Protein AF-A0A957FMK3-F1 (afdb_monomer)

Foldseek 3Di:
DVLVVLVVLCVVCVVFPADPLLVVLSVVVNVVQVVLVVVLVVLVVVCVVVVNDVVSVVVNVVLVPPADDDPQPQLLDFQQFAQFLVLWDDDQEDADDDDDDDPDDRHDHQADDDDDDPFDVLLQDADLQADQDPVLLVVLVVLVLFLLSLLLCLLAQAQEDQAFFDFAHQPLRVQFSYDHQNRSQRVSSNSNSSSVKRKWKWKFKFWAFQCLLCQSQQNFPDSQLSLRLNSSNNWAQRDFDDDPRDGGTTMTIGMWMWIQAPCVPCLRLDGDDGDDTATGGSNRFGKDKDAAAPLVVQAPDDPVVLVVVQVVQWDADPLQQWIFRGPLVSVVVSVVRSVVSVVVVDDPDPVRRFIDIHTPRDRDSHHDRDDPGDTPTTGDIGSDGDPLRFKKKKKWKAAPVGTFDIDMDTNNNQNPWWKKKAKDFPDPSQVSNQCRQQPVVVCVVCVVCNQVSSQVRDFQSSTKIWIFIDTLLHGDDTTHIDTFFAWMKIWMAMDHNTGHDHIFIDTDGRHGMKTKEKDAKAGDPSNLVVLVVVLVVLVVQLVVCVVVVNPVSNVSSPSSNVSSLFRSLVNVLRNVLRVVLVRLCSVLQKRKIWHIFIKMKDFAFDFDDSSSRGGGGHGFKIDIFGSHTYMHITHSHRPLVSQLVSSQVSLLVSQVSQFVSVVVSDPAPFPTKDWLSVQVVQCRVVRFMKGKAFADDVVSNVVNLVQADPLDPSVSVVSLSVSRWIKIFGRAFGADPNDGWGWIKIARPSRSGIATDTSNGSHMMTGHDD

pLDDT: mean 87.36, std 13.38, range [27.81, 98.94]

Sequence (770 aa):
AVLAYFEQQAAQLAKLDLPAQSVVRMETAVATYQTQYATLLQQLQQIEETQGEQTSLTQLAAFLTTTLPVSDNDFRELPWHSLKTDTVQTWTVGLGTEGTSANDKRSTKLVAPAADDPPTANDLEETVEVQFTPEITQLAANLQHNPVNIYNWVYNNITFTPTWGSIQGAAACLENRICNAFDTSSLLIALLRVSDIPARYQLGTIDVPVDMALNWLGNFQDATAAARYLASAGIPSAGTVQQAGNIYALRLEHVWVKAYIDYIPSQGSVQQAGDTWLNMDAAFKQYQYTAGTDFLAATDYDPAAFYDHLQANASLNVAQNAVTHVDTAYIEQTWADVGSELAGIFPDDVAALLPQQTIISTTHPILAGSLPYPVRLFGLSLPEVPDVLRHKLTVSVHDETGELLTYTAVLPAVAQQTLSIAYEPATQSDIDYIQSVVPTSQIVQEPENALTLFFTAVSPQLVNVHPMIQLNGVTTVVGSETGMGAAQTVLVQFEAPTIATPAVELDARAWGHIGLTLDLAGISDEHIASRISHYDTLVQNFAAAQANDDVNGMGQLLDPLTVDAYDLIVRNWFYRVDHHSRVLSNLQQVAFARYPSLGFFYAGGTVTELFGNPIQMSQDKLYIDIVRQLHIVTALDGDENRERGFSLHAGIMSSRQESDLLAQSIAIDVDEASSAASLLWHAAEQNIPIHTILPGNESAAESILALLDNGYPKEAMRDALNAGKVVTVPQNPITIDGESTYGYVVVDPETGDGAYLLGRANGGSLQCKD

Structure (mmCIF, N/CA/C/O backbone):
data_AF-A0A957FMK3-F1
#
_entry.id   AF-A0A957FMK3-F1
#
loop_
_atom_site.group_PDB
_atom_site.id
_atom_site.type_symbol
_atom_site.label_atom_id
_atom_site.label_alt_id
_atom_site.label_comp_id
_atom_site.label_asym_id
_atom_site.label_entity_id
_atom_site.label_seq_id
_atom_site.pdbx_PDB_ins_code
_atom_site.Cartn_x
_atom_site.Cartn_y
_atom_site.Cartn_z
_atom_site.occupancy
_atom_site.B_iso_or_equiv
_atom_site.auth_seq_id
_atom_site.auth_comp_id
_atom_site.auth_asym_id
_atom_site.auth_atom_id
_atom_site.pdbx_PDB_model_num
ATOM 1 N N . ALA A 1 1 ? -34.413 -2.489 33.147 1.00 53.12 1 ALA A N 1
ATOM 2 C CA . ALA A 1 1 ? -34.193 -1.560 32.021 1.00 53.12 1 ALA A CA 1
ATOM 3 C C . ALA A 1 1 ? -34.181 -2.320 30.699 1.00 53.12 1 ALA A C 1
ATOM 5 O O . ALA A 1 1 ? -35.088 -2.115 29.917 1.00 53.12 1 ALA A O 1
ATOM 6 N N . VAL A 1 2 ? -33.263 -3.272 30.498 1.00 57.44 2 VAL A N 1
ATOM 7 C CA . VAL A 1 2 ? -33.158 -4.062 29.254 1.00 57.44 2 VAL A CA 1
ATOM 8 C C . VAL A 1 2 ? -34.403 -4.914 28.931 1.00 57.44 2 VAL A C 1
ATOM 10 O O . VAL A 1 2 ? -34.888 -4.872 27.811 1.00 57.44 2 VAL A O 1
ATOM 13 N N . LEU A 1 3 ? -35.003 -5.611 29.907 1.00 60.78 3 LEU A N 1
ATOM 14 C CA . LEU A 1 3 ? -36.296 -6.295 29.683 1.00 60.78 3 LEU A CA 1
ATOM 15 C C . LEU A 1 3 ? -37.402 -5.330 29.241 1.00 60.78 3 LEU A C 1
ATOM 17 O O . LEU A 1 3 ? -38.159 -5.637 28.331 1.00 60.78 3 LEU A O 1
ATOM 21 N N . ALA A 1 4 ? -37.454 -4.144 29.851 1.00 65.38 4 ALA A N 1
ATOM 22 C CA . ALA A 1 4 ? -38.414 -3.113 29.473 1.00 65.38 4 ALA A CA 1
ATOM 23 C C . ALA A 1 4 ? -38.127 -2.551 28.069 1.00 65.38 4 ALA A C 1
ATOM 25 O O . ALA A 1 4 ? -39.069 -2.210 27.366 1.00 65.38 4 ALA A O 1
ATOM 26 N N . TYR A 1 5 ? -36.856 -2.502 27.643 1.00 66.69 5 TYR A N 1
ATOM 27 C CA . TYR A 1 5 ? -36.470 -2.173 26.268 1.00 66.69 5 TYR A CA 1
ATOM 28 C C . TYR A 1 5 ? -37.034 -3.204 25.284 1.00 66.69 5 TYR A C 1
ATOM 30 O O . TYR A 1 5 ? -37.742 -2.813 24.363 1.00 66.69 5 TYR A O 1
ATOM 38 N N . PHE A 1 6 ? -36.839 -4.506 25.524 1.00 66.00 6 PHE A N 1
ATOM 39 C CA . PHE A 1 6 ? -37.422 -5.542 24.661 1.00 66.00 6 PHE A CA 1
ATOM 40 C C . PHE A 1 6 ? -38.949 -5.537 24.672 1.00 66.00 6 PHE A C 1
ATOM 42 O O . PHE A 1 6 ? -39.563 -5.697 23.625 1.00 66.00 6 PHE A O 1
ATOM 49 N N . GLU A 1 7 ? -39.587 -5.330 25.825 1.00 67.31 7 GLU A N 1
ATOM 50 C CA . GLU A 1 7 ? -41.049 -5.227 25.913 1.00 67.31 7 GLU A CA 1
ATOM 51 C C . GLU A 1 7 ? -41.579 -4.007 25.144 1.00 67.31 7 GLU A C 1
ATOM 53 O O . GLU A 1 7 ? -42.602 -4.094 24.463 1.00 67.31 7 GLU A O 1
ATOM 58 N N . GLN A 1 8 ? -40.878 -2.874 25.214 1.00 69.88 8 GLN A N 1
ATOM 59 C CA . GLN A 1 8 ? -41.233 -1.651 24.498 1.00 69.88 8 GLN A CA 1
ATOM 60 C C . GLN A 1 8 ? -41.009 -1.787 22.988 1.00 69.88 8 GLN A C 1
ATOM 62 O O . GLN A 1 8 ? -41.881 -1.395 22.209 1.00 69.88 8 GLN A O 1
ATOM 67 N N . GLN A 1 9 ? -39.889 -2.388 22.586 1.00 68.44 9 GLN A N 1
ATOM 68 C CA . GLN A 1 9 ? -39.553 -2.702 21.200 1.00 68.44 9 GLN A CA 1
ATOM 69 C C . GLN A 1 9 ? -40.571 -3.688 20.619 1.00 68.44 9 GLN A C 1
ATOM 71 O O . GLN A 1 9 ? -41.180 -3.397 19.596 1.00 68.44 9 GLN A O 1
ATOM 76 N N . ALA A 1 10 ? -40.876 -4.781 21.325 1.00 67.00 10 ALA A N 1
ATOM 77 C CA . ALA A 1 10 ? -41.910 -5.737 20.934 1.00 67.00 10 ALA A CA 1
ATOM 78 C C . ALA A 1 10 ? -43.296 -5.079 20.823 1.00 67.00 10 ALA A C 1
ATOM 80 O O . ALA A 1 10 ? -44.041 -5.370 19.892 1.00 67.00 10 ALA A O 1
ATOM 81 N N . ALA A 1 11 ? -43.649 -4.149 21.718 1.00 69.19 11 ALA A N 1
ATOM 82 C CA . ALA A 1 11 ? -44.917 -3.419 21.653 1.00 69.19 11 ALA A CA 1
ATOM 83 C C . ALA A 1 11 ? -44.985 -2.386 20.510 1.00 69.19 11 ALA A C 1
ATOM 85 O O . ALA A 1 11 ? -46.083 -2.071 20.041 1.00 69.19 11 ALA A O 1
ATOM 86 N N . GLN A 1 12 ? -43.851 -1.826 20.077 1.00 69.38 12 GLN A N 1
ATOM 87 C CA . GLN A 1 12 ? -43.766 -0.980 18.881 1.00 69.38 12 GLN A CA 1
ATOM 88 C C . GLN A 1 12 ? -43.858 -1.825 17.610 1.00 69.38 12 GLN A C 1
ATOM 90 O O . GLN A 1 12 ? -44.681 -1.536 16.745 1.00 69.38 12 GLN A O 1
ATOM 95 N N . LEU A 1 13 ? -43.083 -2.904 17.552 1.00 68.75 13 LEU A N 1
ATOM 96 C CA . LEU A 1 13 ? -43.016 -3.850 16.445 1.00 68.75 13 LEU A CA 1
ATOM 97 C C . LEU A 1 13 ? -44.341 -4.595 16.224 1.00 68.75 13 LEU A C 1
ATOM 99 O O . LEU A 1 13 ? -44.765 -4.754 15.088 1.00 68.75 13 LEU A O 1
ATOM 103 N N . ALA A 1 14 ? -45.078 -4.940 17.284 1.00 69.38 14 ALA A N 1
ATOM 104 C CA . ALA A 1 14 ? -46.401 -5.570 17.186 1.00 69.38 14 ALA A CA 1
ATOM 105 C C . ALA A 1 14 ? -47.487 -4.676 16.551 1.00 69.38 14 ALA A C 1
ATOM 107 O O . ALA A 1 14 ? -48.587 -5.152 16.266 1.00 69.38 14 ALA A O 1
ATOM 108 N N . LYS A 1 15 ? -47.219 -3.375 16.364 1.00 74.94 15 LYS A N 1
ATOM 109 C CA . LYS A 1 15 ? -48.110 -2.456 15.635 1.00 74.94 15 LYS A CA 1
ATOM 110 C C . LYS A 1 15 ? -47.838 -2.450 14.129 1.00 74.94 15 LYS A C 1
ATOM 112 O O . LYS A 1 15 ? -48.614 -1.837 13.397 1.00 74.94 15 LYS A O 1
ATOM 117 N N . LEU A 1 16 ? -46.755 -3.090 13.693 1.00 73.88 16 LEU A N 1
ATOM 118 C CA . LEU A 1 16 ? -46.336 -3.216 12.303 1.00 73.88 16 LEU A CA 1
ATOM 119 C C . LEU A 1 16 ? -46.687 -4.617 11.786 1.00 73.88 16 LEU A C 1
ATOM 121 O O . LEU A 1 16 ? -46.707 -5.586 12.546 1.00 73.88 16 LEU A O 1
ATOM 125 N N . ASP A 1 17 ? -46.974 -4.723 10.491 1.00 77.25 17 ASP A N 1
ATOM 126 C CA . ASP A 1 17 ? -47.190 -6.011 9.822 1.00 77.25 17 ASP A CA 1
ATOM 127 C C . ASP A 1 17 ? -45.829 -6.613 9.456 1.00 77.25 17 ASP A C 1
ATOM 129 O O . ASP A 1 17 ? -45.322 -6.427 8.351 1.00 77.25 17 ASP A O 1
ATOM 133 N N . LEU A 1 18 ? -45.175 -7.224 10.446 1.00 79.69 18 LEU A N 1
ATOM 134 C CA . LEU A 1 18 ? -43.803 -7.704 10.301 1.00 79.69 18 LEU A CA 1
ATOM 135 C C . LEU A 1 18 ? -43.727 -9.046 9.566 1.00 79.69 18 LEU A C 1
ATOM 137 O O . LEU A 1 18 ? -44.576 -9.920 9.777 1.00 79.69 18 LEU A O 1
ATOM 141 N N . PRO A 1 19 ? -42.650 -9.280 8.797 1.00 83.38 19 PRO A N 1
ATOM 142 C CA . PRO A 1 19 ? -42.372 -10.592 8.235 1.00 83.38 19 PRO A CA 1
ATOM 143 C C . PRO A 1 19 ? -42.252 -11.677 9.317 1.00 83.38 19 PRO A C 1
ATOM 145 O O . PRO A 1 19 ? -41.685 -11.462 10.391 1.00 83.38 19 PRO A O 1
ATOM 148 N N . ALA A 1 20 ? -42.740 -12.886 9.021 1.00 83.38 20 ALA A N 1
ATOM 149 C CA . ALA A 1 20 ? -42.773 -13.990 9.985 1.00 83.38 20 ALA A CA 1
ATOM 150 C C . ALA A 1 20 ? -41.382 -14.365 10.532 1.00 83.38 20 ALA A C 1
ATOM 152 O O . ALA A 1 20 ? -41.259 -14.713 11.705 1.00 83.38 20 ALA A O 1
ATOM 153 N N . GLN A 1 21 ? -40.331 -14.275 9.709 1.00 83.44 21 GLN A N 1
ATOM 154 C CA . GLN A 1 21 ? -38.963 -14.558 10.155 1.00 83.44 21 GLN A CA 1
ATOM 155 C C . GLN A 1 21 ? -38.466 -13.525 11.172 1.00 83.44 21 GLN A C 1
ATOM 157 O O . GLN A 1 21 ? -37.858 -13.911 12.167 1.00 83.44 21 GLN A O 1
ATOM 162 N N . SER A 1 22 ? -38.786 -12.241 10.992 1.00 79.50 22 SER A N 1
ATOM 163 C CA . SER A 1 22 ? -38.437 -11.181 11.947 1.00 79.50 22 SER A CA 1
ATOM 164 C C . SER A 1 22 ? -39.116 -11.399 13.302 1.00 79.50 22 SER A C 1
ATOM 166 O O . SER A 1 22 ? -38.490 -11.203 14.342 1.00 79.50 22 SER A O 1
ATOM 168 N N . VAL A 1 23 ? -40.364 -11.886 13.311 1.00 79.38 23 VAL A N 1
ATOM 169 C CA . VAL A 1 23 ? -41.068 -12.260 14.552 1.00 79.38 23 VAL A CA 1
ATOM 170 C C . VAL A 1 23 ? -40.363 -13.422 15.254 1.00 79.38 23 VAL A C 1
ATOM 172 O O . VAL A 1 23 ? -40.103 -13.341 16.452 1.00 79.38 23 VAL A O 1
ATOM 175 N N . VAL A 1 24 ? -39.984 -14.469 14.513 1.00 84.88 24 VAL A N 1
ATOM 176 C CA . VAL A 1 24 ? -39.241 -15.613 15.071 1.00 84.88 24 VAL A CA 1
ATOM 177 C C . VAL A 1 24 ? -37.885 -15.178 15.634 1.00 84.88 24 VAL A C 1
ATOM 179 O O . VAL A 1 24 ? -37.514 -15.607 16.728 1.00 84.88 24 VAL A O 1
ATOM 182 N N . ARG A 1 25 ? -37.149 -14.298 14.940 1.00 83.50 25 ARG A N 1
ATOM 183 C CA . ARG A 1 25 ? -35.874 -13.752 15.438 1.00 83.50 25 ARG A CA 1
ATOM 184 C C . ARG A 1 25 ? -36.068 -12.943 16.717 1.00 83.50 25 ARG A C 1
ATOM 186 O O . ARG A 1 25 ? -35.305 -13.122 17.659 1.00 83.50 25 ARG A O 1
ATOM 193 N N . MET A 1 26 ? -37.125 -12.135 16.796 1.00 78.69 26 MET A N 1
ATOM 194 C CA . MET A 1 26 ? -37.463 -11.383 18.006 1.00 78.69 26 MET A CA 1
ATOM 195 C C . MET A 1 26 ? -37.770 -12.313 19.189 1.00 78.69 26 MET A C 1
ATOM 197 O O . MET A 1 26 ? -37.221 -12.129 20.273 1.00 78.69 26 MET A O 1
ATOM 201 N N . GLU A 1 27 ? -38.608 -13.335 18.991 1.00 80.69 27 GLU A N 1
ATOM 202 C CA . GLU A 1 27 ? -38.904 -14.336 20.026 1.00 80.69 27 GLU A CA 1
ATOM 203 C C . GLU A 1 27 ? -37.635 -15.079 20.475 1.00 80.69 27 GLU A C 1
ATOM 205 O O . GLU A 1 27 ? -37.424 -15.286 21.673 1.00 80.69 27 GLU A O 1
ATOM 210 N N . THR A 1 28 ? -36.758 -15.415 19.526 1.00 82.50 28 THR A N 1
ATOM 211 C CA . THR A 1 28 ? -35.464 -16.056 19.797 1.00 82.50 28 THR A CA 1
ATOM 212 C C . THR A 1 28 ? -34.549 -15.147 20.615 1.00 82.50 28 THR A C 1
ATOM 214 O O . THR A 1 28 ? -34.016 -15.586 21.631 1.00 82.50 28 THR A O 1
ATOM 217 N N . ALA A 1 29 ? -34.414 -13.871 20.242 1.00 75.94 29 ALA A N 1
ATOM 218 C CA . ALA A 1 29 ? -33.590 -12.899 20.958 1.00 75.94 29 ALA A CA 1
ATOM 219 C C . ALA A 1 29 ? -34.057 -12.712 22.411 1.00 75.94 29 ALA A C 1
ATOM 221 O O . ALA A 1 29 ? -33.246 -12.741 23.340 1.00 75.94 29 ALA A O 1
ATOM 222 N N . VAL A 1 30 ? -35.374 -12.614 22.632 1.00 77.56 30 VAL A N 1
ATOM 223 C CA . VAL A 1 30 ? -35.957 -12.519 23.980 1.00 77.56 30 VAL A CA 1
ATOM 224 C C . VAL A 1 30 ? -35.659 -13.778 24.804 1.00 77.56 30 VAL A C 1
ATOM 226 O O . VAL A 1 30 ? -35.274 -13.668 25.971 1.00 77.56 30 VAL A O 1
ATOM 229 N N . ALA A 1 31 ? -35.800 -14.971 24.220 1.00 81.50 31 ALA A N 1
ATOM 230 C CA . ALA A 1 31 ? -35.522 -16.234 24.905 1.00 81.50 31 ALA A CA 1
ATOM 231 C C . ALA A 1 31 ? -34.032 -16.401 25.263 1.00 81.50 31 ALA A C 1
ATOM 233 O O . ALA A 1 31 ? -33.701 -16.808 26.385 1.00 81.50 31 ALA A O 1
ATOM 234 N N . THR A 1 32 ? -33.135 -16.052 24.336 1.00 80.12 32 THR A N 1
ATOM 235 C CA . THR A 1 32 ? -31.680 -16.049 24.542 1.00 80.12 32 THR A CA 1
ATOM 236 C C . THR A 1 32 ? -31.299 -15.096 25.668 1.00 80.12 32 THR A C 1
ATOM 238 O O . THR A 1 32 ? -30.640 -15.509 26.625 1.00 80.12 32 THR A O 1
ATOM 241 N N . TYR A 1 33 ? -31.815 -13.864 25.633 1.00 77.50 33 TYR A N 1
ATOM 242 C CA . TYR A 1 33 ? -31.588 -12.883 26.688 1.00 77.50 33 TYR A CA 1
ATOM 243 C C . TYR A 1 33 ? -32.049 -13.381 28.062 1.00 77.50 33 TYR A C 1
ATOM 245 O O . TYR A 1 33 ? -31.301 -13.292 29.034 1.00 77.50 33 TYR A O 1
ATOM 253 N N . GLN A 1 34 ? -33.271 -13.917 28.164 1.00 81.19 34 GLN A N 1
ATOM 254 C CA . GLN A 1 34 ? -33.807 -14.419 29.435 1.00 81.19 34 GLN A CA 1
ATOM 255 C C . GLN A 1 34 ? -32.919 -15.517 30.029 1.00 81.19 34 GLN A C 1
ATOM 257 O O . GLN A 1 34 ? -32.701 -15.553 31.242 1.00 81.19 34 GLN A O 1
ATOM 262 N N . THR A 1 35 ? -32.384 -16.382 29.168 1.00 85.00 35 THR A N 1
ATOM 263 C CA . THR A 1 35 ? -31.505 -17.484 29.557 1.00 85.00 35 THR A CA 1
ATOM 264 C C . THR A 1 35 ? -30.148 -16.965 30.032 1.00 85.00 35 THR A C 1
ATOM 266 O O . THR A 1 35 ? -29.734 -17.281 31.146 1.00 85.00 35 THR A O 1
ATOM 269 N N . GLN A 1 36 ? -29.479 -16.120 29.244 1.00 83.19 36 GLN A N 1
ATOM 270 C CA . GLN A 1 36 ? -28.171 -15.556 29.597 1.00 83.19 36 GLN A CA 1
ATOM 271 C C . GLN A 1 36 ? -28.250 -14.643 30.827 1.00 83.19 36 GLN A C 1
ATOM 273 O O . GLN A 1 36 ? -27.366 -14.674 31.682 1.00 83.19 36 GLN A O 1
ATOM 278 N N . TYR A 1 37 ? -29.342 -13.895 30.993 1.00 81.81 37 TYR A N 1
ATOM 279 C CA . TYR A 1 37 ? -29.578 -13.098 32.194 1.00 81.81 37 TYR A CA 1
ATOM 280 C C . TYR A 1 37 ? -29.742 -13.967 33.445 1.00 81.81 37 TYR A C 1
ATOM 282 O O . TYR A 1 37 ? -29.176 -13.652 34.493 1.00 81.81 37 TYR A O 1
ATOM 290 N N . ALA A 1 38 ? -30.461 -15.088 33.344 1.00 86.00 38 ALA A N 1
ATOM 291 C CA . ALA A 1 38 ? -30.554 -16.045 34.443 1.00 86.00 38 ALA A CA 1
ATOM 292 C C . ALA A 1 38 ? -29.178 -16.642 34.794 1.00 86.00 38 ALA A C 1
ATOM 294 O O . ALA A 1 38 ? -28.850 -16.759 35.975 1.00 86.00 38 ALA A O 1
ATOM 295 N N . THR A 1 39 ? -28.349 -16.954 33.790 1.00 86.12 39 THR A N 1
ATOM 296 C CA . THR A 1 39 ? -26.964 -17.409 33.992 1.00 86.12 39 THR A CA 1
ATOM 297 C C . THR A 1 39 ? -26.107 -16.351 34.687 1.00 86.12 39 THR A C 1
ATOM 299 O O . THR A 1 39 ? -25.411 -16.680 35.646 1.00 86.12 39 THR A O 1
ATOM 302 N N . LEU A 1 40 ? -26.198 -15.083 34.275 1.00 83.31 40 LEU A N 1
ATOM 303 C CA . LEU A 1 40 ? -25.484 -13.978 34.917 1.00 83.31 40 LEU A CA 1
ATOM 304 C C . LEU A 1 40 ? -25.856 -13.856 36.400 1.00 83.31 40 LEU A C 1
ATOM 306 O O . LEU A 1 40 ? -24.977 -13.760 37.254 1.00 83.31 40 LEU A O 1
ATOM 310 N N . LEU A 1 41 ? -27.154 -13.900 36.722 1.00 86.62 41 LEU A N 1
ATOM 311 C CA . LEU A 1 41 ? -27.619 -13.863 38.111 1.00 86.62 41 LEU A CA 1
ATOM 312 C C . LEU A 1 41 ? -27.077 -15.043 38.925 1.00 86.62 41 LEU A C 1
ATOM 314 O O . LEU A 1 41 ? -26.661 -14.856 40.067 1.00 86.62 41 LEU A O 1
ATOM 318 N N . GLN A 1 42 ? -27.039 -16.239 38.336 1.00 88.75 42 GLN A N 1
ATOM 319 C CA . GLN A 1 42 ? -26.486 -17.422 38.987 1.00 88.75 42 GLN A CA 1
ATOM 320 C C . GLN A 1 42 ? -24.982 -17.272 39.268 1.00 88.75 42 GLN A C 1
ATOM 322 O O . GLN A 1 42 ? -24.532 -17.613 40.361 1.00 88.75 42 GLN A O 1
ATOM 327 N N . GLN A 1 43 ? -24.207 -16.739 38.319 1.00 85.50 43 GLN A N 1
ATOM 328 C CA . GLN A 1 43 ? -22.772 -16.498 38.502 1.00 85.50 43 GLN A CA 1
ATOM 329 C C . GLN A 1 43 ? -22.496 -15.418 39.556 1.00 85.50 43 GLN A C 1
ATOM 331 O O . GLN A 1 43 ? -21.613 -15.593 40.394 1.00 85.50 43 GLN A O 1
ATOM 336 N N . LEU A 1 44 ? -23.276 -14.333 39.567 1.00 85.62 44 LEU A N 1
ATOM 337 C CA . LEU A 1 44 ? -23.176 -13.293 40.595 1.00 85.62 44 LEU A CA 1
ATOM 338 C C . LEU A 1 44 ? -23.493 -13.849 41.988 1.00 85.62 44 LEU A C 1
ATOM 340 O O . LEU A 1 44 ? -22.742 -13.604 42.930 1.00 85.62 44 LEU A O 1
ATOM 344 N N . GLN A 1 45 ? -24.543 -14.663 42.109 1.00 90.19 45 GLN A N 1
ATOM 345 C CA . GLN A 1 45 ? -24.872 -15.333 43.366 1.00 90.19 45 GLN A CA 1
ATOM 346 C C . GLN A 1 45 ? -23.743 -16.277 43.812 1.00 90.19 45 GLN A C 1
ATOM 348 O O . GLN A 1 45 ? -23.378 -16.301 44.985 1.00 90.19 45 GLN A O 1
ATOM 353 N N . GLN A 1 46 ? -23.134 -17.016 42.882 1.00 88.44 46 GLN A N 1
ATOM 354 C CA . GLN A 1 46 ? -21.997 -17.884 43.183 1.00 88.44 46 GLN A CA 1
ATOM 355 C C . GLN A 1 46 ? -20.778 -17.089 43.681 1.00 88.44 46 GLN A C 1
ATOM 357 O O . GLN A 1 46 ? -20.073 -17.548 44.580 1.00 88.44 46 GLN A O 1
ATOM 362 N N . ILE A 1 47 ? -20.524 -15.891 43.147 1.00 89.25 47 ILE A N 1
ATOM 363 C CA . ILE A 1 47 ? -19.465 -14.992 43.639 1.00 89.25 47 ILE A CA 1
ATOM 364 C C . ILE A 1 47 ? -19.753 -14.541 45.073 1.00 89.25 47 ILE A C 1
ATOM 366 O O . ILE A 1 47 ? -18.848 -14.570 45.909 1.00 89.25 47 ILE A O 1
ATOM 370 N N . GLU A 1 48 ? -20.999 -14.176 45.383 1.00 88.69 48 GLU A N 1
ATOM 371 C CA . GLU A 1 48 ? -21.403 -13.813 46.746 1.00 88.69 48 GLU A CA 1
ATOM 372 C C . GLU A 1 48 ? -21.227 -14.986 47.722 1.00 88.69 48 GLU A C 1
ATOM 374 O O . GLU A 1 48 ? -20.648 -14.822 48.798 1.00 88.69 48 GLU A O 1
ATOM 379 N N . GLU A 1 49 ? -21.665 -16.187 47.334 1.00 91.31 49 GLU A N 1
ATOM 380 C CA . GLU A 1 49 ? -21.563 -17.403 48.150 1.00 91.31 49 GLU A CA 1
ATOM 381 C C . GLU A 1 49 ? -20.107 -17.845 48.372 1.00 91.31 49 GLU A C 1
ATOM 383 O O . GLU A 1 49 ? -19.765 -18.330 49.453 1.00 91.31 49 GLU A O 1
ATOM 388 N N . THR A 1 50 ? -19.236 -17.639 47.379 1.00 89.62 50 THR A N 1
ATOM 389 C CA . THR A 1 50 ? -17.799 -17.968 47.445 1.00 89.62 50 THR A CA 1
ATOM 390 C C . THR A 1 50 ? -16.935 -16.840 48.013 1.00 89.62 50 THR A C 1
ATOM 392 O O . THR A 1 50 ? -15.722 -17.000 48.113 1.00 89.62 50 THR A O 1
ATOM 395 N N . GLN A 1 51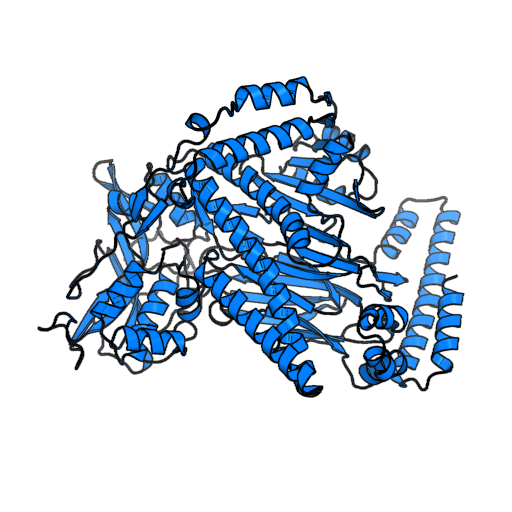 ? -17.530 -15.709 48.411 1.00 85.62 51 GLN A N 1
ATOM 396 C CA . GLN A 1 51 ? -16.813 -14.513 48.876 1.00 85.62 51 GLN A CA 1
ATOM 397 C C . GLN A 1 51 ? -15.746 -14.011 47.884 1.00 85.62 51 GLN A C 1
ATOM 399 O O . GLN A 1 51 ? -14.693 -13.521 48.291 1.00 85.62 51 GLN A O 1
ATOM 404 N N . GLY A 1 52 ? -16.022 -14.116 46.581 1.00 78.62 52 GLY A N 1
ATOM 405 C CA . GLY A 1 52 ? -15.118 -13.634 45.534 1.00 78.62 52 GLY A CA 1
ATOM 406 C C . GLY A 1 52 ? -13.887 -14.508 45.305 1.00 78.62 52 GLY A C 1
ATOM 407 O O . GLY A 1 52 ? -12.810 -13.978 45.037 1.00 78.62 52 GLY A O 1
ATOM 408 N N . GLU A 1 53 ? -14.015 -15.836 45.405 1.00 89.31 53 GLU A N 1
ATOM 409 C CA . GLU A 1 53 ? -12.949 -16.739 44.959 1.00 89.31 53 GLU A CA 1
ATOM 410 C C . GLU A 1 53 ? -12.532 -16.443 43.508 1.00 89.31 53 GLU A C 1
ATOM 412 O O . GLU A 1 53 ? -13.361 -16.214 42.628 1.00 89.31 53 GLU A O 1
ATOM 417 N N . GLN A 1 54 ? -11.225 -16.519 43.238 1.00 79.75 54 GLN A N 1
ATOM 418 C CA . GLN A 1 54 ? -10.652 -16.230 41.919 1.00 79.75 54 GLN A CA 1
ATOM 419 C C . GLN A 1 54 ? -11.372 -16.994 40.794 1.00 79.75 54 GLN A C 1
ATOM 421 O O . GLN A 1 54 ? -11.650 -16.430 39.746 1.00 79.75 54 GLN A O 1
ATOM 426 N N . THR A 1 55 ? -11.726 -18.260 41.027 1.00 83.75 55 THR A N 1
ATOM 427 C CA . THR A 1 55 ? -12.381 -19.125 40.038 1.00 83.75 55 THR A CA 1
ATOM 428 C C . THR A 1 55 ? -13.768 -18.623 39.626 1.00 83.75 55 THR A C 1
ATOM 430 O O . THR A 1 55 ? -14.099 -18.682 38.443 1.00 83.75 55 THR A O 1
ATOM 433 N N . SER A 1 56 ? -14.584 -18.129 40.566 1.00 80.94 56 SER A N 1
ATOM 434 C CA . SER A 1 56 ? -15.925 -17.608 40.259 1.00 80.94 56 SER A CA 1
ATOM 435 C C . SER A 1 56 ? -15.841 -16.252 39.552 1.00 80.94 56 SER A C 1
ATOM 437 O O . SER A 1 56 ? -16.598 -16.002 38.615 1.00 80.94 56 SER A O 1
ATOM 439 N N . LEU A 1 57 ? -14.843 -15.433 39.903 1.00 78.38 57 LEU A N 1
ATOM 440 C CA . LEU A 1 57 ? -14.501 -14.211 39.170 1.00 78.38 57 LEU A CA 1
ATOM 441 C C . LEU A 1 57 ? -14.020 -14.509 37.741 1.00 78.38 57 LEU A C 1
ATOM 443 O O . LEU A 1 57 ? -14.451 -13.837 36.811 1.00 78.38 57 LEU A O 1
ATOM 447 N N . THR A 1 58 ? -13.187 -15.535 37.536 1.00 79.31 58 THR A N 1
ATOM 448 C CA . THR A 1 58 ? -12.741 -15.961 36.197 1.00 79.31 58 THR A CA 1
ATOM 449 C C . THR A 1 58 ? -13.899 -16.493 35.353 1.00 79.31 58 THR A C 1
ATOM 451 O O . THR A 1 58 ? -13.956 -16.212 34.162 1.00 79.31 58 THR A O 1
ATOM 454 N N . GLN A 1 59 ? -14.844 -17.227 35.948 1.00 80.44 59 GLN A N 1
ATOM 455 C CA . GLN A 1 59 ? -16.040 -17.710 35.245 1.00 80.44 59 GLN A CA 1
ATOM 456 C C . GLN A 1 59 ? -16.961 -16.567 34.808 1.00 80.44 59 GLN A C 1
ATOM 458 O O . GLN A 1 59 ? -17.455 -16.593 33.681 1.00 80.44 59 GLN A O 1
ATOM 463 N N . LEU A 1 60 ? -17.163 -15.565 35.671 1.00 79.75 60 LEU A N 1
ATOM 464 C CA . LEU A 1 60 ? -17.918 -14.367 35.313 1.00 79.75 60 LEU A CA 1
ATOM 465 C C . LEU A 1 60 ? -17.193 -13.552 34.241 1.00 79.75 60 LEU A C 1
ATOM 467 O O . LEU A 1 60 ? -17.821 -13.131 33.277 1.00 79.75 60 LEU A O 1
ATOM 471 N N . ALA A 1 61 ? -15.879 -13.361 34.380 1.00 71.81 61 ALA A N 1
ATOM 472 C CA . ALA A 1 61 ? -15.078 -12.674 33.375 1.00 71.81 61 ALA A CA 1
ATOM 473 C C . ALA A 1 61 ? -15.213 -13.368 32.014 1.00 71.81 61 ALA A C 1
ATOM 475 O O . ALA A 1 61 ? -15.619 -12.715 31.066 1.00 71.81 61 ALA A O 1
ATOM 476 N N . ALA A 1 62 ? -15.012 -14.689 31.949 1.00 72.94 62 ALA A N 1
ATOM 477 C CA . ALA A 1 62 ? -15.152 -15.473 30.721 1.00 72.94 62 ALA A CA 1
ATOM 478 C C . ALA A 1 62 ? -16.549 -15.365 30.083 1.00 72.94 62 ALA A C 1
ATOM 480 O O . ALA A 1 62 ? -16.664 -15.338 28.863 1.00 72.94 62 ALA A O 1
ATOM 481 N N . PHE A 1 63 ? -17.606 -15.300 30.900 1.00 74.88 63 PHE A N 1
ATOM 482 C CA . PHE A 1 63 ? -18.979 -15.109 30.430 1.00 74.88 63 PHE A CA 1
ATOM 483 C C . PHE A 1 63 ? -19.234 -13.695 29.889 1.00 74.88 63 PHE A C 1
ATOM 485 O O . PHE A 1 63 ? -20.000 -13.534 28.947 1.00 74.88 63 PHE A O 1
ATOM 492 N N . LEU A 1 64 ? -18.601 -12.673 30.470 1.00 67.88 64 LEU A N 1
ATOM 493 C CA . LEU A 1 64 ? -18.728 -11.281 30.029 1.00 67.88 64 LEU A CA 1
ATOM 494 C C . LEU A 1 64 ? -17.806 -10.939 28.849 1.00 67.88 64 LEU A C 1
ATOM 496 O O . LEU A 1 64 ? -18.098 -10.001 28.119 1.00 67.88 64 LEU A O 1
ATOM 500 N N . THR A 1 65 ? -16.712 -11.679 28.653 1.00 58.62 65 THR A N 1
ATOM 501 C CA . THR A 1 65 ? -15.727 -11.449 27.584 1.00 58.62 65 THR A CA 1
ATOM 502 C C . THR A 1 65 ? -16.064 -12.143 26.264 1.00 58.62 65 THR A C 1
ATOM 504 O O . THR A 1 65 ? -15.237 -12.128 25.362 1.00 58.62 65 THR A O 1
ATOM 507 N N . THR A 1 66 ? -17.247 -12.746 26.092 1.00 49.66 66 THR A N 1
ATOM 508 C CA . THR A 1 66 ? -17.663 -13.369 24.814 1.00 49.66 66 THR A CA 1
ATOM 509 C C . THR A 1 66 ? -17.965 -12.356 23.700 1.00 49.66 66 THR A C 1
ATOM 511 O O . THR A 1 66 ? -18.699 -12.667 22.771 1.00 49.66 66 THR A O 1
ATOM 514 N N . THR A 1 67 ? -17.448 -11.133 23.786 1.00 43.91 67 THR A N 1
ATOM 515 C CA . THR A 1 67 ? -17.735 -10.046 22.851 1.00 43.91 67 THR A CA 1
ATOM 516 C C . THR A 1 67 ? -16.427 -9.427 22.386 1.00 43.91 67 THR A C 1
ATOM 518 O O . THR A 1 67 ? -15.758 -8.731 23.152 1.00 43.91 67 THR A O 1
ATOM 521 N N . LEU A 1 68 ? -16.130 -9.692 21.112 1.00 41.69 68 LEU A N 1
ATOM 522 C CA . LEU A 1 68 ? -14.928 -9.388 20.334 1.00 41.69 68 LEU A CA 1
ATOM 523 C C . LEU A 1 68 ? -13.770 -10.385 20.518 1.00 41.69 68 LEU A C 1
ATOM 525 O O . LEU A 1 68 ? -13.303 -10.586 21.643 1.00 41.69 68 LEU A O 1
ATOM 529 N N . PRO A 1 69 ? -13.238 -10.950 19.416 1.00 38.25 69 PRO A N 1
ATOM 530 C CA . PRO A 1 69 ? -11.874 -11.455 19.407 1.00 38.25 69 PRO A CA 1
ATOM 531 C C . PRO A 1 69 ? -10.945 -10.364 19.954 1.00 38.25 69 PRO A C 1
ATOM 533 O O . PRO A 1 69 ? -11.141 -9.164 19.726 1.00 38.25 69 PRO A O 1
ATOM 536 N N . VAL A 1 70 ? -9.958 -10.760 20.746 1.00 39.56 70 VAL A N 1
ATOM 537 C CA . VAL A 1 70 ? -8.813 -9.889 21.002 1.00 39.56 70 VAL A CA 1
ATOM 538 C C . VAL A 1 70 ? -7.989 -9.965 19.724 1.00 39.56 70 VAL A C 1
ATOM 540 O O . VAL A 1 70 ? -7.485 -11.043 19.421 1.00 39.56 70 VAL A O 1
ATOM 543 N N . SER A 1 71 ? -7.902 -8.874 18.957 1.00 44.69 71 SER A N 1
ATOM 544 C CA . SER A 1 71 ? -6.902 -8.776 17.894 1.00 44.69 71 SER A CA 1
ATOM 545 C C . SER A 1 71 ? -5.535 -8.882 18.567 1.00 44.69 71 SER A C 1
ATOM 547 O O . SER A 1 71 ? -5.112 -7.971 19.290 1.00 44.69 71 SER A O 1
ATOM 549 N N . ASP A 1 72 ? -4.876 -10.020 18.405 1.00 55.19 72 ASP A N 1
ATOM 550 C CA . ASP A 1 72 ? -3.542 -10.237 18.944 1.00 55.19 72 ASP A CA 1
ATOM 551 C C . ASP A 1 72 ? -2.576 -9.585 17.951 1.00 55.19 72 ASP A C 1
ATOM 553 O O . ASP A 1 72 ? -2.130 -10.210 16.990 1.00 55.19 72 ASP A O 1
ATOM 557 N N . ASN A 1 73 ? -2.350 -8.273 18.102 1.00 63.34 73 ASN A N 1
ATOM 558 C CA . ASN A 1 73 ? -1.375 -7.562 17.279 1.00 63.34 73 ASN A CA 1
ATOM 559 C C . ASN A 1 73 ? -0.019 -8.245 17.478 1.00 63.34 73 ASN A C 1
ATOM 561 O O . ASN A 1 73 ? 0.599 -8.124 18.538 1.00 63.34 73 ASN A O 1
ATOM 565 N N . ASP A 1 74 ? 0.449 -8.972 16.465 1.00 71.50 74 ASP A N 1
ATOM 566 C CA . ASP A 1 74 ? 1.746 -9.630 16.524 1.00 71.50 74 ASP A CA 1
ATOM 567 C C . ASP A 1 74 ? 2.860 -8.588 16.390 1.00 71.50 74 ASP A C 1
ATOM 569 O O . ASP A 1 74 ? 3.366 -8.308 15.307 1.00 71.50 74 ASP A O 1
ATOM 573 N N . PHE A 1 75 ? 3.290 -8.023 17.519 1.00 81.81 75 PHE A N 1
ATOM 574 C CA . PHE A 1 75 ? 4.344 -7.007 17.564 1.00 81.81 75 PHE A CA 1
ATOM 575 C C . PHE A 1 75 ? 5.737 -7.517 17.160 1.00 81.81 75 PHE A C 1
ATOM 577 O O . PHE A 1 75 ? 6.710 -6.760 17.230 1.00 81.81 75 PHE A O 1
ATOM 584 N N . ARG A 1 76 ? 5.872 -8.780 16.727 1.00 77.06 76 ARG A N 1
ATOM 585 C CA . ARG A 1 76 ? 7.073 -9.252 16.024 1.00 77.06 76 ARG A CA 1
ATOM 586 C C . ARG A 1 76 ? 7.166 -8.667 14.615 1.00 77.06 76 ARG A C 1
ATOM 588 O O . ARG A 1 76 ? 8.285 -8.446 14.160 1.00 77.06 76 ARG A O 1
ATOM 595 N N . GLU A 1 77 ? 6.035 -8.369 13.977 1.00 79.81 77 GLU A N 1
ATOM 596 C CA . GLU A 1 77 ? 5.961 -7.737 12.658 1.00 79.81 77 GLU A CA 1
ATOM 597 C C . GLU A 1 77 ? 5.075 -6.486 12.713 1.00 79.81 77 GLU A C 1
ATOM 599 O O . GLU A 1 77 ? 3.853 -6.557 12.788 1.00 79.81 77 GLU A O 1
ATOM 604 N N . LEU A 1 78 ? 5.703 -5.308 12.695 1.00 89.31 78 LEU A N 1
ATOM 605 C CA . LEU A 1 78 ? 4.997 -4.030 12.816 1.00 89.31 78 LEU A CA 1
ATOM 606 C C . LEU A 1 78 ? 4.380 -3.610 11.464 1.00 89.31 78 LEU A C 1
ATOM 608 O O . LEU A 1 78 ? 5.021 -3.823 10.443 1.00 89.31 78 LEU A O 1
ATOM 612 N N . PRO A 1 79 ? 3.190 -2.983 11.397 1.00 86.94 79 PRO A N 1
ATOM 613 C CA . PRO A 1 79 ? 2.534 -2.623 10.129 1.00 86.94 79 PRO A CA 1
ATOM 614 C C . PRO A 1 79 ? 3.372 -1.739 9.198 1.00 86.94 79 PRO A C 1
ATOM 616 O O . PRO A 1 79 ? 3.379 -1.952 7.982 1.00 86.94 79 PRO A O 1
ATOM 619 N N . TRP A 1 80 ? 4.094 -0.765 9.762 1.00 90.69 80 TRP A N 1
ATOM 620 C CA . TRP A 1 80 ? 5.099 0.030 9.062 1.00 90.69 80 TRP A CA 1
ATOM 621 C C . TRP A 1 80 ? 6.469 -0.591 9.292 1.00 90.69 80 TRP A C 1
ATOM 623 O O . TRP A 1 80 ? 7.050 -0.424 10.364 1.00 90.69 80 TRP A O 1
ATOM 633 N N . HIS A 1 81 ? 6.993 -1.297 8.290 1.00 92.19 81 HIS A N 1
ATOM 634 C CA . HIS A 1 81 ? 8.345 -1.837 8.370 1.00 92.19 81 HIS A CA 1
ATOM 635 C C . HIS A 1 81 ? 9.060 -1.924 7.026 1.00 92.19 81 HIS A C 1
ATOM 637 O O . HIS A 1 81 ? 8.454 -2.149 5.970 1.00 92.19 81 HIS A O 1
ATOM 643 N N . SER A 1 82 ? 10.386 -1.787 7.087 1.00 91.75 82 SER A N 1
ATOM 644 C CA . SER A 1 82 ? 11.255 -2.081 5.954 1.00 91.75 82 SER A CA 1
ATOM 645 C C . SER A 1 82 ? 11.467 -3.587 5.836 1.00 91.75 82 SER A C 1
ATOM 647 O O . SER A 1 82 ? 11.970 -4.226 6.756 1.00 91.75 82 SER A O 1
ATOM 649 N N . LEU A 1 83 ? 11.227 -4.143 4.652 1.00 91.75 83 LEU A N 1
ATOM 650 C CA . LEU A 1 83 ? 11.647 -5.495 4.306 1.00 91.75 83 LEU A CA 1
ATOM 651 C C . LEU A 1 83 ? 13.173 -5.615 4.385 1.00 91.75 83 LEU A C 1
ATOM 653 O O . LEU A 1 83 ? 13.911 -4.699 3.998 1.00 91.75 83 LEU A O 1
ATOM 657 N N . LYS A 1 84 ? 13.639 -6.754 4.896 1.00 84.81 84 LYS A N 1
ATOM 658 C CA . LYS A 1 84 ? 15.053 -7.075 5.105 1.00 84.81 84 LYS A CA 1
ATOM 659 C C . LYS A 1 84 ? 15.408 -8.375 4.383 1.00 84.81 84 LYS A C 1
ATOM 661 O O . LYS A 1 84 ? 14.548 -9.145 3.976 1.00 84.81 84 LYS A O 1
ATOM 666 N N . THR A 1 85 ? 16.693 -8.616 4.157 1.00 74.50 85 THR A N 1
ATOM 667 C CA . THR A 1 85 ? 17.154 -9.751 3.337 1.00 74.50 85 THR A CA 1
ATOM 668 C C . THR A 1 85 ? 16.865 -11.121 3.946 1.00 74.50 85 THR A C 1
ATOM 670 O O . THR A 1 85 ? 16.842 -12.116 3.227 1.00 74.50 85 THR A O 1
ATOM 673 N N . ASP A 1 86 ? 16.656 -11.193 5.254 1.00 65.44 86 ASP A N 1
ATOM 674 C CA . ASP A 1 86 ? 16.313 -12.398 6.005 1.00 65.44 86 ASP A CA 1
ATOM 675 C C . ASP A 1 86 ? 14.833 -12.792 5.894 1.00 65.44 86 ASP A C 1
ATOM 677 O O . ASP A 1 86 ? 14.513 -13.964 6.094 1.00 65.44 86 ASP A O 1
ATOM 681 N N . THR A 1 87 ? 13.946 -11.872 5.493 1.00 59.25 87 THR A N 1
ATOM 682 C CA . THR A 1 87 ? 12.536 -12.186 5.187 1.00 59.25 87 THR A CA 1
ATOM 683 C C . THR A 1 87 ? 12.366 -12.887 3.833 1.00 59.25 87 THR A C 1
ATOM 685 O O . THR A 1 87 ? 11.299 -13.418 3.510 1.00 59.25 87 THR A O 1
ATOM 688 N N . VAL A 1 88 ? 13.437 -12.943 3.036 1.00 60.88 88 VAL A N 1
ATOM 689 C CA . VAL A 1 88 ? 13.464 -13.586 1.722 1.00 60.88 88 VAL A CA 1
ATOM 690 C C . VAL A 1 88 ? 13.602 -15.096 1.884 1.00 60.88 88 VAL A C 1
ATOM 692 O O . VAL A 1 88 ? 14.587 -15.605 2.426 1.00 60.88 88 VAL A O 1
ATOM 695 N N . GLN A 1 89 ? 12.645 -15.852 1.350 1.00 58.84 89 GLN A N 1
ATOM 696 C CA . GLN A 1 89 ? 12.738 -17.306 1.354 1.00 58.84 89 GLN A CA 1
ATOM 697 C C . GLN A 1 89 ? 13.885 -17.783 0.453 1.00 58.84 89 GLN A C 1
ATOM 699 O O . GLN A 1 89 ? 14.045 -17.359 -0.695 1.00 58.84 89 GLN A O 1
ATOM 704 N N . THR A 1 90 ? 14.692 -18.711 0.972 1.00 47.25 90 THR A N 1
ATOM 705 C CA . THR A 1 90 ? 15.755 -19.361 0.199 1.00 47.25 90 THR A CA 1
ATOM 706 C C . THR A 1 90 ? 15.136 -20.207 -0.925 1.00 47.25 90 THR A C 1
ATOM 708 O O . THR A 1 90 ? 14.495 -21.226 -0.696 1.00 47.25 90 THR A O 1
ATOM 711 N N . TRP A 1 91 ? 15.294 -19.702 -2.149 1.00 50.09 91 TRP A N 1
ATOM 712 C CA . TRP A 1 91 ? 14.923 -20.228 -3.469 1.00 50.09 91 TRP A CA 1
ATOM 713 C C . TRP A 1 91 ? 14.476 -21.696 -3.590 1.00 50.09 91 TRP A C 1
ATOM 715 O O . TRP A 1 91 ? 15.273 -22.614 -3.430 1.00 50.09 91 TRP A O 1
ATOM 725 N N . THR A 1 92 ? 13.257 -21.909 -4.111 1.00 39.47 92 THR A N 1
ATOM 726 C CA . THR A 1 92 ? 12.818 -23.183 -4.732 1.00 39.47 92 THR A CA 1
ATOM 727 C C . THR A 1 92 ? 12.759 -23.151 -6.273 1.00 39.47 92 THR A C 1
ATOM 729 O O . THR A 1 92 ? 12.628 -24.210 -6.896 1.00 39.47 92 THR A O 1
ATOM 732 N N . VAL A 1 93 ? 12.931 -21.986 -6.922 1.00 44.19 93 VAL A N 1
ATOM 733 C CA . VAL A 1 93 ? 12.815 -21.838 -8.393 1.00 44.19 93 VAL A CA 1
ATOM 734 C C . VAL A 1 93 ? 13.933 -20.967 -8.995 1.00 44.19 93 VAL A C 1
ATOM 736 O O . VAL A 1 93 ? 13.682 -19.933 -9.596 1.00 44.19 93 VAL A O 1
ATOM 739 N N . GLY A 1 94 ? 15.200 -21.349 -8.819 1.00 43.50 94 GLY A N 1
ATOM 740 C CA . GLY A 1 94 ? 16.323 -20.646 -9.460 1.00 43.50 94 GLY A CA 1
ATOM 741 C C . GLY A 1 94 ? 16.521 -21.082 -10.915 1.00 43.50 94 GLY A C 1
ATOM 742 O O . GLY A 1 94 ? 16.419 -22.275 -11.225 1.00 43.50 94 GLY A O 1
ATOM 743 N N . LEU A 1 95 ? 16.858 -20.145 -11.804 1.00 49.66 95 LEU A N 1
ATOM 744 C CA . LEU A 1 95 ? 17.454 -20.475 -13.098 1.00 49.66 95 LEU A CA 1
ATOM 745 C C . LEU A 1 95 ? 18.903 -20.903 -12.834 1.00 49.66 95 LEU A C 1
ATOM 747 O O . LEU A 1 95 ? 19.729 -20.102 -12.417 1.00 49.66 95 LEU A O 1
ATOM 751 N N . GLY A 1 96 ? 19.219 -22.189 -12.990 1.00 39.28 96 GLY A N 1
ATOM 752 C CA . GLY A 1 96 ? 20.530 -22.710 -12.599 1.00 39.28 96 GLY A CA 1
ATOM 753 C C . GLY A 1 96 ? 21.174 -23.614 -13.641 1.00 39.28 96 GLY A C 1
ATOM 754 O O . GLY A 1 96 ? 20.585 -24.612 -14.061 1.00 39.28 96 GLY A O 1
ATOM 755 N N . THR A 1 97 ? 22.439 -23.330 -13.955 1.00 33.06 97 THR A N 1
ATOM 756 C CA . THR A 1 97 ? 23.406 -24.289 -14.507 1.00 33.06 97 THR A CA 1
ATOM 757 C C . THR A 1 97 ? 24.522 -24.527 -13.487 1.00 33.06 97 THR A C 1
ATOM 759 O O . THR A 1 97 ? 25.228 -23.595 -13.127 1.00 33.06 97 THR A O 1
ATOM 762 N N . GLU A 1 98 ? 24.647 -25.789 -13.062 1.00 31.33 98 GLU A N 1
ATOM 763 C CA . GLU A 1 98 ? 25.732 -26.413 -12.281 1.00 31.33 98 GLU A CA 1
ATOM 764 C C . GLU A 1 98 ? 26.132 -25.808 -10.917 1.00 31.33 98 GLU A C 1
ATOM 766 O O . GLU A 1 98 ? 26.830 -24.805 -10.820 1.00 31.33 98 GLU A O 1
ATOM 771 N N . GLY A 1 99 ? 25.808 -26.563 -9.855 1.00 34.03 99 GLY A N 1
ATOM 772 C CA . GLY A 1 99 ? 26.501 -26.519 -8.565 1.00 34.03 99 GLY A CA 1
ATOM 773 C C . GLY A 1 99 ? 25.580 -26.444 -7.347 1.00 34.03 99 GLY A C 1
ATOM 774 O O . GLY A 1 99 ? 25.400 -25.369 -6.794 1.00 34.03 99 GLY A O 1
ATOM 775 N N . THR A 1 100 ? 25.061 -27.575 -6.856 1.00 31.47 100 THR A N 1
ATOM 776 C CA . THR A 1 100 ? 24.618 -27.663 -5.453 1.00 31.47 100 THR A CA 1
ATOM 777 C C . THR A 1 100 ? 25.252 -28.858 -4.758 1.00 31.47 100 THR A C 1
ATOM 779 O O . THR A 1 100 ? 25.272 -29.984 -5.262 1.00 31.47 100 THR A O 1
ATOM 782 N N . SER A 1 101 ? 25.783 -28.591 -3.565 1.00 30.55 101 SER A N 1
ATOM 783 C CA . SER A 1 101 ? 25.933 -29.607 -2.537 1.00 30.55 101 SER A CA 1
ATOM 784 C C . SER A 1 101 ? 24.563 -30.254 -2.284 1.00 30.55 101 SER A C 1
ATOM 786 O O . SER A 1 101 ? 23.510 -29.621 -2.344 1.00 30.55 101 SER A O 1
ATOM 788 N N . ALA A 1 102 ? 24.584 -31.564 -2.076 1.00 27.81 102 ALA A N 1
ATOM 789 C CA . ALA A 1 102 ? 23.478 -32.480 -2.330 1.00 27.81 102 ALA A CA 1
ATOM 790 C C . ALA A 1 102 ? 22.344 -32.506 -1.279 1.00 27.81 102 ALA A C 1
ATOM 792 O O . ALA A 1 102 ? 21.836 -33.589 -0.993 1.00 27.81 102 ALA A O 1
ATOM 793 N N . ASN A 1 103 ? 21.937 -31.375 -0.691 1.00 28.34 103 ASN A N 1
ATOM 794 C CA . ASN A 1 103 ? 20.999 -31.404 0.443 1.00 28.34 103 ASN A CA 1
ATOM 795 C C . ASN A 1 103 ? 19.673 -30.653 0.299 1.00 28.34 103 ASN A C 1
ATOM 797 O O . ASN A 1 103 ? 18.904 -30.672 1.256 1.00 28.34 103 ASN A O 1
ATOM 801 N N . ASP A 1 104 ? 19.343 -30.092 -0.865 1.00 32.56 104 ASP A N 1
ATOM 802 C CA . ASP A 1 104 ? 18.064 -29.396 -1.031 1.00 32.56 104 ASP A CA 1
ATOM 803 C C . ASP A 1 104 ? 17.038 -30.216 -1.835 1.00 32.56 104 ASP A C 1
ATOM 805 O O . ASP A 1 104 ? 17.269 -30.595 -2.986 1.00 32.56 104 ASP A O 1
ATOM 809 N N . LYS A 1 105 ? 15.913 -30.565 -1.199 1.00 30.45 105 LYS A N 1
ATOM 810 C CA . LYS A 1 105 ? 14.952 -31.587 -1.663 1.00 30.45 105 LYS A CA 1
ATOM 811 C C . LYS A 1 105 ? 13.667 -31.030 -2.299 1.00 30.45 105 LYS A C 1
ATOM 813 O O . LYS A 1 105 ? 12.707 -31.789 -2.426 1.00 30.45 105 LYS A O 1
ATOM 818 N N . ARG A 1 106 ? 13.609 -29.763 -2.733 1.00 34.16 106 ARG A N 1
ATOM 819 C CA . ARG A 1 106 ? 12.397 -29.190 -3.372 1.00 34.16 106 ARG A CA 1
ATOM 820 C C . ARG A 1 106 ? 12.658 -28.179 -4.509 1.00 34.16 106 ARG A C 1
ATOM 822 O O . ARG A 1 106 ? 12.020 -27.141 -4.549 1.00 34.16 106 ARG A O 1
ATOM 829 N N . SER A 1 107 ? 13.548 -28.467 -5.465 1.00 36.91 107 SER A N 1
ATOM 830 C CA . SER A 1 107 ? 13.740 -27.584 -6.637 1.00 36.91 107 SER A CA 1
ATOM 831 C C . SER A 1 107 ? 12.909 -28.009 -7.857 1.00 36.91 107 SER A C 1
ATOM 833 O O . SER A 1 107 ? 13.067 -29.117 -8.376 1.00 36.91 107 SER A O 1
ATOM 835 N N . THR A 1 108 ? 12.065 -27.109 -8.368 1.00 37.03 108 THR A N 1
ATOM 836 C CA . THR A 1 108 ? 11.535 -27.171 -9.742 1.00 37.03 108 THR A CA 1
ATOM 837 C C . THR A 1 108 ? 12.448 -26.349 -10.644 1.00 37.03 108 THR A C 1
ATOM 839 O O . THR A 1 108 ? 12.533 -25.131 -10.519 1.00 37.03 108 THR A O 1
ATOM 842 N N . LYS A 1 109 ? 13.176 -27.020 -11.540 1.00 45.53 109 LYS A N 1
ATOM 843 C CA . LYS A 1 109 ? 14.124 -26.382 -12.460 1.00 45.53 109 LYS A CA 1
ATOM 844 C C . LYS A 1 109 ? 13.393 -25.812 -13.678 1.00 45.53 109 LYS A C 1
ATOM 846 O O . LYS A 1 109 ? 12.870 -26.579 -14.482 1.00 45.53 109 LYS A O 1
ATOM 851 N N . LEU A 1 110 ? 13.419 -24.492 -13.848 1.00 47.91 110 LEU A N 1
ATOM 852 C CA . LEU A 1 110 ? 12.977 -23.806 -15.065 1.00 47.91 110 LEU A CA 1
ATOM 853 C C . LEU A 1 110 ? 14.182 -23.675 -16.023 1.00 47.91 110 LEU A C 1
ATOM 855 O O . LEU A 1 110 ? 14.898 -22.685 -15.993 1.00 47.91 110 LEU A O 1
ATOM 859 N N . VAL A 1 111 ? 14.477 -24.700 -16.830 1.00 46.19 111 VAL A N 1
ATOM 860 C CA . VAL A 1 111 ? 15.574 -24.664 -17.827 1.00 46.19 111 VAL A CA 1
ATOM 861 C C . VAL A 1 111 ? 14.980 -24.543 -19.228 1.00 46.19 111 VAL A C 1
ATOM 863 O O . VAL A 1 111 ? 14.101 -25.325 -19.584 1.00 46.19 111 VAL A O 1
ATOM 866 N N . ALA A 1 112 ? 15.460 -23.586 -20.023 1.00 49.88 112 ALA A N 1
ATOM 867 C CA . ALA A 1 112 ? 15.022 -23.386 -21.405 1.00 49.88 112 ALA A CA 1
ATOM 868 C C . ALA A 1 112 ? 15.787 -24.250 -22.424 1.00 49.88 112 ALA A C 1
ATOM 870 O O . ALA A 1 112 ? 16.948 -24.595 -22.186 1.00 49.88 112 ALA A O 1
ATOM 871 N N . PRO A 1 113 ? 15.163 -24.584 -23.572 1.00 45.81 113 PRO A N 1
ATOM 872 C CA . PRO A 1 113 ? 15.835 -25.215 -24.705 1.00 45.81 113 PRO A CA 1
ATOM 873 C C . PRO A 1 113 ? 16.763 -24.238 -25.458 1.00 45.81 113 PRO A C 1
ATOM 875 O O . PRO A 1 113 ? 16.672 -23.024 -25.324 1.00 45.81 113 PRO A O 1
ATOM 878 N N . ALA A 1 114 ? 17.674 -24.795 -26.264 1.00 46.41 114 ALA A N 1
ATOM 879 C CA . ALA A 1 114 ? 18.818 -24.103 -26.872 1.00 46.41 114 ALA A CA 1
ATOM 880 C C . ALA A 1 114 ? 18.553 -23.417 -28.239 1.00 46.41 114 ALA A C 1
ATOM 882 O O . ALA A 1 114 ? 19.512 -23.025 -28.904 1.00 46.41 114 ALA A O 1
ATOM 883 N N . ALA A 1 115 ? 17.298 -23.291 -28.688 1.00 55.56 115 ALA A N 1
ATOM 884 C CA . ALA A 1 115 ? 16.942 -22.624 -29.945 1.00 55.56 115 ALA A CA 1
ATOM 885 C C . ALA A 1 115 ? 15.618 -21.858 -29.817 1.00 55.56 115 ALA A C 1
ATOM 887 O O . ALA A 1 115 ? 14.697 -22.328 -29.151 1.00 55.56 115 ALA A O 1
ATOM 888 N N . ASP A 1 116 ? 15.531 -20.704 -30.481 1.00 66.62 116 ASP A N 1
ATOM 889 C CA . ASP A 1 116 ? 14.302 -19.918 -30.540 1.00 66.62 116 ASP A CA 1
ATOM 890 C C . ASP A 1 116 ? 13.337 -20.527 -31.552 1.00 66.62 116 ASP A C 1
ATOM 892 O O . ASP A 1 116 ? 13.556 -20.456 -32.762 1.00 66.62 116 ASP A O 1
ATOM 896 N N . ASP A 1 117 ? 12.254 -21.110 -31.045 1.00 79.12 117 ASP A N 1
ATOM 897 C CA . ASP A 1 117 ? 11.131 -21.530 -31.874 1.00 79.12 117 ASP A CA 1
ATOM 898 C C . ASP A 1 117 ? 10.494 -20.314 -32.582 1.00 79.12 117 ASP A C 1
ATOM 900 O O . ASP A 1 117 ? 10.538 -19.188 -32.050 1.00 79.12 117 ASP A O 1
ATOM 904 N N . PRO A 1 118 ? 9.908 -20.513 -33.783 1.00 86.00 118 PRO A N 1
ATOM 905 C CA . PRO A 1 118 ? 9.165 -19.460 -34.470 1.00 86.00 118 PRO A CA 1
ATOM 906 C C . PRO A 1 118 ? 8.009 -18.944 -33.596 1.00 86.00 118 PRO A C 1
ATOM 908 O O . PRO A 1 118 ? 7.545 -19.673 -32.715 1.00 86.00 118 PRO A O 1
ATOM 911 N N . PRO A 1 119 ? 7.521 -17.714 -33.840 1.00 92.56 119 PRO A N 1
ATOM 912 C CA . PRO A 1 119 ? 6.365 -17.188 -33.127 1.00 92.56 119 PRO A CA 1
ATOM 913 C C . PRO A 1 119 ? 5.146 -18.100 -33.194 1.00 92.56 119 PRO A C 1
ATOM 915 O O . PRO A 1 119 ? 4.853 -18.719 -34.220 1.00 92.56 119 PRO A O 1
ATOM 918 N N . THR A 1 120 ? 4.421 -18.137 -32.087 1.00 93.56 120 THR A N 1
ATOM 919 C CA . THR A 1 120 ? 3.162 -18.856 -31.909 1.00 93.56 120 THR A CA 1
ATOM 920 C C . THR A 1 120 ? 2.010 -17.867 -31.731 1.00 93.56 120 THR A C 1
ATOM 922 O O . THR A 1 120 ? 2.236 -16.680 -31.514 1.00 93.56 120 THR A O 1
ATOM 925 N N . ALA A 1 121 ? 0.764 -18.345 -31.805 1.00 94.69 121 ALA A N 1
ATOM 926 C CA . ALA A 1 121 ? -0.408 -17.498 -31.558 1.00 94.69 121 ALA A CA 1
ATOM 927 C C . ALA A 1 121 ? -0.385 -16.878 -30.149 1.00 94.69 121 ALA A C 1
ATOM 929 O O . ALA A 1 121 ? -0.657 -15.692 -30.002 1.00 94.69 121 ALA A O 1
ATOM 930 N N . ASN A 1 122 ? 0.060 -17.637 -29.141 1.00 95.12 122 ASN A N 1
ATOM 931 C CA . ASN A 1 122 ? 0.164 -17.171 -27.756 1.00 95.12 122 ASN A CA 1
ATOM 932 C C . ASN A 1 122 ? 1.101 -15.958 -27.597 1.00 95.12 122 ASN A C 1
ATOM 934 O O . ASN A 1 122 ? 0.967 -15.199 -26.643 1.00 95.12 122 ASN A O 1
ATOM 938 N N . ASP A 1 123 ? 2.050 -15.755 -28.519 1.00 97.19 123 ASP A N 1
ATOM 939 C CA . ASP A 1 123 ? 2.942 -14.591 -28.504 1.00 97.19 123 ASP A CA 1
ATOM 940 C C . ASP A 1 123 ? 2.237 -13.294 -28.954 1.00 97.19 123 ASP A C 1
ATOM 942 O O . ASP A 1 123 ? 2.855 -12.231 -28.900 1.00 97.19 123 ASP A O 1
ATOM 946 N N . LEU A 1 124 ? 0.970 -13.371 -29.383 1.00 97.62 124 LEU A N 1
ATOM 947 C CA . LEU A 1 124 ? 0.099 -12.260 -29.793 1.00 97.62 124 LEU A CA 1
ATOM 948 C C . LEU A 1 124 ? -1.180 -12.137 -28.946 1.00 97.62 124 LEU A C 1
ATOM 950 O O . LEU A 1 124 ? -1.895 -11.149 -29.080 1.00 97.62 124 LEU A O 1
ATOM 954 N N . GLU A 1 125 ? -1.480 -13.108 -28.085 1.00 97.81 125 GLU A N 1
ATOM 955 C CA . GLU A 1 125 ? -2.720 -13.143 -27.299 1.00 97.81 125 GLU A CA 1
ATOM 956 C C . GLU A 1 125 ? -2.633 -12.312 -26.008 1.00 97.81 125 GLU A C 1
ATOM 958 O O . GLU A 1 125 ? -1.548 -12.001 -25.507 1.00 97.81 125 GLU A O 1
ATOM 963 N N . GLU A 1 126 ? -3.795 -11.955 -25.459 1.00 98.19 126 GLU A N 1
ATOM 964 C CA . GLU A 1 126 ? -3.904 -11.356 -24.128 1.00 98.19 126 GLU A CA 1
ATOM 965 C C . GLU A 1 126 ? -3.610 -12.385 -23.022 1.00 98.19 126 GLU A C 1
ATOM 967 O O . GLU A 1 126 ? -3.906 -13.574 -23.147 1.00 98.19 126 GLU A O 1
ATOM 972 N N . THR A 1 127 ? -3.061 -11.913 -21.906 1.00 97.69 127 THR A N 1
ATOM 973 C CA . THR A 1 127 ? -2.885 -12.659 -20.647 1.00 97.69 127 THR A CA 1
ATOM 974 C C . THR A 1 127 ? -3.334 -11.772 -19.492 1.00 97.69 127 THR A C 1
ATOM 976 O O . THR A 1 127 ? -3.560 -10.584 -19.692 1.00 97.69 127 THR A O 1
ATOM 979 N N . VAL A 1 128 ? -3.422 -12.284 -18.262 1.00 96.75 128 VAL A N 1
ATOM 980 C CA . VAL A 1 128 ? -3.820 -11.440 -17.115 1.00 96.75 128 VAL A CA 1
ATOM 981 C C . VAL A 1 128 ? -2.915 -10.209 -16.923 1.00 96.75 128 VAL A C 1
ATOM 983 O O . VAL A 1 128 ? -3.393 -9.157 -16.520 1.00 96.75 128 VAL A O 1
ATOM 986 N N . GLU A 1 129 ? -1.627 -10.300 -17.268 1.00 98.00 129 GLU A N 1
ATOM 987 C CA . GLU A 1 129 ? -0.695 -9.167 -17.249 1.00 98.00 129 GLU A CA 1
ATOM 988 C C . GLU A 1 129 ? -0.752 -8.310 -18.517 1.00 98.00 129 GLU A C 1
ATOM 990 O O . GLU A 1 129 ? -0.363 -7.146 -18.486 1.00 98.00 129 GLU A O 1
ATOM 995 N N . VAL A 1 130 ? -1.183 -8.883 -19.641 1.00 98.12 130 VAL A N 1
ATOM 996 C CA . VAL A 1 130 ? -1.155 -8.273 -20.973 1.00 98.12 130 VAL A CA 1
ATOM 997 C C . VAL A 1 130 ? -2.582 -8.156 -21.497 1.00 98.12 130 VAL A C 1
ATOM 999 O O . VAL A 1 130 ? -3.088 -9.067 -22.142 1.00 98.12 130 VAL A O 1
ATOM 1002 N N . GLN A 1 131 ? -3.228 -7.029 -21.215 1.00 96.56 131 GLN A N 1
ATOM 1003 C CA . GLN A 1 131 ? -4.573 -6.704 -21.698 1.00 96.56 131 GLN A CA 1
ATOM 1004 C C . GLN A 1 131 ? -4.497 -5.583 -22.745 1.00 96.56 131 GLN A C 1
ATOM 1006 O O . GLN A 1 131 ? -3.675 -4.674 -22.631 1.00 96.56 131 GLN A O 1
ATOM 1011 N N . PHE A 1 132 ? -5.353 -5.615 -23.761 1.00 97.69 132 PHE A N 1
ATOM 1012 C CA . PHE A 1 132 ? -5.445 -4.631 -24.840 1.00 97.69 132 PHE A CA 1
ATOM 1013 C C . PHE A 1 132 ? -6.499 -3.578 -24.509 1.00 97.69 132 PHE A C 1
ATOM 1015 O O . PHE A 1 132 ? -7.491 -3.401 -25.220 1.00 97.69 132 PHE A O 1
ATOM 1022 N N . THR A 1 133 ? -6.284 -2.859 -23.407 1.00 96.94 133 THR A N 1
ATOM 1023 C CA . THR A 1 133 ? -7.205 -1.798 -22.988 1.00 96.94 133 THR A CA 1
ATOM 1024 C C . THR A 1 133 ? -7.290 -0.684 -24.046 1.00 96.94 133 THR A C 1
ATOM 1026 O O . THR A 1 133 ? -6.392 -0.551 -24.897 1.00 96.94 133 THR A O 1
ATOM 1029 N N . PRO A 1 134 ? -8.351 0.146 -24.027 1.00 97.56 134 PRO A N 1
ATOM 1030 C CA . PRO A 1 134 ? -8.464 1.291 -24.928 1.00 97.56 134 PRO A CA 1
ATOM 1031 C C . PRO A 1 134 ? -7.238 2.2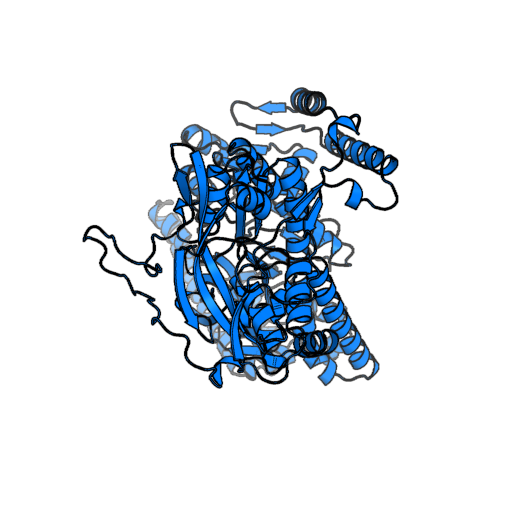15 -24.886 1.00 97.56 134 PRO A C 1
ATOM 1033 O O . PRO A 1 134 ? -6.776 2.671 -25.931 1.00 97.56 134 PRO A O 1
ATOM 1036 N N . GLU A 1 135 ? -6.657 2.433 -23.707 1.00 96.44 135 GLU A N 1
ATOM 1037 C CA . GLU A 1 135 ? -5.487 3.287 -23.484 1.00 96.44 135 GLU A CA 1
ATOM 1038 C C . GLU A 1 135 ? -4.229 2.690 -24.124 1.00 96.44 135 GLU A C 1
ATOM 1040 O O . GLU A 1 135 ? -3.486 3.402 -24.804 1.00 96.44 135 GLU A O 1
ATOM 1045 N N . ILE A 1 136 ? -4.009 1.377 -23.971 1.00 98.56 136 ILE A N 1
ATOM 1046 C CA . ILE A 1 136 ? -2.889 0.654 -24.596 1.00 98.56 136 ILE A CA 1
ATOM 1047 C C . ILE A 1 136 ? -3.021 0.684 -26.121 1.00 98.56 136 ILE A C 1
ATOM 1049 O O . ILE A 1 136 ? -2.059 1.002 -26.823 1.00 98.56 136 ILE A O 1
ATOM 1053 N N . THR A 1 137 ? -4.220 0.415 -26.640 1.00 98.56 137 THR A N 1
ATOM 1054 C CA . THR A 1 137 ? -4.498 0.436 -28.083 1.00 98.56 137 THR A CA 1
ATOM 1055 C C . THR A 1 137 ? -4.276 1.832 -28.669 1.00 98.56 137 THR A C 1
ATOM 1057 O O . THR A 1 137 ? -3.617 1.986 -29.701 1.00 98.56 137 THR A O 1
ATOM 1060 N N . GLN A 1 138 ? -4.772 2.871 -27.989 1.00 98.50 138 GLN A N 1
ATOM 1061 C CA . GLN A 1 138 ? -4.602 4.260 -28.410 1.00 98.50 138 GLN A CA 1
ATOM 1062 C C . GLN A 1 138 ? -3.134 4.691 -28.367 1.00 98.50 138 GLN A C 1
ATOM 1064 O O . GLN A 1 138 ? -2.660 5.371 -29.281 1.00 98.50 138 GLN A O 1
ATOM 1069 N N . LEU A 1 139 ? -2.393 4.292 -27.333 1.00 98.62 139 LEU A N 1
ATOM 1070 C CA . LEU A 1 139 ? -0.971 4.585 -27.231 1.00 98.62 139 LEU A CA 1
ATOM 1071 C C . LEU A 1 139 ? -0.173 3.892 -28.343 1.00 98.62 139 LEU A C 1
ATOM 1073 O O . LEU A 1 139 ? 0.647 4.543 -28.988 1.00 98.62 139 LEU A O 1
ATOM 1077 N N . ALA A 1 140 ? -0.438 2.616 -28.627 1.00 98.56 140 ALA A N 1
ATOM 1078 C CA . ALA A 1 140 ? 0.209 1.902 -29.727 1.00 98.56 140 ALA A CA 1
ATOM 1079 C C . ALA A 1 140 ? -0.046 2.584 -31.083 1.00 98.56 140 ALA A C 1
ATOM 1081 O O . ALA A 1 140 ? 0.890 2.775 -31.864 1.00 98.56 140 ALA A O 1
ATOM 1082 N N . ALA A 1 141 ? -1.280 3.040 -31.328 1.00 98.50 141 ALA A N 1
ATOM 1083 C CA . ALA A 1 141 ? -1.628 3.808 -32.522 1.00 98.50 141 ALA A CA 1
ATOM 1084 C C . ALA A 1 141 ? -0.883 5.155 -32.591 1.00 98.50 141 ALA A C 1
ATOM 1086 O O . ALA A 1 141 ? -0.345 5.510 -33.642 1.00 98.50 141 ALA A O 1
ATOM 1087 N N . ASN A 1 142 ? -0.778 5.883 -31.471 1.00 98.44 142 ASN A N 1
ATOM 1088 C CA . ASN A 1 142 ? -0.009 7.133 -31.380 1.00 98.44 142 ASN A CA 1
ATOM 1089 C C . ASN A 1 142 ? 1.487 6.913 -31.660 1.00 98.44 142 ASN A C 1
ATOM 1091 O O . ASN A 1 142 ? 2.143 7.765 -32.259 1.00 98.44 142 ASN A O 1
ATOM 1095 N N . LEU A 1 143 ? 2.014 5.750 -31.273 1.00 98.06 143 LEU A N 1
ATOM 1096 C CA . LEU A 1 143 ? 3.384 5.308 -31.547 1.00 98.06 143 LEU A CA 1
ATOM 1097 C C . LEU A 1 143 ? 3.532 4.654 -32.932 1.00 98.06 143 LEU A C 1
ATOM 1099 O O . LEU A 1 143 ? 4.609 4.163 -33.277 1.00 98.06 143 LEU A O 1
ATOM 1103 N N . GLN A 1 144 ? 2.475 4.712 -33.751 1.00 97.38 144 GLN A N 1
ATOM 1104 C CA . GLN A 1 144 ? 2.416 4.248 -35.138 1.00 97.38 144 GLN A CA 1
ATOM 1105 C C . GLN A 1 144 ? 2.632 2.740 -35.293 1.00 97.38 144 GLN A C 1
ATOM 1107 O O . GLN A 1 144 ? 3.103 2.302 -36.343 1.00 97.38 144 GLN A O 1
ATOM 1112 N N . HIS A 1 145 ? 2.338 1.958 -34.251 1.00 97.19 145 HIS A N 1
ATOM 1113 C CA . HIS A 1 145 ? 2.611 0.517 -34.204 1.00 97.19 145 HIS A CA 1
ATOM 1114 C C . HIS A 1 145 ? 4.084 0.172 -34.495 1.00 97.19 145 HIS A C 1
ATOM 1116 O O . HIS A 1 145 ? 4.412 -0.920 -34.956 1.00 97.19 145 HIS A O 1
ATOM 1122 N N . ASN A 1 146 ? 4.992 1.126 -34.267 1.00 97.12 146 ASN A N 1
ATOM 1123 C CA . ASN A 1 146 ? 6.396 0.985 -34.611 1.00 97.12 146 ASN A CA 1
ATOM 1124 C C . ASN A 1 146 ? 7.198 0.499 -33.389 1.00 97.12 146 ASN A C 1
ATOM 1126 O O . ASN A 1 146 ? 7.186 1.173 -32.355 1.00 97.12 146 ASN A O 1
ATOM 1130 N N . PRO A 1 147 ? 7.945 -0.618 -33.487 1.00 97.12 147 PRO A N 1
ATOM 1131 C CA . PRO A 1 147 ? 8.616 -1.210 -32.331 1.00 97.12 147 PRO A CA 1
ATOM 1132 C C . PRO A 1 147 ? 9.733 -0.327 -31.753 1.00 97.12 147 PRO A C 1
ATOM 1134 O O . PRO A 1 147 ? 9.972 -0.369 -30.548 1.00 97.12 147 PRO A O 1
ATOM 1137 N N . VAL A 1 148 ? 10.382 0.515 -32.567 1.00 97.44 148 VAL A N 1
ATOM 1138 C CA . VAL A 1 148 ? 11.376 1.494 -32.088 1.00 97.44 148 VAL A CA 1
ATOM 1139 C C . VAL A 1 148 ? 10.699 2.580 -31.250 1.00 97.44 148 VAL A C 1
ATOM 1141 O O . VAL A 1 148 ? 11.154 2.878 -30.145 1.00 97.44 148 VAL A O 1
ATOM 1144 N N . ASN A 1 149 ? 9.597 3.154 -31.744 1.00 97.75 149 ASN A N 1
ATOM 1145 C CA . ASN A 1 149 ? 8.838 4.174 -31.013 1.00 97.75 149 ASN A CA 1
ATOM 1146 C C . ASN A 1 149 ? 8.260 3.614 -29.709 1.00 97.75 149 ASN A C 1
ATOM 1148 O O . ASN A 1 149 ? 8.342 4.274 -28.675 1.00 97.75 149 ASN A O 1
ATOM 1152 N N . ILE A 1 150 ? 7.726 2.390 -29.758 1.00 98.50 150 ILE A N 1
ATOM 1153 C CA . ILE A 1 150 ? 7.200 1.671 -28.594 1.00 98.50 150 ILE A CA 1
ATOM 1154 C C . ILE A 1 150 ? 8.290 1.487 -27.537 1.00 98.50 150 ILE A C 1
ATOM 1156 O O . ILE A 1 150 ? 8.108 1.922 -26.401 1.00 98.50 150 ILE A O 1
ATOM 1160 N N . TYR A 1 151 ? 9.442 0.920 -27.905 1.00 98.06 151 TYR A N 1
ATOM 1161 C CA . TYR A 1 151 ? 10.544 0.714 -26.965 1.00 98.06 151 TYR A CA 1
ATOM 1162 C C . TYR A 1 151 ? 11.038 2.030 -26.348 1.00 98.06 151 TYR A C 1
ATOM 1164 O O . TYR A 1 151 ? 11.122 2.138 -25.124 1.00 98.06 151 TYR A O 1
ATOM 1172 N N . ASN A 1 152 ? 11.319 3.045 -27.179 1.00 97.69 152 ASN A N 1
ATOM 1173 C CA . ASN A 1 152 ? 11.789 4.350 -26.704 1.00 97.69 152 ASN A CA 1
ATOM 1174 C C . ASN A 1 152 ? 10.783 4.970 -25.722 1.00 97.69 152 ASN A C 1
ATOM 1176 O O . ASN A 1 152 ? 11.172 5.525 -24.697 1.00 97.69 152 ASN A O 1
ATOM 1180 N N . TRP A 1 153 ? 9.485 4.869 -26.017 1.00 98.38 153 TRP A N 1
ATOM 1181 C CA . TRP A 1 153 ? 8.454 5.421 -25.152 1.00 98.38 153 TRP A CA 1
ATOM 1182 C C . TRP A 1 153 ? 8.400 4.697 -23.802 1.00 98.38 153 TRP A C 1
ATOM 1184 O O . TRP A 1 153 ? 8.426 5.369 -22.772 1.00 98.38 153 TRP A O 1
ATOM 1194 N N . VAL A 1 154 ? 8.405 3.359 -23.774 1.00 98.56 154 VAL A N 1
ATOM 1195 C CA . VAL A 1 154 ? 8.372 2.608 -22.503 1.00 98.56 154 VAL A CA 1
ATOM 1196 C C . VAL A 1 154 ? 9.628 2.894 -21.676 1.00 98.56 154 VAL A C 1
ATOM 1198 O O . VAL A 1 154 ? 9.529 3.178 -20.485 1.00 98.56 154 VAL A O 1
ATOM 1201 N N . TYR A 1 155 ? 10.809 2.903 -22.302 1.00 98.06 155 TYR A N 1
ATOM 1202 C CA . TYR A 1 155 ? 12.066 3.196 -21.610 1.00 98.06 155 TYR A CA 1
ATOM 1203 C C . TYR A 1 155 ? 12.052 4.591 -20.957 1.00 98.06 155 TYR A C 1
ATOM 1205 O O . TYR A 1 155 ? 12.461 4.721 -19.801 1.00 98.06 155 TYR A O 1
ATOM 1213 N N . ASN A 1 156 ? 11.561 5.612 -21.672 1.00 97.94 156 ASN A N 1
ATOM 1214 C CA . ASN A 1 156 ? 11.609 7.014 -21.239 1.00 97.94 156 ASN A CA 1
ATOM 1215 C C . ASN A 1 156 ? 10.514 7.418 -20.242 1.00 97.94 156 ASN A C 1
ATOM 1217 O O . ASN A 1 156 ? 10.689 8.421 -19.561 1.00 97.94 156 ASN A O 1
ATOM 1221 N N . ASN A 1 157 ? 9.389 6.698 -20.187 1.00 97.50 157 ASN A N 1
ATOM 1222 C CA . ASN A 1 157 ? 8.198 7.146 -19.449 1.00 97.50 157 ASN A CA 1
ATOM 1223 C C . ASN A 1 157 ? 7.835 6.265 -18.247 1.00 97.50 157 ASN A C 1
ATOM 1225 O O . ASN A 1 157 ? 6.818 6.524 -17.612 1.00 97.50 157 ASN A O 1
ATOM 1229 N N . ILE A 1 158 ? 8.609 5.216 -17.961 1.00 97.94 158 ILE A N 1
ATOM 1230 C CA . ILE A 1 158 ? 8.348 4.299 -16.845 1.00 97.94 158 ILE A CA 1
ATOM 1231 C C . ILE A 1 158 ? 9.536 4.319 -15.886 1.00 97.94 158 ILE A C 1
ATOM 1233 O O . ILE A 1 158 ? 10.636 3.913 -16.250 1.00 97.94 158 ILE A O 1
ATOM 1237 N N . THR A 1 159 ? 9.341 4.770 -14.657 1.00 96.62 159 THR A N 1
ATOM 1238 C CA . THR A 1 159 ? 10.333 4.710 -13.581 1.00 96.62 159 THR A CA 1
ATOM 1239 C C . THR A 1 159 ? 10.432 3.287 -13.038 1.00 96.62 159 THR A C 1
ATOM 1241 O O . THR A 1 159 ? 9.426 2.619 -12.810 1.00 96.62 159 THR A O 1
ATOM 1244 N N . PHE A 1 160 ? 11.659 2.809 -12.835 1.00 97.44 160 PHE A N 1
ATOM 1245 C CA . PHE A 1 160 ? 11.911 1.476 -12.288 1.00 97.44 160 PHE A CA 1
ATOM 1246 C C . PHE A 1 160 ? 11.792 1.465 -10.759 1.00 97.44 160 PHE A C 1
ATOM 1248 O O . PHE A 1 160 ? 12.398 2.305 -10.097 1.00 97.44 160 PHE A O 1
ATOM 1255 N N . THR A 1 161 ? 11.092 0.468 -10.213 1.00 96.06 161 THR A N 1
ATOM 1256 C CA . THR A 1 161 ? 11.130 0.111 -8.785 1.00 96.06 161 THR A CA 1
ATOM 1257 C C . THR A 1 161 ? 11.616 -1.336 -8.606 1.00 96.06 161 THR A C 1
ATOM 1259 O O . THR A 1 161 ? 11.204 -2.216 -9.373 1.00 96.06 161 THR A O 1
ATOM 1262 N N . PRO A 1 162 ? 12.517 -1.627 -7.647 1.00 93.69 162 PRO A N 1
ATOM 1263 C CA . PRO A 1 162 ? 13.053 -2.966 -7.463 1.00 93.69 162 PRO A CA 1
ATOM 1264 C C . PRO A 1 162 ? 12.068 -3.815 -6.659 1.00 93.69 162 PRO A C 1
ATOM 1266 O O . PRO A 1 162 ? 12.035 -3.750 -5.439 1.00 93.69 162 PRO A O 1
ATOM 1269 N N . THR A 1 163 ? 11.279 -4.639 -7.345 1.00 95.81 163 THR A N 1
ATOM 1270 C CA . THR A 1 163 ? 10.525 -5.755 -6.752 1.00 95.81 163 THR A CA 1
ATOM 1271 C C . THR A 1 163 ? 10.542 -6.950 -7.706 1.00 95.81 163 THR A C 1
ATOM 1273 O O . THR A 1 163 ? 10.810 -6.805 -8.904 1.00 95.81 163 THR A O 1
ATOM 1276 N N . TRP A 1 164 ? 10.295 -8.154 -7.183 1.00 94.81 164 TRP A N 1
ATOM 1277 C CA . TRP A 1 164 ? 10.318 -9.393 -7.963 1.00 94.81 164 TRP A CA 1
ATOM 1278 C C . TRP A 1 164 ? 8.926 -10.007 -8.144 1.00 94.81 164 TRP A C 1
ATOM 1280 O O . TRP A 1 164 ? 8.185 -10.159 -7.176 1.00 94.81 164 TRP A O 1
ATOM 1290 N N . GLY A 1 165 ? 8.607 -10.429 -9.371 1.00 96.06 165 GLY A N 1
ATOM 1291 C CA . GLY A 1 165 ? 7.325 -11.035 -9.744 1.00 96.06 165 GLY A CA 1
ATOM 1292 C C . GLY A 1 165 ? 6.348 -10.061 -10.405 1.00 96.06 165 GLY A C 1
ATOM 1293 O O . GLY A 1 165 ? 6.586 -8.857 -10.453 1.00 96.06 165 GLY A O 1
ATOM 1294 N N . SER A 1 166 ? 5.249 -10.592 -10.940 1.00 97.94 166 SER A N 1
ATOM 1295 C CA . SER A 1 166 ? 4.169 -9.799 -11.536 1.00 97.94 166 SER A CA 1
ATOM 1296 C C . SER A 1 166 ? 3.240 -9.254 -10.451 1.00 97.94 166 SER A C 1
ATOM 1298 O O . SER A 1 166 ? 2.704 -10.035 -9.658 1.00 97.94 166 SER A O 1
ATOM 1300 N N . ILE A 1 167 ? 3.076 -7.926 -10.422 1.00 98.31 167 ILE A N 1
ATOM 1301 C CA . ILE A 1 167 ? 2.319 -7.205 -9.390 1.00 98.31 167 ILE A CA 1
ATOM 1302 C C . ILE A 1 167 ? 1.200 -6.374 -10.028 1.00 98.31 167 ILE A C 1
ATOM 1304 O O . ILE A 1 167 ? 0.043 -6.534 -9.655 1.00 98.31 167 ILE A O 1
ATOM 1308 N N . GLN A 1 168 ? 1.526 -5.499 -10.982 1.00 97.81 168 GLN A N 1
ATOM 1309 C CA . GLN A 1 168 ? 0.582 -4.535 -11.563 1.00 97.81 168 GLN A CA 1
ATOM 1310 C C . GLN A 1 168 ? 0.024 -4.982 -12.923 1.00 97.81 168 GLN A C 1
ATOM 1312 O O . GLN A 1 168 ? -1.141 -4.740 -13.225 1.00 97.81 168 GLN A O 1
ATOM 1317 N N . GLY A 1 169 ? 0.843 -5.619 -13.765 1.00 97.81 169 GLY A N 1
ATOM 1318 C CA . GLY A 1 169 ? 0.506 -5.843 -15.176 1.00 97.81 169 GLY A CA 1
ATOM 1319 C C . GLY A 1 169 ? 0.603 -4.575 -16.041 1.00 97.81 169 GLY A C 1
ATOM 1320 O O . GLY A 1 169 ? 0.998 -3.502 -15.585 1.00 97.81 169 GLY A O 1
ATOM 1321 N N . ALA A 1 170 ? 0.275 -4.703 -17.328 1.00 98.38 170 ALA A N 1
ATOM 1322 C CA . ALA A 1 170 ? 0.495 -3.680 -18.351 1.00 98.38 170 ALA A CA 1
ATOM 1323 C C . ALA A 1 170 ? -0.319 -2.400 -18.125 1.00 98.38 170 ALA A C 1
ATOM 1325 O O . ALA A 1 170 ? 0.227 -1.303 -18.227 1.00 98.38 170 ALA A O 1
ATOM 1326 N N . ALA A 1 171 ? -1.614 -2.534 -17.832 1.00 96.88 171 ALA A N 1
ATOM 1327 C CA . ALA A 1 171 ? -2.527 -1.398 -17.759 1.00 96.88 171 ALA A CA 1
ATOM 1328 C C . ALA A 1 171 ? -2.257 -0.529 -16.520 1.00 96.88 171 ALA A C 1
ATOM 1330 O O . ALA A 1 171 ? -2.036 0.674 -16.656 1.00 96.88 171 ALA A O 1
ATOM 1331 N N . ALA A 1 172 ? -2.129 -1.143 -15.338 1.00 97.06 172 ALA A N 1
ATOM 1332 C CA . ALA A 1 172 ? -1.731 -0.416 -14.134 1.00 97.06 172 ALA A CA 1
ATOM 1333 C C . ALA A 1 172 ? -0.311 0.161 -14.259 1.00 97.06 172 ALA A C 1
ATOM 1335 O O . ALA A 1 172 ? -0.077 1.273 -13.802 1.00 97.06 172 ALA A O 1
ATOM 1336 N N . CYS A 1 173 ? 0.622 -0.511 -14.948 1.00 98.25 173 CYS A N 1
ATOM 1337 C CA . CYS A 1 173 ? 1.937 0.074 -15.223 1.00 98.25 173 CYS A CA 1
ATOM 1338 C C . CYS A 1 173 ? 1.864 1.316 -16.134 1.00 98.25 173 CYS A C 1
ATOM 1340 O O . CYS A 1 173 ? 2.563 2.307 -15.905 1.00 98.25 173 CYS A O 1
ATOM 1342 N N . LEU A 1 174 ? 1.001 1.289 -17.157 1.00 97.88 174 LEU A N 1
ATOM 1343 C CA . LEU A 1 174 ? 0.747 2.431 -18.038 1.00 97.88 174 LEU A CA 1
ATOM 1344 C C . LEU A 1 174 ? 0.156 3.621 -17.276 1.00 97.88 174 LEU A C 1
ATOM 1346 O O . LEU A 1 174 ? 0.508 4.764 -17.558 1.00 97.88 174 LEU A O 1
ATOM 1350 N N . GLU A 1 175 ? -0.749 3.362 -16.344 1.00 95.69 175 GLU A N 1
ATOM 1351 C CA . GLU A 1 175 ? -1.364 4.394 -15.516 1.00 95.69 175 GLU A CA 1
ATOM 1352 C C . GLU A 1 175 ? -0.382 4.933 -14.470 1.00 95.69 175 GLU A C 1
ATOM 1354 O O . GLU A 1 175 ? -0.219 6.141 -14.342 1.00 95.69 175 GLU A O 1
ATOM 1359 N N . ASN A 1 176 ? 0.321 4.038 -13.771 1.00 96.00 176 ASN A N 1
ATOM 1360 C CA . ASN A 1 176 ? 1.127 4.379 -12.607 1.00 96.00 176 ASN A CA 1
ATOM 1361 C C . ASN A 1 176 ? 2.535 4.870 -12.927 1.00 96.00 176 ASN A C 1
ATOM 1363 O O . ASN A 1 176 ? 3.120 5.588 -12.128 1.00 96.00 176 ASN A O 1
ATOM 1367 N N . ARG A 1 177 ? 3.123 4.515 -14.072 1.00 96.62 177 ARG A N 1
ATOM 1368 C CA . ARG A 1 177 ? 4.472 4.977 -14.471 1.00 96.62 177 ARG A CA 1
ATOM 1369 C C . ARG A 1 177 ? 5.613 4.578 -13.538 1.00 96.62 177 ARG A C 1
ATOM 1371 O O . ARG A 1 177 ? 6.752 4.933 -13.817 1.00 96.62 177 ARG A O 1
ATOM 1378 N N . ILE A 1 178 ? 5.350 3.813 -12.484 1.00 96.44 178 ILE A N 1
ATOM 1379 C CA . ILE A 1 178 ? 6.338 3.256 -11.563 1.00 96.44 178 ILE A CA 1
ATOM 1380 C C . ILE A 1 178 ? 6.146 1.744 -11.573 1.00 96.44 178 ILE A C 1
ATOM 1382 O O . ILE A 1 178 ? 5.131 1.227 -11.109 1.00 96.44 178 ILE A O 1
ATOM 1386 N N . CYS A 1 179 ? 7.097 1.020 -12.155 1.00 97.94 179 CYS A N 1
ATOM 1387 C CA . CYS A 1 179 ? 6.931 -0.400 -12.441 1.00 97.94 179 CYS A CA 1
ATOM 1388 C C . CYS A 1 179 ? 8.217 -1.178 -12.204 1.00 97.94 179 CYS A C 1
ATOM 1390 O O . CYS A 1 179 ? 9.325 -0.689 -12.438 1.00 97.94 179 CYS A O 1
ATOM 1392 N N . ASN A 1 180 ? 8.071 -2.432 -11.789 1.00 98.31 180 ASN A N 1
ATOM 1393 C CA . ASN A 1 180 ? 9.194 -3.355 -11.755 1.00 98.31 180 ASN A CA 1
ATOM 1394 C C . ASN A 1 180 ? 9.478 -3.931 -13.154 1.00 98.31 180 ASN A C 1
ATOM 1396 O O . ASN A 1 180 ? 8.846 -3.563 -14.150 1.00 98.31 180 ASN A O 1
ATOM 1400 N N . ALA A 1 181 ? 10.436 -4.853 -13.244 1.00 98.50 181 ALA A N 1
ATOM 1401 C CA . ALA A 1 181 ? 10.826 -5.452 -14.519 1.00 98.50 181 ALA A CA 1
ATOM 1402 C C . ALA A 1 181 ? 9.713 -6.295 -15.175 1.00 98.50 181 ALA A C 1
ATOM 1404 O O . ALA A 1 181 ? 9.570 -6.262 -16.400 1.00 98.50 181 ALA A O 1
ATOM 1405 N N . PHE A 1 182 ? 8.897 -7.010 -14.391 1.00 98.69 182 PHE A N 1
ATOM 1406 C CA . PHE A 1 182 ? 7.777 -7.810 -14.906 1.00 98.69 182 PHE A CA 1
ATOM 1407 C C . PHE A 1 182 ? 6.676 -6.919 -15.469 1.00 98.69 182 PHE A C 1
ATOM 1409 O O . PHE A 1 182 ? 6.214 -7.143 -16.587 1.00 98.69 182 PHE A O 1
ATOM 1416 N N . ASP A 1 183 ? 6.284 -5.889 -14.729 1.00 98.81 183 ASP A N 1
ATOM 1417 C CA . ASP A 1 183 ? 5.201 -4.987 -15.113 1.00 98.81 183 ASP A CA 1
ATOM 1418 C C . ASP A 1 183 ? 5.614 -4.100 -16.301 1.00 98.81 183 ASP A C 1
ATOM 1420 O O . ASP A 1 183 ? 4.860 -3.966 -17.266 1.00 98.81 183 ASP A O 1
ATOM 1424 N N . THR A 1 184 ? 6.862 -3.610 -16.315 1.00 98.88 184 THR A N 1
ATOM 1425 C CA . THR A 1 184 ? 7.432 -2.887 -17.470 1.00 98.88 184 THR A CA 1
ATOM 1426 C C . THR A 1 184 ? 7.481 -3.777 -18.715 1.00 98.88 184 THR A C 1
ATOM 1428 O O . THR A 1 184 ? 7.111 -3.344 -19.809 1.00 98.88 184 THR A O 1
ATOM 1431 N N . SER A 1 185 ? 7.900 -5.040 -18.562 1.00 98.81 185 SER A N 1
ATOM 1432 C CA . SER A 1 185 ? 7.896 -6.015 -19.660 1.00 98.81 185 SER A CA 1
ATOM 1433 C C . SER A 1 185 ? 6.477 -6.313 -20.145 1.00 98.81 185 SER A C 1
ATOM 1435 O O . SER A 1 185 ? 6.264 -6.428 -21.347 1.00 98.81 185 SER A O 1
ATOM 1437 N N . SER A 1 186 ? 5.502 -6.381 -19.236 1.00 98.81 186 SER A N 1
ATOM 1438 C CA . SER A 1 186 ? 4.091 -6.607 -19.569 1.00 98.81 186 SER A CA 1
ATOM 1439 C C . SER A 1 186 ? 3.525 -5.459 -20.403 1.00 98.81 186 SER A C 1
ATOM 1441 O O . SER A 1 186 ? 2.904 -5.708 -21.433 1.00 98.81 186 SER A O 1
ATOM 1443 N N . LEU A 1 187 ? 3.809 -4.204 -20.032 1.00 98.88 187 LEU A N 1
ATOM 1444 C CA . LEU A 1 187 ? 3.424 -3.030 -20.822 1.00 98.88 187 LEU A CA 1
ATOM 1445 C C . LEU A 1 187 ? 4.065 -3.034 -22.215 1.00 98.88 187 LEU A C 1
ATOM 1447 O O . LEU A 1 187 ? 3.382 -2.813 -23.218 1.00 98.88 187 LEU A O 1
ATOM 1451 N N . LEU A 1 188 ? 5.367 -3.321 -22.295 1.00 98.88 188 LEU A N 1
ATOM 1452 C CA . LEU A 1 188 ? 6.066 -3.404 -23.576 1.00 98.88 188 LEU A CA 1
ATOM 1453 C C . LEU A 1 188 ? 5.483 -4.516 -24.464 1.00 98.88 188 LEU A C 1
ATOM 1455 O O . LEU A 1 188 ? 5.220 -4.281 -25.641 1.00 98.88 188 LEU A O 1
ATOM 1459 N N . ILE A 1 189 ? 5.221 -5.698 -23.903 1.00 98.94 189 ILE A N 1
ATOM 1460 C CA . ILE A 1 189 ? 4.587 -6.811 -24.619 1.00 98.94 189 ILE A CA 1
ATOM 1461 C C . ILE A 1 189 ? 3.177 -6.426 -25.082 1.00 98.94 189 ILE A C 1
ATOM 1463 O O . ILE A 1 189 ? 2.857 -6.673 -26.240 1.00 98.94 189 ILE A O 1
ATOM 1467 N N . ALA A 1 190 ? 2.358 -5.775 -24.251 1.00 98.88 190 ALA A N 1
ATOM 1468 C CA . ALA A 1 190 ? 1.005 -5.358 -24.630 1.00 98.88 190 ALA A CA 1
ATOM 1469 C C . ALA A 1 190 ? 0.998 -4.417 -25.843 1.00 98.88 190 ALA A C 1
ATOM 1471 O O . ALA A 1 190 ? 0.261 -4.647 -26.802 1.00 98.88 190 ALA A O 1
ATOM 1472 N N . LEU A 1 191 ? 1.875 -3.407 -25.841 1.00 98.94 191 LEU A N 1
ATOM 1473 C CA . LEU A 1 191 ? 2.014 -2.460 -26.951 1.00 98.94 191 LEU A CA 1
ATOM 1474 C C . LEU A 1 191 ? 2.519 -3.127 -28.239 1.00 98.94 191 LEU A C 1
ATOM 1476 O O . LEU A 1 191 ? 2.105 -2.745 -29.336 1.00 98.94 191 LEU A O 1
ATOM 1480 N N . LEU A 1 192 ? 3.399 -4.123 -28.123 1.00 98.75 192 LEU A N 1
ATOM 1481 C CA . LEU A 1 192 ? 3.894 -4.895 -29.263 1.00 98.75 192 LEU A CA 1
ATOM 1482 C C . LEU A 1 192 ? 2.813 -5.833 -29.820 1.00 98.75 192 LEU A C 1
ATOM 1484 O O . LEU A 1 192 ? 2.569 -5.825 -31.025 1.00 98.75 192 LEU A O 1
ATOM 1488 N N . ARG A 1 193 ? 2.114 -6.582 -28.963 1.00 98.62 193 ARG A N 1
ATOM 1489 C CA . ARG A 1 193 ? 1.084 -7.546 -29.380 1.00 98.62 193 ARG A CA 1
ATOM 1490 C C . ARG A 1 193 ? -0.125 -6.878 -30.024 1.00 98.62 193 ARG A C 1
ATOM 1492 O O . ARG A 1 193 ? -0.545 -7.314 -31.090 1.00 98.62 193 ARG A O 1
ATOM 1499 N N . VAL A 1 194 ? -0.615 -5.766 -29.466 1.00 98.38 194 VAL A N 1
ATOM 1500 C CA . VAL A 1 194 ? -1.692 -4.974 -30.098 1.00 98.38 194 VAL A CA 1
ATOM 1501 C C . VAL A 1 194 ? -1.250 -4.349 -31.434 1.00 98.38 194 VAL A C 1
ATOM 1503 O O . VAL A 1 194 ? -2.077 -3.944 -32.247 1.00 98.38 194 VAL A O 1
ATOM 1506 N N . SER A 1 195 ? 0.064 -4.289 -31.677 1.00 98.06 195 SER A N 1
ATOM 1507 C CA . SER A 1 195 ? 0.681 -3.862 -32.938 1.00 98.06 195 SER A CA 1
ATOM 1508 C C . SER A 1 195 ? 1.000 -5.028 -33.887 1.00 98.06 195 SER A C 1
ATOM 1510 O O . SER A 1 195 ? 1.728 -4.825 -34.856 1.00 98.06 195 SER A O 1
ATOM 1512 N N . ASP A 1 196 ? 0.472 -6.229 -33.623 1.00 97.19 196 ASP A N 1
ATOM 1513 C CA . ASP A 1 196 ? 0.713 -7.462 -34.392 1.00 97.19 196 ASP A CA 1
ATOM 1514 C C . ASP A 1 196 ? 2.199 -7.883 -34.429 1.00 97.19 196 ASP A C 1
ATOM 1516 O O . ASP A 1 196 ? 2.709 -8.441 -35.401 1.00 97.19 196 ASP A O 1
ATOM 1520 N N . ILE A 1 197 ? 2.930 -7.590 -33.347 1.00 97.94 197 ILE A N 1
ATOM 1521 C CA . ILE A 1 197 ? 4.332 -7.970 -33.166 1.00 97.94 197 ILE A CA 1
ATOM 1522 C C . ILE A 1 197 ? 4.405 -9.053 -32.087 1.00 97.94 197 ILE A C 1
ATOM 1524 O O . ILE A 1 197 ? 4.192 -8.745 -30.910 1.00 97.94 197 ILE A O 1
ATOM 1528 N N . PRO A 1 198 ? 4.744 -10.308 -32.442 1.00 98.19 198 PRO A N 1
ATOM 1529 C CA . PRO A 1 198 ? 4.862 -11.374 -31.462 1.00 98.19 198 PRO A CA 1
ATOM 1530 C C . PRO A 1 198 ? 5.907 -11.038 -30.401 1.00 98.19 198 PRO A C 1
ATOM 1532 O O . PRO A 1 198 ? 7.056 -10.727 -30.728 1.00 98.19 198 PRO A O 1
ATOM 1535 N N . ALA A 1 199 ? 5.522 -11.109 -29.132 1.00 98.25 199 ALA A N 1
ATOM 1536 C CA . ALA A 1 199 ? 6.380 -10.751 -28.013 1.00 98.25 199 ALA A CA 1
ATOM 1537 C C . ALA A 1 199 ? 6.152 -11.678 -26.817 1.00 98.25 199 ALA A C 1
ATOM 1539 O O . ALA A 1 199 ? 5.039 -12.141 -26.578 1.00 98.25 199 ALA A O 1
ATOM 1540 N N . ARG A 1 200 ? 7.213 -11.950 -26.057 1.00 97.38 200 ARG A N 1
ATOM 1541 C CA . ARG A 1 200 ? 7.210 -12.864 -24.907 1.00 97.38 200 ARG A CA 1
ATOM 1542 C C . ARG A 1 200 ? 8.223 -12.449 -23.851 1.00 97.38 200 ARG A C 1
ATOM 1544 O O . ARG A 1 200 ? 9.194 -11.753 -24.150 1.00 97.38 200 ARG A O 1
ATOM 1551 N N . TYR A 1 201 ? 8.014 -12.909 -22.625 1.00 97.44 201 TYR A N 1
ATOM 1552 C CA . TYR A 1 201 ? 8.958 -12.714 -21.530 1.00 97.44 201 TYR A CA 1
ATOM 1553 C C . TYR A 1 201 ? 10.212 -13.558 -21.769 1.00 97.44 201 TYR A C 1
ATOM 1555 O O . TYR A 1 201 ? 10.149 -14.643 -22.353 1.00 97.44 201 TYR A O 1
ATOM 1563 N N . GLN A 1 202 ? 11.354 -13.076 -21.295 1.00 94.88 202 GLN A N 1
ATOM 1564 C CA . GLN A 1 202 ? 12.608 -13.811 -21.217 1.00 94.88 202 GLN A CA 1
ATOM 1565 C C . GLN A 1 202 ? 13.178 -13.617 -19.815 1.00 94.88 202 GLN A C 1
ATOM 1567 O O . GLN A 1 202 ? 13.534 -12.507 -19.431 1.00 94.88 202 GLN A O 1
ATOM 1572 N N . LEU A 1 203 ? 13.253 -14.706 -19.054 1.00 92.81 203 LEU A N 1
ATOM 1573 C CA . LEU A 1 203 ? 13.897 -14.723 -17.742 1.00 92.81 203 LEU A CA 1
ATOM 1574 C C . LEU A 1 203 ? 15.391 -15.020 -17.900 1.00 92.81 203 LEU A C 1
ATOM 1576 O O . LEU A 1 203 ? 15.786 -15.717 -18.840 1.00 92.81 203 LEU A O 1
ATOM 1580 N N . GLY A 1 204 ? 16.223 -14.557 -16.973 1.00 89.81 204 GLY A N 1
ATOM 1581 C CA . GLY A 1 204 ? 17.643 -14.898 -16.960 1.00 89.81 204 GLY A CA 1
ATOM 1582 C C . GLY A 1 204 ? 18.427 -14.280 -15.813 1.00 89.81 204 GLY A C 1
ATOM 1583 O O . GLY A 1 204 ? 17.947 -13.385 -15.127 1.00 89.81 204 GLY A O 1
ATOM 1584 N N . THR A 1 205 ? 19.673 -14.721 -15.667 1.00 92.50 205 THR A N 1
ATOM 1585 C CA . THR A 1 205 ? 20.631 -14.145 -14.719 1.00 92.50 205 THR A CA 1
ATOM 1586 C C . THR A 1 205 ? 21.523 -13.145 -15.446 1.00 92.50 205 THR A C 1
ATOM 1588 O O . THR A 1 205 ? 22.126 -13.483 -16.474 1.00 92.50 205 THR A O 1
ATOM 1591 N N . ILE A 1 206 ? 21.665 -11.939 -14.902 1.00 95.19 206 ILE A N 1
ATOM 1592 C CA . ILE A 1 206 ? 22.456 -10.852 -15.494 1.00 95.19 206 ILE A CA 1
ATOM 1593 C C . ILE A 1 206 ? 23.554 -10.393 -14.530 1.00 95.19 206 ILE A C 1
ATOM 1595 O O . ILE A 1 206 ? 23.390 -10.472 -13.314 1.00 95.19 206 ILE A O 1
ATOM 1599 N N . ASP A 1 207 ? 24.671 -9.915 -15.081 1.00 96.44 207 ASP A N 1
ATOM 1600 C CA . ASP A 1 207 ? 25.693 -9.179 -14.328 1.00 96.44 207 ASP A CA 1
ATOM 1601 C C . ASP A 1 207 ? 25.650 -7.719 -14.790 1.00 96.44 207 ASP A C 1
ATOM 1603 O O . ASP A 1 207 ? 26.093 -7.413 -15.896 1.00 96.44 207 ASP A O 1
ATOM 1607 N N . VAL A 1 208 ? 25.138 -6.814 -13.959 1.00 98.19 208 VAL A N 1
ATOM 1608 C CA . VAL A 1 208 ? 25.121 -5.376 -14.257 1.00 98.19 208 VAL A CA 1
ATOM 1609 C C . VAL A 1 208 ? 26.442 -4.765 -13.784 1.00 98.19 208 VAL A C 1
ATOM 1611 O O . VAL A 1 208 ? 26.768 -4.926 -12.604 1.00 98.19 208 VAL A O 1
ATOM 1614 N N . PRO A 1 209 ? 27.218 -4.082 -14.651 1.00 97.94 209 PRO A N 1
ATOM 1615 C CA . PRO A 1 209 ? 28.431 -3.374 -14.239 1.00 97.94 209 PRO A CA 1
ATOM 1616 C C . PRO A 1 209 ? 28.179 -2.479 -13.022 1.00 97.94 209 PRO A C 1
ATOM 1618 O O . PRO A 1 209 ? 27.132 -1.840 -12.929 1.00 97.94 209 PRO A O 1
ATOM 1621 N N . VAL A 1 210 ? 29.109 -2.476 -12.065 1.00 97.69 210 VAL A N 1
ATOM 1622 C CA . VAL A 1 210 ? 28.864 -1.897 -10.734 1.00 97.69 210 VAL A CA 1
ATOM 1623 C C . VAL A 1 210 ? 28.485 -0.417 -10.798 1.00 97.69 210 VAL A C 1
ATOM 1625 O O . VAL A 1 210 ? 27.538 -0.015 -10.142 1.00 97.69 210 VAL A O 1
ATOM 1628 N N . ASP A 1 211 ? 29.144 0.377 -11.636 1.00 97.12 211 ASP A N 1
ATOM 1629 C CA . ASP A 1 211 ? 28.841 1.796 -11.841 1.00 97.12 211 ASP A CA 1
ATOM 1630 C C . ASP A 1 211 ? 27.414 2.018 -12.363 1.00 97.12 211 ASP A C 1
ATOM 1632 O O . ASP A 1 211 ? 26.677 2.852 -11.834 1.00 97.12 211 ASP A O 1
ATOM 1636 N N . MET A 1 212 ? 26.997 1.215 -13.343 1.00 98.00 212 MET A N 1
ATOM 1637 C CA . MET A 1 212 ? 25.639 1.252 -13.880 1.00 98.00 212 MET A CA 1
ATOM 1638 C C . MET A 1 212 ? 24.600 0.799 -12.855 1.00 98.00 212 MET A C 1
ATOM 1640 O O . MET A 1 212 ? 23.517 1.376 -12.795 1.00 98.00 212 MET A O 1
ATOM 1644 N N . ALA A 1 213 ? 24.917 -0.218 -12.051 1.00 98.06 213 ALA A N 1
ATOM 1645 C CA . ALA A 1 213 ? 24.021 -0.741 -11.027 1.00 98.06 213 ALA A CA 1
ATOM 1646 C C . ALA A 1 213 ? 23.806 0.274 -9.896 1.00 98.06 213 ALA A C 1
ATOM 1648 O O . ALA A 1 213 ? 22.670 0.523 -9.502 1.00 98.06 213 ALA A O 1
ATOM 1649 N N . LEU A 1 214 ? 24.883 0.903 -9.416 1.00 98.25 214 LEU A N 1
ATOM 1650 C CA . LEU A 1 214 ? 24.813 1.948 -8.395 1.00 98.25 214 LEU A CA 1
ATOM 1651 C C . LEU A 1 214 ? 23.948 3.126 -8.863 1.00 98.25 214 LEU A C 1
ATOM 1653 O O . LEU A 1 214 ? 23.106 3.599 -8.101 1.00 98.25 214 LEU A O 1
ATOM 1657 N N . ASN A 1 215 ? 24.103 3.557 -10.121 1.00 97.81 215 ASN A N 1
ATOM 1658 C CA . ASN A 1 215 ? 23.254 4.590 -10.713 1.00 97.81 215 ASN A CA 1
ATOM 1659 C C . ASN A 1 215 ? 21.797 4.126 -10.861 1.00 97.81 215 ASN A C 1
ATOM 1661 O O . ASN A 1 215 ? 20.894 4.844 -10.456 1.00 97.81 215 ASN A O 1
ATOM 1665 N N . TRP A 1 216 ? 21.561 2.929 -11.399 1.00 97.88 216 TRP A N 1
ATOM 1666 C CA . TRP A 1 216 ? 20.215 2.416 -11.673 1.00 97.88 216 TRP A CA 1
ATOM 1667 C C . TRP A 1 216 ? 19.342 2.310 -10.413 1.00 97.88 216 TRP A C 1
ATOM 1669 O O . TRP A 1 216 ? 18.130 2.504 -10.492 1.00 97.88 216 TRP A O 1
ATOM 1679 N N . LEU A 1 217 ? 19.949 2.027 -9.256 1.00 96.31 217 LEU A N 1
ATOM 1680 C CA . LEU A 1 217 ? 19.238 1.678 -8.023 1.00 96.31 217 LEU A CA 1
ATOM 1681 C C . LEU A 1 217 ? 19.008 2.838 -7.046 1.00 96.31 217 LEU A C 1
ATOM 1683 O O . LEU A 1 217 ? 18.438 2.601 -5.986 1.00 96.31 217 LEU A O 1
ATOM 1687 N N . GLY A 1 218 ? 19.422 4.067 -7.369 1.00 93.44 218 GLY A N 1
ATOM 1688 C CA . GLY A 1 218 ? 19.278 5.207 -6.448 1.00 93.44 218 GLY A CA 1
ATOM 1689 C C . GLY A 1 218 ? 20.562 5.986 -6.171 1.00 93.44 218 GLY A C 1
ATOM 1690 O O . GLY A 1 218 ? 20.632 6.673 -5.161 1.00 93.44 218 GLY A O 1
ATOM 1691 N N . ASN A 1 219 ? 21.578 5.883 -7.036 1.00 95.38 219 ASN A N 1
ATOM 1692 C CA . ASN A 1 219 ? 22.884 6.534 -6.864 1.00 95.38 219 ASN A CA 1
ATOM 1693 C C . ASN A 1 219 ? 23.653 6.082 -5.606 1.00 95.38 219 ASN A C 1
ATOM 1695 O O . ASN A 1 219 ? 24.190 6.897 -4.853 1.00 95.38 219 ASN A O 1
ATOM 1699 N N . PHE A 1 220 ? 23.707 4.769 -5.378 1.00 97.50 220 PHE A N 1
ATOM 1700 C CA . PHE A 1 220 ? 24.434 4.184 -4.251 1.00 97.50 220 PHE A CA 1
ATOM 1701 C C . PHE A 1 220 ? 25.936 4.509 -4.287 1.00 97.50 220 PHE A C 1
ATOM 1703 O O . PHE A 1 220 ? 26.565 4.560 -5.343 1.00 97.50 220 PHE A O 1
ATOM 1710 N N . GLN A 1 221 ? 26.526 4.670 -3.104 1.00 96.56 221 GLN A N 1
ATOM 1711 C CA . GLN A 1 221 ? 27.964 4.871 -2.900 1.00 96.56 221 GLN A CA 1
ATOM 1712 C C . GLN A 1 221 ? 28.664 3.560 -2.517 1.00 96.56 221 GLN A C 1
ATOM 1714 O O . GLN A 1 221 ? 29.859 3.402 -2.768 1.00 96.56 221 GLN A O 1
ATOM 1719 N N . ASP A 1 222 ? 27.912 2.608 -1.955 1.00 96.75 222 ASP A N 1
ATOM 1720 C CA . ASP A 1 222 ? 28.384 1.276 -1.593 1.00 96.75 222 ASP A CA 1
ATOM 1721 C C . ASP A 1 222 ? 27.659 0.165 -2.378 1.00 96.75 222 ASP A C 1
ATOM 1723 O O . ASP A 1 222 ? 26.430 0.079 -2.426 1.00 96.75 222 ASP A O 1
ATOM 1727 N N . ALA A 1 223 ? 28.440 -0.727 -2.992 1.00 96.69 223 ALA A N 1
ATOM 1728 C CA . ALA A 1 223 ? 27.914 -1.821 -3.812 1.00 96.69 223 ALA A CA 1
ATOM 1729 C C . ALA A 1 223 ? 27.296 -2.961 -2.991 1.00 96.69 223 ALA A C 1
ATOM 1731 O O . ALA A 1 223 ? 26.442 -3.687 -3.503 1.00 96.69 223 ALA A O 1
ATOM 1732 N N . THR A 1 224 ? 27.706 -3.134 -1.734 1.00 95.94 224 THR A N 1
ATOM 1733 C CA . THR A 1 224 ? 27.111 -4.134 -0.838 1.00 95.94 224 THR A CA 1
ATOM 1734 C C . THR A 1 224 ? 25.736 -3.66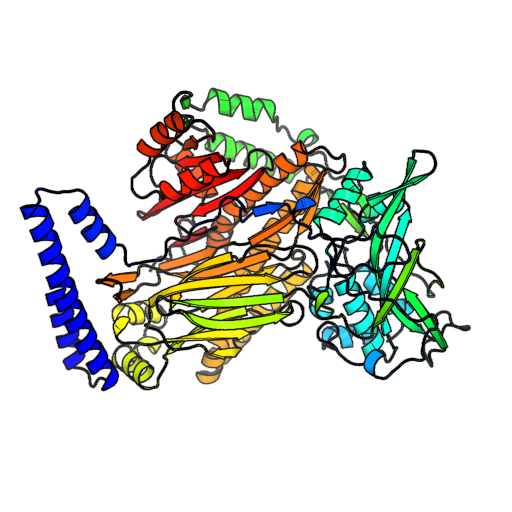6 -0.372 1.00 95.94 224 THR A C 1
ATOM 1736 O O . THR A 1 224 ? 24.800 -4.462 -0.381 1.00 95.94 224 THR A O 1
ATOM 1739 N N . ALA A 1 225 ? 25.585 -2.378 -0.060 1.00 96.69 225 ALA A N 1
ATOM 1740 C CA . ALA A 1 225 ? 24.309 -1.742 0.238 1.00 96.69 225 ALA A CA 1
ATOM 1741 C C . ALA A 1 225 ? 23.348 -1.829 -0.960 1.00 96.69 225 ALA A C 1
ATOM 1743 O O . ALA A 1 225 ? 22.215 -2.272 -0.801 1.00 96.69 225 ALA A O 1
ATOM 1744 N N . ALA A 1 226 ? 23.814 -1.543 -2.181 1.00 97.50 226 ALA A N 1
ATOM 1745 C CA . ALA A 1 226 ? 22.998 -1.711 -3.389 1.00 97.50 226 ALA A CA 1
ATOM 1746 C C . ALA A 1 226 ? 22.546 -3.172 -3.612 1.00 97.50 226 ALA A C 1
ATOM 1748 O O . ALA A 1 226 ? 21.403 -3.430 -3.993 1.00 97.50 226 ALA A O 1
ATOM 1749 N N . ALA A 1 227 ? 23.418 -4.150 -3.341 1.00 95.75 227 ALA A N 1
ATOM 1750 C CA . ALA A 1 227 ? 23.049 -5.565 -3.393 1.00 95.75 227 ALA A CA 1
ATOM 1751 C C . ALA A 1 227 ? 22.048 -5.950 -2.287 1.00 95.75 227 ALA A C 1
ATOM 1753 O O . ALA A 1 227 ? 21.118 -6.711 -2.555 1.00 95.75 227 ALA A O 1
ATOM 1754 N N . ARG A 1 228 ? 22.201 -5.403 -1.070 1.00 95.19 228 ARG A N 1
ATOM 1755 C CA . ARG A 1 228 ? 21.242 -5.563 0.035 1.00 95.19 228 ARG A CA 1
ATOM 1756 C C . ARG A 1 228 ? 19.875 -5.008 -0.344 1.00 95.19 228 ARG A C 1
ATOM 1758 O O . ARG A 1 228 ? 18.886 -5.685 -0.110 1.00 95.19 228 ARG A O 1
ATOM 1765 N N . TYR A 1 229 ? 19.828 -3.844 -0.981 1.00 96.81 229 TYR A N 1
ATOM 1766 C CA . TYR A 1 229 ? 18.590 -3.216 -1.436 1.00 96.81 229 TYR A CA 1
ATOM 1767 C C . TYR A 1 229 ? 17.809 -4.115 -2.410 1.00 96.81 229 TYR A C 1
ATOM 1769 O O . TYR A 1 229 ? 16.629 -4.385 -2.198 1.00 96.81 229 TYR A O 1
ATOM 1777 N N . LEU A 1 230 ? 18.488 -4.677 -3.421 1.00 96.00 230 LEU A N 1
ATOM 1778 C CA . LEU A 1 230 ? 17.900 -5.673 -4.330 1.00 96.00 230 LEU A CA 1
ATOM 1779 C C . LEU A 1 230 ? 17.432 -6.934 -3.588 1.00 96.00 230 LEU A C 1
ATOM 1781 O O . LEU A 1 230 ? 16.346 -7.447 -3.850 1.00 96.00 230 LEU A O 1
ATOM 1785 N N . ALA A 1 231 ? 18.246 -7.447 -2.667 1.00 93.12 231 ALA A N 1
ATOM 1786 C CA . ALA A 1 231 ? 17.903 -8.642 -1.912 1.00 93.12 231 ALA A CA 1
ATOM 1787 C C . ALA A 1 231 ? 16.675 -8.406 -1.012 1.00 93.12 231 ALA A C 1
ATOM 1789 O O . ALA A 1 231 ? 15.758 -9.215 -1.049 1.00 93.12 231 ALA A O 1
ATOM 1790 N N . SER A 1 232 ? 16.593 -7.283 -0.290 1.00 93.81 232 SER A N 1
ATOM 1791 C CA . SER A 1 232 ? 15.434 -6.905 0.538 1.00 93.81 232 SER A CA 1
ATOM 1792 C C . SER A 1 232 ? 14.153 -6.716 -0.281 1.00 93.81 232 SER A C 1
ATOM 1794 O O . SER A 1 232 ? 13.059 -6.978 0.204 1.00 93.81 232 SER A O 1
ATOM 1796 N N . ALA A 1 233 ? 14.283 -6.331 -1.552 1.00 93.62 233 ALA A N 1
ATOM 1797 C CA . ALA A 1 233 ? 13.198 -6.307 -2.533 1.00 93.62 233 ALA A CA 1
ATOM 1798 C C . ALA A 1 233 ? 12.735 -7.702 -3.009 1.00 93.62 233 ALA A C 1
ATOM 1800 O O . ALA A 1 233 ? 11.858 -7.824 -3.872 1.00 93.62 233 ALA A O 1
ATOM 1801 N N . GLY A 1 234 ? 13.342 -8.768 -2.481 1.00 92.12 234 GLY A N 1
ATOM 1802 C CA . GLY A 1 234 ? 13.068 -10.147 -2.860 1.00 92.12 234 GLY A CA 1
ATOM 1803 C C . GLY A 1 234 ? 13.654 -10.516 -4.218 1.00 92.12 234 GLY A C 1
ATOM 1804 O O . GLY A 1 234 ? 13.220 -11.517 -4.797 1.00 92.12 234 GLY A O 1
ATOM 1805 N N . ILE A 1 235 ? 14.601 -9.724 -4.746 1.00 93.00 235 ILE A N 1
ATOM 1806 C CA . ILE A 1 235 ? 15.205 -10.004 -6.045 1.00 93.00 235 ILE A CA 1
ATOM 1807 C C . ILE A 1 235 ? 16.180 -11.182 -5.916 1.00 93.00 235 ILE A C 1
ATOM 1809 O O . ILE A 1 235 ? 17.065 -11.192 -5.055 1.00 93.00 235 ILE A O 1
ATOM 1813 N N . PRO A 1 236 ? 16.048 -12.196 -6.778 1.00 88.56 236 PRO A N 1
ATOM 1814 C CA . PRO A 1 236 ? 16.811 -13.430 -6.673 1.00 88.56 236 PRO A CA 1
ATOM 1815 C C . PRO A 1 236 ? 18.288 -13.230 -7.007 1.00 88.56 236 PRO A C 1
ATOM 1817 O O . PRO A 1 236 ? 18.623 -12.390 -7.845 1.00 88.56 236 PRO A O 1
ATOM 1820 N N . SER A 1 237 ? 19.169 -14.077 -6.462 1.00 81.00 237 SER A N 1
ATOM 1821 C CA . SER A 1 237 ? 20.607 -14.083 -6.793 1.00 81.00 237 SER A CA 1
ATOM 1822 C C . SER A 1 237 ? 21.315 -12.732 -6.579 1.00 81.00 237 SER A C 1
ATOM 1824 O O . SER A 1 237 ? 22.462 -12.590 -7.007 1.00 81.00 237 SER A O 1
ATOM 1826 N N . ALA A 1 238 ? 20.650 -11.774 -5.918 1.00 83.00 238 ALA A N 1
ATOM 1827 C CA . ALA A 1 238 ? 21.130 -10.429 -5.650 1.00 83.00 238 ALA A CA 1
ATOM 1828 C C . ALA A 1 238 ? 22.415 -10.486 -4.819 1.00 83.00 238 ALA A C 1
ATOM 1830 O O . ALA A 1 238 ? 22.421 -10.920 -3.666 1.00 83.00 238 ALA A O 1
ATOM 1831 N N . GLY A 1 239 ? 23.529 -10.085 -5.424 1.00 88.81 239 GLY A N 1
ATOM 1832 C CA . GLY A 1 239 ? 24.831 -10.184 -4.781 1.00 88.81 239 GLY A CA 1
ATOM 1833 C C . GLY A 1 239 ? 25.949 -9.515 -5.563 1.00 88.81 239 GLY A C 1
ATOM 1834 O O . GLY A 1 239 ? 25.800 -9.131 -6.723 1.00 88.81 239 GLY A O 1
ATOM 1835 N N . THR A 1 240 ? 27.103 -9.382 -4.917 1.00 92.19 240 THR A N 1
ATOM 1836 C CA . THR A 1 240 ? 28.281 -8.746 -5.509 1.00 92.19 240 THR A CA 1
ATOM 1837 C C . THR A 1 240 ? 29.132 -9.767 -6.261 1.00 92.19 240 THR A C 1
ATOM 1839 O O . THR A 1 240 ? 29.356 -10.890 -5.803 1.00 92.19 240 THR A O 1
ATOM 1842 N N . VAL A 1 241 ? 29.644 -9.378 -7.428 1.00 91.38 241 VAL A N 1
ATOM 1843 C CA . VAL A 1 241 ? 30.587 -10.189 -8.204 1.00 91.38 241 VAL A CA 1
ATOM 1844 C C . VAL A 1 241 ? 31.973 -9.569 -8.096 1.00 91.38 241 VAL A C 1
ATOM 1846 O O . VAL A 1 241 ? 32.189 -8.413 -8.465 1.00 91.38 241 VAL A O 1
ATOM 1849 N N . GLN A 1 242 ? 32.926 -10.349 -7.585 1.00 92.31 242 GLN A N 1
ATOM 1850 C CA . GLN A 1 242 ? 34.289 -9.888 -7.341 1.00 92.31 242 GLN A CA 1
ATOM 1851 C C . GLN A 1 242 ? 35.262 -10.353 -8.425 1.00 92.31 242 GLN A C 1
ATOM 1853 O O . GLN A 1 242 ? 35.204 -11.488 -8.901 1.00 92.31 242 GLN A O 1
ATOM 1858 N N . GLN A 1 243 ? 36.215 -9.491 -8.769 1.00 88.06 243 GLN A N 1
ATOM 1859 C CA . GLN A 1 243 ? 37.362 -9.812 -9.608 1.00 88.06 243 GLN A CA 1
ATOM 1860 C C . GLN A 1 243 ? 38.604 -9.123 -9.043 1.00 88.06 243 GLN A C 1
ATOM 1862 O O . GLN A 1 243 ? 38.622 -7.912 -8.844 1.00 88.06 243 GLN A O 1
ATOM 1867 N N . ALA A 1 244 ? 39.650 -9.910 -8.766 1.00 88.31 244 ALA A N 1
ATOM 1868 C CA . ALA A 1 244 ? 40.901 -9.428 -8.169 1.00 88.31 244 ALA A CA 1
ATOM 1869 C C . ALA A 1 244 ? 40.710 -8.600 -6.874 1.00 88.31 244 ALA A C 1
ATOM 1871 O O . ALA A 1 244 ? 41.469 -7.671 -6.615 1.00 88.31 244 ALA A O 1
ATOM 1872 N N . GLY A 1 245 ? 39.700 -8.946 -6.064 1.00 86.62 245 GLY A N 1
ATOM 1873 C CA . GLY A 1 245 ? 39.392 -8.281 -4.792 1.00 86.62 245 GLY A CA 1
ATOM 1874 C C . GLY A 1 245 ? 38.502 -7.036 -4.896 1.00 86.62 245 GLY A C 1
ATOM 1875 O O . GLY A 1 245 ? 38.153 -6.486 -3.860 1.00 86.62 245 GLY A O 1
ATOM 1876 N N . ASN A 1 246 ? 38.102 -6.617 -6.103 1.00 91.44 246 ASN A N 1
ATOM 1877 C CA . ASN A 1 246 ? 37.180 -5.497 -6.316 1.00 91.44 246 ASN A CA 1
ATOM 1878 C C . ASN A 1 246 ? 35.812 -6.002 -6.786 1.00 91.44 246 ASN A C 1
ATOM 1880 O O . ASN A 1 246 ? 35.742 -6.936 -7.588 1.00 91.44 246 ASN A O 1
ATOM 1884 N N . ILE A 1 247 ? 34.734 -5.366 -6.328 1.00 94.31 247 ILE A N 1
ATOM 1885 C CA . ILE A 1 247 ? 33.386 -5.593 -6.864 1.00 94.31 247 ILE A CA 1
ATOM 1886 C C . ILE A 1 247 ? 33.302 -4.897 -8.225 1.00 94.31 247 ILE A C 1
ATOM 1888 O O . ILE A 1 247 ? 33.555 -3.699 -8.308 1.00 94.31 247 ILE A O 1
ATOM 1892 N N . TYR A 1 248 ? 32.981 -5.637 -9.289 1.00 95.44 248 TYR A N 1
ATOM 1893 C CA . TYR A 1 248 ? 32.889 -5.081 -10.650 1.00 95.44 248 TYR A CA 1
ATOM 1894 C C . TYR A 1 248 ? 31.484 -5.161 -11.254 1.00 95.44 248 TYR A C 1
ATOM 1896 O O . TYR A 1 248 ? 31.214 -4.492 -12.250 1.00 95.44 248 TYR A O 1
ATOM 1904 N N . ALA A 1 249 ? 30.597 -5.967 -10.669 1.00 97.00 249 ALA A N 1
ATOM 1905 C CA . ALA A 1 249 ? 29.211 -6.095 -11.093 1.00 97.00 249 ALA A CA 1
ATOM 1906 C C . ALA A 1 249 ? 28.311 -6.509 -9.924 1.00 97.00 249 ALA A C 1
ATOM 1908 O O . ALA A 1 249 ? 28.784 -7.114 -8.954 1.00 97.00 249 ALA A O 1
ATOM 1909 N N . LEU A 1 250 ? 27.016 -6.229 -10.054 1.00 96.94 250 LEU A N 1
ATOM 1910 C CA . LEU A 1 250 ? 25.965 -6.861 -9.261 1.00 96.94 250 LEU A CA 1
ATOM 1911 C C . LEU A 1 250 ? 25.302 -7.957 -10.096 1.00 96.94 250 LEU A C 1
ATOM 1913 O O . LEU A 1 250 ? 24.963 -7.736 -11.260 1.00 96.94 250 LEU A O 1
ATOM 1917 N N . ARG A 1 251 ? 25.139 -9.142 -9.507 1.00 95.31 251 ARG A N 1
ATOM 1918 C CA . ARG A 1 251 ? 24.398 -10.257 -10.100 1.00 95.31 251 ARG A CA 1
ATOM 1919 C C . ARG A 1 251 ? 22.979 -10.269 -9.560 1.00 95.31 251 ARG A C 1
ATOM 1921 O O . ARG A 1 251 ? 22.796 -10.047 -8.370 1.00 95.31 251 ARG A O 1
ATOM 1928 N N . LEU A 1 252 ? 22.015 -10.555 -10.428 1.00 94.31 252 LEU A N 1
ATOM 1929 C CA . LEU A 1 252 ? 20.610 -10.742 -10.082 1.00 94.31 252 LEU A CA 1
ATOM 1930 C C . LEU A 1 252 ? 19.896 -11.580 -11.148 1.00 94.31 252 LEU A C 1
ATOM 1932 O O . LEU A 1 252 ? 20.334 -11.629 -12.302 1.00 94.31 252 LEU A O 1
ATOM 1936 N N . GLU A 1 253 ? 18.788 -12.219 -10.778 1.00 93.56 253 GLU A N 1
ATOM 1937 C CA . GLU A 1 253 ? 17.815 -12.663 -11.779 1.00 93.56 253 GLU A CA 1
ATOM 1938 C C . GLU A 1 253 ? 16.993 -11.471 -12.273 1.00 93.56 253 GLU A C 1
ATOM 1940 O O . GLU A 1 253 ? 16.715 -10.518 -11.540 1.00 93.56 253 GLU A O 1
ATOM 1945 N N . HIS A 1 254 ? 16.600 -11.535 -13.538 1.00 95.69 254 HIS A N 1
ATOM 1946 C CA . HIS A 1 254 ? 15.908 -10.465 -14.228 1.00 95.69 254 HIS A CA 1
ATOM 1947 C C . HIS A 1 254 ? 14.928 -11.011 -15.268 1.00 95.69 254 HIS A C 1
ATOM 1949 O O . HIS A 1 254 ? 15.007 -12.173 -15.682 1.00 95.69 254 HIS A O 1
ATOM 1955 N N . VAL A 1 255 ? 14.006 -10.153 -15.696 1.00 96.75 255 VAL A N 1
ATOM 1956 C CA . VAL A 1 255 ? 13.078 -10.418 -16.794 1.00 96.75 255 VAL A CA 1
ATOM 1957 C C . VAL A 1 255 ? 13.135 -9.267 -17.785 1.00 96.75 255 VAL A C 1
ATOM 1959 O O . VAL A 1 255 ? 13.194 -8.108 -17.387 1.00 96.75 255 VAL A O 1
ATOM 1962 N N . TRP A 1 256 ? 13.112 -9.594 -19.069 1.00 98.00 256 TRP A N 1
ATOM 1963 C CA . TRP A 1 256 ? 13.020 -8.630 -20.161 1.00 98.00 256 TRP A CA 1
ATOM 1964 C C . TRP A 1 256 ? 12.143 -9.189 -21.288 1.00 98.00 256 TRP A C 1
ATOM 1966 O O . TRP A 1 256 ? 11.570 -10.277 -21.167 1.00 98.00 256 TRP A O 1
ATOM 1976 N N . VAL A 1 257 ? 12.023 -8.459 -22.398 1.00 98.25 257 VAL A N 1
ATOM 1977 C CA . VAL A 1 257 ? 11.163 -8.831 -23.529 1.00 98.25 257 VAL A CA 1
ATOM 1978 C C . VAL A 1 257 ? 11.977 -9.422 -24.675 1.00 98.25 257 VAL A C 1
ATOM 1980 O O . VAL A 1 257 ? 13.042 -8.919 -25.037 1.00 98.25 257 VAL A O 1
ATOM 1983 N N . LYS A 1 258 ? 11.441 -10.471 -25.300 1.00 95.62 258 LYS A N 1
ATOM 1984 C CA . LYS A 1 258 ? 11.818 -10.909 -26.646 1.00 95.62 258 LYS A CA 1
ATOM 1985 C C . LYS A 1 258 ? 10.692 -10.600 -27.611 1.00 95.62 258 LYS A C 1
ATOM 1987 O O . LYS A 1 258 ? 9.573 -11.041 -27.378 1.00 95.62 258 LYS A O 1
ATOM 1992 N N . ALA A 1 259 ? 10.997 -9.898 -28.697 1.00 96.81 259 ALA A N 1
ATOM 1993 C CA . ALA A 1 259 ? 10.030 -9.543 -29.734 1.00 96.81 259 ALA A CA 1
ATOM 1994 C C . ALA A 1 259 ? 10.494 -10.016 -31.115 1.00 96.81 259 ALA A C 1
ATOM 1996 O O . ALA A 1 259 ? 11.695 -10.025 -31.389 1.00 96.81 259 ALA A O 1
ATOM 1997 N N . TYR A 1 260 ? 9.559 -10.412 -31.976 1.00 95.94 260 TYR A N 1
ATOM 1998 C CA . TYR A 1 260 ? 9.845 -10.873 -33.331 1.00 95.94 260 TYR A CA 1
ATOM 1999 C C . TYR A 1 260 ? 9.769 -9.709 -34.324 1.00 95.94 260 TYR A C 1
ATOM 2001 O O . TYR A 1 260 ? 8.702 -9.314 -34.795 1.00 95.94 260 TYR A O 1
ATOM 2009 N N . ILE A 1 261 ? 10.929 -9.120 -34.601 1.00 95.38 261 ILE A N 1
ATOM 2010 C CA . ILE A 1 261 ? 11.077 -7.846 -35.307 1.00 95.38 261 ILE A CA 1
ATOM 2011 C C . ILE A 1 261 ? 11.547 -8.082 -36.741 1.00 95.38 261 ILE A C 1
ATOM 2013 O O . ILE A 1 261 ? 12.318 -9.005 -36.999 1.00 95.38 261 ILE A O 1
ATOM 2017 N N . ASP A 1 262 ? 11.090 -7.242 -37.670 1.00 93.50 262 ASP A N 1
ATOM 2018 C CA . ASP A 1 262 ? 11.667 -7.087 -39.009 1.00 93.50 262 ASP A CA 1
ATOM 2019 C C . ASP A 1 262 ? 13.022 -6.388 -38.838 1.00 93.50 262 ASP A C 1
ATOM 2021 O O . ASP A 1 262 ? 13.126 -5.159 -38.795 1.00 93.50 262 ASP A O 1
ATOM 2025 N N . TYR A 1 263 ? 14.065 -7.171 -38.569 1.00 92.25 263 TYR A N 1
ATOM 2026 C CA . TYR A 1 263 ? 15.355 -6.642 -38.147 1.00 92.25 263 TYR A CA 1
ATOM 2027 C C . TYR A 1 263 ? 16.344 -6.558 -39.306 1.00 92.25 263 TYR A C 1
ATOM 2029 O O . TYR A 1 263 ? 17.173 -5.645 -39.337 1.00 92.25 263 TYR A O 1
ATOM 2037 N N . ILE A 1 264 ? 16.273 -7.456 -40.289 1.00 88.19 264 ILE A N 1
ATOM 2038 C CA . ILE A 1 264 ? 17.224 -7.483 -41.399 1.00 88.19 264 ILE A CA 1
ATOM 2039 C C . ILE A 1 264 ? 16.536 -7.008 -42.687 1.00 88.19 264 ILE A C 1
ATOM 2041 O O . ILE A 1 264 ? 15.730 -7.731 -43.262 1.00 88.19 264 ILE A O 1
ATOM 2045 N N . PRO A 1 265 ? 16.907 -5.838 -43.251 1.00 89.56 265 PRO A N 1
ATOM 2046 C CA . PRO A 1 265 ? 17.949 -4.889 -42.833 1.00 89.56 265 PRO A CA 1
ATOM 2047 C C . PRO A 1 265 ? 17.431 -3.721 -41.973 1.00 89.56 265 PRO A C 1
ATOM 2049 O O . PRO A 1 265 ? 18.206 -2.810 -41.667 1.00 89.56 265 PRO A O 1
ATOM 2052 N N . SER A 1 266 ? 16.130 -3.686 -41.665 1.00 88.88 266 SER A N 1
ATOM 2053 C CA . SER A 1 266 ? 15.441 -2.489 -41.164 1.00 88.88 266 SER A CA 1
ATOM 2054 C C . SER A 1 266 ? 15.858 -2.075 -39.744 1.00 88.88 266 SER A C 1
ATOM 2056 O O . SER A 1 266 ? 15.710 -0.910 -39.367 1.00 88.88 266 SER A O 1
ATOM 2058 N N . GLN A 1 267 ? 16.381 -3.019 -38.960 1.00 90.06 267 GLN A N 1
ATOM 2059 C CA . GLN A 1 267 ? 16.718 -2.876 -37.543 1.00 90.06 267 GLN A CA 1
ATOM 2060 C C . GLN A 1 267 ? 15.528 -2.379 -36.700 1.00 90.06 267 GLN A C 1
ATOM 2062 O O . GLN A 1 267 ? 15.702 -1.630 -35.738 1.00 90.06 267 GLN A O 1
ATOM 2067 N N . GLY A 1 268 ? 14.308 -2.770 -37.085 1.00 90.75 268 GLY A N 1
ATOM 2068 C CA . GLY A 1 268 ? 13.048 -2.374 -36.453 1.00 90.75 268 GLY A CA 1
ATOM 2069 C C . GLY A 1 268 ? 12.498 -1.010 -36.883 1.00 90.75 268 GLY A C 1
ATOM 2070 O O . GLY A 1 268 ? 11.409 -0.638 -36.452 1.00 90.75 268 GLY A O 1
ATOM 2071 N N . SER A 1 269 ? 13.201 -0.250 -37.734 1.00 90.19 269 SER A N 1
ATOM 2072 C CA . SER A 1 269 ? 12.693 1.046 -38.227 1.00 90.19 269 SER A CA 1
ATOM 2073 C C . SER A 1 269 ? 11.454 0.900 -39.117 1.00 90.19 269 SER A C 1
ATOM 2075 O O . SER A 1 269 ? 10.638 1.818 -39.205 1.00 90.19 269 SER A O 1
ATOM 2077 N N . VAL A 1 270 ? 11.286 -0.268 -39.738 1.00 87.25 270 VAL A N 1
ATOM 2078 C CA . VAL A 1 270 ? 10.097 -0.681 -40.483 1.00 87.25 270 VAL A CA 1
ATOM 2079 C C . VAL A 1 270 ? 9.651 -2.019 -39.914 1.00 87.25 270 VAL A C 1
ATOM 2081 O O . VAL A 1 270 ? 10.482 -2.891 -39.707 1.00 87.25 270 VAL A O 1
ATOM 2084 N N . GLN A 1 271 ? 8.351 -2.189 -39.687 1.00 88.12 271 GLN A N 1
ATOM 2085 C CA . GLN A 1 271 ? 7.783 -3.462 -39.255 1.00 88.12 271 GLN A CA 1
ATOM 2086 C C . GLN A 1 271 ? 6.736 -3.908 -40.280 1.00 88.12 271 GLN A C 1
ATOM 2088 O O . GLN A 1 271 ? 5.628 -3.378 -40.300 1.00 88.12 271 GLN A O 1
ATOM 2093 N N . GLN A 1 272 ? 7.106 -4.837 -41.171 1.00 85.12 272 GLN A N 1
ATOM 2094 C CA . GLN A 1 272 ? 6.166 -5.477 -42.107 1.00 85.12 272 GLN A CA 1
ATOM 2095 C C . GLN A 1 272 ? 5.983 -6.959 -41.794 1.00 85.12 272 GLN A C 1
ATOM 2097 O O . GLN A 1 272 ? 4.859 -7.420 -41.625 1.00 85.12 272 GLN A O 1
ATOM 2102 N N . ALA A 1 273 ? 7.087 -7.701 -41.727 1.00 87.31 273 ALA A N 1
ATOM 2103 C CA . ALA A 1 273 ? 7.089 -9.108 -41.356 1.00 87.31 273 ALA A CA 1
ATOM 2104 C C . ALA A 1 273 ? 8.341 -9.393 -40.530 1.00 87.31 273 ALA A C 1
ATOM 2106 O O . ALA A 1 273 ? 9.455 -9.175 -41.004 1.00 87.31 273 ALA A O 1
ATOM 2107 N N . GLY A 1 274 ? 8.150 -9.870 -39.299 1.00 87.69 274 GLY A N 1
ATOM 2108 C CA . GLY A 1 274 ? 9.265 -10.200 -38.420 1.00 87.69 274 GLY A CA 1
ATOM 2109 C C . GLY A 1 274 ? 10.169 -11.282 -39.010 1.00 87.69 274 GLY A C 1
ATOM 2110 O O . GLY A 1 274 ? 9.695 -12.196 -39.687 1.00 87.69 274 GLY A O 1
ATOM 2111 N N . ASP A 1 275 ? 11.468 -11.184 -38.740 1.00 91.06 275 ASP A N 1
ATOM 2112 C CA . ASP A 1 275 ? 12.464 -12.176 -39.152 1.00 91.06 275 ASP A CA 1
ATOM 2113 C C . ASP A 1 275 ? 13.373 -12.635 -38.000 1.00 91.06 275 ASP A C 1
ATOM 2115 O O . ASP A 1 275 ? 13.922 -13.740 -38.051 1.00 91.06 275 ASP A O 1
ATOM 2119 N N . THR A 1 276 ? 13.484 -11.832 -36.938 1.00 92.38 276 THR A N 1
ATOM 2120 C CA . THR A 1 276 ? 14.482 -12.007 -35.883 1.00 92.38 276 THR A CA 1
ATOM 2121 C C . THR A 1 276 ? 13.862 -11.821 -34.502 1.00 92.38 276 THR A C 1
ATOM 2123 O O . THR A 1 276 ? 13.218 -10.810 -34.227 1.00 92.38 276 THR A O 1
ATOM 2126 N N . TRP A 1 277 ? 14.113 -12.766 -33.592 1.00 93.56 277 TRP A N 1
ATOM 2127 C CA . TRP A 1 277 ? 13.849 -12.569 -32.166 1.00 93.56 277 TRP A CA 1
ATOM 2128 C C . TRP A 1 277 ? 14.908 -11.655 -31.557 1.00 93.56 277 TRP A C 1
ATOM 2130 O O . TRP A 1 277 ? 16.093 -11.990 -31.542 1.00 93.56 277 TRP A O 1
ATOM 2140 N N . LEU A 1 278 ? 14.475 -10.514 -31.029 1.00 94.44 278 LEU A N 1
ATOM 2141 C CA . LEU A 1 278 ? 15.347 -9.525 -30.417 1.00 94.44 278 LEU A CA 1
ATOM 2142 C C . LEU A 1 278 ? 15.061 -9.383 -28.923 1.00 94.44 278 LEU A C 1
ATOM 2144 O O . LEU A 1 278 ? 13.910 -9.214 -28.530 1.00 94.44 278 LEU A O 1
ATOM 2148 N N . ASN A 1 279 ? 16.120 -9.420 -28.110 1.00 95.38 279 ASN A N 1
ATOM 2149 C CA . ASN A 1 279 ? 16.050 -9.126 -26.680 1.00 95.38 279 ASN A CA 1
ATOM 2150 C C . ASN A 1 279 ? 16.069 -7.611 -26.460 1.00 95.38 279 ASN A C 1
ATOM 2152 O O . ASN A 1 279 ? 16.958 -6.930 -26.970 1.00 95.38 279 ASN A O 1
ATOM 2156 N N . MET A 1 280 ? 15.130 -7.106 -25.670 1.00 95.56 280 MET A N 1
ATOM 2157 C CA . MET A 1 280 ? 15.023 -5.696 -25.318 1.00 95.56 280 MET A CA 1
ATOM 2158 C C . MET A 1 280 ? 14.550 -5.545 -23.873 1.00 95.56 280 MET A C 1
ATOM 2160 O O . MET A 1 280 ? 13.618 -6.221 -23.439 1.00 95.56 280 MET A O 1
ATOM 2164 N N . ASP A 1 281 ? 15.205 -4.656 -23.134 1.00 97.69 281 ASP A N 1
ATOM 2165 C CA . ASP A 1 281 ? 14.920 -4.388 -21.729 1.00 97.69 281 ASP A CA 1
ATOM 2166 C C . ASP A 1 281 ? 14.664 -2.893 -21.539 1.00 97.69 281 ASP A C 1
ATOM 2168 O O . ASP A 1 281 ? 15.576 -2.078 -21.655 1.00 97.69 281 ASP A O 1
ATOM 2172 N N . ALA A 1 282 ? 13.406 -2.545 -21.273 1.00 97.12 282 ALA A N 1
ATOM 2173 C CA . ALA A 1 282 ? 12.991 -1.175 -20.991 1.00 97.12 282 ALA A CA 1
ATOM 2174 C C . ALA A 1 282 ? 12.949 -0.852 -19.481 1.00 97.12 282 ALA A C 1
ATOM 2176 O O . ALA A 1 282 ? 12.669 0.294 -19.113 1.00 97.12 282 ALA A O 1
ATOM 2177 N N . ALA A 1 283 ? 13.203 -1.834 -18.608 1.00 97.75 283 ALA A N 1
ATOM 2178 C CA . ALA A 1 283 ? 13.241 -1.666 -17.157 1.00 97.75 283 ALA A CA 1
ATOM 2179 C C . ALA A 1 283 ? 14.622 -1.191 -16.683 1.00 97.75 283 ALA A C 1
ATOM 2181 O O . ALA A 1 283 ? 14.709 -0.294 -15.838 1.00 97.75 283 ALA A O 1
ATOM 2182 N N . PHE A 1 284 ? 15.702 -1.725 -17.262 1.00 97.44 284 PHE A N 1
ATOM 2183 C CA . PHE A 1 284 ? 17.041 -1.188 -17.040 1.00 97.44 284 PHE A CA 1
ATOM 2184 C C . PHE A 1 284 ? 17.179 0.208 -17.649 1.00 97.44 284 PHE A C 1
ATOM 2186 O O . PHE A 1 284 ? 16.915 0.409 -18.833 1.00 97.44 284 PHE A O 1
ATOM 2193 N N . LYS A 1 285 ? 17.629 1.176 -16.847 1.00 96.00 285 LYS A N 1
ATOM 2194 C CA . LYS A 1 285 ? 17.890 2.549 -17.290 1.00 96.00 285 LYS A CA 1
ATOM 2195 C C . LYS A 1 285 ? 18.942 3.227 -16.429 1.00 96.00 285 LYS A C 1
ATOM 2197 O O . LYS A 1 285 ? 19.307 2.738 -15.362 1.00 96.00 285 LYS A O 1
ATOM 2202 N N . GLN A 1 286 ? 19.450 4.347 -16.920 1.00 97.00 286 GLN A N 1
ATOM 2203 C CA . GLN A 1 286 ? 20.324 5.232 -16.159 1.00 97.00 286 GLN A CA 1
ATOM 2204 C C . GLN A 1 286 ? 19.585 6.529 -15.852 1.00 97.00 286 GLN A C 1
ATOM 2206 O O . GLN A 1 286 ? 18.778 7.004 -16.657 1.00 97.00 286 GLN A O 1
ATOM 2211 N N . TYR A 1 287 ? 19.875 7.094 -14.689 1.00 96.88 287 TYR A N 1
ATOM 2212 C CA . TYR A 1 287 ? 19.233 8.294 -14.181 1.00 96.88 287 TYR A CA 1
ATOM 2213 C C . TYR A 1 287 ? 20.236 9.428 -14.027 1.00 96.88 287 TYR A C 1
ATOM 2215 O O . TYR A 1 287 ? 21.393 9.228 -13.647 1.00 96.88 287 TYR A O 1
ATOM 2223 N N . GLN A 1 288 ? 19.757 10.639 -14.285 1.00 95.75 288 GLN A N 1
ATOM 2224 C CA . GLN A 1 288 ? 20.412 11.854 -13.849 1.00 95.75 288 GLN A CA 1
ATOM 2225 C C . GLN A 1 288 ? 19.864 12.207 -12.467 1.00 95.75 288 GLN A C 1
ATOM 2227 O O . GLN A 1 288 ? 18.672 12.481 -12.317 1.00 95.75 288 GLN A O 1
ATOM 2232 N N . TYR A 1 289 ? 20.756 12.207 -11.479 1.00 92.31 289 TYR A N 1
ATOM 2233 C CA . TYR A 1 289 ? 20.470 12.688 -10.134 1.00 92.31 289 TYR A CA 1
ATOM 2234 C C . TYR A 1 289 ? 20.930 14.136 -10.021 1.00 92.31 289 TYR A C 1
ATOM 2236 O O . TYR A 1 289 ? 22.082 14.455 -10.335 1.00 92.31 289 TYR A O 1
ATOM 2244 N N . THR A 1 290 ? 20.028 15.007 -9.591 1.00 87.94 290 THR A N 1
ATOM 2245 C CA . THR A 1 290 ? 20.315 16.420 -9.352 1.00 87.94 290 THR A CA 1
ATOM 2246 C C . THR A 1 290 ? 20.156 16.677 -7.866 1.00 87.94 290 THR A C 1
ATOM 2248 O O . THR A 1 290 ? 19.119 16.352 -7.290 1.00 87.94 290 THR A O 1
ATOM 2251 N N . ALA A 1 291 ? 21.193 17.225 -7.234 1.00 81.31 291 ALA A N 1
ATOM 2252 C CA . ALA A 1 291 ? 21.108 17.618 -5.836 1.00 81.31 291 ALA A CA 1
ATOM 2253 C C . ALA A 1 291 ? 20.086 18.751 -5.678 1.00 81.31 291 ALA A C 1
ATOM 2255 O O . ALA A 1 291 ? 20.063 19.677 -6.490 1.00 81.31 291 ALA A O 1
ATOM 2256 N N . GLY A 1 292 ? 19.267 18.659 -4.633 1.00 77.06 292 GLY A N 1
ATOM 2257 C CA . GLY A 1 292 ? 18.392 19.750 -4.219 1.00 77.06 292 GLY A CA 1
ATOM 2258 C C . GLY A 1 292 ? 19.159 20.845 -3.482 1.00 77.06 292 GLY A C 1
ATOM 2259 O O . GLY A 1 292 ? 20.375 20.765 -3.279 1.00 77.06 292 GLY A O 1
ATOM 2260 N N . THR A 1 293 ? 18.431 21.869 -3.054 1.00 77.12 293 THR A N 1
ATOM 2261 C CA . THR A 1 293 ? 18.945 22.907 -2.165 1.00 77.12 293 THR A CA 1
ATOM 2262 C C . THR A 1 293 ? 19.238 22.319 -0.787 1.00 77.12 293 THR A C 1
ATOM 2264 O O . THR A 1 293 ? 18.448 21.554 -0.238 1.00 77.12 293 THR A O 1
ATOM 2267 N N . ASP A 1 294 ? 20.379 22.689 -0.211 1.00 76.12 294 ASP A N 1
ATOM 2268 C CA . ASP A 1 294 ? 20.668 22.403 1.192 1.00 76.12 294 ASP A CA 1
ATOM 2269 C C . ASP A 1 294 ? 19.782 23.298 2.069 1.00 76.12 294 ASP A C 1
ATOM 2271 O O . ASP A 1 294 ? 20.065 24.483 2.244 1.00 76.12 294 ASP A O 1
ATOM 2275 N N . PHE A 1 295 ? 18.678 22.741 2.572 1.00 72.12 295 PHE A N 1
ATOM 2276 C CA . PHE A 1 295 ? 17.690 23.477 3.360 1.00 72.12 295 PHE A CA 1
ATOM 2277 C C . PHE A 1 295 ? 18.257 24.042 4.663 1.00 72.12 295 PHE A C 1
ATOM 2279 O O . PHE A 1 295 ? 17.867 25.136 5.062 1.00 72.12 295 PHE A O 1
ATOM 2286 N N . LEU A 1 296 ? 19.205 23.344 5.297 1.00 75.06 296 LEU A N 1
ATOM 2287 C CA . LEU A 1 296 ? 19.840 23.827 6.525 1.00 75.06 296 LEU A CA 1
ATOM 2288 C C . LEU A 1 296 ? 20.748 25.023 6.237 1.00 75.06 296 LEU A C 1
ATOM 2290 O O . LEU A 1 296 ? 20.833 25.942 7.036 1.00 75.06 296 LEU A O 1
ATOM 2294 N N . ALA A 1 297 ? 21.414 25.031 5.081 1.00 79.50 297 ALA A N 1
ATOM 2295 C CA . ALA A 1 297 ? 22.198 26.184 4.649 1.00 79.50 297 ALA A CA 1
ATOM 2296 C C . ALA A 1 297 ? 21.333 27.331 4.093 1.00 79.50 297 ALA A C 1
ATOM 2298 O O . ALA A 1 297 ? 21.815 28.460 3.982 1.00 79.50 297 ALA A O 1
ATOM 2299 N N . ALA A 1 298 ? 20.095 27.037 3.686 1.00 77.81 298 ALA A N 1
ATOM 2300 C CA . ALA A 1 298 ? 19.175 27.992 3.077 1.00 77.81 298 ALA A CA 1
ATOM 2301 C C . ALA A 1 298 ? 18.243 28.685 4.082 1.00 77.81 298 ALA A C 1
ATOM 2303 O O . ALA A 1 298 ? 17.655 29.702 3.729 1.00 77.81 298 ALA A O 1
ATOM 2304 N N . THR A 1 299 ? 18.109 28.152 5.295 1.00 83.00 299 THR A N 1
ATOM 2305 C CA . THR A 1 299 ? 17.225 28.671 6.350 1.00 83.00 299 THR A CA 1
ATOM 2306 C C . THR A 1 299 ? 18.031 29.048 7.587 1.00 83.00 299 THR A C 1
ATOM 2308 O O . THR A 1 299 ? 19.167 28.604 7.753 1.00 83.00 299 THR A O 1
ATOM 2311 N N . ASP A 1 300 ? 17.442 29.841 8.477 1.00 87.19 300 ASP A N 1
ATOM 2312 C CA . ASP A 1 300 ? 18.018 30.154 9.789 1.00 87.19 300 ASP A CA 1
ATOM 2313 C C . ASP A 1 300 ? 17.760 29.022 10.815 1.00 87.19 300 ASP A C 1
ATOM 2315 O O . ASP A 1 300 ? 18.033 29.174 12.010 1.00 87.19 300 ASP A O 1
ATOM 2319 N N . TYR A 1 301 ? 17.253 27.863 10.367 1.00 87.56 301 TYR A N 1
ATOM 2320 C CA . TYR A 1 301 ? 16.985 26.705 11.216 1.00 87.56 301 TYR A CA 1
ATOM 2321 C C . TYR A 1 301 ? 18.275 26.081 11.756 1.00 87.56 301 TYR A C 1
ATOM 2323 O O . TYR A 1 301 ? 19.079 25.509 11.018 1.00 87.56 301 TYR A O 1
ATOM 2331 N N . ASP A 1 302 ? 18.431 26.127 13.078 1.00 88.38 302 ASP A N 1
ATOM 2332 C CA . ASP A 1 302 ? 19.501 25.456 13.812 1.00 88.38 302 ASP A CA 1
ATOM 2333 C C . ASP A 1 302 ? 18.933 24.236 14.568 1.00 88.38 302 ASP A C 1
ATOM 2335 O O . ASP A 1 302 ? 18.276 24.404 15.604 1.00 88.38 302 ASP A O 1
ATOM 2339 N N . PRO A 1 303 ? 19.204 22.998 14.104 1.00 86.62 303 PRO A N 1
ATOM 2340 C CA . PRO A 1 303 ? 18.737 21.784 14.769 1.00 86.62 303 PRO A CA 1
ATOM 2341 C C . PRO A 1 303 ? 19.215 21.653 16.223 1.00 86.62 303 PRO A C 1
ATOM 2343 O O . PRO A 1 303 ? 18.499 21.093 17.054 1.00 86.62 303 PRO A O 1
ATOM 2346 N N . ALA A 1 304 ? 20.417 22.149 16.543 1.00 91.62 304 ALA A N 1
ATOM 2347 C CA . ALA A 1 304 ? 20.966 22.072 17.892 1.00 91.62 304 ALA A CA 1
ATOM 2348 C C . ALA A 1 304 ? 20.259 23.062 18.821 1.00 91.62 304 ALA A C 1
ATOM 2350 O O . ALA A 1 304 ? 19.848 22.678 19.912 1.00 91.62 304 ALA A O 1
ATOM 2351 N N . ALA A 1 305 ? 20.045 24.301 18.368 1.00 92.62 305 ALA A N 1
ATOM 2352 C CA . ALA A 1 305 ? 19.301 25.293 19.144 1.00 92.62 305 ALA A CA 1
ATOM 2353 C C . ALA A 1 305 ? 17.837 24.875 19.354 1.00 92.62 305 ALA A C 1
ATOM 2355 O O . ALA A 1 305 ? 17.305 25.039 20.452 1.00 92.62 305 ALA A O 1
ATOM 2356 N N . PHE A 1 306 ? 17.210 24.284 18.331 1.00 92.25 306 PHE A N 1
ATOM 2357 C CA . PHE A 1 306 ? 15.866 23.721 18.429 1.00 92.25 306 PHE A CA 1
ATOM 2358 C C . PHE A 1 306 ? 15.793 22.626 19.503 1.00 92.25 306 PHE A C 1
ATOM 2360 O O . PHE A 1 306 ? 14.950 22.684 20.400 1.00 92.25 306 PHE A O 1
ATOM 2367 N N . TYR A 1 307 ? 16.710 21.654 19.458 1.00 90.81 307 TYR A N 1
ATOM 2368 C CA . TYR A 1 307 ? 16.772 20.577 20.445 1.00 90.81 307 TYR A CA 1
ATOM 2369 C C . TYR A 1 307 ? 17.065 21.097 21.862 1.00 90.81 307 TYR A C 1
ATOM 2371 O O . TYR A 1 307 ? 16.384 20.706 22.812 1.00 90.81 307 TYR A O 1
ATOM 2379 N N . ASP A 1 308 ? 18.028 22.012 22.007 1.00 94.38 308 ASP A N 1
ATOM 2380 C CA . ASP A 1 308 ? 18.382 22.622 23.291 1.00 94.38 308 ASP A CA 1
ATOM 2381 C C . ASP A 1 308 ? 17.189 23.378 23.901 1.00 94.38 308 ASP A C 1
ATOM 2383 O O . ASP A 1 308 ? 16.954 23.280 25.110 1.00 94.38 308 ASP A O 1
ATOM 2387 N N . HIS A 1 309 ? 16.396 24.086 23.084 1.00 94.06 309 HIS A N 1
ATOM 2388 C CA . HIS A 1 309 ? 15.171 24.753 23.537 1.00 94.06 309 HIS A CA 1
ATOM 2389 C C . HIS A 1 309 ? 14.143 23.748 24.055 1.00 94.06 309 HIS A C 1
ATOM 2391 O O . HIS A 1 309 ? 13.616 23.927 25.156 1.00 94.06 309 HIS A O 1
ATOM 2397 N N . LEU A 1 310 ? 13.877 22.673 23.307 1.00 92.06 310 LEU A N 1
ATOM 2398 C CA . LEU A 1 310 ? 12.931 21.643 23.743 1.00 92.06 310 LEU A CA 1
ATOM 2399 C C . LEU A 1 310 ? 13.390 20.967 25.036 1.00 92.06 310 LEU A C 1
ATOM 2401 O O . LEU A 1 310 ? 12.596 20.811 25.963 1.00 92.06 310 LEU A O 1
ATOM 2405 N N . GLN A 1 311 ? 14.675 20.626 25.145 1.00 91.00 311 GLN A N 1
ATOM 2406 C CA . GLN A 1 311 ? 15.221 19.998 26.346 1.00 91.00 311 GLN A CA 1
ATOM 2407 C C . GLN A 1 311 ? 15.176 20.932 27.567 1.00 91.00 311 GLN A C 1
ATOM 2409 O O . GLN A 1 311 ? 14.961 20.462 28.685 1.00 91.00 311 GLN A O 1
ATOM 2414 N N . ALA A 1 312 ? 15.387 22.237 27.377 1.00 93.00 312 ALA A N 1
ATOM 2415 C CA . ALA A 1 312 ? 15.384 23.215 28.462 1.00 93.00 312 ALA A CA 1
ATOM 2416 C C . ALA A 1 312 ? 13.977 23.544 28.989 1.00 93.00 312 ALA A C 1
ATOM 2418 O O . ALA A 1 312 ? 13.843 23.881 30.167 1.00 93.00 312 ALA A O 1
ATOM 2419 N N . ASN A 1 313 ? 12.952 23.467 28.134 1.00 92.81 313 ASN A N 1
ATOM 2420 C CA . ASN A 1 313 ? 11.584 23.861 28.481 1.00 92.81 313 ASN A CA 1
ATOM 2421 C C . ASN A 1 313 ? 10.669 22.671 28.812 1.00 92.81 313 ASN A C 1
ATOM 2423 O O . ASN A 1 313 ? 9.694 22.849 29.542 1.00 92.81 313 ASN A O 1
ATOM 2427 N N . ALA A 1 314 ? 11.012 21.456 28.374 1.00 93.88 314 ALA A N 1
ATOM 2428 C CA . ALA A 1 314 ? 10.300 20.246 28.766 1.00 93.88 314 ALA A CA 1
ATOM 2429 C C . ALA A 1 314 ? 10.631 19.804 30.204 1.00 93.88 314 ALA A C 1
ATOM 2431 O O . ALA A 1 314 ? 11.753 19.921 30.699 1.00 93.88 314 ALA A O 1
ATOM 2432 N N . SER A 1 315 ? 9.645 19.218 30.879 1.00 95.12 315 SER A N 1
ATOM 2433 C CA . SER A 1 315 ? 9.798 18.615 32.205 1.00 95.12 315 SER A CA 1
ATOM 2434 C C . SER A 1 315 ? 9.964 17.100 32.092 1.00 95.12 315 SER A C 1
ATOM 2436 O O . SER A 1 315 ? 9.006 16.384 31.791 1.00 95.12 315 SER A O 1
ATOM 2438 N N . LEU A 1 316 ? 11.179 16.612 32.364 1.00 92.75 316 LEU A N 1
ATOM 2439 C CA . LEU A 1 316 ? 11.542 15.192 32.294 1.00 92.75 316 LEU A CA 1
ATOM 2440 C C . LEU A 1 316 ? 11.434 14.500 33.659 1.00 92.75 316 LEU A C 1
ATOM 2442 O O . LEU A 1 316 ? 12.120 14.861 34.618 1.00 92.75 316 LEU A O 1
ATOM 2446 N N . ASN A 1 317 ? 10.638 13.435 33.729 1.00 93.31 317 ASN A N 1
ATOM 2447 C CA . ASN A 1 317 ? 10.619 12.500 34.847 1.00 93.31 317 ASN A CA 1
ATOM 2448 C C . ASN A 1 317 ? 11.381 11.224 34.474 1.00 93.31 317 ASN A C 1
ATOM 2450 O O . ASN A 1 317 ? 10.823 10.281 33.916 1.00 93.31 317 ASN A O 1
ATOM 2454 N N . VAL A 1 318 ? 12.665 11.189 34.832 1.00 89.25 318 VAL A N 1
ATOM 2455 C CA . VAL A 1 318 ? 13.579 10.079 34.510 1.00 89.25 318 VAL A CA 1
ATOM 2456 C C . VAL A 1 318 ? 13.169 8.760 35.179 1.00 89.25 318 VAL A C 1
ATOM 2458 O O . VAL A 1 318 ? 13.450 7.695 34.649 1.00 89.25 318 VAL A O 1
ATOM 2461 N N . ALA A 1 319 ? 12.496 8.796 36.336 1.00 87.94 319 ALA A N 1
ATOM 2462 C CA . ALA A 1 319 ? 12.090 7.575 37.036 1.00 87.94 319 ALA A CA 1
ATOM 2463 C C . ALA A 1 319 ? 10.894 6.876 36.368 1.00 87.94 319 ALA A C 1
ATOM 2465 O O . ALA A 1 319 ? 10.758 5.661 36.481 1.00 87.94 319 ALA A O 1
ATOM 2466 N N . GLN A 1 320 ? 10.034 7.644 35.697 1.00 90.81 320 GLN A N 1
ATOM 2467 C CA . GLN A 1 320 ? 8.831 7.157 35.013 1.00 90.81 320 GLN A CA 1
ATOM 2468 C C . GLN A 1 320 ? 8.955 7.219 33.483 1.00 90.81 320 GLN A C 1
ATOM 2470 O O . GLN A 1 320 ? 7.950 7.033 32.798 1.00 90.81 320 GLN A O 1
ATOM 2475 N N . ASN A 1 321 ? 10.154 7.528 32.965 1.00 94.19 321 ASN A N 1
ATOM 2476 C CA . ASN A 1 321 ? 10.418 7.822 31.554 1.00 94.19 321 ASN A CA 1
ATOM 2477 C C . ASN A 1 321 ? 9.330 8.707 30.928 1.00 94.19 321 ASN A C 1
ATOM 2479 O O . ASN A 1 321 ? 8.786 8.373 29.879 1.00 94.19 321 ASN A O 1
ATOM 2483 N N . ALA A 1 322 ? 8.965 9.791 31.614 1.00 95.75 322 ALA A N 1
ATOM 2484 C CA . ALA A 1 322 ? 7.852 10.639 31.206 1.00 95.75 322 ALA A CA 1
ATOM 2485 C C . ALA A 1 322 ? 8.313 12.044 30.827 1.00 95.75 322 ALA A C 1
ATOM 2487 O O . ALA A 1 322 ? 9.216 12.597 31.462 1.00 95.75 322 ALA A O 1
ATOM 2488 N N . VAL A 1 323 ? 7.641 12.641 29.847 1.00 96.06 323 VAL A N 1
ATOM 2489 C CA . VAL A 1 323 ? 7.792 14.051 29.478 1.00 96.06 323 VAL A CA 1
ATOM 2490 C C . VAL A 1 323 ? 6.461 14.791 29.639 1.00 96.06 323 VAL A C 1
ATOM 2492 O O . VAL A 1 323 ? 5.394 14.239 29.386 1.00 96.06 323 VAL A O 1
ATOM 2495 N N . THR A 1 324 ? 6.528 16.038 30.104 1.00 95.06 324 THR A N 1
ATOM 2496 C CA . THR A 1 324 ? 5.413 17.005 30.178 1.00 95.06 324 THR A CA 1
ATOM 2497 C C . THR A 1 324 ? 5.929 18.391 29.794 1.00 95.06 324 THR A C 1
ATOM 2499 O O . THR A 1 324 ? 7.146 18.583 29.740 1.00 95.06 324 THR A O 1
ATOM 2502 N N . HIS A 1 325 ? 5.041 19.371 29.596 1.00 93.81 325 HIS A N 1
ATOM 2503 C CA . HIS A 1 325 ? 5.424 20.759 29.301 1.00 93.81 325 HIS A CA 1
ATOM 2504 C C . HIS A 1 325 ? 6.317 20.891 28.058 1.00 93.81 325 HIS A C 1
ATOM 2506 O O . HIS A 1 325 ? 7.244 21.695 28.035 1.00 93.81 325 HIS A O 1
ATOM 2512 N N . VAL A 1 326 ? 6.069 20.071 27.031 1.00 92.56 326 VAL A N 1
ATOM 2513 C CA . VAL A 1 326 ? 6.729 20.233 25.729 1.00 92.56 326 VAL A CA 1
ATOM 2514 C C . VAL A 1 326 ? 6.227 21.538 25.112 1.00 92.56 326 VAL A C 1
ATOM 2516 O O . VAL A 1 326 ? 5.023 21.775 25.069 1.00 92.56 326 VAL A O 1
ATOM 2519 N N . ASP A 1 327 ? 7.142 22.388 24.652 1.00 93.38 327 ASP A N 1
ATOM 2520 C CA . ASP A 1 327 ? 6.809 23.684 24.054 1.00 93.38 327 ASP A CA 1
ATOM 2521 C C . ASP A 1 327 ? 6.313 23.508 22.607 1.00 93.38 327 ASP A C 1
ATOM 2523 O O . ASP A 1 327 ? 7.047 23.731 21.643 1.00 93.38 327 ASP A O 1
ATOM 2527 N N . THR A 1 328 ? 5.071 23.037 22.456 1.00 90.94 328 THR A N 1
ATOM 2528 C CA . THR A 1 328 ? 4.440 22.775 21.150 1.00 90.94 328 THR A CA 1
ATOM 2529 C C . THR A 1 328 ? 4.317 24.043 20.307 1.00 90.94 328 THR A C 1
ATOM 2531 O O . THR A 1 328 ? 4.570 23.999 19.106 1.00 90.94 328 THR A O 1
ATOM 2534 N N . ALA A 1 329 ? 4.057 25.193 20.937 1.00 92.56 329 ALA A N 1
ATOM 2535 C CA . ALA A 1 329 ? 4.002 26.488 20.262 1.00 92.56 329 ALA A CA 1
ATOM 2536 C C . ALA A 1 329 ? 5.349 26.874 19.628 1.00 92.56 329 ALA A C 1
ATOM 2538 O O . ALA A 1 329 ? 5.380 27.407 18.520 1.00 92.56 329 ALA A O 1
ATOM 2539 N N . TYR A 1 330 ? 6.475 26.586 20.293 1.00 93.75 330 TYR A N 1
ATOM 2540 C CA . TYR A 1 330 ? 7.794 26.791 19.691 1.00 93.75 330 TYR A CA 1
ATOM 2541 C C . TYR A 1 330 ? 8.044 25.858 18.502 1.00 93.75 330 TYR A C 1
ATOM 2543 O O . TYR A 1 330 ? 8.631 26.288 17.508 1.00 93.75 330 TYR A O 1
ATOM 2551 N N . ILE A 1 331 ? 7.585 24.603 18.573 1.00 90.00 331 ILE A N 1
ATOM 2552 C CA . ILE A 1 331 ? 7.690 23.656 17.453 1.00 90.00 331 ILE A CA 1
ATOM 2553 C C . ILE A 1 331 ? 6.916 24.184 16.241 1.00 90.00 331 ILE A C 1
ATOM 2555 O O . ILE A 1 331 ? 7.482 24.276 15.153 1.00 90.00 331 ILE A O 1
ATOM 2559 N N . GLU A 1 332 ? 5.656 24.580 16.430 1.00 88.88 332 GLU A N 1
ATOM 2560 C CA . GLU A 1 332 ? 4.815 25.145 15.368 1.00 88.88 332 GLU A CA 1
ATOM 2561 C C . GLU A 1 332 ? 5.419 26.411 14.771 1.00 88.88 332 GLU A C 1
ATOM 2563 O O . GLU A 1 332 ? 5.527 26.526 13.551 1.00 88.88 332 GLU A O 1
ATOM 2568 N N . GLN A 1 333 ? 5.859 27.340 15.623 1.00 91.50 333 GLN A N 1
ATOM 2569 C CA . GLN A 1 333 ? 6.466 28.587 15.174 1.00 91.50 333 GLN A CA 1
ATOM 2570 C C . GLN A 1 333 ? 7.743 28.323 14.372 1.00 91.50 333 GLN A C 1
ATOM 2572 O O . GLN A 1 333 ? 7.919 28.912 13.311 1.00 91.50 333 GLN A O 1
ATOM 2577 N N . THR A 1 334 ? 8.595 27.399 14.828 1.00 90.00 334 THR A N 1
ATOM 2578 C CA . THR A 1 334 ? 9.828 27.035 14.115 1.00 90.00 334 THR A CA 1
ATOM 2579 C C . THR A 1 334 ? 9.517 26.517 12.713 1.00 90.00 334 THR A C 1
ATOM 2581 O O . THR A 1 334 ? 10.132 26.952 11.743 1.00 90.00 334 THR A O 1
ATOM 2584 N N . TRP A 1 335 ? 8.540 25.618 12.575 1.00 84.81 335 TRP A N 1
ATOM 2585 C CA . TRP A 1 335 ? 8.159 25.096 11.262 1.00 84.81 335 TRP A CA 1
ATOM 2586 C C . TRP A 1 335 ? 7.459 26.135 10.382 1.00 84.81 335 TRP A C 1
ATOM 2588 O O . TRP A 1 335 ? 7.665 26.132 9.169 1.00 84.81 335 TRP A O 1
ATOM 2598 N N . ALA A 1 336 ? 6.676 27.044 10.966 1.00 86.38 336 ALA A N 1
ATOM 2599 C CA . ALA A 1 336 ? 6.080 28.164 10.243 1.00 86.38 336 ALA A CA 1
ATOM 2600 C C . ALA A 1 336 ? 7.147 29.140 9.717 1.00 86.38 336 ALA A C 1
ATOM 2602 O O . ALA A 1 336 ? 7.057 29.578 8.568 1.00 86.38 336 ALA A O 1
ATOM 2603 N N . ASP A 1 337 ? 8.172 29.434 10.520 1.00 87.94 337 ASP A N 1
ATOM 2604 C CA . ASP A 1 337 ? 9.294 30.298 10.143 1.00 87.94 337 ASP A CA 1
ATOM 2605 C C . ASP A 1 337 ? 10.114 29.660 9.018 1.00 87.94 337 ASP A C 1
ATOM 2607 O O . ASP A 1 337 ? 10.291 30.279 7.968 1.00 87.94 337 ASP A O 1
ATOM 2611 N N . VAL A 1 338 ? 10.489 28.383 9.165 1.00 82.88 338 VAL A N 1
ATOM 2612 C CA . VAL A 1 338 ? 11.138 27.602 8.098 1.00 82.88 338 VAL A CA 1
ATOM 2613 C C . VAL A 1 338 ? 10.289 27.616 6.830 1.00 82.88 338 VAL A C 1
ATOM 2615 O O . VAL A 1 338 ? 10.791 27.913 5.747 1.00 82.88 338 VAL A O 1
ATOM 2618 N N . GLY A 1 339 ? 8.985 27.356 6.947 1.00 79.44 339 GLY A N 1
ATOM 2619 C CA . GLY A 1 339 ? 8.058 27.400 5.820 1.00 79.44 339 GLY A CA 1
ATOM 2620 C C . GLY A 1 339 ? 8.033 28.765 5.125 1.00 79.44 339 GLY A C 1
ATOM 2621 O O . GLY A 1 339 ? 8.052 28.822 3.896 1.00 79.44 339 GLY A O 1
ATOM 2622 N N . SER A 1 340 ? 8.042 29.864 5.883 1.00 83.56 340 SER A N 1
ATOM 2623 C CA . SER A 1 340 ? 8.056 31.231 5.349 1.00 83.56 340 SER A CA 1
ATOM 2624 C C . SER A 1 340 ? 9.398 31.623 4.721 1.00 83.56 340 SER A C 1
ATOM 2626 O O . SER A 1 340 ? 9.420 32.360 3.733 1.00 83.56 340 SER A O 1
ATOM 2628 N N . GLU A 1 341 ? 10.520 31.178 5.279 1.00 83.00 341 GLU A N 1
ATOM 2629 C CA . GLU A 1 341 ? 11.851 31.416 4.714 1.00 83.00 341 GLU A CA 1
ATOM 2630 C C . GLU A 1 341 ? 11.995 30.698 3.381 1.00 83.00 341 GLU A C 1
ATOM 2632 O O . GLU A 1 341 ? 12.349 31.314 2.373 1.00 83.00 341 GLU A O 1
ATOM 2637 N N . LEU A 1 342 ? 11.609 29.422 3.355 1.00 75.50 342 LEU A N 1
ATOM 2638 C CA . LEU A 1 342 ? 11.542 28.650 2.129 1.00 75.50 342 LEU A CA 1
ATOM 2639 C C . LEU A 1 342 ? 10.600 29.326 1.126 1.00 75.50 342 LEU A C 1
ATOM 2641 O O . LEU A 1 342 ? 11.009 29.533 -0.017 1.00 75.50 342 LEU A O 1
ATOM 2645 N N . ALA A 1 343 ? 9.413 29.784 1.564 1.00 75.75 343 ALA A N 1
ATOM 2646 C CA . ALA A 1 343 ? 8.458 30.546 0.748 1.00 75.75 343 ALA A CA 1
ATOM 2647 C C . ALA A 1 343 ? 9.107 31.727 0.003 1.00 75.75 343 ALA A C 1
ATOM 2649 O O . ALA A 1 343 ? 8.808 31.966 -1.166 1.00 75.75 343 ALA A O 1
ATOM 2650 N N . GLY A 1 344 ? 10.005 32.455 0.674 1.00 75.25 344 GLY A N 1
ATOM 2651 C CA . GLY A 1 344 ? 10.728 33.597 0.110 1.00 75.25 344 GLY A CA 1
ATOM 2652 C C . GLY A 1 344 ? 11.907 33.233 -0.799 1.00 75.25 344 GLY A C 1
ATOM 2653 O O . GLY A 1 344 ? 12.354 34.080 -1.575 1.00 75.25 344 GLY A O 1
ATOM 2654 N N . ILE A 1 345 ? 12.410 31.999 -0.712 1.00 72.94 345 ILE A N 1
ATOM 2655 C CA . ILE A 1 345 ? 13.512 31.469 -1.529 1.00 72.94 345 ILE A CA 1
ATOM 2656 C C . ILE A 1 345 ? 12.984 30.824 -2.819 1.00 72.94 345 ILE A C 1
ATOM 2658 O O . ILE A 1 345 ? 13.708 30.798 -3.820 1.00 72.94 345 ILE A O 1
ATOM 2662 N N . PHE A 1 346 ? 11.741 30.325 -2.831 1.00 69.31 346 PHE A N 1
ATOM 2663 C CA . PHE A 1 346 ? 11.202 29.604 -3.986 1.00 69.31 346 PHE A CA 1
ATOM 2664 C C . PHE A 1 346 ? 11.051 30.499 -5.236 1.00 69.31 346 PHE A C 1
ATOM 2666 O O . PHE A 1 346 ? 10.391 31.541 -5.187 1.00 69.31 346 PHE A O 1
ATOM 2673 N N . PRO A 1 347 ? 11.585 30.081 -6.400 1.00 58.28 347 PRO A N 1
ATOM 2674 C CA . PRO A 1 347 ? 11.031 30.479 -7.694 1.00 58.28 347 PRO A CA 1
ATOM 2675 C C . PRO A 1 347 ? 9.648 29.824 -7.912 1.00 58.28 347 PRO A C 1
ATOM 2677 O O . PRO A 1 347 ? 9.257 28.950 -7.146 1.00 58.28 347 PRO A O 1
ATOM 2680 N N . ASP A 1 348 ? 8.924 30.188 -8.981 1.00 61.59 348 ASP A N 1
ATOM 2681 C CA . ASP A 1 348 ? 7.582 29.647 -9.308 1.00 61.59 348 ASP A CA 1
ATOM 2682 C C . ASP A 1 348 ? 7.510 28.097 -9.409 1.00 61.59 348 ASP A C 1
ATOM 2684 O O . ASP A 1 348 ? 6.417 27.536 -9.463 1.00 61.59 348 ASP A O 1
ATOM 2688 N N . ASP A 1 349 ? 8.655 27.399 -9.432 1.00 65.44 349 ASP A N 1
ATOM 2689 C CA . ASP A 1 349 ? 8.777 25.938 -9.486 1.00 65.44 349 ASP A CA 1
ATOM 2690 C C . ASP A 1 349 ? 9.480 25.376 -8.231 1.00 65.44 349 ASP A C 1
ATOM 2692 O O . ASP A 1 349 ? 10.710 25.353 -8.127 1.00 65.44 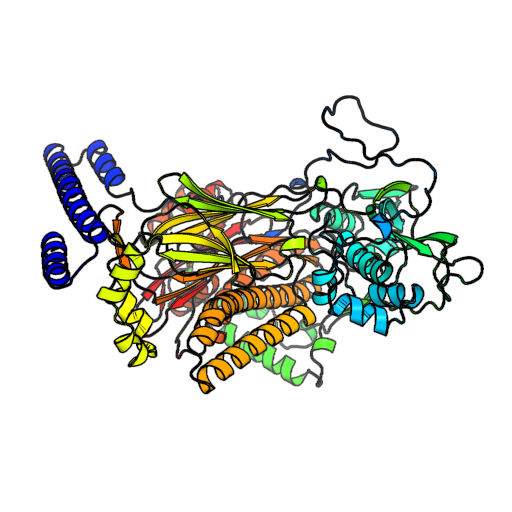349 ASP A O 1
ATOM 2696 N N . VAL A 1 350 ? 8.678 24.897 -7.275 1.00 64.31 350 VAL A N 1
ATOM 2697 C CA . VAL A 1 350 ? 9.131 24.275 -6.015 1.00 64.31 350 VAL A CA 1
ATOM 2698 C C . VAL A 1 350 ? 9.877 22.956 -6.261 1.00 64.31 350 VAL A C 1
ATOM 2700 O O . VAL A 1 350 ? 10.785 22.613 -5.498 1.00 64.31 350 VAL A O 1
ATOM 2703 N N . ALA A 1 351 ? 9.561 22.230 -7.340 1.00 65.44 351 ALA A N 1
ATOM 2704 C CA . ALA A 1 351 ? 10.187 20.943 -7.637 1.00 65.44 351 ALA A CA 1
ATOM 2705 C C . ALA A 1 351 ? 11.684 21.094 -7.945 1.00 65.44 351 ALA A C 1
ATOM 2707 O O . ALA A 1 351 ? 12.460 20.175 -7.687 1.00 65.44 351 ALA A O 1
ATOM 2708 N N . ALA A 1 352 ? 12.113 22.256 -8.447 1.00 66.06 352 ALA A N 1
ATOM 2709 C CA . ALA A 1 352 ? 13.514 22.553 -8.744 1.00 66.06 352 ALA A CA 1
ATOM 2710 C C . ALA A 1 352 ? 14.416 22.657 -7.497 1.00 66.06 352 ALA A C 1
ATOM 2712 O O . ALA A 1 352 ? 15.636 22.564 -7.634 1.00 66.06 352 ALA A O 1
ATOM 2713 N N . LEU A 1 353 ? 13.848 22.856 -6.299 1.00 69.75 353 LEU A N 1
ATOM 2714 C CA . LEU A 1 353 ? 14.620 22.909 -5.049 1.00 69.75 353 LEU A CA 1
ATOM 2715 C C . LEU A 1 353 ? 14.807 21.536 -4.402 1.00 69.75 353 LEU A C 1
ATOM 2717 O O . LEU A 1 353 ? 15.696 21.359 -3.570 1.00 69.75 353 LEU A O 1
ATOM 2721 N N . LEU A 1 354 ? 13.976 20.562 -4.764 1.00 77.06 354 LEU A N 1
ATOM 2722 C CA . LEU A 1 354 ? 14.071 19.211 -4.234 1.00 77.06 354 LEU A CA 1
ATOM 2723 C C . LEU A 1 354 ? 15.110 18.407 -5.023 1.00 77.06 354 LEU A C 1
ATOM 2725 O O . LEU A 1 354 ? 15.316 18.656 -6.211 1.00 77.06 354 LEU A O 1
ATOM 2729 N N . PRO A 1 355 ? 15.777 17.427 -4.394 1.00 80.50 355 PRO A N 1
ATOM 2730 C CA . PRO A 1 355 ? 16.569 16.458 -5.132 1.00 80.50 355 PRO A CA 1
ATOM 2731 C C . PRO A 1 355 ? 15.705 15.763 -6.189 1.00 80.50 355 PRO A C 1
ATOM 2733 O O . PRO A 1 355 ? 14.587 15.335 -5.903 1.00 80.50 355 PRO A O 1
ATOM 2736 N N . GLN A 1 356 ? 16.226 15.652 -7.409 1.00 83.06 356 GLN A N 1
ATOM 2737 C CA . GLN A 1 356 ? 15.493 15.082 -8.538 1.00 83.06 356 GLN A CA 1
ATOM 2738 C C . GLN A 1 356 ? 16.184 13.838 -9.076 1.00 83.06 356 GLN A C 1
ATOM 2740 O O . GLN A 1 356 ? 17.410 13.792 -9.207 1.00 83.06 356 GLN A O 1
ATOM 2745 N N . GLN A 1 357 ? 15.368 12.867 -9.473 1.00 88.94 357 GLN A N 1
ATOM 2746 C CA . GLN A 1 357 ? 15.770 11.707 -10.253 1.00 88.94 357 GLN A CA 1
ATOM 2747 C C . GLN A 1 357 ? 15.019 11.746 -11.583 1.00 88.94 357 GLN A C 1
ATOM 2749 O O . GLN A 1 357 ? 13.795 11.663 -11.611 1.00 88.94 357 GLN A O 1
ATOM 2754 N N . THR A 1 358 ? 15.747 11.852 -12.693 1.00 92.62 358 THR A N 1
ATOM 2755 C CA . THR A 1 358 ? 15.151 11.866 -14.039 1.00 92.62 358 THR A CA 1
ATOM 2756 C C . THR A 1 358 ? 15.778 10.796 -14.916 1.00 92.62 358 THR A C 1
ATOM 2758 O O . THR A 1 358 ? 16.981 10.540 -14.841 1.00 92.62 358 THR A O 1
ATOM 2761 N N . ILE A 1 359 ? 14.968 10.130 -15.741 1.00 96.38 359 ILE A N 1
ATOM 2762 C CA . ILE A 1 359 ? 15.467 9.122 -16.682 1.00 96.38 359 ILE A CA 1
ATOM 2763 C C . ILE A 1 359 ? 16.331 9.829 -17.730 1.00 96.38 359 ILE A C 1
ATOM 2765 O O . ILE A 1 359 ? 15.882 10.779 -18.377 1.00 96.38 359 ILE A O 1
ATOM 2769 N N . ILE A 1 360 ? 17.556 9.339 -17.949 1.00 96.81 360 ILE A N 1
ATOM 2770 C CA . ILE A 1 360 ? 18.371 9.777 -19.085 1.00 96.81 360 ILE A CA 1
ATOM 2771 C C . ILE A 1 360 ? 17.696 9.252 -20.349 1.00 96.81 360 ILE A C 1
ATOM 2773 O O . ILE A 1 360 ? 17.836 8.081 -20.712 1.00 96.81 360 ILE A O 1
ATOM 2777 N N . SER A 1 361 ? 16.917 10.128 -20.980 1.00 94.38 361 SER A N 1
ATOM 2778 C CA . SER A 1 361 ? 16.063 9.765 -22.105 1.00 94.38 361 SER A CA 1
ATOM 2779 C C . SER A 1 361 ? 16.880 9.306 -23.308 1.00 94.38 361 SER A C 1
ATOM 2781 O O . SER A 1 361 ? 17.923 9.875 -23.639 1.00 94.38 361 SER A O 1
ATOM 2783 N N . THR A 1 362 ? 16.367 8.296 -24.001 1.00 87.94 362 THR A N 1
ATOM 2784 C CA . THR A 1 362 ? 16.946 7.761 -25.230 1.00 87.94 362 THR A CA 1
ATOM 2785 C C . THR A 1 362 ? 15.998 7.966 -26.408 1.00 87.94 362 THR A C 1
ATOM 2787 O O . THR A 1 362 ? 14.775 7.943 -26.287 1.00 87.94 362 THR A O 1
ATOM 2790 N N . THR A 1 363 ? 16.546 8.229 -27.590 1.00 91.12 363 THR A N 1
ATOM 2791 C CA . THR A 1 363 ? 15.764 8.278 -28.832 1.00 91.12 363 THR A CA 1
ATOM 2792 C C . THR A 1 363 ? 16.586 7.623 -29.916 1.00 91.12 363 THR A C 1
ATOM 2794 O O . THR A 1 363 ? 17.372 8.264 -30.617 1.00 91.12 363 THR A O 1
ATOM 2797 N N . HIS A 1 364 ? 16.456 6.306 -30.002 1.00 89.25 364 HIS A N 1
ATOM 2798 C CA . HIS A 1 364 ? 17.151 5.541 -31.017 1.00 89.25 364 HIS A CA 1
ATOM 2799 C C . HIS A 1 364 ? 16.305 5.494 -32.292 1.00 89.25 364 HIS A C 1
ATOM 2801 O O . HIS A 1 364 ? 15.101 5.276 -32.198 1.00 89.25 364 HIS A O 1
ATOM 2807 N N . PRO A 1 365 ? 16.895 5.681 -33.486 1.00 92.00 365 PRO A N 1
ATOM 2808 C CA . PRO A 1 365 ? 16.179 5.505 -34.750 1.00 92.00 365 PRO A CA 1
ATOM 2809 C C . PRO A 1 365 ? 16.007 4.024 -35.143 1.00 92.00 365 PRO A C 1
ATOM 2811 O O . PRO A 1 365 ? 15.324 3.727 -36.119 1.00 92.00 365 PRO A O 1
ATOM 2814 N N . ILE A 1 366 ? 16.659 3.110 -34.416 1.00 93.31 366 ILE A N 1
ATOM 2815 C CA . ILE A 1 366 ? 16.711 1.659 -34.641 1.00 93.31 366 ILE A CA 1
ATOM 2816 C C . ILE A 1 366 ? 16.846 0.928 -33.298 1.00 93.31 366 ILE A C 1
ATOM 2818 O O . ILE A 1 366 ? 17.270 1.530 -32.311 1.00 93.31 366 ILE A O 1
ATOM 2822 N N . LEU A 1 367 ? 16.548 -0.371 -33.266 1.00 93.12 367 LEU A N 1
ATOM 2823 C CA . LEU A 1 367 ? 16.728 -1.212 -32.082 1.00 93.12 367 LEU A CA 1
ATOM 2824 C C . LEU A 1 367 ? 18.149 -1.796 -32.002 1.00 93.12 367 LEU A C 1
ATOM 2826 O O . LEU A 1 367 ? 18.711 -2.276 -32.993 1.00 93.12 367 LEU A O 1
ATOM 2830 N N . ALA A 1 368 ? 18.732 -1.790 -30.802 1.00 90.81 368 ALA A N 1
ATOM 2831 C CA . ALA A 1 368 ? 20.036 -2.398 -30.547 1.00 90.81 368 ALA A CA 1
ATOM 2832 C C . ALA A 1 368 ? 19.965 -3.930 -30.649 1.00 90.81 368 ALA A C 1
ATOM 2834 O O . ALA A 1 368 ? 19.013 -4.538 -30.177 1.00 90.81 368 ALA A O 1
ATOM 2835 N N . GLY A 1 369 ? 20.996 -4.559 -31.225 1.00 85.06 369 GLY A N 1
ATOM 2836 C CA . GLY A 1 369 ? 21.079 -6.019 -31.391 1.00 85.06 369 GLY A CA 1
ATOM 2837 C C . GLY A 1 369 ? 21.415 -6.806 -30.113 1.00 85.06 369 GLY A C 1
ATOM 2838 O O . GLY A 1 369 ? 21.479 -8.033 -30.146 1.00 85.06 369 GLY A O 1
ATOM 2839 N N . SER A 1 370 ? 21.688 -6.118 -29.002 1.00 87.88 370 SER A N 1
ATOM 2840 C CA . SER A 1 370 ? 22.118 -6.712 -27.734 1.00 87.88 370 SER A CA 1
ATOM 2841 C C . SER A 1 370 ? 21.667 -5.874 -26.540 1.00 87.88 370 SER A C 1
ATOM 2843 O O . SER A 1 370 ? 21.528 -4.657 -26.653 1.00 87.88 370 SER A O 1
ATOM 2845 N N . LEU A 1 371 ? 21.527 -6.524 -25.384 1.00 94.88 371 LEU A N 1
ATOM 2846 C CA . LEU A 1 371 ? 21.261 -5.869 -24.102 1.00 94.88 371 LEU A CA 1
ATOM 2847 C C . LEU A 1 371 ? 22.477 -5.049 -23.616 1.00 94.88 371 LEU A C 1
ATOM 2849 O O . LEU A 1 371 ? 23.610 -5.350 -24.007 1.00 94.88 371 LEU A O 1
ATOM 2853 N N . PRO A 1 372 ? 22.269 -4.029 -22.760 1.00 92.56 372 PRO A N 1
ATOM 2854 C CA . PRO A 1 372 ? 23.334 -3.136 -22.287 1.00 92.56 372 PRO A CA 1
ATOM 2855 C C . PRO A 1 372 ? 24.254 -3.758 -21.221 1.00 92.56 372 PRO A C 1
ATOM 2857 O O . PRO A 1 372 ? 25.227 -3.128 -20.812 1.00 92.56 372 PRO A O 1
ATOM 2860 N N . TYR A 1 373 ? 23.980 -4.991 -20.789 1.00 95.88 373 TYR A N 1
ATOM 2861 C CA . TYR A 1 373 ? 24.745 -5.723 -19.781 1.00 95.88 373 TYR A CA 1
ATOM 2862 C C . TYR A 1 373 ? 24.987 -7.189 -20.202 1.00 95.88 373 TYR A C 1
ATOM 2864 O O . TYR A 1 373 ?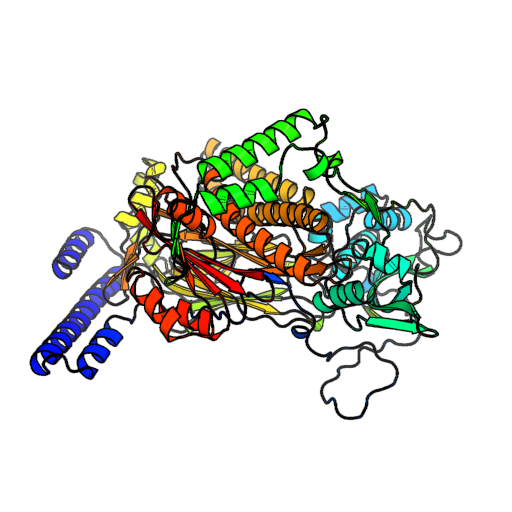 24.245 -7.749 -21.016 1.00 95.88 373 TYR A O 1
ATOM 2872 N N . PRO A 1 374 ? 26.019 -7.852 -19.649 1.00 94.62 374 PRO A N 1
ATOM 2873 C CA . PRO A 1 374 ? 26.227 -9.286 -19.826 1.00 94.62 374 PRO A CA 1
ATOM 2874 C C . PRO A 1 374 ? 25.088 -10.151 -19.261 1.00 94.62 374 PRO A C 1
ATOM 2876 O O . PRO A 1 374 ? 24.823 -10.154 -18.059 1.00 94.62 374 PRO A O 1
ATOM 2879 N N . VAL A 1 375 ? 24.493 -10.987 -20.116 1.00 92.06 375 VAL A N 1
ATOM 2880 C CA . VAL A 1 375 ? 23.622 -12.095 -19.691 1.00 92.06 375 VAL A CA 1
ATOM 2881 C C . VAL A 1 375 ? 24.490 -13.305 -19.358 1.00 92.06 375 VAL A C 1
ATOM 2883 O O . VAL A 1 375 ? 25.304 -13.743 -20.174 1.00 92.06 375 VAL A O 1
ATOM 2886 N N . ARG A 1 376 ? 24.338 -13.850 -18.151 1.00 88.50 376 ARG A N 1
ATOM 2887 C CA . ARG A 1 376 ? 25.074 -15.038 -17.693 1.00 88.50 376 ARG A CA 1
ATOM 2888 C C . ARG A 1 376 ? 24.343 -16.324 -18.006 1.00 88.50 376 ARG A C 1
ATOM 2890 O O . ARG A 1 376 ? 24.982 -17.318 -18.343 1.00 88.50 376 ARG A O 1
ATOM 2897 N N . LEU A 1 377 ? 23.022 -16.284 -17.904 1.00 85.94 377 LEU A N 1
ATOM 2898 C CA . LEU A 1 377 ? 22.157 -17.414 -18.172 1.00 85.94 377 LEU A CA 1
ATOM 2899 C C . LEU A 1 377 ? 20.870 -16.914 -18.821 1.00 85.94 377 LEU A C 1
ATOM 2901 O O . LEU A 1 377 ? 20.195 -16.052 -18.268 1.00 85.94 377 LEU A O 1
ATOM 2905 N N . PHE A 1 378 ? 20.523 -17.484 -19.973 1.00 85.00 378 PHE A N 1
ATOM 2906 C CA . PHE A 1 378 ? 19.178 -17.362 -20.527 1.00 85.00 378 PHE A CA 1
ATOM 2907 C C . PHE A 1 378 ? 18.299 -18.451 -19.905 1.00 85.00 378 PHE A C 1
ATOM 2909 O O . PHE A 1 378 ? 18.590 -19.642 -20.028 1.00 85.00 378 PHE A O 1
ATOM 2916 N N . GLY A 1 379 ? 17.251 -18.030 -19.206 1.00 82.69 379 GLY A N 1
ATOM 2917 C CA . GLY A 1 379 ? 16.199 -18.886 -18.673 1.00 82.69 379 GLY A CA 1
ATOM 2918 C C . GLY A 1 379 ? 15.051 -19.082 -19.657 1.00 82.69 379 GLY A C 1
ATOM 2919 O O . GLY A 1 379 ? 15.221 -18.962 -20.871 1.00 82.69 379 GLY A O 1
ATOM 2920 N N . LEU A 1 380 ? 13.867 -19.401 -19.127 1.00 82.50 380 LEU A N 1
ATOM 2921 C CA . LEU A 1 380 ? 12.662 -19.621 -19.931 1.00 82.50 380 LEU A CA 1
ATOM 2922 C C . LEU A 1 380 ? 12.240 -18.371 -20.700 1.00 82.50 380 LEU A C 1
ATOM 2924 O O . LEU A 1 380 ? 12.286 -17.257 -20.177 1.00 82.50 380 LEU A O 1
ATOM 2928 N N . SER A 1 381 ? 11.764 -18.602 -21.924 1.00 89.38 381 SER A N 1
ATOM 2929 C CA . SER A 1 381 ? 11.018 -17.618 -22.693 1.00 89.38 381 SER A CA 1
ATOM 2930 C C . SER A 1 381 ? 9.570 -18.072 -22.806 1.00 89.38 381 SER A C 1
ATOM 2932 O O . SER A 1 381 ? 9.317 -19.194 -23.244 1.00 89.38 381 SER A O 1
ATOM 2934 N N . LEU A 1 382 ? 8.637 -17.242 -22.341 1.00 91.31 382 LEU A N 1
ATOM 2935 C CA . LEU A 1 382 ? 7.250 -17.641 -22.102 1.00 91.31 382 LEU A CA 1
ATOM 2936 C C . LEU A 1 382 ? 6.282 -16.565 -22.600 1.00 91.31 382 LEU A C 1
ATOM 2938 O O . LEU A 1 382 ? 6.530 -15.383 -22.353 1.00 91.31 382 LEU A O 1
ATOM 2942 N N . PRO A 1 383 ? 5.174 -16.944 -23.260 1.00 94.12 383 PRO A N 1
ATOM 2943 C CA . PRO A 1 383 ? 4.151 -15.989 -23.680 1.00 94.12 383 PRO A CA 1
ATOM 2944 C C . PRO A 1 383 ? 3.364 -15.407 -22.493 1.00 94.12 383 PRO A C 1
ATOM 2946 O O . PRO A 1 383 ? 2.770 -14.343 -22.625 1.00 94.12 383 PRO A O 1
ATOM 2949 N N . GLU A 1 384 ? 3.386 -16.052 -21.327 1.00 94.81 384 GLU A N 1
ATOM 2950 C CA . GLU A 1 384 ? 2.737 -15.576 -20.103 1.00 94.81 384 GLU A CA 1
ATOM 2951 C C . GLU A 1 384 ? 3.645 -15.761 -18.883 1.00 94.81 384 GLU A C 1
ATOM 2953 O O . GLU A 1 384 ? 4.552 -16.601 -18.889 1.00 94.81 384 GLU A O 1
ATOM 2958 N N . VAL A 1 385 ? 3.392 -14.992 -17.822 1.00 94.44 385 VAL A N 1
ATOM 2959 C CA . VAL A 1 385 ? 4.098 -15.158 -16.547 1.00 94.44 385 VAL A CA 1
ATOM 2960 C C . VAL A 1 385 ? 3.559 -16.405 -15.825 1.00 94.44 385 VAL A C 1
ATOM 2962 O O . VAL A 1 385 ? 2.350 -16.526 -15.636 1.00 94.44 385 VAL A O 1
ATOM 2965 N N . PRO A 1 386 ? 4.419 -17.344 -15.384 1.00 91.94 386 PRO A N 1
ATOM 2966 C CA . PRO A 1 386 ? 3.993 -18.478 -14.567 1.00 91.94 386 PRO A CA 1
ATOM 2967 C C . PRO A 1 386 ? 3.318 -18.051 -13.263 1.00 91.94 386 PRO A C 1
ATOM 2969 O O . PRO A 1 386 ? 3.776 -17.122 -12.605 1.00 91.94 386 PRO A O 1
ATOM 2972 N N . ASP A 1 387 ? 2.319 -18.816 -12.821 1.00 91.62 387 ASP A N 1
ATOM 2973 C CA . ASP A 1 387 ? 1.564 -18.536 -11.590 1.00 91.62 387 ASP A CA 1
ATOM 2974 C C . ASP A 1 387 ? 2.446 -18.399 -10.332 1.00 91.62 387 ASP A C 1
ATOM 2976 O O . ASP A 1 387 ? 2.192 -17.549 -9.488 1.00 91.62 387 ASP A O 1
ATOM 2980 N N . VAL A 1 388 ? 3.550 -19.153 -10.249 1.00 89.12 388 VAL A N 1
ATOM 2981 C CA . VAL A 1 388 ? 4.527 -19.073 -9.140 1.00 89.12 388 VAL A CA 1
ATOM 2982 C C . VAL A 1 388 ? 5.301 -17.750 -9.076 1.00 89.12 388 VAL A C 1
ATOM 2984 O O . VAL A 1 388 ? 5.985 -17.493 -8.091 1.00 89.12 388 VAL A O 1
ATOM 2987 N N . LEU A 1 389 ? 5.244 -16.933 -10.131 1.00 93.62 389 LEU A N 1
ATOM 2988 C CA . LEU A 1 389 ? 5.853 -15.603 -10.194 1.00 93.62 389 LEU A CA 1
ATOM 2989 C C . LEU A 1 389 ? 4.811 -14.481 -10.060 1.00 93.62 389 LEU A C 1
ATOM 2991 O O . LEU A 1 389 ? 5.180 -13.312 -10.172 1.00 93.62 389 LEU A O 1
ATOM 2995 N N . ARG A 1 390 ? 3.534 -14.805 -9.825 1.00 96.56 390 ARG A N 1
ATOM 2996 C CA . ARG A 1 390 ? 2.467 -13.823 -9.607 1.00 96.56 390 ARG A CA 1
ATOM 2997 C C . ARG A 1 390 ? 2.300 -13.545 -8.124 1.00 96.56 390 ARG A C 1
ATOM 2999 O O . ARG A 1 390 ? 2.270 -14.471 -7.317 1.00 96.56 390 ARG A O 1
ATOM 3006 N N . HIS A 1 391 ? 2.137 -12.273 -7.787 1.00 97.94 391 HIS A N 1
ATOM 3007 C CA . HIS A 1 391 ? 1.643 -11.898 -6.470 1.00 97.94 391 HIS A CA 1
ATOM 3008 C C . HIS A 1 391 ? 0.138 -12.133 -6.393 1.00 97.94 391 HIS A C 1
ATOM 3010 O O . HIS A 1 391 ? -0.578 -11.934 -7.382 1.00 97.94 391 HIS A O 1
ATOM 3016 N N . LYS A 1 392 ? -0.345 -12.545 -5.222 1.00 97.94 392 LYS A N 1
ATOM 3017 C CA . LYS A 1 392 ? -1.760 -12.829 -4.973 1.00 97.94 392 LYS A CA 1
ATOM 3018 C C . LYS A 1 392 ? -2.238 -12.205 -3.677 1.00 97.94 392 LYS A C 1
ATOM 3020 O O . LYS A 1 392 ? -1.460 -11.961 -2.759 1.00 97.94 392 LYS A O 1
ATOM 3025 N N . LEU A 1 393 ? -3.541 -12.003 -3.635 1.00 97.06 393 LEU A N 1
ATOM 3026 C CA . LEU A 1 393 ? -4.315 -11.509 -2.517 1.00 97.06 393 LEU A CA 1
ATOM 3027 C C . LEU A 1 393 ? -5.419 -12.525 -2.231 1.00 97.06 393 LEU A C 1
ATOM 3029 O O . LEU A 1 393 ? -6.158 -12.884 -3.148 1.00 97.06 393 LEU A O 1
ATOM 3033 N N . THR A 1 394 ? -5.557 -12.937 -0.975 1.00 98.31 394 THR A N 1
ATOM 3034 C CA . THR A 1 394 ? -6.718 -13.685 -0.486 1.00 98.31 394 THR A CA 1
ATOM 3035 C C . THR A 1 394 ? -7.394 -12.890 0.621 1.00 98.31 394 THR A C 1
ATOM 3037 O O . THR A 1 394 ? -6.767 -12.606 1.637 1.00 98.31 394 THR A O 1
ATOM 3040 N N . VAL A 1 395 ? -8.663 -12.541 0.420 1.00 98.25 395 VAL A N 1
ATOM 3041 C CA . VAL A 1 395 ? -9.526 -11.872 1.400 1.00 98.25 395 VAL A CA 1
ATOM 3042 C C . VAL A 1 395 ? -10.505 -12.901 1.943 1.00 98.25 395 VAL A C 1
ATOM 3044 O O . VAL A 1 395 ? -11.206 -13.545 1.164 1.00 98.25 395 VAL A O 1
ATOM 3047 N N . SER A 1 396 ? -10.579 -13.050 3.262 1.00 97.25 396 SER A N 1
ATOM 3048 C CA . SER A 1 396 ? -11.578 -13.899 3.910 1.00 97.25 396 SER A CA 1
ATOM 3049 C C . SER A 1 396 ? -12.268 -13.174 5.056 1.00 97.25 396 SER A C 1
ATOM 3051 O O . SER A 1 396 ? -11.649 -12.372 5.749 1.00 97.25 396 SER A O 1
ATOM 3053 N N . VAL A 1 397 ? -13.560 -13.437 5.230 1.00 97.00 397 VAL A N 1
ATOM 3054 C CA . VAL A 1 397 ? -14.386 -12.856 6.294 1.00 97.00 397 VAL A CA 1
ATOM 3055 C C . VAL A 1 397 ? -14.812 -13.984 7.213 1.00 97.00 397 VAL A C 1
ATOM 3057 O O . VAL A 1 397 ? -15.392 -14.963 6.743 1.00 97.00 397 VAL A O 1
ATOM 3060 N N . HIS A 1 398 ? -14.531 -13.846 8.504 1.00 94.50 398 HIS A N 1
ATOM 3061 C CA . HIS A 1 398 ? -14.867 -14.830 9.531 1.00 94.50 398 HIS A CA 1
ATOM 3062 C C . HIS A 1 398 ? -15.758 -14.198 10.594 1.00 94.50 398 HIS A C 1
ATOM 3064 O O . HIS A 1 398 ? -15.595 -13.024 10.921 1.00 94.50 398 HIS A O 1
ATOM 3070 N N . ASP A 1 399 ? -16.675 -14.982 11.146 1.00 89.38 399 ASP A N 1
ATOM 3071 C CA . ASP A 1 399 ? -17.390 -14.660 12.381 1.00 89.38 399 ASP A CA 1
ATOM 3072 C C . ASP A 1 399 ? -17.166 -15.755 13.439 1.00 89.38 399 ASP A C 1
ATOM 3074 O O . ASP A 1 399 ? -16.322 -16.641 13.282 1.00 89.38 399 ASP A O 1
ATOM 3078 N N . GLU A 1 400 ? -17.917 -15.708 14.541 1.00 81.44 400 GLU A N 1
ATOM 3079 C CA . GLU A 1 400 ? -17.834 -16.708 15.615 1.00 81.44 400 GLU A CA 1
ATOM 3080 C C . GLU A 1 400 ? -18.161 -18.148 15.169 1.00 81.44 400 GLU A C 1
ATOM 3082 O O . GLU A 1 400 ? -17.807 -19.108 15.859 1.00 81.44 400 GLU A O 1
ATOM 3087 N N . THR A 1 401 ? -18.830 -18.315 14.024 1.00 84.62 401 THR A N 1
ATOM 3088 C CA . THR A 1 401 ? -19.217 -19.612 13.457 1.00 84.62 401 THR A CA 1
ATOM 3089 C C . THR A 1 401 ? -18.188 -20.162 12.466 1.00 84.62 401 THR A C 1
ATOM 3091 O O . THR A 1 401 ? -18.163 -21.376 12.230 1.00 84.62 401 THR A O 1
ATOM 3094 N N . GLY A 1 402 ? -17.306 -19.307 11.935 1.00 89.69 402 GLY A N 1
ATOM 3095 C CA . GLY A 1 402 ? -16.224 -19.661 11.016 1.00 89.69 402 GLY A CA 1
ATOM 3096 C C . GLY A 1 402 ? -16.159 -18.760 9.779 1.00 89.69 402 GLY A C 1
ATOM 3097 O O . GLY A 1 402 ? -16.574 -17.605 9.807 1.00 89.69 402 GLY A O 1
ATOM 3098 N N . GLU A 1 403 ? -15.616 -19.297 8.683 1.00 95.62 403 GLU A N 1
ATOM 3099 C CA . GLU A 1 403 ? -15.468 -18.580 7.409 1.00 95.62 403 GLU A CA 1
ATOM 3100 C C . GLU A 1 403 ? -16.832 -18.350 6.735 1.00 95.62 403 GLU A C 1
ATOM 3102 O O . GLU A 1 403 ? -17.552 -19.298 6.415 1.00 95.62 403 GLU A O 1
ATOM 3107 N N . LEU A 1 404 ? -17.161 -17.086 6.470 1.00 96.38 404 LEU A N 1
ATOM 3108 C CA . LEU A 1 404 ? -18.365 -16.662 5.753 1.00 96.38 404 LEU A CA 1
ATOM 3109 C C . LEU A 1 404 ? -18.113 -16.464 4.259 1.00 96.38 404 LEU A C 1
ATOM 3111 O O . LEU A 1 404 ? -18.992 -16.746 3.441 1.00 96.38 404 LEU A O 1
ATOM 3115 N N . LEU A 1 405 ? -16.936 -15.947 3.905 1.00 97.06 405 LEU A N 1
ATOM 3116 C CA . LEU A 1 405 ? -16.548 -15.614 2.537 1.00 97.06 405 LEU A CA 1
ATOM 3117 C C . LEU A 1 405 ? -15.039 -15.792 2.363 1.00 97.06 405 LEU A C 1
ATOM 3119 O O . LEU A 1 405 ? -14.272 -15.449 3.258 1.00 97.06 405 LEU A O 1
ATOM 3123 N N . THR A 1 406 ? -14.620 -16.243 1.179 1.00 97.81 406 THR A N 1
ATOM 3124 C CA . THR A 1 406 ? -13.220 -16.226 0.741 1.00 97.81 406 THR A CA 1
ATOM 3125 C C . THR A 1 406 ? -13.122 -15.830 -0.732 1.00 97.81 406 THR A C 1
ATOM 3127 O O . THR A 1 406 ? -13.943 -16.243 -1.556 1.00 97.81 406 THR A O 1
ATOM 3130 N N . TYR A 1 407 ? -12.135 -15.005 -1.071 1.00 98.12 407 TYR A N 1
ATOM 3131 C CA . TYR A 1 407 ? -11.870 -14.526 -2.423 1.00 98.12 407 TYR A CA 1
ATOM 3132 C C . TYR A 1 407 ? -10.367 -14.420 -2.662 1.00 98.12 407 TYR A C 1
ATOM 3134 O O . TYR A 1 407 ? -9.672 -13.724 -1.927 1.00 98.12 407 TYR A O 1
ATOM 3142 N N . THR A 1 408 ? -9.877 -15.068 -3.720 1.00 98.00 408 THR A N 1
ATOM 3143 C CA . THR A 1 408 ? -8.468 -15.022 -4.123 1.00 98.00 408 THR A CA 1
ATOM 3144 C C . THR A 1 408 ? -8.336 -14.435 -5.521 1.00 98.00 408 THR A C 1
ATOM 3146 O O . THR A 1 408 ? -9.001 -14.889 -6.454 1.00 98.00 408 THR A O 1
ATOM 3149 N N . ALA A 1 409 ? -7.419 -13.484 -5.686 1.00 97.12 409 ALA A N 1
ATOM 3150 C CA . ALA A 1 409 ? -7.061 -12.905 -6.974 1.00 97.12 409 ALA A CA 1
ATOM 3151 C C . ALA A 1 409 ? -5.544 -12.740 -7.114 1.00 97.12 409 ALA A C 1
ATOM 3153 O O . ALA A 1 409 ? -4.826 -12.538 -6.137 1.00 97.12 409 ALA A O 1
ATOM 3154 N N . VAL A 1 410 ? -5.051 -12.797 -8.352 1.00 97.88 410 VAL A N 1
ATOM 3155 C CA . VAL A 1 410 ? -3.698 -12.322 -8.673 1.00 97.88 410 VAL A CA 1
ATOM 3156 C C . VAL A 1 410 ? -3.719 -10.792 -8.707 1.00 97.88 410 VAL A C 1
ATOM 3158 O O . VAL A 1 410 ? -4.678 -10.213 -9.219 1.00 97.88 410 VAL A O 1
ATOM 3161 N N . LEU A 1 411 ? -2.682 -10.129 -8.190 1.00 98.06 411 LEU A N 1
ATOM 3162 C CA . LEU A 1 411 ? -2.669 -8.663 -8.084 1.00 98.06 411 LEU A CA 1
ATOM 3163 C C . LEU A 1 411 ? -2.882 -7.936 -9.429 1.00 98.06 411 LEU A C 1
ATOM 3165 O O . LEU A 1 411 ? -3.687 -7.005 -9.442 1.00 98.06 411 LEU A O 1
ATOM 3169 N N . PRO A 1 412 ? -2.321 -8.386 -10.575 1.00 97.19 412 PRO A N 1
ATOM 3170 C CA . PRO A 1 412 ? -2.582 -7.736 -11.862 1.00 97.19 412 PRO A CA 1
ATOM 3171 C C . PRO A 1 412 ? -4.065 -7.695 -12.262 1.00 97.19 412 PRO A C 1
ATOM 3173 O O . PRO A 1 412 ? -4.485 -6.776 -12.957 1.00 97.19 412 PRO A O 1
ATOM 3176 N N . ALA A 1 413 ? -4.878 -8.658 -11.808 1.00 95.62 413 ALA A N 1
ATOM 3177 C CA . ALA A 1 413 ? -6.307 -8.706 -12.125 1.00 95.62 413 ALA A CA 1
ATOM 3178 C C . ALA A 1 413 ? -7.136 -7.672 -11.344 1.00 95.62 413 ALA A C 1
ATOM 3180 O O . ALA A 1 413 ? -8.247 -7.347 -11.753 1.00 95.62 413 ALA A O 1
ATOM 3181 N N . VAL A 1 414 ? -6.609 -7.164 -10.225 1.00 95.75 414 VAL A N 1
ATOM 3182 C CA . VAL A 1 414 ? -7.289 -6.193 -9.349 1.00 95.75 414 VAL A CA 1
ATOM 3183 C C . VAL A 1 414 ? -6.571 -4.841 -9.282 1.00 95.75 414 VAL A C 1
ATOM 3185 O O . VAL A 1 414 ? -7.080 -3.917 -8.665 1.00 95.75 414 VAL A O 1
ATOM 3188 N N . ALA A 1 415 ? -5.424 -4.683 -9.950 1.00 94.38 415 ALA A N 1
ATOM 3189 C CA . ALA A 1 415 ? -4.561 -3.503 -9.840 1.00 94.38 415 ALA A CA 1
ATOM 3190 C C . ALA A 1 415 ? -5.208 -2.174 -10.280 1.00 94.38 415 ALA A C 1
ATOM 3192 O O . ALA A 1 415 ? -4.806 -1.121 -9.797 1.00 94.38 415 ALA A O 1
ATOM 3193 N N . GLN A 1 416 ? -6.191 -2.216 -11.186 1.00 90.56 416 GLN A N 1
ATOM 3194 C CA . GLN A 1 416 ? -6.953 -1.040 -11.647 1.00 90.56 416 GLN A CA 1
ATOM 3195 C C . GLN A 1 416 ? -8.406 -1.026 -11.158 1.00 90.56 416 GLN A C 1
ATOM 3197 O O . GLN A 1 416 ? -9.215 -0.240 -11.645 1.00 90.56 416 GLN A O 1
ATOM 3202 N N . GLN A 1 417 ? -8.764 -1.948 -10.268 1.00 93.00 417 GLN A N 1
ATOM 3203 C CA . GLN A 1 417 ? -10.124 -2.089 -9.767 1.00 93.00 417 GLN A CA 1
ATOM 3204 C C . GLN A 1 417 ? -10.202 -1.487 -8.365 1.00 93.00 417 GLN A C 1
ATOM 3206 O O . GLN A 1 417 ? -9.248 -1.593 -7.593 1.00 93.00 417 GLN A O 1
ATOM 3211 N N . THR A 1 418 ? -11.348 -0.917 -8.006 1.00 95.62 418 THR A N 1
ATOM 3212 C CA . THR A 1 418 ? -11.664 -0.721 -6.590 1.00 95.62 418 THR A CA 1
ATOM 3213 C C . THR A 1 418 ? -12.130 -2.043 -6.000 1.00 95.62 418 THR A C 1
ATOM 3215 O O . THR A 1 418 ? -12.859 -2.789 -6.652 1.00 95.62 418 THR A O 1
ATOM 3218 N N . LEU A 1 419 ? -11.682 -2.360 -4.788 1.00 97.38 419 LEU A N 1
ATOM 3219 C CA . LEU A 1 419 ? -12.028 -3.590 -4.083 1.00 97.38 419 LEU A CA 1
ATOM 3220 C C . LEU A 1 419 ? -12.740 -3.228 -2.782 1.00 97.38 419 LEU A C 1
ATOM 3222 O O . LEU A 1 419 ? -12.243 -2.413 -2.007 1.00 97.38 419 LEU A O 1
ATOM 3226 N N . SER A 1 420 ? -13.883 -3.850 -2.514 1.00 97.62 420 SER A N 1
ATOM 3227 C CA . SER A 1 420 ? -14.602 -3.658 -1.255 1.00 97.62 420 SER A CA 1
ATOM 3228 C C . SER A 1 420 ? -15.311 -4.923 -0.788 1.00 97.62 420 SER A C 1
ATOM 3230 O O . SER A 1 420 ? -15.556 -5.855 -1.559 1.00 97.62 420 SER A O 1
ATOM 3232 N N . ILE A 1 421 ? -15.641 -4.938 0.502 1.00 98.12 421 ILE A N 1
ATOM 3233 C CA . ILE A 1 421 ? -16.641 -5.824 1.086 1.00 98.12 421 ILE A CA 1
ATOM 3234 C C . ILE A 1 421 ? -17.905 -4.992 1.306 1.00 98.12 421 ILE A C 1
ATOM 3236 O O . ILE A 1 421 ? -17.851 -3.976 1.995 1.00 98.12 421 ILE A O 1
ATOM 3240 N N . ALA A 1 422 ? -19.026 -5.422 0.741 1.00 96.56 422 ALA A N 1
ATOM 3241 C CA . ALA A 1 422 ? -20.341 -4.820 0.942 1.00 96.56 422 ALA A CA 1
ATOM 3242 C C . ALA A 1 422 ? -21.269 -5.793 1.678 1.00 96.56 422 ALA A C 1
ATOM 3244 O O . ALA A 1 422 ? -21.125 -7.010 1.542 1.00 96.56 422 ALA A O 1
ATOM 3245 N N . TYR A 1 423 ? -22.229 -5.265 2.435 1.00 95.81 423 TYR A N 1
ATOM 3246 C CA . TYR A 1 423 ? -23.242 -6.059 3.130 1.00 95.81 423 TYR A CA 1
ATOM 3247 C C . TYR A 1 423 ? -24.637 -5.721 2.622 1.00 95.81 423 TYR A C 1
ATOM 3249 O O . TYR A 1 423 ? -25.110 -4.597 2.786 1.00 95.81 423 TYR A O 1
ATOM 3257 N N . GLU A 1 424 ? -25.322 -6.722 2.077 1.00 93.69 424 GLU A N 1
ATOM 3258 C CA . GLU A 1 424 ? -26.721 -6.614 1.660 1.00 93.69 424 GLU A CA 1
ATOM 3259 C C . GLU A 1 424 ? -27.637 -7.471 2.547 1.00 93.69 424 GLU A C 1
ATOM 3261 O O . GLU A 1 424 ? -27.180 -8.470 3.113 1.00 93.69 424 GLU A O 1
ATOM 3266 N N . PRO A 1 425 ? -28.929 -7.109 2.691 1.00 95.25 425 PRO A N 1
ATOM 3267 C CA . PRO A 1 425 ? -29.911 -7.944 3.378 1.00 95.25 425 PRO A CA 1
ATOM 3268 C C . PRO A 1 425 ? -29.990 -9.357 2.772 1.00 95.25 425 PRO A C 1
ATOM 3270 O O . PRO A 1 425 ? -30.209 -9.514 1.575 1.00 95.25 425 PRO A O 1
ATOM 3273 N N . ALA A 1 426 ? -29.869 -10.393 3.607 1.00 95.38 426 ALA A N 1
ATOM 3274 C CA . ALA A 1 426 ? -29.745 -11.791 3.171 1.00 95.38 426 ALA A CA 1
ATOM 3275 C C . ALA A 1 426 ? -30.973 -12.347 2.447 1.00 95.38 426 ALA A C 1
ATOM 3277 O O . ALA A 1 426 ? -30.860 -13.238 1.600 1.00 95.38 426 ALA A O 1
ATOM 3278 N N . THR A 1 427 ? -32.163 -11.853 2.780 1.00 93.62 427 THR A N 1
ATOM 3279 C CA . THR A 1 427 ? -33.415 -12.361 2.226 1.00 93.62 427 THR A CA 1
ATOM 3280 C C . THR A 1 427 ? -34.408 -11.245 1.927 1.00 93.62 427 THR A C 1
ATOM 3282 O O . THR A 1 427 ? -34.346 -10.147 2.478 1.00 93.62 427 THR A O 1
ATOM 3285 N N . GLN A 1 428 ? -35.430 -11.560 1.126 1.00 92.50 428 GLN A N 1
ATOM 3286 C CA . GLN A 1 428 ? -36.565 -10.655 0.933 1.00 92.50 428 GLN A CA 1
ATOM 3287 C C . GLN A 1 428 ? -37.257 -10.300 2.260 1.00 92.50 428 GLN A C 1
ATOM 3289 O O . GLN A 1 428 ? -37.736 -9.185 2.414 1.00 92.50 428 GLN A O 1
ATOM 3294 N N . SER A 1 429 ? -37.263 -11.209 3.244 1.00 90.81 429 SER A N 1
ATOM 3295 C CA . SER A 1 429 ? -37.829 -10.924 4.566 1.00 90.81 429 SER A CA 1
ATOM 3296 C C . SER A 1 429 ? -37.036 -9.853 5.319 1.00 90.81 429 SER A C 1
ATOM 3298 O O . SER A 1 429 ? -37.626 -9.106 6.097 1.00 90.81 429 SER A O 1
ATOM 3300 N N . ASP A 1 430 ? -35.719 -9.784 5.115 1.00 93.75 430 ASP A N 1
ATOM 3301 C CA . ASP A 1 430 ? -34.865 -8.746 5.696 1.00 93.75 430 ASP A CA 1
ATOM 3302 C C . ASP A 1 430 ? -35.167 -7.381 5.064 1.00 93.75 430 ASP A C 1
ATOM 3304 O O . ASP A 1 430 ? -35.349 -6.389 5.772 1.00 93.75 430 ASP A O 1
ATOM 3308 N N . ILE A 1 431 ? -35.317 -7.353 3.734 1.00 91.69 431 ILE A N 1
ATOM 3309 C CA . ILE A 1 431 ? -35.704 -6.159 2.970 1.00 91.69 431 ILE A CA 1
ATOM 3310 C C . ILE A 1 431 ? -37.083 -5.654 3.411 1.00 91.69 431 ILE A C 1
ATOM 3312 O O . ILE A 1 431 ? -37.237 -4.474 3.729 1.00 91.69 431 ILE A O 1
ATOM 3316 N N . ASP A 1 432 ? -38.077 -6.545 3.464 1.00 90.62 432 ASP A N 1
ATOM 3317 C CA . ASP A 1 432 ? -39.454 -6.211 3.841 1.00 90.62 432 ASP A CA 1
ATOM 3318 C C . ASP A 1 432 ? -39.513 -5.643 5.269 1.00 90.62 432 ASP A C 1
ATOM 3320 O O . ASP A 1 432 ? -40.236 -4.679 5.534 1.00 90.62 432 ASP A O 1
ATOM 3324 N N . TYR A 1 433 ? -38.715 -6.196 6.192 1.00 91.25 433 TYR A N 1
ATOM 3325 C CA . TYR A 1 433 ? -38.594 -5.664 7.546 1.00 91.25 433 TYR A CA 1
ATOM 3326 C C . TYR A 1 433 ? -38.021 -4.245 7.542 1.00 91.25 433 TYR A C 1
ATOM 3328 O O . TYR A 1 433 ? -38.665 -3.352 8.095 1.00 91.25 433 TYR A O 1
ATOM 3336 N N . ILE A 1 434 ? -36.874 -4.014 6.891 1.00 90.56 434 ILE A N 1
ATOM 3337 C CA . ILE A 1 434 ? -36.244 -2.685 6.816 1.00 90.56 434 ILE A CA 1
ATOM 3338 C C . ILE A 1 434 ? -37.229 -1.660 6.244 1.00 90.56 434 ILE A C 1
ATOM 3340 O O . ILE A 1 434 ? -37.422 -0.602 6.836 1.00 90.56 434 ILE A O 1
ATOM 3344 N N . GLN A 1 435 ? -37.924 -1.990 5.153 1.00 88.69 435 GLN A N 1
ATOM 3345 C CA . GLN A 1 435 ? -38.912 -1.101 4.532 1.00 88.69 435 GLN A CA 1
ATOM 3346 C C . GLN A 1 435 ? -40.127 -0.817 5.431 1.00 88.69 435 GLN A C 1
ATOM 3348 O O . GLN A 1 435 ? -40.727 0.256 5.333 1.00 88.69 435 GLN A O 1
ATOM 3353 N N . SER A 1 436 ? -40.496 -1.753 6.313 1.00 88.00 436 SER A N 1
ATOM 3354 C CA . SER A 1 436 ? -41.608 -1.573 7.257 1.00 88.00 436 SER A CA 1
ATOM 3355 C C . SER A 1 436 ? -41.295 -0.573 8.377 1.00 88.00 436 SER A C 1
ATOM 3357 O O . SER A 1 436 ? -42.205 0.111 8.851 1.00 88.00 436 SER A O 1
ATOM 3359 N N . VAL A 1 437 ? -40.024 -0.475 8.786 1.00 88.06 437 VAL A N 1
ATOM 3360 C CA . VAL A 1 437 ? -39.566 0.425 9.860 1.00 88.06 437 VAL A CA 1
ATOM 3361 C C . VAL A 1 437 ? -38.923 1.709 9.331 1.00 88.06 437 VAL A C 1
ATOM 3363 O O . VAL A 1 437 ? -38.947 2.722 10.024 1.00 88.06 437 VAL A O 1
ATOM 3366 N N . VAL A 1 438 ? -38.427 1.698 8.090 1.00 87.56 438 VAL A N 1
ATOM 3367 C CA . VAL A 1 438 ? -37.863 2.850 7.376 1.00 87.56 438 VAL A CA 1
ATOM 3368 C C . VAL A 1 438 ? -38.613 3.038 6.048 1.00 87.56 438 VAL A C 1
ATOM 3370 O O . VAL A 1 438 ? -38.173 2.561 4.998 1.00 87.56 438 VAL A O 1
ATOM 3373 N N . PRO A 1 439 ? -39.769 3.728 6.048 1.00 80.19 439 PRO A N 1
ATOM 3374 C CA . PRO A 1 439 ? -40.536 3.933 4.826 1.00 80.19 439 PRO A CA 1
ATOM 3375 C C . PRO A 1 439 ? -39.763 4.795 3.821 1.00 80.19 439 PRO A C 1
ATOM 3377 O O . PRO A 1 439 ? -39.341 5.907 4.141 1.00 80.19 439 PRO A O 1
ATOM 3380 N N . THR A 1 440 ? -39.667 4.351 2.564 1.00 77.25 440 THR A N 1
ATOM 3381 C CA . THR A 1 440 ? -38.978 5.087 1.483 1.00 77.25 440 THR A CA 1
ATOM 3382 C C . THR A 1 440 ? -39.487 6.522 1.326 1.00 77.25 440 THR A C 1
ATOM 3384 O O . THR A 1 440 ? -38.722 7.430 1.024 1.00 77.25 440 THR A O 1
ATOM 3387 N N . SER A 1 441 ? -40.776 6.764 1.585 1.00 77.56 441 SER A N 1
ATOM 3388 C CA . SER A 1 441 ? -41.363 8.107 1.540 1.00 77.56 441 SER A CA 1
ATOM 3389 C C . SER A 1 441 ? -40.759 9.080 2.553 1.00 77.56 441 SER A C 1
ATOM 3391 O O . SER A 1 441 ? -40.808 10.281 2.314 1.00 77.56 441 SER A O 1
ATOM 3393 N N . GLN A 1 442 ? -40.251 8.579 3.681 1.00 77.06 442 GLN A N 1
ATOM 3394 C CA . GLN A 1 442 ? -39.621 9.389 4.720 1.00 77.06 442 GLN A CA 1
ATOM 3395 C C . GLN A 1 442 ? -38.168 9.706 4.351 1.00 77.06 442 GLN A C 1
ATOM 3397 O O . GLN A 1 442 ? -37.769 10.859 4.455 1.00 77.06 442 GLN A O 1
ATOM 3402 N N . ILE A 1 443 ? -37.435 8.733 3.791 1.00 76.50 443 ILE A N 1
ATOM 3403 C CA . ILE A 1 443 ? -36.094 8.959 3.220 1.00 76.50 443 ILE A CA 1
ATOM 3404 C C . ILE A 1 443 ? -36.142 10.019 2.112 1.00 76.50 443 ILE A C 1
ATOM 3406 O O . ILE A 1 443 ? -35.307 10.908 2.071 1.00 76.50 443 ILE A O 1
ATOM 3410 N N . VAL A 1 444 ? -37.135 9.963 1.219 1.00 74.31 444 VAL A N 1
ATOM 3411 C CA . VAL A 1 444 ? -37.263 10.945 0.125 1.00 74.31 444 VAL A CA 1
ATOM 3412 C C . VAL A 1 444 ? -37.583 12.357 0.639 1.00 74.31 444 VAL A C 1
ATOM 3414 O O . VAL A 1 444 ? -37.251 13.335 -0.025 1.00 74.31 444 VAL A O 1
ATOM 3417 N N . GLN A 1 445 ? -38.247 12.479 1.792 1.00 76.12 445 GLN A N 1
ATOM 3418 C CA . GLN A 1 445 ? -38.593 13.779 2.382 1.00 76.12 445 GLN A CA 1
ATOM 3419 C C . GLN A 1 445 ? -37.437 14.404 3.163 1.00 76.12 445 GLN A C 1
ATOM 3421 O O . GLN A 1 445 ? -37.322 15.625 3.158 1.00 76.12 445 GLN A O 1
ATOM 3426 N N . GLU A 1 446 ? -36.615 13.578 3.809 1.00 78.31 446 GLU A N 1
ATOM 3427 C CA . GLU A 1 446 ? -35.483 13.996 4.641 1.00 78.31 446 GLU A CA 1
ATOM 3428 C C . GLU A 1 446 ? -34.235 13.162 4.286 1.00 78.31 446 GLU A C 1
ATOM 3430 O O . GLU A 1 446 ? -33.774 12.354 5.100 1.00 78.31 446 GLU A O 1
ATOM 3435 N N . PRO A 1 447 ? -33.707 13.282 3.051 1.00 72.69 447 PRO A N 1
ATOM 3436 C CA . PRO A 1 447 ? -32.581 12.469 2.589 1.00 72.69 447 PRO A CA 1
ATOM 3437 C C . PRO A 1 447 ? -31.318 12.672 3.433 1.00 72.69 447 PRO A C 1
ATOM 3439 O O . PRO A 1 447 ? -30.552 11.729 3.614 1.00 72.69 447 PRO A O 1
ATOM 3442 N N . GLU A 1 448 ? -31.130 13.861 4.004 1.00 74.94 448 GLU A N 1
ATOM 3443 C CA . GLU A 1 448 ? -30.052 14.180 4.941 1.00 74.94 448 GLU A CA 1
ATOM 3444 C C . GLU A 1 448 ? -30.121 13.369 6.247 1.00 74.94 448 GLU A C 1
ATOM 3446 O O . GLU A 1 448 ? -29.087 13.050 6.822 1.00 74.94 448 GLU A O 1
ATOM 3451 N N . ASN A 1 449 ? -31.318 12.949 6.672 1.00 78.94 449 ASN A N 1
ATOM 3452 C CA . ASN A 1 449 ? -31.531 12.197 7.912 1.00 78.94 449 ASN A CA 1
ATOM 3453 C C . ASN A 1 449 ? -31.639 10.683 7.678 1.00 78.94 449 ASN A C 1
ATOM 3455 O O . ASN A 1 449 ? -31.962 9.940 8.607 1.00 78.94 449 ASN A O 1
ATOM 3459 N N . ALA A 1 450 ? -31.422 10.201 6.450 1.00 81.25 450 ALA A N 1
ATOM 3460 C CA . ALA A 1 450 ? -31.700 8.815 6.078 1.00 81.25 450 ALA A CA 1
ATOM 3461 C C . ALA A 1 450 ? -30.920 7.798 6.930 1.00 81.25 450 ALA A C 1
ATOM 3463 O O . ALA A 1 450 ? -31.499 6.808 7.382 1.00 81.25 450 ALA A O 1
ATOM 3464 N N . LEU A 1 451 ? -29.636 8.063 7.200 1.00 81.19 451 LEU A N 1
ATOM 3465 C CA . LEU A 1 451 ? -28.802 7.210 8.055 1.00 81.19 451 LEU A CA 1
ATOM 3466 C C . LEU A 1 451 ? -29.279 7.239 9.510 1.00 81.19 451 LEU A C 1
ATOM 3468 O O . LEU A 1 451 ? -29.492 6.186 10.108 1.00 81.19 451 LEU A O 1
ATOM 3472 N N . THR A 1 452 ? -29.539 8.425 10.062 1.00 83.69 452 THR A N 1
ATOM 3473 C CA . THR A 1 452 ? -30.068 8.580 11.425 1.00 83.69 452 THR A CA 1
ATOM 3474 C C . THR A 1 452 ? -31.402 7.855 11.592 1.00 83.69 452 THR A C 1
ATOM 3476 O O . THR A 1 452 ? -31.617 7.146 12.577 1.00 83.69 452 THR A O 1
ATOM 3479 N N . LEU A 1 453 ? -32.297 7.958 10.607 1.00 85.44 453 LEU A N 1
ATOM 3480 C CA . LEU A 1 453 ? -33.563 7.232 10.594 1.00 85.44 453 LEU A CA 1
ATOM 3481 C C . LEU A 1 453 ? -33.342 5.715 10.540 1.00 85.44 453 LEU A C 1
ATOM 3483 O O . LEU A 1 453 ? -33.983 4.980 11.289 1.00 85.44 453 LEU A O 1
ATOM 3487 N N . PHE A 1 454 ? -32.425 5.246 9.691 1.00 88.88 454 PHE A N 1
ATOM 3488 C CA . PHE A 1 454 ? -32.092 3.829 9.588 1.00 88.88 454 PHE A CA 1
ATOM 3489 C C . PHE A 1 454 ? -31.605 3.272 10.930 1.00 88.88 454 PHE A C 1
ATOM 3491 O O . PHE A 1 454 ? -32.196 2.328 11.452 1.00 88.88 454 PHE A O 1
ATOM 3498 N N . PHE A 1 455 ? -30.596 3.895 11.538 1.00 88.06 455 PHE A N 1
ATOM 3499 C CA . PHE A 1 455 ? -29.987 3.410 12.779 1.00 88.06 455 PHE A CA 1
ATOM 3500 C C . PHE A 1 455 ? -30.886 3.542 14.015 1.00 88.06 455 PHE A C 1
ATOM 3502 O O . PHE A 1 455 ? -30.733 2.789 14.977 1.00 88.06 455 PHE A O 1
ATOM 3509 N N . THR A 1 456 ? -31.857 4.459 13.999 1.00 86.06 456 THR A N 1
ATOM 3510 C CA . THR A 1 456 ? -32.832 4.595 15.094 1.00 86.06 456 THR A CA 1
ATOM 3511 C C . THR A 1 456 ? -34.029 3.654 14.961 1.00 86.06 456 THR A C 1
ATOM 3513 O O . THR A 1 456 ? -34.594 3.252 15.980 1.00 86.06 456 THR A O 1
ATOM 3516 N N . ALA A 1 457 ? -34.429 3.291 13.738 1.00 86.94 457 ALA A N 1
ATOM 3517 C CA . ALA A 1 457 ? -35.605 2.457 13.491 1.00 86.94 457 ALA A CA 1
ATOM 3518 C C . ALA A 1 457 ? -35.275 0.964 13.331 1.00 86.94 457 ALA A C 1
ATOM 3520 O O . ALA A 1 457 ? -36.050 0.105 13.764 1.00 86.94 457 ALA A O 1
ATOM 3521 N N . VAL A 1 458 ? -34.138 0.634 12.714 1.00 89.00 458 VAL A N 1
ATOM 3522 C CA . VAL A 1 458 ? -33.756 -0.748 12.417 1.00 89.00 458 VAL A CA 1
ATOM 3523 C C . VAL A 1 458 ? -33.092 -1.382 13.630 1.00 89.00 458 VAL A C 1
ATOM 3525 O O . VAL A 1 458 ? -32.027 -0.980 14.081 1.00 89.00 458 VAL A O 1
ATOM 3528 N N . SER A 1 459 ? -33.721 -2.437 14.142 1.00 88.19 459 SER A N 1
ATOM 3529 C CA . SER A 1 459 ? -33.128 -3.294 15.177 1.00 88.19 459 SER A CA 1
ATOM 3530 C C . SER A 1 459 ? -32.205 -4.352 14.542 1.00 88.19 459 SER A C 1
ATOM 3532 O O . SER A 1 459 ? -32.735 -5.224 13.846 1.00 88.19 459 SER A O 1
ATOM 3534 N N . PRO A 1 460 ? -30.875 -4.325 14.776 1.00 89.94 460 PRO A N 1
ATOM 3535 C CA . PRO A 1 460 ? -29.904 -5.154 14.052 1.00 89.94 460 PRO A CA 1
ATOM 3536 C C . PRO A 1 460 ? -30.121 -6.661 14.178 1.00 89.94 460 PRO A C 1
ATOM 3538 O O . PRO A 1 460 ? -30.161 -7.356 13.171 1.00 89.94 460 PRO A O 1
ATOM 3541 N N . GLN A 1 461 ? -30.409 -7.154 15.385 1.00 86.12 461 GLN A N 1
ATOM 3542 C CA . GLN A 1 461 ? -30.752 -8.560 15.657 1.00 86.12 461 GLN A CA 1
ATOM 3543 C C . GLN A 1 461 ? -31.919 -9.140 14.825 1.00 86.12 461 GLN A C 1
ATOM 3545 O O . GLN A 1 461 ? -32.155 -10.347 14.853 1.00 86.12 461 GLN A O 1
ATOM 3550 N N . LEU A 1 462 ? -32.712 -8.301 14.144 1.00 89.12 462 LEU A N 1
ATOM 3551 C CA . LEU A 1 462 ? -33.837 -8.742 13.313 1.00 89.12 462 LEU A CA 1
ATOM 3552 C C . LEU A 1 462 ? -33.491 -8.829 11.823 1.00 89.12 462 LEU A C 1
ATOM 3554 O O . LEU A 1 462 ? -34.336 -9.290 11.053 1.00 89.12 462 LEU A O 1
ATOM 3558 N N . VAL A 1 463 ? -32.274 -8.445 11.435 1.00 92.75 463 VAL A N 1
ATOM 3559 C CA . VAL A 1 463 ? -31.784 -8.413 10.055 1.00 92.75 463 VAL A CA 1
ATOM 3560 C C . VAL A 1 463 ? -30.588 -9.346 9.927 1.00 92.75 463 VAL A C 1
ATOM 3562 O O . VAL A 1 463 ? -29.622 -9.225 10.677 1.00 92.75 463 VAL A O 1
ATOM 3565 N N . ASN A 1 464 ? -30.636 -10.246 8.949 1.00 94.12 464 ASN A N 1
ATOM 3566 C CA . ASN A 1 464 ? -29.441 -10.927 8.468 1.00 94.12 464 ASN A CA 1
ATOM 3567 C C . ASN A 1 464 ? -28.900 -10.197 7.241 1.00 94.12 464 ASN A C 1
ATOM 3569 O O . ASN A 1 464 ? -29.663 -9.696 6.410 1.00 94.12 464 ASN A O 1
ATOM 3573 N N . VAL A 1 465 ? -27.581 -10.192 7.111 1.00 96.38 465 VAL A N 1
ATOM 3574 C CA . VAL A 1 465 ? -26.856 -9.692 5.944 1.00 96.38 465 VAL A CA 1
ATOM 3575 C C . VAL A 1 465 ? -25.910 -10.762 5.415 1.00 96.38 465 VAL A C 1
ATOM 3577 O O . VAL A 1 465 ? -25.599 -11.718 6.120 1.00 96.38 465 VAL A O 1
ATOM 3580 N N . HIS A 1 466 ? -25.425 -10.606 4.190 1.00 96.25 466 HIS A N 1
ATOM 3581 C CA . HIS A 1 466 ? -24.335 -11.420 3.654 1.00 96.25 466 HIS A CA 1
ATOM 3582 C C . HIS A 1 466 ? -23.192 -10.521 3.173 1.00 96.25 466 HIS A C 1
ATOM 3584 O O . HIS A 1 466 ? -23.458 -9.514 2.513 1.00 96.25 466 HIS A O 1
ATOM 3590 N N . PRO A 1 467 ? -21.927 -10.866 3.474 1.00 97.50 467 PRO A N 1
ATOM 3591 C CA . PRO A 1 467 ? -20.787 -10.170 2.907 1.00 97.50 467 PRO A CA 1
ATOM 3592 C C . PRO A 1 467 ? -20.671 -10.485 1.414 1.00 97.50 467 PRO A C 1
ATOM 3594 O O . PRO A 1 467 ? -20.917 -11.611 0.967 1.00 97.50 467 PRO A O 1
ATOM 3597 N N . MET A 1 468 ? -20.244 -9.497 0.642 1.00 97.56 468 MET A N 1
ATOM 3598 C CA . MET A 1 468 ? -20.006 -9.610 -0.788 1.00 97.56 468 MET A CA 1
ATOM 3599 C C . MET A 1 468 ? -18.696 -8.939 -1.155 1.00 97.56 468 MET A C 1
ATOM 3601 O O . MET A 1 468 ? -18.452 -7.815 -0.733 1.00 97.56 468 MET A O 1
ATOM 3605 N N . ILE A 1 469 ? -17.887 -9.583 -1.991 1.00 98.00 469 ILE A N 1
ATOM 3606 C CA . ILE A 1 469 ? -16.747 -8.907 -2.617 1.00 98.00 469 ILE A CA 1
ATOM 3607 C C . ILE A 1 469 ? -17.248 -8.161 -3.840 1.00 98.00 469 ILE A C 1
ATOM 3609 O O . ILE A 1 469 ? -17.839 -8.782 -4.729 1.00 98.00 469 ILE A O 1
ATOM 3613 N N . GLN A 1 470 ? -16.972 -6.864 -3.904 1.00 96.69 470 GLN A N 1
ATOM 3614 C CA . GLN A 1 470 ? -17.246 -6.034 -5.068 1.00 96.69 470 GLN A CA 1
ATOM 3615 C C . GLN A 1 470 ? -15.943 -5.584 -5.736 1.00 96.69 470 GLN A C 1
ATOM 3617 O O . GLN A 1 470 ? -14.970 -5.239 -5.065 1.00 96.69 470 GLN A O 1
ATOM 3622 N N . LEU A 1 471 ? -15.954 -5.578 -7.071 1.00 95.44 471 LEU A N 1
ATOM 3623 C CA . LEU A 1 471 ? -14.946 -4.935 -7.910 1.00 95.44 471 LEU A CA 1
ATOM 3624 C C . LEU A 1 471 ? -15.618 -3.795 -8.677 1.00 95.44 471 LEU A C 1
ATOM 3626 O O . LEU A 1 471 ? -16.598 -4.048 -9.378 1.00 95.44 471 LEU A O 1
ATOM 3630 N N . ASN A 1 472 ? -15.141 -2.555 -8.539 1.00 92.12 472 ASN A N 1
ATOM 3631 C CA . ASN A 1 472 ? -15.794 -1.365 -9.117 1.00 92.12 472 ASN A CA 1
ATOM 3632 C C . ASN A 1 472 ? -17.283 -1.244 -8.737 1.00 92.12 472 ASN A C 1
ATOM 3634 O O . ASN A 1 472 ? -18.126 -0.927 -9.578 1.00 92.12 472 ASN A O 1
ATOM 3638 N N . GLY A 1 473 ? -17.626 -1.590 -7.492 1.00 91.06 473 GLY A N 1
ATOM 3639 C CA . GLY A 1 473 ? -19.012 -1.630 -7.007 1.00 91.06 473 GLY A CA 1
ATOM 3640 C C . GLY A 1 473 ? -19.862 -2.784 -7.563 1.00 91.06 473 GLY A C 1
ATOM 3641 O O . GLY A 1 473 ? -21.059 -2.838 -7.309 1.00 91.06 473 GLY A O 1
ATOM 3642 N N . VAL A 1 474 ? -19.282 -3.724 -8.324 1.00 92.19 474 VAL A N 1
ATOM 3643 C CA . VAL A 1 474 ? -19.998 -4.881 -8.886 1.00 92.19 474 VAL A CA 1
ATOM 3644 C C . VAL A 1 474 ? -19.678 -6.152 -8.105 1.00 92.19 474 VAL A C 1
ATOM 3646 O O . VAL A 1 474 ? -18.525 -6.584 -8.028 1.00 92.19 474 VAL A O 1
ATOM 3649 N N . THR A 1 475 ? -20.714 -6.800 -7.573 1.00 94.44 475 THR A N 1
ATOM 3650 C CA . THR A 1 475 ? -20.593 -8.052 -6.814 1.00 94.44 475 THR A CA 1
ATOM 3651 C C . THR A 1 475 ? -19.967 -9.177 -7.642 1.00 94.44 475 THR A C 1
ATOM 3653 O O . THR A 1 475 ? -20.471 -9.559 -8.698 1.00 94.44 475 THR A O 1
ATOM 3656 N N . THR A 1 476 ? -18.883 -9.746 -7.116 1.00 95.00 476 THR A N 1
ATOM 3657 C CA . THR A 1 476 ? -18.118 -10.856 -7.706 1.00 95.00 476 THR A CA 1
ATOM 3658 C C . THR A 1 476 ? -18.320 -12.161 -6.934 1.00 95.00 476 THR A C 1
ATOM 3660 O O . THR A 1 476 ? -18.460 -13.224 -7.540 1.00 95.00 476 THR A O 1
ATOM 3663 N N . VAL A 1 477 ? -18.361 -12.098 -5.598 1.00 96.06 477 VAL A N 1
ATOM 3664 C CA . VAL A 1 477 ? -18.575 -13.255 -4.711 1.00 96.06 477 VAL A CA 1
ATOM 3665 C C . VAL A 1 477 ? -19.562 -12.879 -3.615 1.00 96.06 477 VAL A C 1
ATOM 3667 O O . VAL A 1 477 ? -19.500 -11.770 -3.094 1.00 96.06 477 VAL A O 1
ATOM 3670 N N . VAL A 1 478 ? -20.441 -13.815 -3.254 1.00 97.12 478 VAL A N 1
ATOM 3671 C CA . VAL A 1 478 ? -21.408 -13.696 -2.156 1.00 97.12 478 VAL A CA 1
ATOM 3672 C C . VAL A 1 478 ? -21.097 -14.753 -1.099 1.00 97.12 478 VAL A C 1
ATOM 3674 O O . VAL A 1 478 ? -20.927 -15.926 -1.435 1.00 97.12 478 VAL A O 1
ATOM 3677 N N . GLY A 1 479 ? -21.008 -14.331 0.160 1.00 96.81 479 GLY A N 1
ATOM 3678 C CA . GLY A 1 479 ? -20.750 -15.187 1.312 1.00 96.81 479 GLY A CA 1
ATOM 3679 C C . GLY A 1 479 ? -22.014 -15.736 1.969 1.00 96.81 479 GLY A C 1
ATOM 3680 O O . GLY A 1 479 ? -23.136 -15.508 1.518 1.00 96.81 479 GLY A O 1
ATOM 3681 N N . SER A 1 480 ? -21.810 -16.468 3.060 1.00 96.38 480 SER A N 1
ATOM 3682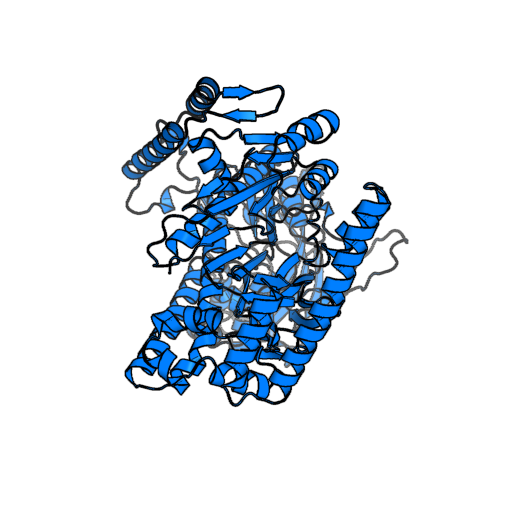 C CA . SER A 1 480 ? -22.884 -16.975 3.920 1.00 96.38 480 SER A CA 1
ATOM 3683 C C . SER A 1 480 ? -23.509 -15.850 4.751 1.00 96.38 480 SER A C 1
ATOM 3685 O O . SER A 1 480 ? -22.843 -14.866 5.071 1.00 96.38 480 SER A O 1
ATOM 3687 N N . GLU A 1 481 ? -24.788 -15.992 5.106 1.00 94.94 481 GLU A N 1
ATOM 3688 C CA . GLU A 1 481 ? -25.483 -15.001 5.934 1.00 94.94 481 GLU A CA 1
ATOM 3689 C C . GLU A 1 481 ? -24.934 -14.943 7.369 1.00 94.94 481 GLU A C 1
ATOM 3691 O O . GLU A 1 481 ? -24.533 -15.956 7.938 1.00 94.94 481 GLU A O 1
ATOM 3696 N N . THR A 1 482 ? -24.977 -13.755 7.966 1.00 93.44 482 THR A N 1
ATOM 3697 C CA . THR A 1 482 ? -24.687 -13.493 9.379 1.00 93.44 482 THR A CA 1
ATOM 3698 C C . THR A 1 482 ? -25.640 -12.413 9.913 1.00 93.44 482 THR A C 1
ATOM 3700 O O . THR A 1 482 ? -26.365 -11.775 9.145 1.00 93.44 482 THR A O 1
ATOM 3703 N N . GLY A 1 483 ? -25.667 -12.193 11.227 1.00 91.88 483 GLY A N 1
ATOM 3704 C CA . GLY A 1 483 ? -26.490 -11.140 11.833 1.00 91.88 483 GLY A CA 1
ATOM 3705 C C . GLY A 1 483 ? -25.950 -9.739 11.526 1.00 91.88 483 GLY A C 1
ATOM 3706 O O . GLY A 1 483 ? -24.742 -9.514 11.581 1.00 91.88 483 GLY A O 1
ATOM 3707 N N . MET A 1 484 ? -26.826 -8.770 11.245 1.00 93.31 484 MET A N 1
ATOM 3708 C CA . MET A 1 484 ? -26.398 -7.381 11.048 1.00 93.31 484 MET A CA 1
ATOM 3709 C C . MET A 1 484 ? -25.707 -6.844 12.310 1.00 93.31 484 MET A C 1
ATOM 3711 O O . MET A 1 484 ? -26.231 -6.958 13.420 1.00 93.31 484 MET A O 1
ATOM 3715 N N . GLY A 1 485 ? -24.523 -6.254 12.135 1.00 90.50 485 GLY A N 1
ATOM 3716 C CA . GLY A 1 485 ? -23.700 -5.749 13.236 1.00 90.50 485 GLY A CA 1
ATOM 3717 C C . GLY A 1 485 ? -22.928 -6.817 14.015 1.00 90.50 485 GLY A C 1
ATOM 3718 O O . GLY A 1 485 ? -22.263 -6.473 14.997 1.00 90.50 485 GLY A O 1
ATOM 3719 N N . ALA A 1 486 ? -22.992 -8.090 13.609 1.00 89.56 486 ALA A N 1
ATOM 3720 C CA . ALA A 1 486 ? -22.186 -9.148 14.211 1.00 89.56 486 ALA A CA 1
ATOM 3721 C C . ALA A 1 486 ? -20.690 -8.804 14.130 1.00 89.56 486 ALA A C 1
ATOM 3723 O O . ALA A 1 486 ? -20.240 -8.161 13.177 1.00 89.56 486 ALA A O 1
ATOM 3724 N N . ALA A 1 487 ? -19.933 -9.193 15.159 1.00 88.31 487 ALA A N 1
ATOM 3725 C CA . ALA A 1 487 ? -18.480 -9.060 15.162 1.00 88.31 487 ALA A CA 1
ATOM 3726 C C . ALA A 1 487 ? -17.867 -9.989 14.110 1.00 88.31 487 ALA A C 1
ATOM 3728 O O . ALA A 1 487 ? -18.253 -11.155 14.013 1.00 88.31 487 ALA A O 1
ATOM 3729 N N . GLN A 1 488 ? -16.912 -9.471 13.346 1.00 90.56 488 GLN A N 1
ATOM 3730 C CA . GLN A 1 488 ? -16.225 -10.209 12.296 1.00 90.56 488 GLN A CA 1
ATOM 3731 C C . GLN A 1 488 ? -14.746 -9.856 12.259 1.00 90.56 488 GLN A C 1
ATOM 3733 O O . GLN A 1 488 ? -14.346 -8.767 12.668 1.00 90.56 488 GLN A O 1
ATOM 3738 N N . THR A 1 489 ? -13.963 -10.760 11.687 1.00 91.69 489 THR A N 1
ATOM 3739 C CA . THR A 1 489 ? -12.565 -10.516 11.348 1.00 91.69 489 THR A CA 1
ATOM 3740 C C . THR A 1 489 ? -12.399 -10.653 9.841 1.00 91.69 489 THR A C 1
ATOM 3742 O O . THR A 1 489 ? -12.710 -11.695 9.255 1.00 91.69 489 THR A O 1
ATOM 3745 N N . VAL A 1 490 ? -11.915 -9.590 9.205 1.00 94.56 490 VAL A N 1
ATOM 3746 C CA . VAL A 1 490 ? -11.476 -9.614 7.810 1.00 94.56 490 VAL A CA 1
ATOM 3747 C C . VAL A 1 490 ? -9.990 -9.945 7.802 1.00 94.56 490 VAL A C 1
ATOM 3749 O O . VAL A 1 490 ? -9.180 -9.172 8.302 1.00 94.56 490 VAL A O 1
ATOM 3752 N N . LEU A 1 491 ? -9.631 -11.092 7.232 1.00 94.94 491 LEU A N 1
ATOM 3753 C CA . LEU A 1 491 ? -8.249 -11.530 7.068 1.00 94.94 491 LEU A CA 1
ATOM 3754 C C . LEU A 1 491 ? -7.811 -11.325 5.627 1.00 94.94 491 LEU A C 1
ATOM 3756 O O . LEU A 1 491 ? -8.486 -11.773 4.694 1.00 94.94 491 LEU A O 1
ATOM 3760 N N . VAL A 1 492 ? -6.650 -10.705 5.449 1.00 96.56 492 VAL A N 1
ATOM 3761 C CA . VAL A 1 492 ? -6.064 -10.453 4.140 1.00 96.56 492 VAL A CA 1
ATOM 3762 C C . VAL A 1 492 ? -4.652 -11.026 4.061 1.00 96.56 492 VAL A C 1
ATOM 3764 O O . VAL A 1 492 ? -3.722 -10.522 4.687 1.00 96.56 492 VAL A O 1
ATOM 3767 N N . GLN A 1 493 ? -4.477 -12.073 3.256 1.00 96.25 493 GLN A N 1
ATOM 3768 C CA . GLN A 1 493 ? -3.190 -12.726 3.021 1.00 96.25 493 GLN A CA 1
ATOM 3769 C C . GLN A 1 493 ? -2.612 -12.310 1.667 1.00 96.25 493 GLN A C 1
ATOM 3771 O O . GLN A 1 493 ? -3.251 -12.481 0.628 1.00 96.25 493 GLN A O 1
ATOM 3776 N N . PHE A 1 494 ? -1.364 -11.840 1.680 1.00 95.81 494 PHE A N 1
ATOM 3777 C CA . PHE A 1 494 ? -0.571 -11.633 0.470 1.00 95.81 494 PHE A CA 1
ATOM 3778 C C . PHE A 1 494 ? 0.345 -12.832 0.227 1.00 95.81 494 PHE A C 1
ATOM 3780 O O . PHE A 1 494 ? 1.053 -13.273 1.132 1.00 95.81 494 PHE A O 1
ATOM 3787 N N . GLU A 1 495 ? 0.367 -13.343 -0.998 1.00 95.06 495 GLU A N 1
ATOM 3788 C CA . GLU A 1 495 ? 1.340 -14.344 -1.436 1.00 95.06 495 GLU A CA 1
ATOM 3789 C C . GLU A 1 495 ? 2.272 -13.701 -2.459 1.00 95.06 495 GLU A C 1
ATOM 3791 O O . GLU A 1 495 ? 1.813 -13.194 -3.483 1.00 95.06 495 GLU A O 1
ATOM 3796 N N . ALA A 1 496 ? 3.578 -13.734 -2.198 1.00 93.00 496 ALA A N 1
ATOM 3797 C CA . ALA A 1 496 ? 4.596 -13.260 -3.127 1.00 93.00 496 ALA A CA 1
ATOM 3798 C C . ALA A 1 496 ? 5.589 -14.385 -3.471 1.00 93.00 496 ALA A C 1
ATOM 3800 O O . ALA A 1 496 ? 5.777 -15.310 -2.677 1.00 93.00 496 ALA A O 1
ATOM 3801 N N . PRO A 1 497 ? 6.275 -14.317 -4.630 1.00 90.12 497 PRO A N 1
ATOM 3802 C CA . PRO A 1 497 ? 7.162 -15.396 -5.070 1.00 90.12 497 PRO A CA 1
ATOM 3803 C C . PRO A 1 497 ? 8.363 -15.658 -4.153 1.00 90.12 497 PRO A C 1
ATOM 3805 O O . PRO A 1 497 ? 8.890 -16.769 -4.133 1.00 90.12 497 PRO A O 1
ATOM 3808 N N . THR A 1 498 ? 8.850 -14.629 -3.452 1.00 87.94 498 THR A N 1
ATOM 3809 C CA . THR A 1 498 ? 10.135 -14.677 -2.730 1.00 87.94 498 THR A CA 1
ATOM 3810 C C . THR A 1 498 ? 10.072 -14.181 -1.294 1.00 87.94 498 THR A C 1
ATOM 3812 O O . THR A 1 498 ? 10.966 -14.509 -0.517 1.00 87.94 498 THR A O 1
ATOM 3815 N N . ILE A 1 499 ? 9.036 -13.432 -0.921 1.00 88.50 499 ILE A N 1
ATOM 3816 C CA . ILE A 1 499 ? 8.888 -12.852 0.414 1.00 88.50 499 ILE A CA 1
ATOM 3817 C C . ILE A 1 499 ? 7.608 -13.407 1.020 1.00 88.50 499 ILE A C 1
ATOM 3819 O O . ILE A 1 499 ? 6.532 -13.275 0.441 1.00 88.50 499 ILE A O 1
ATOM 3823 N N . ALA A 1 500 ? 7.729 -14.056 2.172 1.00 87.81 500 ALA A N 1
ATOM 3824 C CA . ALA A 1 500 ? 6.565 -14.452 2.948 1.00 87.81 500 ALA A CA 1
ATOM 3825 C C . ALA A 1 500 ? 6.256 -13.347 3.950 1.00 87.81 500 ALA A C 1
ATOM 3827 O O . ALA A 1 500 ? 7.156 -12.856 4.624 1.00 87.81 500 ALA A O 1
ATOM 3828 N N . THR A 1 501 ? 4.985 -12.985 4.045 1.00 87.69 501 THR A N 1
ATOM 3829 C CA . THR A 1 501 ? 4.497 -12.017 5.025 1.00 87.69 501 THR A CA 1
ATOM 3830 C C . THR A 1 501 ? 3.234 -12.568 5.674 1.00 87.69 501 THR A C 1
ATOM 3832 O O . THR A 1 501 ? 2.485 -13.276 4.988 1.00 87.69 501 THR A O 1
ATOM 3835 N N . PRO A 1 502 ? 2.961 -12.251 6.943 1.00 86.56 502 PRO A N 1
ATOM 3836 C CA . PRO A 1 502 ? 1.752 -12.668 7.630 1.00 86.56 502 PRO A CA 1
ATOM 3837 C C . PRO A 1 502 ? 0.508 -12.068 6.971 1.00 86.56 502 PRO A C 1
ATOM 3839 O O . PRO A 1 502 ? 0.583 -11.096 6.204 1.00 86.56 502 PRO A O 1
ATOM 3842 N N . ALA A 1 503 ? -0.636 -12.678 7.272 1.00 89.88 503 ALA A N 1
ATOM 3843 C CA . ALA A 1 503 ? -1.926 -12.067 7.012 1.00 89.88 503 ALA A CA 1
ATOM 3844 C C . ALA A 1 503 ? -2.076 -10.811 7.874 1.00 89.88 503 ALA A C 1
ATOM 3846 O O . ALA A 1 503 ? -1.531 -10.732 8.973 1.00 89.88 503 ALA A O 1
ATOM 3847 N N . VAL A 1 504 ? -2.831 -9.848 7.364 1.00 89.88 504 VAL A N 1
ATOM 3848 C CA . VAL A 1 504 ? -3.282 -8.697 8.144 1.00 89.88 504 VAL A CA 1
ATOM 3849 C C . VAL A 1 504 ? -4.752 -8.854 8.475 1.00 89.88 504 VAL A C 1
ATOM 3851 O O . VAL A 1 504 ? -5.505 -9.453 7.704 1.00 89.88 504 VAL A O 1
ATOM 3854 N N . GLU A 1 505 ? -5.147 -8.331 9.626 1.00 88.25 505 GLU A N 1
ATOM 3855 C CA . GLU A 1 505 ? -6.486 -8.507 10.175 1.00 88.25 505 GLU A CA 1
ATOM 3856 C C . GLU A 1 505 ? -7.155 -7.147 10.369 1.00 88.25 505 GLU A C 1
ATOM 3858 O O . GLU A 1 505 ? -6.498 -6.162 10.705 1.00 88.25 505 GLU A O 1
ATOM 3863 N N . LEU A 1 506 ? -8.467 -7.105 10.160 1.00 89.31 506 LEU A N 1
ATOM 3864 C CA . LEU A 1 506 ? -9.323 -5.988 10.530 1.00 89.31 506 LEU A CA 1
ATOM 3865 C C . LEU A 1 506 ? -10.506 -6.525 11.338 1.00 89.31 506 LEU A C 1
ATOM 3867 O O . LEU A 1 506 ? -11.308 -7.313 10.827 1.00 89.31 506 LEU A O 1
ATOM 3871 N N . ASP A 1 507 ? -10.634 -6.051 12.575 1.00 85.62 507 ASP A N 1
ATOM 3872 C CA . ASP A 1 507 ? -11.843 -6.224 13.377 1.00 85.62 507 ASP A CA 1
ATOM 3873 C C . ASP A 1 507 ? -12.946 -5.326 12.804 1.00 85.62 507 ASP A C 1
ATOM 3875 O O . ASP A 1 507 ? -12.836 -4.099 12.799 1.00 85.62 507 ASP A O 1
ATOM 3879 N N . ALA A 1 508 ? -14.026 -5.935 12.326 1.00 88.31 508 ALA A N 1
ATOM 3880 C CA . ALA A 1 508 ? -15.111 -5.241 11.649 1.00 88.31 508 ALA A CA 1
ATOM 3881 C C . ALA A 1 508 ? -16.487 -5.668 12.174 1.00 88.31 508 ALA A C 1
ATOM 3883 O O . ALA A 1 508 ? -16.642 -6.578 12.993 1.00 88.31 508 ALA A O 1
ATOM 3884 N N . ARG A 1 509 ? -17.516 -4.971 11.690 1.00 89.44 509 ARG A N 1
ATOM 3885 C CA . ARG A 1 509 ? -18.923 -5.277 11.949 1.00 89.44 509 ARG A CA 1
ATOM 3886 C C . ARG A 1 509 ? -19.617 -5.598 10.636 1.00 89.44 509 ARG A C 1
ATOM 3888 O O . ARG A 1 509 ? -19.358 -4.928 9.642 1.00 89.44 509 ARG A O 1
ATOM 3895 N N . ALA A 1 510 ? -20.531 -6.565 10.660 1.00 93.50 510 ALA A N 1
ATOM 3896 C CA . ALA A 1 510 ? -21.295 -6.986 9.488 1.00 93.50 510 ALA A CA 1
ATOM 3897 C C . ALA A 1 510 ? -22.327 -5.926 9.050 1.00 93.50 510 ALA A C 1
ATOM 3899 O O . ALA A 1 510 ? -23.518 -6.051 9.354 1.00 93.50 510 ALA A O 1
ATOM 3900 N N . TRP A 1 511 ? -21.878 -4.845 8.405 1.00 91.44 511 TRP A N 1
ATOM 3901 C CA . TRP A 1 511 ? -22.731 -3.803 7.828 1.00 91.44 511 TRP A CA 1
ATOM 3902 C C . TRP A 1 511 ? -21.963 -2.895 6.852 1.00 91.44 511 TRP A C 1
ATOM 3904 O O . TRP A 1 511 ? -20.738 -2.797 6.905 1.00 91.44 511 TRP A O 1
ATOM 3914 N N . GLY A 1 512 ? -22.704 -2.180 6.001 1.00 91.56 512 GLY A N 1
ATOM 3915 C CA . GLY A 1 512 ? -22.162 -1.093 5.185 1.00 91.56 512 GLY A CA 1
ATOM 3916 C C . GLY A 1 512 ? -21.137 -1.554 4.149 1.00 91.56 512 GLY A C 1
ATOM 3917 O O . GLY A 1 512 ? -21.309 -2.596 3.516 1.00 91.56 512 GLY A O 1
ATOM 3918 N N . HIS A 1 513 ? -20.090 -0.745 3.975 1.00 94.00 513 HIS A N 1
ATOM 3919 C CA . HIS A 1 513 ? -18.981 -1.004 3.063 1.00 94.00 513 HIS A CA 1
ATOM 3920 C C . HIS A 1 513 ? -17.646 -0.945 3.809 1.00 94.00 513 HIS A C 1
ATOM 3922 O O . HIS A 1 513 ? -17.435 -0.085 4.665 1.00 94.00 513 HIS A O 1
ATOM 3928 N N . ILE A 1 514 ? -16.725 -1.823 3.425 1.00 96.31 514 ILE A N 1
ATOM 3929 C CA . ILE A 1 514 ? -15.314 -1.788 3.808 1.00 96.31 514 ILE A CA 1
ATOM 3930 C C . ILE A 1 514 ? -14.512 -1.706 2.514 1.00 96.31 514 ILE A C 1
ATOM 3932 O O . ILE A 1 514 ? -14.524 -2.647 1.725 1.00 96.31 514 ILE A O 1
ATOM 3936 N N . GLY A 1 515 ? -13.843 -0.584 2.269 1.00 97.00 515 GLY A N 1
ATOM 3937 C CA . GLY A 1 515 ? -12.949 -0.403 1.127 1.00 97.00 515 GLY A CA 1
ATOM 3938 C C . GLY A 1 515 ? -11.578 -1.014 1.402 1.00 97.00 515 GLY A C 1
ATOM 3939 O O . GLY A 1 515 ? -11.052 -0.862 2.501 1.00 97.00 515 GLY A O 1
ATOM 3940 N N . LEU A 1 516 ? -11.001 -1.690 0.409 1.00 97.81 516 LEU A N 1
ATOM 3941 C CA . LEU A 1 516 ? -9.664 -2.284 0.433 1.00 97.81 516 LEU A CA 1
ATOM 3942 C C . LEU A 1 516 ? -8.826 -1.627 -0.662 1.00 97.81 516 LEU A C 1
ATOM 3944 O O . LEU A 1 516 ? -8.975 -1.933 -1.844 1.00 97.81 516 LEU A O 1
ATOM 3948 N N . THR A 1 517 ? -7.927 -0.730 -0.272 1.00 97.56 517 THR A N 1
ATOM 3949 C CA . THR A 1 517 ? -7.121 0.043 -1.222 1.00 97.56 517 THR A CA 1
ATOM 3950 C C . THR A 1 517 ? -5.696 -0.470 -1.259 1.00 97.56 517 THR A C 1
ATOM 3952 O O . THR A 1 517 ? -5.021 -0.544 -0.231 1.00 97.56 517 THR A O 1
ATOM 3955 N N . LEU A 1 518 ? -5.232 -0.794 -2.463 1.00 97.31 518 LEU A N 1
ATOM 3956 C CA . LEU A 1 518 ? -3.894 -1.318 -2.705 1.00 97.31 518 LEU A CA 1
ATOM 3957 C C . LEU A 1 518 ? -2.955 -0.227 -3.223 1.00 97.31 518 LEU A C 1
ATOM 3959 O O . LEU A 1 518 ? -3.272 0.466 -4.197 1.00 97.31 518 LEU A O 1
ATOM 3963 N N . ASP A 1 519 ? -1.765 -0.172 -2.631 1.00 97.12 519 ASP A N 1
ATOM 3964 C CA . ASP A 1 519 ? -0.592 0.471 -3.215 1.00 97.12 519 ASP A CA 1
ATOM 3965 C C . ASP A 1 519 ? 0.452 -0.601 -3.544 1.00 97.12 519 ASP A C 1
ATOM 3967 O O . ASP A 1 519 ? 1.026 -1.255 -2.672 1.00 97.12 519 ASP A O 1
ATOM 3971 N N . LEU A 1 520 ? 0.642 -0.825 -4.840 1.00 96.50 520 LEU A N 1
ATOM 3972 C CA . LEU A 1 520 ? 1.367 -1.973 -5.370 1.00 96.50 520 LEU A CA 1
ATOM 3973 C C . LEU A 1 520 ? 2.861 -1.713 -5.600 1.00 96.50 520 LEU A C 1
ATOM 3975 O O . LEU A 1 520 ? 3.658 -2.651 -5.588 1.00 96.50 520 LEU A O 1
ATOM 3979 N N . ALA A 1 521 ? 3.239 -0.460 -5.843 1.00 93.75 521 ALA A N 1
ATOM 3980 C CA . ALA A 1 521 ? 4.586 -0.070 -6.275 1.00 93.75 521 ALA A CA 1
ATOM 3981 C C . ALA A 1 521 ? 4.948 1.381 -5.911 1.00 93.75 521 ALA A C 1
ATOM 3983 O O . ALA A 1 521 ? 6.060 1.839 -6.194 1.00 93.75 521 ALA A O 1
ATOM 3984 N N . GLY A 1 522 ? 4.021 2.089 -5.273 1.00 94.88 522 GLY A N 1
ATOM 3985 C CA . GLY A 1 522 ? 4.002 3.519 -5.043 1.00 94.88 522 GLY A CA 1
ATOM 3986 C C . GLY A 1 522 ? 3.005 4.194 -5.981 1.00 94.88 522 GLY A C 1
ATOM 3987 O O . GLY A 1 522 ? 2.874 3.774 -7.130 1.00 94.88 522 GLY A O 1
ATOM 3988 N N . ILE A 1 523 ? 2.342 5.255 -5.527 1.00 95.31 523 ILE A N 1
ATOM 3989 C CA . ILE A 1 523 ? 1.378 6.023 -6.332 1.00 95.31 523 ILE A CA 1
ATOM 3990 C C . ILE A 1 523 ? 2.078 7.223 -6.992 1.00 95.31 523 ILE A C 1
ATOM 3992 O O . ILE A 1 523 ? 2.823 7.963 -6.335 1.00 95.31 523 ILE A O 1
ATOM 3996 N N . SER A 1 524 ? 1.875 7.400 -8.299 1.00 93.88 524 SER A N 1
ATOM 3997 C CA . SER A 1 524 ? 2.349 8.561 -9.069 1.00 93.88 524 SER A CA 1
ATOM 3998 C C . SER A 1 524 ? 1.288 9.646 -9.249 1.00 93.88 524 SER A C 1
ATOM 4000 O O . SER A 1 524 ? 0.094 9.420 -9.029 1.00 93.88 524 SER A O 1
ATOM 4002 N N . ASP A 1 525 ? 1.737 10.812 -9.714 1.00 91.62 525 ASP A N 1
ATOM 4003 C CA . ASP A 1 525 ? 0.889 11.948 -10.080 1.00 91.62 525 ASP A CA 1
ATOM 4004 C C . ASP A 1 525 ? -0.124 11.555 -11.167 1.00 91.62 525 ASP A C 1
ATOM 4006 O O . ASP A 1 525 ? -1.306 11.892 -11.076 1.00 91.62 525 ASP A O 1
ATOM 4010 N N . GLU A 1 526 ? 0.308 10.795 -12.181 1.00 92.19 526 GLU A N 1
ATOM 4011 C CA . GLU A 1 526 ? -0.570 10.318 -13.252 1.00 92.19 526 GLU A CA 1
ATOM 4012 C C . GLU A 1 526 ? -1.644 9.360 -12.732 1.00 92.19 526 GLU A C 1
ATOM 4014 O O . GLU A 1 526 ? -2.808 9.469 -13.132 1.00 92.19 526 GLU A O 1
ATOM 4019 N N . HIS A 1 527 ? -1.277 8.451 -11.821 1.00 93.25 527 HIS A N 1
ATOM 4020 C CA . HIS A 1 527 ? -2.217 7.497 -11.242 1.00 93.25 527 HIS A CA 1
ATOM 4021 C C . HIS A 1 527 ? -3.289 8.209 -10.424 1.00 93.25 527 HIS A C 1
ATOM 4023 O O . HIS A 1 527 ? -4.481 8.013 -10.659 1.00 93.25 527 HIS A O 1
ATOM 4029 N N . ILE A 1 528 ? -2.894 9.070 -9.481 1.00 94.31 528 ILE A N 1
ATOM 4030 C CA . ILE A 1 528 ? -3.872 9.748 -8.627 1.00 94.31 528 ILE A CA 1
ATOM 4031 C C . ILE A 1 528 ? -4.770 10.688 -9.445 1.00 94.31 528 ILE A C 1
ATOM 4033 O O . ILE A 1 528 ? -5.979 10.719 -9.221 1.00 94.31 528 ILE A O 1
ATOM 4037 N N . ALA A 1 529 ? -4.231 11.379 -10.458 1.00 94.00 529 ALA A N 1
ATOM 4038 C CA . ALA A 1 529 ? -5.020 12.227 -11.351 1.00 94.00 529 ALA A CA 1
ATOM 4039 C C . ALA A 1 529 ? -6.046 11.428 -12.176 1.00 94.00 529 ALA A C 1
ATOM 4041 O O . ALA A 1 529 ? -7.187 11.871 -12.335 1.00 94.00 529 ALA A O 1
ATOM 4042 N N . SER A 1 530 ? -5.667 10.243 -12.668 1.00 92.50 530 SER A N 1
ATOM 4043 C CA . SER A 1 530 ? -6.577 9.318 -13.360 1.00 92.50 530 SER A CA 1
ATOM 4044 C C . SER A 1 530 ? -7.751 8.916 -12.461 1.00 92.50 530 SER A C 1
ATOM 4046 O O . SER A 1 530 ? -8.914 9.024 -12.860 1.00 92.50 530 SER A O 1
ATOM 4048 N N . ARG A 1 531 ? -7.465 8.550 -11.205 1.00 93.31 531 ARG A N 1
ATOM 4049 C CA . ARG A 1 531 ? -8.480 8.138 -10.224 1.00 93.31 531 ARG A CA 1
ATOM 4050 C C . ARG A 1 531 ? -9.408 9.287 -9.812 1.00 93.31 531 ARG A C 1
ATOM 4052 O O . ARG A 1 531 ? -10.616 9.077 -9.738 1.00 93.31 531 ARG A O 1
ATOM 4059 N N . ILE A 1 532 ? -8.889 10.508 -9.648 1.00 93.88 532 ILE A N 1
ATOM 4060 C CA . ILE A 1 532 ? -9.714 11.711 -9.419 1.00 93.88 532 ILE A CA 1
ATOM 4061 C C . ILE A 1 532 ? -10.662 11.950 -10.603 1.00 93.88 532 ILE A C 1
ATOM 4063 O O . ILE A 1 532 ? -11.861 12.120 -10.408 1.00 93.88 532 ILE A O 1
ATOM 4067 N N . SER A 1 533 ? -10.151 11.900 -11.837 1.00 94.81 533 SER A N 1
ATOM 4068 C CA . SER A 1 533 ? -10.957 12.084 -13.055 1.00 94.81 533 SER A CA 1
ATOM 4069 C C . SER A 1 533 ? -12.065 11.027 -13.193 1.00 94.81 533 SER A C 1
ATOM 4071 O O . SER A 1 533 ? -13.192 11.326 -13.608 1.00 94.81 533 SER A O 1
ATOM 4073 N N . HIS A 1 534 ? -11.767 9.780 -12.813 1.00 93.38 534 HIS A N 1
ATOM 4074 C CA . HIS A 1 534 ? -12.755 8.707 -12.769 1.00 93.38 534 HIS A CA 1
ATOM 4075 C C . HIS A 1 534 ? -13.869 9.005 -11.757 1.00 93.38 534 HIS A C 1
ATOM 4077 O O . HIS A 1 534 ? -15.049 8.959 -12.113 1.00 93.38 534 HIS A O 1
ATOM 4083 N N . TYR A 1 535 ? -13.506 9.386 -10.530 1.00 94.06 535 TYR A N 1
ATOM 4084 C CA . TYR A 1 535 ? -14.467 9.755 -9.493 1.00 94.06 535 TYR A CA 1
ATOM 4085 C C . TYR A 1 535 ? -15.334 10.958 -9.903 1.00 94.06 535 TYR A C 1
ATOM 4087 O O . TYR A 1 535 ? -16.559 10.905 -9.792 1.00 94.06 535 TYR A O 1
ATOM 4095 N N . ASP A 1 536 ? -14.734 12.002 -10.485 1.00 95.12 536 ASP A N 1
ATOM 4096 C CA . ASP A 1 536 ? -15.462 13.162 -11.017 1.00 95.12 536 ASP A CA 1
ATOM 4097 C C . ASP A 1 536 ? -16.495 12.754 -12.077 1.00 95.12 536 ASP A C 1
ATOM 4099 O O . ASP A 1 536 ? -17.597 13.306 -12.133 1.00 95.12 536 ASP A O 1
ATOM 4103 N N . THR A 1 537 ? -16.170 11.760 -12.907 1.00 96.06 537 THR A N 1
ATOM 4104 C CA . THR A 1 537 ? -17.098 11.215 -13.905 1.00 96.06 537 THR A CA 1
ATOM 4105 C C . THR A 1 537 ? -18.285 10.511 -13.240 1.00 96.06 537 THR A C 1
ATOM 4107 O O . THR A 1 537 ? -19.425 10.708 -13.666 1.00 96.06 537 THR A O 1
ATOM 4110 N N . LEU A 1 538 ? -18.058 9.732 -12.175 1.00 94.50 538 LEU A N 1
ATOM 4111 C CA . LEU A 1 538 ? -19.135 9.102 -11.400 1.00 94.50 538 LEU A CA 1
ATOM 4112 C C . LEU A 1 538 ? -20.048 10.149 -10.751 1.00 94.50 538 LEU A C 1
ATOM 4114 O O . LEU A 1 538 ? -21.270 10.051 -10.877 1.00 94.50 538 LEU A O 1
ATOM 4118 N N . VAL A 1 539 ? -19.473 11.191 -10.144 1.00 94.75 539 VAL A N 1
ATOM 4119 C CA . VAL A 1 539 ? -20.224 12.314 -9.556 1.00 94.75 539 VAL A CA 1
ATOM 4120 C C . VAL A 1 539 ? -21.073 13.022 -10.615 1.00 94.75 539 VAL A C 1
ATOM 4122 O O . VAL A 1 539 ? -22.256 13.284 -10.390 1.00 94.75 539 VAL A O 1
ATOM 4125 N N . GLN A 1 540 ? -20.509 13.304 -11.793 1.00 96.19 540 GLN A N 1
ATOM 4126 C CA . GLN A 1 540 ? -21.243 13.930 -12.898 1.00 96.19 540 GLN A CA 1
ATOM 4127 C C . GLN A 1 540 ? -22.393 13.050 -13.399 1.00 96.19 540 GLN A C 1
ATOM 4129 O O . GLN A 1 540 ? -23.490 13.557 -13.641 1.00 96.19 540 GLN A O 1
ATOM 4134 N N . ASN A 1 541 ? -22.173 11.738 -13.518 1.00 95.38 541 ASN A N 1
ATOM 4135 C CA . ASN A 1 541 ? -23.210 10.787 -13.915 1.00 95.38 541 ASN A CA 1
ATOM 4136 C C . ASN A 1 541 ? -24.330 10.703 -12.871 1.00 95.38 541 ASN A C 1
ATOM 4138 O O . ASN A 1 541 ? -25.506 10.702 -13.238 1.00 95.38 541 ASN A O 1
ATOM 4142 N N . PHE A 1 542 ? -23.985 10.702 -11.580 1.00 92.81 542 PHE A N 1
ATOM 4143 C CA . PHE A 1 542 ? -24.962 10.706 -10.493 1.00 92.81 542 PHE A CA 1
ATOM 4144 C C . PHE A 1 542 ? -25.792 11.995 -10.497 1.00 92.81 542 PHE A C 1
ATOM 4146 O O . PHE A 1 542 ? -27.021 11.943 -10.474 1.00 92.81 542 PHE A O 1
ATOM 4153 N N . ALA A 1 543 ? -25.141 13.157 -10.622 1.00 93.12 543 ALA A N 1
ATOM 4154 C CA . ALA A 1 543 ? -25.819 14.448 -10.727 1.00 93.12 543 ALA A CA 1
ATOM 4155 C C . ALA A 1 543 ? -26.736 14.524 -11.962 1.00 93.12 543 ALA A C 1
ATOM 4157 O O . ALA A 1 543 ? -27.829 15.088 -11.897 1.00 93.12 543 ALA A O 1
ATOM 4158 N N . ALA A 1 544 ? -26.328 13.925 -13.085 1.00 95.00 544 ALA A N 1
ATOM 4159 C CA . ALA A 1 544 ? -27.158 13.831 -14.280 1.00 95.00 544 ALA A CA 1
ATOM 4160 C C . ALA A 1 544 ? -28.373 12.908 -14.079 1.00 95.00 544 ALA A C 1
ATOM 4162 O O . ALA A 1 544 ? -29.468 13.254 -14.524 1.00 95.00 544 ALA A O 1
ATOM 4163 N N . ALA A 1 545 ? -28.218 11.765 -13.404 1.00 92.06 545 ALA A N 1
ATOM 4164 C CA . ALA A 1 545 ? -29.336 10.885 -13.058 1.00 92.06 545 ALA A CA 1
ATOM 4165 C C . ALA A 1 545 ? -30.328 11.595 -12.122 1.00 92.06 545 ALA A C 1
ATOM 4167 O O . ALA A 1 545 ? -31.531 11.595 -12.383 1.00 92.06 545 ALA A O 1
ATOM 4168 N N . GLN A 1 546 ? -29.814 12.298 -11.108 1.00 88.12 546 GLN A N 1
ATOM 4169 C CA . GLN A 1 546 ? -30.611 13.109 -10.189 1.00 88.12 546 GLN A CA 1
ATOM 4170 C C . GLN A 1 546 ? -31.392 14.208 -10.919 1.00 88.12 546 GLN A C 1
ATOM 4172 O O . GLN A 1 546 ? -32.594 14.344 -10.716 1.00 88.12 546 GLN A O 1
ATOM 4177 N N . ALA A 1 547 ? -30.746 14.963 -11.813 1.00 93.44 547 ALA A N 1
ATOM 4178 C CA . ALA A 1 547 ? -31.399 16.030 -12.574 1.00 93.44 547 ALA A CA 1
ATOM 4179 C C . ALA A 1 547 ? -32.513 15.531 -13.517 1.00 93.44 547 ALA A C 1
ATOM 4181 O O . ALA A 1 547 ? -33.358 16.322 -13.938 1.00 93.44 547 ALA A O 1
ATOM 4182 N N . ASN A 1 548 ? -32.505 14.239 -13.859 1.00 93.12 548 ASN A N 1
ATOM 4183 C CA . ASN A 1 548 ? -33.507 13.591 -14.704 1.00 93.12 548 ASN A CA 1
ATOM 4184 C C . ASN A 1 548 ? -34.547 12.779 -13.908 1.00 93.12 548 ASN A C 1
ATOM 4186 O O . ASN A 1 548 ? -35.334 12.063 -14.527 1.00 93.12 548 ASN A O 1
ATOM 4190 N N . ASP A 1 549 ? -34.547 12.863 -12.572 1.00 89.00 549 ASP A N 1
ATOM 4191 C CA . ASP A 1 549 ? -35.370 12.035 -11.678 1.00 89.00 549 ASP A CA 1
ATOM 4192 C C . ASP A 1 549 ? -35.214 10.513 -11.942 1.00 89.00 549 ASP A C 1
ATOM 4194 O O . ASP A 1 549 ? -36.133 9.720 -11.710 1.00 89.00 549 ASP A O 1
ATOM 4198 N N . ASP A 1 550 ? -34.048 10.077 -12.440 1.00 87.94 550 ASP A N 1
ATOM 4199 C CA . ASP A 1 550 ? -33.754 8.670 -12.726 1.00 87.94 550 ASP A CA 1
ATOM 4200 C C . ASP A 1 550 ? -33.305 7.940 -11.454 1.00 87.94 550 ASP A C 1
ATOM 4202 O O . ASP A 1 550 ? -32.118 7.776 -11.168 1.00 87.94 550 ASP A O 1
ATOM 4206 N N . VAL A 1 551 ? -34.290 7.492 -10.676 1.00 83.31 551 VAL A N 1
ATOM 4207 C CA . VAL A 1 551 ? -34.077 6.761 -9.416 1.00 83.31 551 VAL A CA 1
ATOM 4208 C C . VAL A 1 551 ? -33.269 5.476 -9.617 1.00 83.31 551 VAL A C 1
ATOM 4210 O O . VAL A 1 551 ? -32.441 5.139 -8.773 1.00 83.31 551 VAL A O 1
ATOM 4213 N N . ASN A 1 552 ? -33.470 4.772 -10.735 1.00 86.62 552 ASN A N 1
ATOM 4214 C CA . ASN A 1 552 ? -32.736 3.537 -11.013 1.00 86.62 552 ASN A CA 1
ATOM 4215 C C . ASN A 1 552 ? -31.274 3.837 -11.360 1.00 86.62 552 ASN A C 1
ATOM 4217 O O . ASN A 1 552 ? -30.385 3.156 -10.856 1.00 86.62 552 ASN A O 1
ATOM 4221 N N . GLY A 1 553 ? -31.031 4.863 -12.181 1.00 88.25 553 GLY A N 1
ATOM 4222 C CA . GLY A 1 553 ? -29.684 5.321 -12.519 1.00 88.25 553 GLY A CA 1
ATOM 4223 C C . GLY A 1 553 ? -28.907 5.796 -11.291 1.00 88.25 553 GLY A C 1
ATOM 4224 O O . GLY A 1 553 ? -27.754 5.414 -11.120 1.00 88.25 553 GLY A O 1
ATOM 4225 N N . MET A 1 554 ? -29.550 6.549 -10.390 1.00 86.38 554 MET A N 1
ATOM 4226 C CA . MET A 1 554 ? -28.945 6.913 -9.102 1.00 86.38 554 MET A CA 1
ATOM 4227 C C . MET A 1 554 ? -28.606 5.669 -8.277 1.00 86.38 554 MET A C 1
ATOM 4229 O O . MET A 1 554 ? -27.472 5.542 -7.828 1.00 86.38 554 MET A O 1
ATOM 4233 N N . GLY A 1 555 ? -29.547 4.729 -8.128 1.00 84.88 555 GLY A N 1
ATOM 4234 C CA . GLY A 1 555 ? -29.332 3.496 -7.366 1.00 84.88 555 GLY A CA 1
ATOM 4235 C C . GLY A 1 555 ? -28.165 2.649 -7.883 1.00 84.88 555 GLY A C 1
ATOM 4236 O O . GLY A 1 555 ? -27.392 2.135 -7.085 1.00 84.88 555 GLY A O 1
ATOM 4237 N N . GLN A 1 556 ? -27.982 2.560 -9.205 1.00 89.44 556 GLN A N 1
ATOM 4238 C CA . GLN A 1 556 ? -26.864 1.832 -9.826 1.00 89.44 556 GLN A CA 1
ATOM 4239 C C . GLN A 1 556 ? -25.494 2.494 -9.620 1.00 89.44 556 GLN A C 1
ATOM 4241 O O . GLN A 1 556 ? -24.472 1.839 -9.802 1.00 89.44 556 GLN A O 1
ATOM 4246 N N . LEU A 1 557 ? -25.464 3.785 -9.283 1.00 90.88 557 LEU A N 1
ATOM 4247 C CA . LEU A 1 557 ? -24.236 4.558 -9.107 1.00 90.88 557 LEU A CA 1
ATOM 4248 C C . LEU A 1 557 ? -23.823 4.714 -7.637 1.00 90.88 557 LEU A C 1
ATOM 4250 O O . LEU A 1 557 ? -22.695 5.128 -7.397 1.00 90.88 557 LEU A O 1
ATOM 4254 N N . LEU A 1 558 ? -24.688 4.388 -6.667 1.00 87.81 558 LEU A N 1
ATOM 4255 C CA . LEU A 1 558 ? -24.398 4.572 -5.236 1.00 87.81 558 LEU A CA 1
ATOM 4256 C C . LEU A 1 558 ? -23.213 3.728 -4.754 1.00 87.81 558 LEU A C 1
ATOM 4258 O O . LEU A 1 558 ? -22.320 4.267 -4.099 1.00 87.81 558 LEU A O 1
ATOM 4262 N N . ASP A 1 559 ? -23.185 2.440 -5.100 1.00 90.00 559 ASP A N 1
ATOM 4263 C CA . ASP A 1 559 ? -22.095 1.538 -4.718 1.00 90.00 559 ASP A CA 1
ATOM 4264 C C . ASP A 1 559 ? -20.774 1.936 -5.396 1.00 90.00 559 ASP A C 1
ATOM 4266 O O . ASP A 1 559 ? -19.811 2.190 -4.669 1.00 90.00 559 ASP A O 1
ATOM 4270 N N . PRO A 1 560 ? -20.701 2.112 -6.738 1.00 93.62 560 PRO A N 1
ATOM 4271 C CA . PRO A 1 560 ? -19.494 2.629 -7.380 1.00 93.62 560 PRO A CA 1
ATOM 4272 C C . PRO A 1 560 ? -19.014 3.950 -6.775 1.00 93.62 560 PRO A C 1
ATOM 4274 O O . PRO A 1 560 ? -17.841 4.083 -6.456 1.00 93.62 560 PRO A O 1
ATOM 4277 N N . LEU A 1 561 ? -19.910 4.915 -6.542 1.00 92.81 561 LEU A N 1
ATOM 4278 C CA . LEU A 1 561 ? -19.533 6.213 -5.978 1.00 92.81 561 LEU A CA 1
ATOM 4279 C C . LEU A 1 561 ? -18.956 6.077 -4.561 1.00 92.81 561 LEU A C 1
ATOM 4281 O O . LEU A 1 561 ? -17.962 6.723 -4.237 1.00 92.81 561 LEU A O 1
ATOM 4285 N N . THR A 1 562 ? -19.564 5.235 -3.725 1.00 90.44 562 THR A N 1
ATOM 4286 C CA . THR A 1 562 ? -19.133 5.013 -2.337 1.00 90.44 562 THR A CA 1
ATOM 4287 C C . THR A 1 562 ? -17.781 4.311 -2.291 1.00 90.44 562 THR A C 1
ATOM 4289 O O . THR A 1 562 ? -16.868 4.755 -1.594 1.00 90.44 562 THR A O 1
ATOM 4292 N N . VAL A 1 563 ? -17.633 3.231 -3.058 1.00 93.94 563 VAL A N 1
ATOM 4293 C CA . VAL A 1 563 ? -16.410 2.428 -3.091 1.00 93.94 563 VAL A CA 1
ATOM 4294 C C . VAL A 1 563 ? -15.251 3.212 -3.718 1.00 93.94 563 VAL A C 1
ATOM 4296 O O . VAL A 1 563 ? -14.140 3.161 -3.192 1.00 93.94 563 VAL A O 1
ATOM 4299 N N . ASP A 1 564 ? -15.489 4.000 -4.773 1.00 94.81 564 ASP A N 1
ATOM 4300 C CA . ASP A 1 564 ? -14.465 4.881 -5.347 1.00 94.81 564 ASP A CA 1
ATOM 4301 C C . ASP A 1 564 ? -14.089 6.043 -4.418 1.00 94.81 564 ASP A C 1
ATOM 4303 O O . ASP A 1 564 ? -12.916 6.412 -4.370 1.00 94.81 564 ASP A O 1
ATOM 4307 N N . ALA A 1 565 ? -15.024 6.590 -3.631 1.00 92.75 565 ALA A N 1
ATOM 4308 C CA . ALA A 1 565 ? -14.688 7.582 -2.607 1.00 92.75 565 ALA A CA 1
ATOM 4309 C C . ALA A 1 565 ? -13.754 6.987 -1.539 1.00 92.75 565 ALA A C 1
ATOM 4311 O O . ALA A 1 565 ? -12.754 7.607 -1.173 1.00 92.75 565 ALA A O 1
ATOM 4312 N N . TYR A 1 566 ? -14.058 5.774 -1.065 1.00 94.38 566 TYR A N 1
ATOM 4313 C CA . TYR A 1 566 ? -13.249 5.066 -0.068 1.00 94.38 566 TYR A CA 1
ATOM 4314 C C . TYR A 1 566 ? -11.845 4.771 -0.612 1.00 94.38 566 TYR A C 1
ATOM 4316 O O . TYR A 1 566 ? -10.851 5.056 0.059 1.00 94.38 566 TYR A O 1
ATOM 4324 N N . ASP A 1 567 ? -11.768 4.270 -1.849 1.00 95.56 567 ASP A N 1
ATOM 4325 C CA . ASP A 1 567 ? -10.512 4.033 -2.564 1.00 95.56 567 ASP A CA 1
ATOM 4326 C C . ASP A 1 567 ? -9.681 5.313 -2.690 1.00 95.56 567 ASP A C 1
ATOM 4328 O O . ASP A 1 567 ? -8.499 5.335 -2.347 1.00 95.56 567 ASP A O 1
ATOM 4332 N N . LEU A 1 568 ? -10.301 6.405 -3.143 1.00 94.88 568 LEU A N 1
ATOM 4333 C CA . LEU A 1 568 ? -9.606 7.657 -3.412 1.00 94.88 568 LEU A CA 1
ATOM 4334 C C . LEU A 1 568 ? -9.014 8.281 -2.143 1.00 94.88 568 LEU A C 1
ATOM 4336 O O . LEU A 1 568 ? -7.909 8.824 -2.201 1.00 94.88 568 LEU A O 1
ATOM 4340 N N . ILE A 1 569 ? -9.703 8.183 -1.000 1.00 93.62 569 ILE A N 1
ATOM 4341 C CA . ILE A 1 569 ? -9.182 8.672 0.283 1.00 93.62 569 ILE A CA 1
ATOM 4342 C C . ILE A 1 569 ? -7.899 7.913 0.640 1.00 93.62 569 ILE A C 1
ATOM 4344 O O . ILE A 1 569 ? -6.837 8.524 0.757 1.00 93.62 569 ILE A O 1
ATOM 4348 N N . VAL A 1 570 ? -7.936 6.584 0.733 1.00 95.94 570 VAL A N 1
ATOM 4349 C CA . VAL A 1 570 ? -6.745 5.804 1.120 1.00 95.94 570 VAL A CA 1
ATOM 4350 C C . VAL A 1 570 ? -5.629 5.918 0.079 1.00 95.94 570 VAL A C 1
ATOM 4352 O O . VAL A 1 570 ? -4.449 5.992 0.415 1.00 95.94 570 VAL A O 1
ATOM 4355 N N . ARG A 1 571 ? -5.970 5.993 -1.206 1.00 95.44 571 ARG A N 1
ATOM 4356 C CA . ARG A 1 571 ? -4.988 6.137 -2.285 1.00 95.44 571 ARG A CA 1
ATOM 4357 C C . ARG A 1 571 ? -4.299 7.500 -2.250 1.00 95.44 571 ARG A C 1
ATOM 4359 O O . ARG A 1 571 ? -3.092 7.574 -2.467 1.00 95.44 571 ARG A O 1
ATOM 4366 N N . ASN A 1 572 ? -5.028 8.566 -1.915 1.00 94.75 572 ASN A N 1
ATOM 4367 C CA . ASN A 1 572 ? -4.451 9.889 -1.671 1.00 94.75 572 ASN A CA 1
ATOM 4368 C C . ASN A 1 572 ? -3.548 9.888 -0.427 1.00 94.75 572 ASN A C 1
ATOM 4370 O O . ASN A 1 572 ? -2.510 10.550 -0.420 1.00 94.75 572 ASN A O 1
ATOM 4374 N N . TRP A 1 573 ? -3.894 9.110 0.603 1.00 94.94 573 TRP A N 1
ATOM 4375 C CA . TRP A 1 573 ? -3.001 8.885 1.738 1.00 94.94 573 TRP A CA 1
ATOM 4376 C C . TRP A 1 573 ? -1.676 8.244 1.290 1.00 94.94 573 TRP A C 1
ATOM 4378 O O . TRP A 1 573 ? -0.614 8.809 1.557 1.00 94.94 573 TRP A O 1
ATOM 4388 N N . PHE A 1 574 ? -1.728 7.137 0.531 1.00 96.69 574 PHE A N 1
ATOM 4389 C CA . PHE A 1 574 ? -0.527 6.464 0.010 1.00 96.69 574 PHE A CA 1
ATOM 4390 C C . PHE A 1 574 ? 0.314 7.402 -0.856 1.00 96.69 574 PHE A C 1
ATOM 4392 O O . PHE A 1 574 ? 1.515 7.526 -0.634 1.00 96.69 574 PHE A O 1
ATOM 4399 N N . TYR A 1 575 ? -0.327 8.137 -1.768 1.00 95.62 575 TYR A N 1
ATOM 4400 C CA . TYR A 1 575 ? 0.318 9.148 -2.603 1.00 95.62 575 TYR A CA 1
ATOM 4401 C C . TYR A 1 575 ? 1.101 10.183 -1.780 1.00 95.62 575 TYR A C 1
ATOM 4403 O O . TYR A 1 575 ? 2.275 10.443 -2.057 1.00 95.62 575 TYR A O 1
ATOM 4411 N N . ARG A 1 576 ? 0.492 10.743 -0.727 1.00 92.38 576 ARG A N 1
ATOM 4412 C CA . ARG A 1 576 ? 1.146 11.736 0.140 1.00 92.38 576 ARG A CA 1
ATOM 4413 C C . ARG A 1 576 ? 2.314 11.143 0.918 1.00 92.38 576 ARG A C 1
ATOM 4415 O O . ARG A 1 576 ? 3.381 11.757 0.969 1.00 92.38 576 ARG A O 1
ATOM 4422 N N . VAL A 1 577 ? 2.136 9.955 1.492 1.00 93.81 577 VAL A N 1
ATOM 4423 C CA . VAL A 1 577 ? 3.184 9.276 2.267 1.00 93.81 577 VAL A CA 1
ATOM 4424 C C . VAL A 1 577 ? 4.342 8.843 1.375 1.00 93.81 577 VAL A C 1
ATOM 4426 O O . VAL A 1 577 ? 5.496 9.005 1.767 1.00 93.81 577 VAL A O 1
ATOM 4429 N N . ASP A 1 578 ? 4.078 8.365 0.162 1.00 94.06 578 ASP A N 1
ATOM 4430 C CA . ASP A 1 578 ? 5.112 8.038 -0.820 1.00 94.06 578 ASP A CA 1
ATOM 4431 C C . ASP A 1 578 ? 5.886 9.270 -1.264 1.00 94.06 578 ASP A C 1
ATOM 4433 O O . ASP A 1 578 ? 7.116 9.245 -1.316 1.00 94.06 578 ASP A O 1
ATOM 4437 N N . HIS A 1 579 ? 5.182 10.357 -1.582 1.00 89.31 579 HIS A N 1
ATOM 4438 C CA . HIS A 1 579 ? 5.818 11.605 -1.980 1.00 89.31 579 HIS A CA 1
ATOM 4439 C C . HIS A 1 579 ? 6.703 12.143 -0.848 1.00 89.31 579 HIS A C 1
ATOM 4441 O O . HIS A 1 579 ? 7.872 12.465 -1.071 1.00 89.31 579 HIS A O 1
ATOM 4447 N N . HIS A 1 580 ? 6.191 12.165 0.387 1.00 88.94 580 HIS A N 1
ATOM 4448 C CA . HIS A 1 580 ? 6.972 12.540 1.564 1.00 88.94 580 HIS A CA 1
ATOM 4449 C C . HIS A 1 580 ? 8.184 11.617 1.761 1.00 88.94 580 HIS A C 1
ATOM 4451 O O . HIS A 1 580 ? 9.301 12.099 1.942 1.00 88.94 580 HIS A O 1
ATOM 4457 N N . SER A 1 581 ? 7.992 10.302 1.644 1.00 92.44 581 SER A N 1
ATOM 4458 C CA . SER A 1 581 ? 9.056 9.302 1.771 1.00 92.44 581 SER A CA 1
ATOM 4459 C C . SER A 1 581 ? 10.150 9.494 0.723 1.00 92.44 581 SER A C 1
ATOM 4461 O O . SER A 1 581 ? 11.324 9.422 1.064 1.00 92.44 581 SER A O 1
ATOM 4463 N N . ARG A 1 582 ? 9.812 9.818 -0.532 1.00 88.44 582 ARG A N 1
ATOM 4464 C CA . ARG A 1 582 ? 10.799 10.118 -1.588 1.00 88.44 582 ARG A CA 1
ATOM 4465 C C . ARG A 1 582 ? 11.581 11.402 -1.305 1.00 88.44 582 ARG A C 1
ATOM 4467 O O . ARG A 1 582 ? 12.781 11.467 -1.565 1.00 88.44 582 ARG A O 1
ATOM 4474 N N . VAL A 1 583 ? 10.938 12.434 -0.762 1.00 85.00 583 VAL A N 1
ATOM 4475 C CA . VAL A 1 583 ? 11.645 13.658 -0.347 1.00 85.00 583 VAL A CA 1
ATOM 4476 C C . VAL A 1 583 ? 12.591 13.353 0.815 1.00 85.00 583 VAL A C 1
ATOM 4478 O O . VAL A 1 583 ? 13.782 13.666 0.751 1.00 85.00 583 VAL A O 1
ATOM 4481 N N . LEU A 1 584 ? 12.084 12.680 1.848 1.00 87.44 584 LEU A N 1
ATOM 4482 C CA . LEU A 1 584 ? 12.850 12.310 3.032 1.00 87.44 584 LEU A CA 1
ATOM 4483 C C . LEU A 1 584 ? 14.013 11.370 2.693 1.00 87.44 584 LEU A C 1
ATOM 4485 O O . LEU A 1 584 ? 15.101 11.524 3.248 1.00 87.44 584 LEU A O 1
ATOM 4489 N N . SER A 1 585 ? 13.821 10.433 1.762 1.00 90.81 585 SER A N 1
ATOM 4490 C CA . SER A 1 585 ? 14.846 9.460 1.386 1.00 90.81 585 SER A CA 1
ATOM 4491 C C . SER A 1 585 ? 16.054 10.161 0.776 1.00 90.81 585 SER A C 1
ATOM 4493 O O . SER A 1 585 ? 17.197 9.874 1.127 1.00 90.81 585 SER A O 1
ATOM 4495 N N . ASN A 1 586 ? 15.804 11.171 -0.060 1.00 84.25 586 ASN A N 1
ATOM 4496 C CA . ASN A 1 586 ? 16.858 12.005 -0.611 1.00 84.25 586 ASN A CA 1
ATOM 4497 C C . ASN A 1 586 ? 17.562 12.841 0.468 1.00 84.25 586 ASN A C 1
ATOM 4499 O O . ASN A 1 586 ? 18.791 12.906 0.472 1.00 84.25 586 ASN A O 1
ATOM 4503 N N . LEU A 1 587 ? 16.823 13.444 1.406 1.00 80.81 587 LEU A N 1
ATOM 4504 C CA . LEU A 1 587 ? 17.421 14.215 2.507 1.00 80.81 587 LEU A CA 1
ATOM 4505 C C . LEU A 1 587 ? 18.312 13.349 3.404 1.00 80.81 587 LEU A C 1
ATOM 4507 O O . LEU A 1 587 ? 19.402 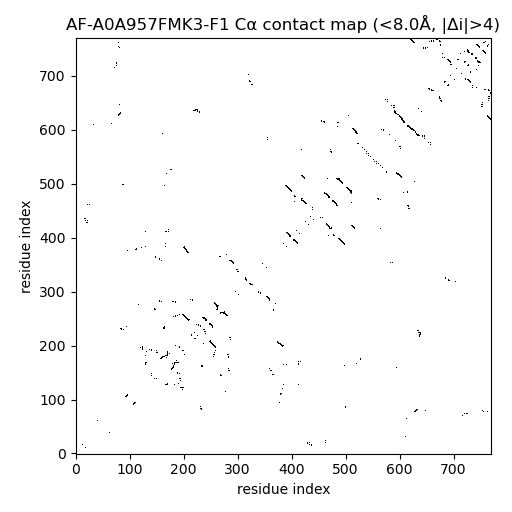13.767 3.788 1.00 80.81 587 LEU A O 1
ATOM 4511 N N . GLN A 1 588 ? 17.883 12.122 3.697 1.00 87.12 588 GLN A N 1
ATOM 4512 C CA . GLN A 1 588 ? 18.637 11.199 4.544 1.00 87.12 588 GLN A CA 1
ATOM 4513 C C . GLN A 1 588 ? 19.684 10.373 3.781 1.00 87.12 588 GLN A C 1
ATOM 4515 O O . GLN A 1 588 ? 20.503 9.705 4.413 1.00 87.12 588 GLN A O 1
ATOM 4520 N N . GLN A 1 589 ? 19.734 10.477 2.448 1.00 91.19 589 GLN A N 1
ATOM 4521 C CA . GLN A 1 589 ? 20.594 9.678 1.565 1.00 91.19 589 GLN A CA 1
ATOM 4522 C C . GLN A 1 589 ? 20.352 8.170 1.737 1.00 91.19 589 GLN A C 1
ATOM 4524 O O . GLN A 1 589 ? 21.281 7.384 1.940 1.00 91.19 589 GLN A O 1
ATOM 4529 N N . VAL A 1 590 ? 19.086 7.772 1.646 1.00 95.31 590 VAL A N 1
ATOM 4530 C CA . VAL A 1 590 ? 18.646 6.376 1.572 1.00 95.31 590 VAL A CA 1
ATOM 4531 C C . VAL A 1 590 ? 17.890 6.148 0.258 1.00 95.31 590 VAL A C 1
ATOM 4533 O O . VAL A 1 590 ? 17.228 7.050 -0.257 1.00 95.31 590 VAL A O 1
ATOM 4536 N N . ALA A 1 591 ? 17.981 4.946 -0.302 1.00 95.50 591 ALA A N 1
ATOM 4537 C CA . ALA A 1 591 ? 17.080 4.493 -1.355 1.00 95.50 591 ALA A CA 1
ATOM 4538 C C . ALA A 1 591 ? 15.774 3.996 -0.723 1.00 95.50 591 ALA A C 1
ATOM 4540 O O . ALA A 1 591 ? 15.818 3.334 0.314 1.00 95.50 591 ALA A O 1
ATOM 4541 N N . PHE A 1 592 ? 14.638 4.309 -1.349 1.00 95.38 592 PHE A N 1
ATOM 4542 C CA . PHE A 1 592 ? 13.297 3.934 -0.897 1.00 95.38 592 PHE A CA 1
ATOM 4543 C C . PHE A 1 592 ? 12.483 3.350 -2.057 1.00 95.38 592 PHE A C 1
ATOM 4545 O O . PHE A 1 592 ? 12.460 3.922 -3.151 1.00 95.38 592 PHE A O 1
ATOM 4552 N N . ALA A 1 593 ? 11.770 2.256 -1.798 1.00 95.19 593 ALA A N 1
ATOM 4553 C CA . ALA A 1 593 ? 10.754 1.709 -2.690 1.00 95.19 593 ALA A CA 1
ATOM 4554 C C . ALA A 1 593 ? 9.562 1.164 -1.901 1.00 95.19 593 ALA A C 1
ATOM 4556 O O . ALA A 1 593 ? 9.731 0.546 -0.852 1.00 95.19 593 ALA A O 1
ATOM 4557 N N . ARG A 1 594 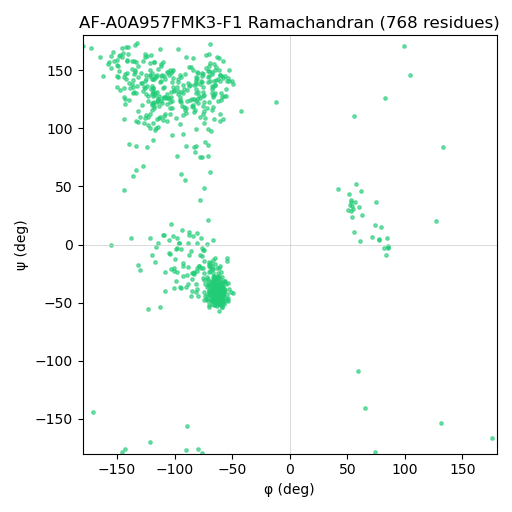? 8.355 1.346 -2.436 1.00 95.94 594 ARG A N 1
ATOM 4558 C CA . ARG A 1 594 ? 7.129 0.740 -1.910 1.00 95.94 594 ARG A CA 1
ATOM 4559 C C . ARG A 1 594 ? 7.050 -0.734 -2.316 1.00 95.94 594 ARG A C 1
ATOM 4561 O O . ARG A 1 594 ? 7.374 -1.092 -3.450 1.00 95.94 594 ARG A O 1
ATOM 4568 N N . TYR A 1 595 ? 6.582 -1.570 -1.397 1.00 96.25 595 TYR A N 1
ATOM 4569 C CA . TYR A 1 595 ? 6.188 -2.957 -1.647 1.00 96.25 595 TYR A CA 1
ATOM 4570 C C . TYR A 1 595 ? 4.659 -3.093 -1.489 1.00 96.25 595 TYR A C 1
ATOM 4572 O O . TYR A 1 595 ? 4.086 -2.276 -0.760 1.00 96.25 595 TYR A O 1
ATOM 4580 N N . PRO A 1 596 ? 3.981 -4.084 -2.117 1.00 96.88 596 PRO A N 1
ATOM 4581 C CA . PRO A 1 596 ? 2.533 -4.258 -2.001 1.00 96.88 596 PRO A CA 1
ATOM 4582 C C . PRO A 1 596 ? 1.982 -4.075 -0.580 1.00 96.88 596 PRO A C 1
ATOM 4584 O O . PRO A 1 596 ? 2.299 -4.834 0.345 1.00 96.88 596 PRO A O 1
ATOM 4587 N N . SER A 1 597 ? 1.169 -3.031 -0.448 1.00 96.81 597 SER A N 1
ATOM 4588 C CA . SER A 1 597 ? 0.637 -2.459 0.788 1.00 96.81 597 SER A CA 1
ATOM 4589 C C . SER A 1 597 ? -0.888 -2.336 0.704 1.00 96.81 597 SER A C 1
ATOM 4591 O O . SER A 1 597 ? -1.461 -2.324 -0.388 1.00 96.81 597 SER A O 1
ATOM 4593 N N . LEU A 1 598 ? -1.546 -2.280 1.863 1.00 97.00 598 LEU A N 1
ATOM 4594 C CA . LEU A 1 598 ? -3.003 -2.284 1.995 1.00 97.00 598 LEU A CA 1
ATOM 4595 C C . LEU A 1 598 ? -3.433 -1.283 3.063 1.00 97.00 598 LEU A C 1
ATOM 4597 O O . LEU A 1 598 ? -2.883 -1.273 4.166 1.00 97.00 598 LEU A O 1
ATOM 4601 N N . GLY A 1 599 ? -4.458 -0.505 2.735 1.00 95.50 599 GLY A N 1
ATOM 4602 C CA . GLY A 1 599 ? -5.219 0.267 3.704 1.00 95.50 599 GLY A CA 1
ATOM 4603 C C . GLY A 1 599 ? -6.716 0.033 3.551 1.00 95.50 599 GLY A C 1
ATOM 4604 O O . GLY A 1 599 ? -7.212 -0.200 2.445 1.00 95.50 599 GLY A O 1
ATOM 4605 N N . PHE A 1 600 ? -7.425 0.102 4.669 1.00 95.62 600 PHE A N 1
ATOM 4606 C CA . PHE A 1 600 ? -8.872 0.049 4.729 1.00 95.62 600 PHE A CA 1
ATOM 4607 C C . PHE A 1 600 ? -9.465 1.439 4.912 1.00 95.62 600 PHE A C 1
ATOM 4609 O O . PHE A 1 600 ? -8.879 2.303 5.566 1.00 95.62 600 PHE A O 1
ATOM 4616 N N . PHE A 1 601 ? -10.671 1.617 4.384 1.00 94.44 601 PHE A N 1
ATOM 4617 C CA . PHE A 1 601 ? -11.537 2.725 4.760 1.00 94.44 601 PHE A CA 1
ATOM 4618 C C . PHE A 1 601 ? -12.951 2.220 4.967 1.00 94.44 601 PHE A C 1
ATOM 4620 O O . PHE A 1 601 ? -13.474 1.474 4.138 1.00 94.44 601 PHE A O 1
ATOM 4627 N N . TYR A 1 602 ? -13.562 2.596 6.080 1.00 92.62 602 TYR A N 1
ATOM 4628 C CA . TYR A 1 602 ? -14.907 2.153 6.412 1.00 92.62 602 TYR A CA 1
ATOM 4629 C C . TYR A 1 602 ? -15.588 3.131 7.357 1.00 92.62 602 TYR A C 1
ATOM 4631 O O . TYR A 1 602 ? -14.955 3.822 8.160 1.00 92.62 602 TYR A O 1
ATOM 4639 N N . ALA A 1 603 ? -16.911 3.169 7.265 1.00 87.81 603 ALA A N 1
ATOM 4640 C CA . ALA A 1 603 ? -17.725 3.826 8.264 1.00 87.81 603 ALA A CA 1
ATOM 4641 C C . ALA A 1 603 ? -17.928 2.897 9.465 1.00 87.81 603 ALA A C 1
ATOM 4643 O O . ALA A 1 603 ? -18.074 1.683 9.326 1.00 87.81 603 ALA A O 1
ATOM 4644 N N . GLY A 1 604 ? -17.957 3.476 10.657 1.00 84.94 604 GLY A N 1
ATOM 4645 C CA . GLY A 1 604 ? -18.192 2.765 11.903 1.00 84.94 604 GLY A CA 1
ATOM 4646 C C . GLY A 1 604 ? -18.971 3.613 12.899 1.00 84.94 604 GLY A C 1
ATOM 4647 O O . GLY A 1 604 ? -19.371 4.743 12.620 1.00 84.94 604 GLY A O 1
ATOM 4648 N N . GLY A 1 605 ? -19.197 3.042 14.073 1.00 81.12 605 GLY A N 1
ATOM 4649 C CA . GLY A 1 605 ? -19.891 3.703 15.165 1.00 81.12 605 GLY A CA 1
ATOM 4650 C C . GLY A 1 605 ? -20.085 2.768 16.347 1.00 81.12 605 GLY A C 1
ATOM 4651 O O . GLY A 1 605 ? -19.473 1.698 16.434 1.00 81.12 605 GLY A O 1
ATOM 4652 N N . THR A 1 606 ? -20.942 3.167 17.278 1.00 83.19 606 THR A N 1
ATOM 4653 C CA . THR A 1 606 ? -21.215 2.394 18.488 1.00 83.19 606 THR A CA 1
ATOM 4654 C C . THR A 1 606 ? -22.160 1.236 18.189 1.00 83.19 606 THR A C 1
ATOM 4656 O O . THR A 1 606 ? -23.280 1.433 17.720 1.00 83.19 606 THR A O 1
ATOM 4659 N N . VAL A 1 607 ? -21.752 0.017 18.548 1.00 85.00 607 VAL A N 1
ATOM 4660 C CA . VAL A 1 607 ? -22.642 -1.150 18.592 1.00 85.00 607 VAL A CA 1
ATOM 4661 C C . VAL A 1 607 ? -22.971 -1.443 20.048 1.00 85.00 607 VAL A C 1
ATOM 4663 O O . VAL A 1 607 ? -22.104 -1.832 20.828 1.00 85.00 607 VAL A O 1
ATOM 4666 N N . THR A 1 608 ? -24.231 -1.245 20.428 1.00 84.88 608 THR A N 1
ATOM 4667 C CA . THR A 1 608 ? -24.711 -1.692 21.736 1.00 84.88 608 THR A CA 1
ATOM 4668 C C . THR A 1 608 ? -25.091 -3.153 21.626 1.00 84.88 608 THR A C 1
ATOM 4670 O O . THR A 1 608 ? -25.980 -3.527 20.856 1.00 84.88 608 THR A O 1
ATOM 4673 N N . GLU A 1 609 ? -24.425 -3.970 22.426 1.00 79.81 609 GLU A N 1
ATOM 4674 C CA . GLU A 1 609 ? -24.644 -5.404 22.469 1.00 79.81 609 GLU A CA 1
ATOM 4675 C C . GLU A 1 609 ? -25.301 -5.833 23.765 1.00 79.81 609 GLU A C 1
ATOM 4677 O O . GLU A 1 609 ? -25.189 -5.203 24.821 1.00 79.81 609 GLU A O 1
ATOM 4682 N N . LEU A 1 610 ? -25.945 -6.984 23.680 1.00 73.56 610 LEU A N 1
ATOM 4683 C CA . LEU A 1 610 ? -26.485 -7.667 24.821 1.00 73.56 610 LEU A CA 1
ATOM 4684 C C . LEU A 1 610 ? -26.113 -9.140 24.742 1.00 73.56 610 LEU A C 1
ATOM 4686 O O . LEU A 1 610 ? -26.657 -9.883 23.926 1.00 73.56 610 LEU A O 1
ATOM 4690 N N . PHE A 1 611 ? -25.159 -9.535 25.589 1.00 73.50 611 PHE A N 1
ATOM 4691 C CA . PHE A 1 611 ? -24.562 -10.872 25.571 1.00 73.50 611 PHE A CA 1
ATOM 4692 C C . PHE A 1 611 ? -24.067 -11.288 24.167 1.00 73.50 611 PHE A C 1
ATOM 4694 O O . PHE A 1 611 ? -24.340 -12.399 23.713 1.00 73.50 611 PHE A O 1
ATOM 4701 N N . GLY A 1 612 ? -23.407 -10.362 23.464 1.00 72.06 612 GLY A N 1
ATOM 4702 C CA . GLY A 1 612 ? -22.881 -10.550 22.106 1.00 72.06 612 GLY A CA 1
ATOM 4703 C C . GLY A 1 612 ? -23.872 -10.329 20.968 1.00 72.06 612 GLY A C 1
ATOM 4704 O O . GLY A 1 612 ? -23.451 -10.244 19.822 1.00 72.06 612 GLY A O 1
ATOM 4705 N N . ASN A 1 613 ? -25.167 -10.157 21.253 1.00 77.12 613 ASN A N 1
ATOM 4706 C CA . ASN A 1 613 ? -26.154 -9.854 20.214 1.00 77.12 613 ASN A CA 1
ATOM 4707 C C . ASN A 1 613 ? -26.277 -8.335 19.996 1.00 77.12 613 ASN A C 1
ATOM 4709 O O . ASN A 1 613 ? -26.607 -7.625 20.954 1.00 77.12 613 ASN A O 1
ATOM 4713 N N . PRO A 1 614 ? -26.074 -7.822 18.769 1.00 85.75 614 PRO A N 1
ATOM 4714 C CA . PRO A 1 614 ? -26.253 -6.405 18.456 1.00 85.75 614 PRO A CA 1
ATOM 4715 C C . PRO A 1 614 ? -27.723 -5.975 18.567 1.00 85.75 614 PRO A C 1
ATOM 4717 O O . PRO A 1 614 ? -28.589 -6.460 17.837 1.00 85.75 614 PRO A O 1
ATOM 4720 N N . ILE A 1 615 ? -28.020 -5.033 19.466 1.00 84.00 615 ILE A N 1
ATOM 4721 C CA . ILE A 1 615 ? -29.387 -4.517 19.678 1.00 84.00 615 ILE A CA 1
ATOM 4722 C C . ILE A 1 615 ? -29.582 -3.093 19.159 1.00 84.00 615 ILE A C 1
ATOM 4724 O O . ILE A 1 615 ? -30.706 -2.711 18.839 1.00 84.00 615 ILE A O 1
ATOM 4728 N N . GLN A 1 616 ? -28.503 -2.323 19.039 1.00 86.38 616 GLN A N 1
ATOM 4729 C CA . GLN A 1 616 ? -28.511 -0.976 18.478 1.00 86.38 616 GLN A CA 1
ATOM 4730 C C . GLN A 1 616 ? -27.159 -0.691 17.826 1.00 86.38 616 GLN A C 1
ATOM 4732 O O . GLN A 1 616 ? -26.127 -1.146 18.320 1.00 86.38 616 GLN A O 1
ATOM 4737 N N . MET A 1 617 ? -27.171 0.065 16.733 1.00 88.38 617 MET A N 1
ATOM 4738 C CA . MET A 1 617 ? -25.973 0.516 16.027 1.00 88.38 617 MET A CA 1
ATOM 4739 C C . MET A 1 617 ? -26.074 2.016 15.752 1.00 88.38 617 MET A C 1
ATOM 4741 O O . MET A 1 617 ? -27.181 2.538 15.634 1.00 88.38 617 MET A O 1
ATOM 4745 N N . SER A 1 618 ? -24.935 2.686 15.629 1.00 86.56 618 SER A N 1
ATOM 4746 C CA . SER A 1 618 ? -24.807 4.014 15.029 1.00 86.56 618 SER A CA 1
ATOM 4747 C C . SER A 1 618 ? -23.760 3.988 13.921 1.00 86.56 618 SER A C 1
ATOM 4749 O O . SER A 1 618 ? -22.910 3.096 13.873 1.00 86.56 618 SER A O 1
ATOM 4751 N N . GLN A 1 619 ? -23.819 4.996 13.056 1.00 85.12 619 GLN A N 1
ATOM 4752 C CA . GLN A 1 619 ? -22.728 5.370 12.172 1.00 85.12 619 GLN A CA 1
ATOM 4753 C C . GLN A 1 619 ? -22.398 6.829 12.447 1.00 85.12 619 GLN A C 1
ATOM 4755 O O . GLN A 1 619 ? -23.116 7.726 12.016 1.00 85.12 619 GLN A O 1
ATOM 4760 N N . ASP A 1 620 ? -21.320 7.045 13.176 1.00 80.81 620 ASP A N 1
ATOM 4761 C CA . ASP A 1 620 ? -20.890 8.367 13.617 1.00 80.81 620 ASP A CA 1
ATOM 4762 C C . ASP A 1 620 ? -19.374 8.550 13.485 1.00 80.81 620 ASP A C 1
ATOM 4764 O O . ASP A 1 620 ? -18.838 9.591 13.850 1.00 80.81 620 ASP A O 1
ATOM 4768 N N . LYS A 1 621 ? -18.678 7.562 12.904 1.00 84.00 621 LYS A N 1
ATOM 4769 C CA . LYS A 1 621 ? -17.236 7.596 12.672 1.00 84.00 621 LYS A CA 1
ATOM 4770 C C . LYS A 1 621 ? -16.851 7.135 11.279 1.00 84.00 621 LYS A C 1
ATOM 4772 O O . LYS A 1 621 ? -17.481 6.260 10.686 1.00 84.00 621 LYS A O 1
ATOM 4777 N N . LEU A 1 622 ? -15.748 7.684 10.796 1.00 88.12 622 LEU A N 1
ATOM 4778 C CA . LEU A 1 622 ? -15.035 7.218 9.614 1.00 88.12 622 LEU A CA 1
ATOM 4779 C C . LEU A 1 622 ? -13.631 6.805 10.029 1.00 88.12 622 LEU A C 1
ATOM 4781 O O . LEU A 1 622 ? -12.977 7.524 10.784 1.00 88.12 622 LEU A O 1
ATOM 4785 N N . TYR A 1 623 ? -13.186 5.656 9.537 1.00 89.69 623 TYR A N 1
ATOM 4786 C CA . TYR A 1 623 ? -11.886 5.082 9.850 1.00 89.69 623 TYR A CA 1
ATOM 4787 C C . TYR A 1 623 ? -11.052 4.956 8.585 1.00 89.69 623 TYR A C 1
ATOM 4789 O O . TYR A 1 623 ? -11.531 4.464 7.564 1.00 89.69 623 TYR A O 1
ATOM 4797 N N . ILE A 1 624 ? -9.791 5.361 8.691 1.00 91.62 624 ILE A N 1
ATOM 4798 C CA . ILE A 1 624 ? -8.719 4.945 7.793 1.00 91.62 624 ILE A CA 1
ATOM 4799 C C . ILE A 1 624 ? -7.803 4.032 8.602 1.00 91.62 624 ILE A C 1
ATOM 4801 O O . ILE A 1 624 ? -7.372 4.415 9.683 1.00 91.62 624 ILE A O 1
ATOM 4805 N N . ASP A 1 625 ? -7.532 2.825 8.118 1.00 90.31 625 ASP A N 1
ATOM 4806 C CA . ASP A 1 625 ? -6.700 1.853 8.834 1.00 90.31 625 ASP A CA 1
ATOM 4807 C C . ASP A 1 625 ? -5.657 1.270 7.886 1.00 90.31 625 ASP A C 1
ATOM 4809 O O . ASP A 1 625 ? -5.975 0.475 6.998 1.00 90.31 625 ASP A O 1
ATOM 4813 N N . ILE A 1 626 ? -4.405 1.700 8.029 1.00 91.94 626 ILE A N 1
ATOM 4814 C CA . ILE A 1 626 ? -3.334 1.300 7.126 1.00 91.94 626 ILE A CA 1
ATOM 4815 C C . ILE A 1 626 ? -2.539 0.156 7.757 1.00 91.94 626 ILE A C 1
ATOM 4817 O O . ILE A 1 626 ? -1.410 0.306 8.229 1.00 91.94 626 ILE A O 1
ATOM 4821 N N . VAL A 1 627 ? -3.150 -1.025 7.705 1.00 87.50 627 VAL A N 1
ATOM 4822 C CA . VAL A 1 627 ? -2.679 -2.263 8.343 1.00 87.50 627 VAL A CA 1
ATOM 4823 C C . VAL A 1 627 ? -1.406 -2.862 7.737 1.00 87.50 627 VAL A C 1
ATOM 4825 O O . VAL A 1 627 ? -0.791 -3.741 8.338 1.00 87.50 627 VAL A O 1
ATOM 4828 N N . ARG A 1 628 ? -1.010 -2.440 6.530 1.00 92.00 628 ARG A N 1
ATOM 4829 C CA . ARG A 1 628 ? 0.167 -2.973 5.834 1.00 92.00 628 ARG A CA 1
ATOM 4830 C C . ARG A 1 628 ? 0.877 -1.883 5.046 1.00 92.00 628 ARG A C 1
ATOM 4832 O O . ARG A 1 628 ? 0.401 -1.494 3.983 1.00 92.00 628 ARG A O 1
ATOM 4839 N N . GLN A 1 629 ? 2.050 -1.463 5.513 1.00 92.25 629 GLN A N 1
ATOM 4840 C CA . GLN A 1 629 ? 2.863 -0.416 4.889 1.00 92.25 629 GLN A CA 1
ATOM 4841 C C . GLN A 1 629 ? 4.296 -0.893 4.655 1.00 92.25 629 GLN A C 1
ATOM 4843 O O . GLN A 1 629 ? 5.260 -0.416 5.264 1.00 92.25 629 GLN A O 1
ATOM 4848 N N . LEU A 1 630 ? 4.437 -1.849 3.744 1.00 94.25 630 LEU A N 1
ATOM 4849 C CA . LEU A 1 630 ? 5.727 -2.464 3.477 1.00 94.25 630 LEU A CA 1
ATOM 4850 C C . LEU A 1 630 ? 6.534 -1.622 2.503 1.00 94.25 630 LEU A C 1
ATOM 4852 O O . LEU A 1 630 ? 6.032 -1.138 1.485 1.00 94.25 630 LEU A O 1
ATOM 4856 N N . HIS A 1 631 ? 7.813 -1.478 2.803 1.00 94.38 631 HIS A N 1
ATOM 4857 C CA . HIS A 1 631 ? 8.740 -0.726 1.976 1.00 94.38 631 HIS A CA 1
ATOM 4858 C C . HIS A 1 631 ? 10.128 -1.364 2.002 1.00 94.38 631 HIS A C 1
ATOM 4860 O O . HIS A 1 631 ? 10.406 -2.263 2.788 1.00 94.38 631 HIS A O 1
ATOM 4866 N N . ILE A 1 632 ? 11.011 -0.918 1.119 1.00 95.06 632 ILE A N 1
ATOM 4867 C CA . ILE A 1 632 ? 12.424 -1.276 1.120 1.00 95.06 632 ILE A CA 1
ATOM 4868 C C . ILE A 1 632 ? 13.211 0.006 1.322 1.00 95.06 632 ILE A C 1
ATOM 4870 O O . ILE A 1 632 ? 13.083 0.933 0.522 1.00 95.06 632 ILE A O 1
ATOM 4874 N N . VAL A 1 633 ? 14.032 0.050 2.370 1.00 95.69 633 VAL A N 1
ATOM 4875 C CA . VAL A 1 633 ? 14.943 1.164 2.640 1.00 95.69 633 VAL A CA 1
ATOM 4876 C C . VAL A 1 633 ? 16.360 0.647 2.790 1.00 95.69 633 VAL A C 1
ATOM 4878 O O . VAL A 1 633 ? 16.610 -0.365 3.447 1.00 95.69 633 VAL A O 1
ATOM 4881 N N . THR A 1 634 ? 17.311 1.326 2.156 1.00 97.31 634 THR A N 1
ATOM 4882 C CA . THR A 1 634 ? 18.736 1.070 2.378 1.00 97.31 634 THR A CA 1
ATOM 4883 C C . THR A 1 634 ? 19.540 2.354 2.232 1.00 97.31 634 THR A C 1
ATOM 4885 O O . THR A 1 634 ? 19.370 3.083 1.257 1.00 97.31 634 THR A O 1
ATOM 4888 N N . ALA A 1 635 ? 20.434 2.635 3.177 1.00 97.56 635 ALA A N 1
ATOM 4889 C CA . ALA A 1 635 ? 21.310 3.798 3.098 1.00 97.56 635 ALA A CA 1
ATOM 4890 C C . ALA A 1 635 ? 22.273 3.695 1.912 1.00 97.56 635 ALA A C 1
ATOM 4892 O O . ALA A 1 635 ? 22.858 2.638 1.666 1.00 97.56 635 ALA A O 1
ATOM 4893 N N . LEU A 1 636 ? 22.464 4.799 1.184 1.00 96.81 636 LEU A N 1
ATOM 4894 C CA . LEU A 1 636 ? 23.296 4.816 -0.025 1.00 96.81 636 LEU A CA 1
ATOM 4895 C C . LEU A 1 636 ? 24.771 4.498 0.274 1.00 96.81 636 LEU A C 1
ATOM 4897 O O . LEU A 1 636 ? 25.472 3.970 -0.590 1.00 96.81 636 LEU A O 1
ATOM 4901 N N . ASP A 1 637 ? 25.228 4.806 1.490 1.00 96.62 637 ASP A N 1
ATOM 4902 C CA . ASP A 1 637 ? 26.558 4.506 2.035 1.00 96.62 637 ASP A CA 1
ATOM 4903 C C . ASP A 1 637 ? 26.587 3.248 2.932 1.00 96.62 637 ASP A C 1
ATOM 4905 O O . ASP A 1 637 ? 27.659 2.834 3.375 1.00 96.62 637 ASP A O 1
ATOM 4909 N N . GLY A 1 638 ? 25.430 2.625 3.180 1.00 95.19 638 GLY A N 1
ATOM 4910 C CA . GLY A 1 638 ? 25.272 1.462 4.053 1.00 95.19 638 GLY A CA 1
ATOM 4911 C C . GLY A 1 638 ? 25.121 1.763 5.551 1.00 95.19 638 GLY A C 1
ATOM 4912 O O . GLY A 1 638 ? 25.073 0.809 6.329 1.00 95.19 638 GLY A O 1
ATOM 4913 N N . ASP A 1 639 ? 25.028 3.031 5.980 1.00 96.19 639 ASP A N 1
ATOM 4914 C CA . ASP A 1 639 ? 24.824 3.389 7.395 1.00 96.19 639 ASP A CA 1
ATOM 4915 C C . ASP A 1 639 ? 23.385 3.118 7.869 1.00 96.19 639 ASP A C 1
ATOM 4917 O O . ASP A 1 639 ? 22.451 3.880 7.612 1.00 96.19 639 ASP A O 1
ATOM 4921 N N . GLU A 1 640 ? 23.217 2.046 8.640 1.00 93.31 640 GLU A N 1
ATOM 4922 C CA . GLU A 1 640 ? 21.928 1.620 9.197 1.00 93.31 640 GLU A CA 1
ATOM 4923 C C . GLU A 1 640 ? 21.296 2.654 10.146 1.00 93.31 640 GLU A C 1
ATOM 4925 O O . GLU A 1 640 ? 20.080 2.654 10.325 1.00 93.31 640 GLU A O 1
ATOM 4930 N N . ASN A 1 641 ? 22.063 3.600 10.709 1.00 94.94 641 ASN A N 1
ATOM 4931 C CA . ASN A 1 641 ? 21.471 4.672 11.516 1.00 94.94 641 ASN A CA 1
ATOM 4932 C C . ASN A 1 641 ? 20.624 5.631 10.673 1.00 94.94 641 ASN A C 1
ATOM 4934 O O . ASN A 1 641 ? 19.644 6.169 11.191 1.00 94.94 641 ASN A O 1
ATOM 4938 N N . ARG A 1 642 ? 20.978 5.839 9.395 1.00 94.44 642 ARG A N 1
ATOM 4939 C CA . ARG A 1 642 ? 20.161 6.624 8.457 1.00 94.44 642 ARG A CA 1
ATOM 4940 C C . ARG A 1 642 ? 18.887 5.875 8.099 1.00 94.44 642 ARG A C 1
ATOM 4942 O O . ARG A 1 642 ? 17.831 6.483 8.049 1.00 94.44 642 ARG A O 1
ATOM 4949 N N . GLU A 1 643 ? 18.969 4.558 7.915 1.00 95.12 643 GLU A N 1
ATOM 4950 C CA . GLU A 1 643 ? 17.780 3.725 7.690 1.00 95.12 643 GLU A CA 1
ATOM 4951 C C . GLU A 1 643 ? 16.817 3.825 8.874 1.00 95.12 643 GLU A C 1
ATOM 4953 O O . GLU A 1 643 ? 15.644 4.131 8.683 1.00 95.12 643 GLU A O 1
ATOM 4958 N N . ARG A 1 644 ? 17.329 3.682 10.103 1.00 94.56 644 ARG A N 1
ATOM 4959 C CA . ARG A 1 644 ? 16.523 3.828 11.320 1.00 94.56 644 ARG A CA 1
ATOM 4960 C C . ARG A 1 644 ? 15.912 5.221 11.459 1.00 94.56 644 ARG A C 1
ATOM 4962 O O . ARG A 1 644 ? 14.741 5.353 11.810 1.00 94.56 644 ARG A O 1
ATOM 4969 N N . GLY A 1 645 ? 16.703 6.264 11.208 1.00 92.50 645 GLY A N 1
ATOM 4970 C CA . GLY A 1 645 ? 16.230 7.650 11.239 1.00 92.50 645 GLY A CA 1
ATOM 4971 C C . GLY A 1 645 ? 15.148 7.927 10.193 1.00 92.50 645 GLY A C 1
ATOM 4972 O O . GLY A 1 645 ? 14.227 8.704 10.455 1.00 92.50 645 GLY A O 1
ATOM 4973 N N . PHE A 1 646 ? 15.233 7.271 9.036 1.00 95.19 646 PHE A N 1
ATOM 4974 C CA . PHE A 1 646 ? 14.246 7.376 7.972 1.00 95.19 646 PHE A CA 1
ATOM 4975 C C . PHE A 1 646 ? 12.946 6.703 8.400 1.00 95.19 646 PHE A C 1
ATOM 4977 O O . PHE A 1 646 ? 11.907 7.362 8.401 1.00 95.19 646 PHE A O 1
ATOM 4984 N N . SER A 1 647 ? 13.011 5.432 8.818 1.00 94.62 647 SER A N 1
ATOM 4985 C CA . SER A 1 647 ? 11.834 4.646 9.201 1.00 94.62 647 SER A CA 1
ATOM 4986 C C . SER A 1 647 ? 11.050 5.309 10.331 1.00 94.62 647 SER A C 1
ATOM 4988 O O . SER A 1 647 ? 9.830 5.429 10.225 1.00 94.62 647 SER A O 1
ATOM 4990 N N . LEU A 1 648 ? 11.740 5.823 11.357 1.00 93.12 648 LEU A N 1
ATOM 4991 C CA . LEU A 1 648 ? 11.091 6.490 12.487 1.00 93.12 648 LEU A CA 1
ATOM 4992 C C . LEU A 1 648 ? 10.347 7.765 12.061 1.00 93.12 648 LEU A C 1
ATOM 4994 O O . LEU A 1 648 ? 9.210 7.988 12.471 1.00 93.12 648 LEU A O 1
ATOM 4998 N N . HIS A 1 649 ? 10.987 8.612 11.249 1.00 91.31 649 HIS A N 1
ATOM 4999 C CA . HIS A 1 649 ? 10.387 9.868 10.797 1.00 91.31 649 HIS A CA 1
ATOM 5000 C C . HIS A 1 649 ? 9.204 9.586 9.865 1.00 91.31 649 HIS A C 1
ATOM 5002 O O . HIS A 1 649 ? 8.103 10.087 10.099 1.00 91.31 649 HIS A O 1
ATOM 5008 N N . ALA A 1 650 ? 9.408 8.750 8.846 1.00 93.19 650 ALA A N 1
ATOM 5009 C CA . ALA A 1 650 ? 8.376 8.415 7.875 1.00 93.19 650 ALA A CA 1
ATOM 5010 C C . ALA A 1 650 ? 7.142 7.773 8.531 1.00 93.19 650 ALA A C 1
ATOM 5012 O O . ALA A 1 650 ? 6.028 8.130 8.159 1.00 93.19 650 ALA A O 1
ATOM 5013 N N . GLY A 1 651 ? 7.316 6.916 9.545 1.00 92.88 651 GLY A N 1
ATOM 5014 C CA . GLY A 1 651 ? 6.198 6.321 10.283 1.00 92.88 651 GLY A CA 1
ATOM 5015 C C . GLY A 1 651 ? 5.396 7.334 11.115 1.00 92.88 651 GLY A C 1
ATOM 5016 O O . GLY A 1 651 ? 4.168 7.317 11.106 1.00 92.88 651 GLY A O 1
ATOM 5017 N N . ILE A 1 652 ? 6.060 8.271 11.807 1.00 90.75 652 ILE A N 1
ATOM 5018 C CA . ILE A 1 652 ? 5.353 9.319 12.574 1.00 90.75 652 ILE A CA 1
ATOM 5019 C C . ILE A 1 652 ? 4.543 10.206 11.623 1.00 90.75 652 ILE A C 1
ATOM 5021 O O . ILE A 1 652 ? 3.385 10.533 11.897 1.00 90.75 652 ILE A O 1
ATOM 5025 N N . MET A 1 653 ? 5.147 10.572 10.491 1.00 90.62 653 MET A N 1
ATOM 5026 C CA . MET A 1 653 ? 4.498 11.384 9.466 1.00 90.62 653 MET A CA 1
ATOM 5027 C C . MET A 1 653 ? 3.340 10.653 8.793 1.00 90.62 653 MET A C 1
ATOM 5029 O O . MET A 1 653 ? 2.305 11.272 8.550 1.00 90.62 653 MET A O 1
ATOM 5033 N N . SER A 1 654 ? 3.479 9.352 8.523 1.00 92.94 654 SER A N 1
ATOM 5034 C CA . SER A 1 654 ? 2.402 8.559 7.932 1.00 92.94 654 SER A CA 1
ATOM 5035 C C . SER A 1 654 ? 1.189 8.504 8.863 1.00 92.94 654 SER A C 1
ATOM 5037 O O . SER A 1 654 ? 0.081 8.786 8.407 1.00 92.94 654 SER A O 1
ATOM 5039 N N . SER A 1 655 ? 1.398 8.300 10.171 1.00 93.75 655 SER A N 1
ATOM 5040 C CA . SER A 1 655 ? 0.305 8.339 11.148 1.00 93.75 655 SER A CA 1
ATOM 5041 C C . SER A 1 655 ? -0.354 9.717 11.234 1.00 93.75 655 SER A C 1
ATOM 5043 O O . SER A 1 655 ? -1.577 9.834 11.186 1.00 93.75 655 SER A O 1
ATOM 5045 N N . ARG A 1 656 ? 0.426 10.805 11.271 1.00 90.00 656 ARG A N 1
ATOM 5046 C CA . ARG A 1 656 ? -0.160 12.156 11.274 1.00 90.00 656 ARG A CA 1
ATOM 5047 C C . ARG A 1 656 ? -1.004 12.416 10.020 1.00 90.00 656 ARG A C 1
ATOM 5049 O O . ARG A 1 656 ? -2.094 12.990 10.120 1.00 90.00 656 ARG A O 1
ATOM 5056 N N . GLN A 1 657 ? -0.547 11.935 8.863 1.00 90.69 657 GLN A N 1
ATOM 5057 C CA . GLN A 1 657 ? -1.244 12.092 7.588 1.00 90.69 657 GLN A CA 1
ATOM 5058 C C . GLN A 1 657 ? -2.625 11.417 7.570 1.00 90.69 657 GLN A C 1
ATOM 5060 O O . GLN A 1 657 ? -3.485 11.870 6.814 1.00 90.69 657 GLN A O 1
ATOM 5065 N N . GLU A 1 658 ? -2.862 10.393 8.399 1.00 90.75 658 GLU A N 1
ATOM 5066 C CA . GLU A 1 658 ? -4.176 9.747 8.563 1.00 90.75 658 GLU A CA 1
ATOM 5067 C C . GLU A 1 658 ? -5.204 10.744 9.105 1.00 90.75 658 GLU A C 1
ATOM 5069 O O . GLU A 1 658 ? -6.255 10.942 8.497 1.00 90.75 658 GLU A O 1
ATOM 5074 N N . SER A 1 659 ? -4.866 11.444 10.194 1.00 88.62 659 SER A N 1
ATOM 5075 C CA . SER A 1 659 ? -5.720 12.504 10.747 1.00 88.62 659 SER A CA 1
ATOM 5076 C C . SER A 1 659 ? -5.861 13.693 9.793 1.00 88.62 659 SER A C 1
ATOM 5078 O O . SER A 1 659 ? -6.975 14.126 9.506 1.00 88.62 659 SER A O 1
ATOM 5080 N N . ASP A 1 660 ? -4.754 14.196 9.241 1.00 86.06 660 ASP A N 1
ATOM 5081 C CA . ASP A 1 660 ? -4.786 15.393 8.391 1.00 86.06 660 ASP A CA 1
ATOM 5082 C C . ASP A 1 660 ? -5.627 15.174 7.133 1.00 86.06 660 ASP A C 1
ATOM 5084 O O . ASP A 1 660 ? -6.346 16.069 6.686 1.00 86.06 660 ASP A O 1
ATOM 5088 N N . LEU A 1 661 ? -5.543 13.976 6.548 1.00 87.19 661 LEU A N 1
ATOM 5089 C CA . LEU A 1 661 ? -6.319 13.648 5.367 1.00 87.19 661 LEU A CA 1
ATOM 5090 C C . LEU A 1 661 ? -7.808 13.538 5.683 1.00 87.19 661 LEU A C 1
ATOM 5092 O O . LEU A 1 661 ? -8.615 14.058 4.916 1.00 87.19 661 LEU A O 1
ATOM 5096 N N . LEU A 1 662 ? -8.188 12.873 6.774 1.00 86.06 662 LEU A N 1
ATOM 5097 C CA . LEU A 1 662 ? -9.594 12.754 7.158 1.00 86.06 662 LEU A CA 1
ATOM 5098 C C . LEU A 1 662 ? -10.234 14.132 7.376 1.00 86.06 662 LEU A C 1
ATOM 5100 O O . LEU A 1 662 ? -11.309 14.391 6.842 1.00 86.06 662 LEU A O 1
ATOM 5104 N N . ALA A 1 663 ? -9.532 15.040 8.058 1.00 81.38 663 ALA A N 1
ATOM 5105 C CA . ALA A 1 663 ? -9.997 16.411 8.265 1.00 81.38 663 ALA A CA 1
ATOM 5106 C C . ALA A 1 663 ? -10.127 17.219 6.953 1.00 81.38 663 ALA A C 1
ATOM 5108 O O . ALA A 1 663 ? -10.975 18.098 6.850 1.00 81.38 663 ALA A O 1
ATOM 5109 N N . GLN A 1 664 ? -9.301 16.933 5.936 1.00 79.56 664 GLN A N 1
ATOM 5110 C CA . GLN A 1 664 ? -9.320 17.638 4.641 1.00 79.56 664 GLN A CA 1
ATOM 5111 C C . GLN A 1 664 ? -10.290 17.038 3.614 1.00 79.56 664 GLN A C 1
ATOM 5113 O O . GLN A 1 664 ? -10.803 17.754 2.756 1.00 79.56 664 GLN A O 1
ATOM 5118 N N . SER A 1 665 ? -10.465 15.716 3.629 1.00 68.81 665 SER A N 1
ATOM 5119 C CA . SER A 1 665 ? -11.168 14.965 2.578 1.00 68.81 665 SER A CA 1
ATOM 5120 C C . SER A 1 665 ? -12.686 15.018 2.707 1.00 68.81 665 SER A C 1
ATOM 5122 O O . SER A 1 665 ? -13.392 14.789 1.725 1.00 68.81 665 SER A O 1
ATOM 5124 N N . ILE A 1 666 ? -13.196 15.342 3.893 1.00 64.75 666 ILE A N 1
ATOM 5125 C CA . ILE A 1 666 ? -14.620 15.307 4.201 1.00 64.75 666 ILE A CA 1
ATOM 5126 C C . ILE A 1 666 ? -15.068 16.740 4.492 1.00 64.75 666 ILE A C 1
ATOM 5128 O O . ILE A 1 666 ? -14.715 17.320 5.512 1.00 64.75 666 ILE A O 1
ATOM 5132 N N . ALA A 1 667 ? -15.833 17.324 3.564 1.00 51.41 667 ALA A N 1
ATOM 5133 C CA . ALA A 1 667 ? -16.353 18.694 3.624 1.00 51.41 667 ALA A CA 1
ATOM 5134 C C . ALA A 1 667 ? -17.516 18.846 4.629 1.00 51.41 667 ALA A C 1
ATOM 5136 O O . ALA A 1 667 ? -18.579 19.374 4.299 1.00 51.41 667 ALA A O 1
ATOM 5137 N N . ILE A 1 668 ? -17.322 18.343 5.843 1.00 53.41 668 ILE A N 1
ATOM 5138 C CA . ILE A 1 668 ? -18.211 18.525 6.989 1.00 53.41 668 ILE A CA 1
ATOM 5139 C C . ILE A 1 668 ? -17.501 19.501 7.935 1.00 53.41 668 ILE A C 1
ATOM 5141 O O . ILE A 1 668 ? -16.275 19.546 7.967 1.00 53.41 668 ILE A O 1
ATOM 5145 N N . ASP A 1 669 ? -18.259 20.314 8.670 1.00 51.50 669 ASP A N 1
ATOM 5146 C CA . ASP A 1 669 ? -17.769 21.268 9.680 1.00 51.50 669 ASP A CA 1
ATOM 5147 C C . ASP A 1 669 ? -17.214 20.496 10.905 1.00 51.50 669 ASP A C 1
ATOM 5149 O O . ASP A 1 669 ? -17.778 20.507 12.003 1.00 51.50 669 ASP A O 1
ATOM 5153 N N . VAL A 1 670 ? -16.167 19.699 10.684 1.00 54.41 670 VAL A N 1
ATOM 5154 C CA . VAL A 1 670 ? -15.525 18.840 11.682 1.00 54.41 670 VAL A CA 1
ATOM 5155 C C . VAL A 1 670 ? -14.418 19.609 12.388 1.00 54.41 670 VAL A C 1
ATOM 5157 O O . VAL A 1 670 ? -13.626 20.283 11.733 1.00 54.41 670 VAL A O 1
ATOM 5160 N N . ASP A 1 671 ? -14.382 19.532 13.722 1.00 55.12 671 ASP A N 1
ATOM 5161 C CA . ASP A 1 671 ? -13.404 20.294 14.504 1.00 55.12 671 ASP A CA 1
ATOM 5162 C C . ASP A 1 671 ? -12.034 19.588 14.500 1.00 55.12 671 ASP A C 1
ATOM 5164 O O . ASP A 1 671 ? -11.028 20.278 14.342 1.00 55.12 671 ASP A O 1
ATOM 5168 N N . GLU A 1 672 ? -11.959 18.243 14.569 1.00 74.12 672 GLU A N 1
ATOM 5169 C CA . GLU A 1 672 ? -10.669 17.532 14.489 1.00 74.12 672 GLU A CA 1
ATOM 5170 C C . GLU A 1 672 ? -10.759 16.020 14.160 1.00 74.12 672 GLU A C 1
ATOM 5172 O O . GLU A 1 672 ? -11.664 15.311 14.598 1.00 74.12 672 GLU A O 1
ATOM 5177 N N . ALA A 1 673 ? -9.780 15.494 13.410 1.00 85.88 673 ALA A N 1
ATOM 5178 C CA . ALA A 1 673 ? -9.574 14.056 13.194 1.00 85.88 673 ALA A CA 1
ATOM 5179 C C . ALA A 1 673 ? -8.393 13.541 14.034 1.00 85.88 673 ALA A C 1
ATOM 5181 O O . ALA A 1 673 ? -7.425 14.259 14.279 1.00 85.88 673 ALA A O 1
ATOM 5182 N N . SER A 1 674 ? -8.433 12.270 14.431 1.00 88.75 674 SER A N 1
ATOM 5183 C CA . SER A 1 674 ? -7.459 11.664 15.346 1.00 88.75 674 SER A CA 1
ATOM 5184 C C . SER A 1 674 ? -6.573 10.621 14.672 1.00 88.75 674 SER A C 1
ATOM 5186 O O . SER A 1 674 ? -7.036 9.874 13.819 1.00 88.75 674 SER A O 1
ATOM 5188 N N . SER A 1 675 ? -5.313 10.549 15.092 1.00 91.94 675 SER A N 1
ATOM 5189 C CA . SER A 1 675 ? -4.331 9.494 14.806 1.00 91.94 675 SER A CA 1
ATOM 5190 C C . SER A 1 675 ? -3.443 9.302 16.038 1.00 91.94 675 SER A C 1
ATOM 5192 O O . SER A 1 675 ? -3.404 10.170 16.912 1.00 91.94 675 SER A O 1
ATOM 5194 N N . ALA A 1 676 ? -2.688 8.205 16.139 1.00 92.44 676 ALA A N 1
ATOM 5195 C CA . ALA A 1 676 ? -1.793 8.013 17.286 1.00 92.44 676 ALA A CA 1
ATOM 5196 C C . ALA A 1 676 ? -0.780 9.167 17.431 1.00 92.44 676 ALA A C 1
ATOM 5198 O O . ALA A 1 676 ? -0.535 9.645 18.541 1.00 92.44 676 ALA A O 1
ATOM 5199 N N . ALA A 1 677 ? -0.237 9.661 16.311 1.00 92.44 677 ALA A N 1
ATOM 5200 C CA . ALA A 1 677 ? 0.661 10.812 16.304 1.00 92.44 677 ALA A CA 1
ATOM 5201 C C . ALA A 1 677 ? -0.034 12.112 16.753 1.00 92.44 677 ALA A C 1
ATOM 5203 O O . ALA A 1 677 ? 0.545 12.857 17.547 1.00 92.44 677 ALA A O 1
ATOM 5204 N N . SER A 1 678 ? -1.273 12.377 16.312 1.00 91.62 678 SER A N 1
ATOM 5205 C CA . SER A 1 678 ? -2.007 13.573 16.759 1.00 91.62 678 SER A CA 1
ATOM 5206 C C . SER A 1 678 ? -2.376 13.505 18.242 1.00 91.62 678 SER A C 1
ATOM 5208 O O . SER A 1 678 ? -2.299 14.510 18.941 1.00 91.62 678 SER A O 1
ATOM 5210 N N . LEU A 1 679 ? -2.678 12.318 18.776 1.00 92.38 679 LEU A N 1
ATOM 5211 C CA . LEU A 1 679 ? -2.954 12.164 20.206 1.00 92.38 679 LEU A CA 1
ATOM 5212 C C . LEU A 1 679 ? -1.723 12.430 21.078 1.00 92.38 679 LEU A C 1
ATOM 5214 O O . LEU A 1 679 ? -1.855 13.020 22.150 1.00 92.38 679 LEU A O 1
ATOM 5218 N N . LEU A 1 680 ? -0.522 12.045 20.632 1.00 93.00 680 LEU A N 1
ATOM 5219 C CA . LEU A 1 680 ? 0.717 12.424 21.321 1.00 93.00 680 LEU A CA 1
ATOM 5220 C C . LEU A 1 680 ? 0.922 13.946 21.312 1.00 93.00 680 LEU A C 1
ATOM 5222 O O . LEU A 1 680 ? 1.365 14.507 22.315 1.00 93.00 680 LEU A O 1
ATOM 5226 N N . TRP A 1 681 ? 0.566 14.610 20.210 1.00 90.69 681 TRP A N 1
ATOM 5227 C CA . TRP A 1 681 ? 0.614 16.067 20.107 1.00 90.69 681 TRP A CA 1
ATOM 5228 C C . TRP A 1 681 ? -0.353 16.741 21.091 1.00 90.69 681 TRP A C 1
ATOM 5230 O O . TRP A 1 681 ? 0.068 17.551 21.915 1.00 90.69 681 TRP A O 1
ATOM 5240 N N . HIS A 1 682 ? -1.621 16.328 21.115 1.00 91.44 682 HIS A N 1
ATOM 5241 C CA . HIS A 1 682 ? -2.597 16.854 22.072 1.00 91.44 682 HIS A CA 1
ATOM 5242 C C . HIS A 1 682 ? -2.241 16.552 23.526 1.00 91.44 682 HIS A C 1
ATOM 5244 O O . HIS A 1 682 ? -2.476 17.378 24.407 1.00 91.44 682 HIS A O 1
ATOM 5250 N N . ALA A 1 683 ? -1.646 15.389 23.808 1.00 93.94 683 ALA A N 1
ATOM 5251 C CA . ALA A 1 683 ? -1.144 15.080 25.143 1.00 93.94 683 ALA A CA 1
ATOM 5252 C C . ALA A 1 683 ? -0.114 16.123 25.599 1.00 93.94 683 ALA A C 1
ATOM 5254 O O . ALA A 1 683 ? -0.169 16.589 26.741 1.00 93.94 683 ALA A O 1
ATOM 5255 N N . ALA A 1 684 ? 0.790 16.523 24.699 1.00 92.88 684 ALA A N 1
ATOM 5256 C CA . ALA A 1 684 ? 1.776 17.561 24.962 1.00 92.88 684 ALA A CA 1
ATOM 5257 C C . ALA A 1 684 ? 1.117 18.928 25.218 1.00 92.88 684 ALA A C 1
ATOM 5259 O O . ALA A 1 684 ? 1.430 19.559 26.230 1.00 92.88 684 ALA A O 1
ATOM 5260 N N . GLU A 1 685 ? 0.154 19.342 24.387 1.00 91.50 685 GLU A N 1
ATOM 5261 C CA . GLU A 1 685 ? -0.600 20.599 24.559 1.00 91.50 685 GLU A CA 1
ATOM 5262 C C . GLU A 1 685 ? -1.370 20.648 25.887 1.00 91.50 685 GLU A C 1
ATOM 5264 O O . GLU A 1 685 ? -1.368 21.653 26.604 1.00 91.50 685 GLU A O 1
ATOM 5269 N N . GLN A 1 686 ? -2.001 19.532 26.255 1.00 91.62 686 GLN A N 1
ATOM 5270 C CA . GLN A 1 686 ? -2.784 19.391 27.482 1.00 91.62 686 GLN A CA 1
ATOM 5271 C C . GLN A 1 686 ? -1.910 19.128 28.721 1.00 91.62 686 GLN A C 1
ATOM 5273 O O . GLN A 1 686 ? -2.434 19.003 29.830 1.00 91.62 686 GLN A O 1
ATOM 5278 N N . ASN A 1 687 ? -0.579 19.078 28.567 1.00 93.38 687 ASN A N 1
ATOM 5279 C CA . ASN A 1 687 ? 0.387 18.750 29.621 1.00 93.38 687 ASN A CA 1
ATOM 5280 C C . ASN A 1 687 ? 0.117 17.399 30.310 1.00 93.38 687 ASN A C 1
ATOM 5282 O O . ASN A 1 687 ? 0.437 17.207 31.488 1.00 93.38 687 ASN A O 1
ATOM 5286 N N . ILE A 1 688 ? -0.460 16.450 29.576 1.00 95.00 688 ILE A N 1
ATOM 5287 C CA . ILE A 1 688 ? -0.630 15.068 30.018 1.00 95.00 688 ILE A CA 1
ATOM 5288 C C . ILE A 1 688 ? 0.740 14.378 29.920 1.00 95.00 688 ILE A C 1
ATOM 5290 O O . ILE A 1 688 ? 1.400 14.497 28.888 1.00 95.00 688 ILE A O 1
ATOM 5294 N N . PRO A 1 689 ? 1.206 13.658 30.962 1.00 96.88 689 PRO A N 1
ATOM 5295 C CA . PRO A 1 689 ? 2.471 12.934 30.886 1.00 96.88 689 PRO A CA 1
ATOM 5296 C C . PRO A 1 689 ? 2.487 11.936 29.729 1.00 96.88 689 PRO A C 1
ATOM 5298 O O . PRO A 1 689 ? 1.597 11.096 29.630 1.00 96.88 689 PRO A O 1
ATOM 5301 N N . ILE A 1 690 ? 3.510 12.010 28.881 1.00 97.19 690 ILE A N 1
ATOM 5302 C CA . ILE A 1 690 ? 3.762 11.036 27.816 1.00 97.19 690 ILE A CA 1
ATOM 5303 C C . ILE A 1 690 ? 4.883 10.123 28.293 1.00 97.19 690 ILE A C 1
ATOM 5305 O O . ILE A 1 690 ? 5.989 10.595 28.560 1.00 97.19 690 ILE A O 1
ATOM 5309 N N . HIS A 1 691 ? 4.594 8.833 28.430 1.00 97.44 691 HIS A N 1
ATOM 5310 C CA . HIS A 1 691 ? 5.533 7.824 28.906 1.00 97.44 691 HIS A CA 1
ATOM 5311 C C . HIS A 1 691 ? 6.200 7.083 27.751 1.00 97.44 691 HIS A C 1
ATOM 5313 O O . HIS A 1 691 ? 5.531 6.719 26.788 1.00 97.44 691 HIS A O 1
ATOM 5319 N N . THR A 1 692 ? 7.486 6.766 27.906 1.00 96.75 692 THR A N 1
ATOM 5320 C CA . THR A 1 692 ? 8.225 5.832 27.048 1.00 96.75 692 THR A CA 1
ATOM 5321 C C . THR A 1 692 ? 8.628 4.596 27.852 1.00 96.75 692 THR A C 1
ATOM 5323 O O . THR A 1 692 ? 9.500 4.635 28.725 1.00 96.75 692 THR A O 1
ATOM 5326 N N . ILE A 1 693 ? 7.993 3.469 27.559 1.00 97.00 693 ILE A N 1
ATOM 5327 C CA . ILE A 1 693 ? 8.221 2.189 28.219 1.00 97.00 693 ILE A CA 1
ATOM 5328 C C . ILE A 1 693 ? 9.246 1.401 27.404 1.00 97.00 693 ILE A C 1
ATOM 5330 O O . ILE A 1 693 ? 9.036 1.109 26.228 1.00 97.00 693 ILE A O 1
ATOM 5334 N N . LEU A 1 694 ? 10.376 1.089 28.037 1.00 95.69 694 LEU A N 1
ATOM 5335 C CA . LEU A 1 694 ? 11.489 0.380 27.413 1.00 95.69 694 LEU A CA 1
ATOM 5336 C C . LEU A 1 694 ? 11.394 -1.130 27.687 1.00 95.69 694 LEU A C 1
ATOM 5338 O O . LEU A 1 694 ? 11.025 -1.515 28.804 1.00 95.69 694 LEU A O 1
ATOM 5342 N N . PRO A 1 695 ? 11.786 -1.988 26.729 1.00 94.12 695 PRO A N 1
ATOM 5343 C CA . PRO A 1 695 ? 11.846 -3.428 26.944 1.00 94.12 695 PRO A CA 1
ATOM 5344 C C . PRO A 1 695 ? 12.992 -3.806 27.902 1.00 94.12 695 PRO A C 1
ATOM 5346 O O . PRO A 1 695 ? 13.911 -3.028 28.166 1.00 94.12 695 PRO A O 1
ATOM 5349 N N . GLY A 1 696 ? 12.958 -5.033 28.432 1.00 91.44 696 GLY A N 1
ATOM 5350 C CA . GLY A 1 696 ? 14.062 -5.613 29.213 1.00 91.44 696 GLY A CA 1
ATOM 5351 C C . GLY A 1 696 ? 14.098 -5.277 30.713 1.00 91.44 696 GLY A C 1
ATOM 5352 O O . GLY A 1 696 ? 14.942 -5.820 31.426 1.00 91.44 696 GLY A O 1
ATOM 5353 N N . ASN A 1 697 ? 13.184 -4.442 31.226 1.00 90.00 697 ASN A N 1
ATOM 5354 C CA . ASN A 1 697 ? 13.003 -4.216 32.667 1.00 90.00 697 ASN A CA 1
ATOM 5355 C C . ASN A 1 697 ? 11.518 -4.261 33.065 1.00 90.00 697 ASN A C 1
ATOM 5357 O O . ASN A 1 697 ? 10.860 -3.230 33.190 1.00 90.00 697 ASN A O 1
ATOM 5361 N N . GLU A 1 698 ? 11.017 -5.474 33.304 1.00 91.12 698 GLU A N 1
ATOM 5362 C CA . GLU A 1 698 ? 9.609 -5.758 33.616 1.00 91.12 698 GLU A CA 1
ATOM 5363 C C . GLU A 1 698 ? 9.084 -4.949 34.812 1.00 91.12 698 GLU A C 1
ATOM 5365 O O . GLU A 1 698 ? 8.015 -4.360 34.746 1.00 91.12 698 GLU A O 1
ATOM 5370 N N . SER A 1 699 ? 9.867 -4.824 35.888 1.00 92.94 699 SER A N 1
ATOM 5371 C CA . SER A 1 699 ? 9.447 -4.076 37.084 1.00 92.94 699 SER A CA 1
ATOM 5372 C C . SER A 1 699 ? 9.236 -2.581 36.802 1.00 92.94 699 SER A C 1
ATOM 5374 O O . SER A 1 699 ? 8.270 -1.981 37.282 1.00 92.94 699 SER A O 1
ATOM 5376 N N . ALA A 1 700 ? 10.115 -1.974 35.997 1.00 92.56 700 ALA A N 1
ATOM 5377 C CA . ALA A 1 700 ? 9.958 -0.583 35.576 1.00 92.56 700 ALA A CA 1
ATOM 5378 C C . ALA A 1 700 ? 8.779 -0.415 34.606 1.00 92.56 700 ALA A C 1
ATOM 5380 O O . ALA A 1 700 ? 8.011 0.535 34.751 1.00 92.56 700 ALA A O 1
ATOM 5381 N N . ALA A 1 701 ? 8.606 -1.354 33.671 1.00 94.75 701 ALA A N 1
ATOM 5382 C CA . ALA A 1 701 ? 7.485 -1.356 32.740 1.00 94.75 701 ALA A CA 1
ATOM 5383 C C . ALA A 1 701 ? 6.135 -1.462 33.463 1.00 94.75 701 ALA A C 1
ATOM 5385 O O . ALA A 1 701 ? 5.283 -0.596 33.283 1.00 94.75 701 ALA A O 1
ATOM 5386 N N . GLU A 1 702 ? 5.967 -2.439 34.360 1.00 95.19 702 GLU A N 1
ATOM 5387 C CA . GLU A 1 702 ? 4.743 -2.608 35.155 1.00 95.19 702 GLU A CA 1
ATOM 5388 C C . GLU A 1 702 ? 4.442 -1.390 36.029 1.00 95.19 702 GLU A C 1
ATOM 5390 O O . GLU A 1 702 ? 3.285 -0.998 36.186 1.00 95.19 702 GLU A O 1
ATOM 5395 N N . SER A 1 703 ? 5.481 -0.743 36.565 1.00 95.31 703 SER A N 1
ATOM 5396 C CA . SER A 1 703 ? 5.311 0.482 37.350 1.00 95.31 703 SER A CA 1
ATOM 5397 C C . SER A 1 703 ? 4.724 1.626 36.521 1.00 95.31 703 SER A C 1
ATOM 5399 O O . SER A 1 703 ? 3.960 2.416 37.065 1.00 95.31 703 SER A O 1
ATOM 5401 N N . ILE A 1 704 ? 5.058 1.718 35.229 1.00 95.75 704 ILE A N 1
ATOM 5402 C CA . ILE A 1 704 ? 4.489 2.716 34.313 1.00 95.75 704 ILE A CA 1
ATOM 5403 C C . ILE A 1 704 ? 3.098 2.279 33.833 1.00 95.75 704 ILE A C 1
ATOM 5405 O O . ILE A 1 704 ? 2.169 3.080 33.881 1.00 95.75 704 ILE A O 1
ATOM 5409 N N . LEU A 1 705 ? 2.910 1.009 33.453 1.00 94.94 705 LEU A N 1
ATOM 5410 C CA . LEU A 1 705 ? 1.608 0.462 33.036 1.00 94.94 705 LEU A CA 1
ATOM 5411 C C . LEU A 1 705 ? 0.529 0.626 34.120 1.00 94.94 705 LEU A C 1
ATOM 5413 O O . LEU A 1 705 ? -0.648 0.833 33.816 1.00 94.94 705 LEU A O 1
ATOM 5417 N N . ALA A 1 706 ? 0.916 0.573 35.396 1.00 95.44 706 ALA A N 1
ATOM 5418 C CA . ALA A 1 706 ? 0.023 0.826 36.523 1.00 95.44 706 ALA A CA 1
ATOM 5419 C C . ALA A 1 706 ? -0.454 2.290 36.628 1.00 95.44 706 ALA A C 1
ATOM 5421 O O . ALA A 1 706 ? -1.479 2.533 37.261 1.00 95.44 706 ALA A O 1
ATOM 5422 N N . LEU A 1 707 ? 0.262 3.251 36.028 1.00 95.44 707 LEU A N 1
ATOM 5423 C CA . LEU A 1 707 ? -0.118 4.672 35.995 1.00 95.44 707 LEU A CA 1
ATOM 5424 C C . LEU A 1 707 ? -1.114 4.989 34.881 1.00 95.44 707 LEU A C 1
ATOM 5426 O O . LEU A 1 707 ? -1.845 5.970 34.994 1.00 95.44 707 LEU A O 1
ATOM 5430 N N . LEU A 1 708 ? -1.114 4.187 33.813 1.00 94.12 708 LEU A N 1
ATOM 5431 C CA . LEU A 1 708 ? -1.990 4.393 32.665 1.00 94.12 708 LEU A CA 1
ATOM 5432 C C . LEU A 1 708 ? -3.451 4.144 33.044 1.00 94.12 708 LEU A C 1
ATOM 5434 O O . LEU A 1 708 ? -3.749 3.241 33.837 1.00 94.12 708 LEU A O 1
ATOM 5438 N N . ASP A 1 709 ? -4.360 4.888 32.419 1.00 91.44 709 ASP A N 1
ATOM 5439 C CA . ASP A 1 709 ? -5.800 4.650 32.535 1.00 91.44 709 ASP A CA 1
ATOM 5440 C C . ASP A 1 709 ? -6.181 3.189 32.211 1.00 91.44 709 ASP A C 1
ATOM 5442 O O . ASP A 1 709 ? -5.515 2.496 31.435 1.00 91.44 709 ASP A O 1
ATOM 5446 N N . ASN A 1 710 ? -7.253 2.690 32.832 1.00 84.06 710 ASN A N 1
ATOM 5447 C CA . ASN A 1 710 ? -7.673 1.294 32.682 1.00 84.06 710 ASN A CA 1
ATOM 5448 C C . ASN A 1 710 ? -8.244 0.965 31.295 1.00 84.06 710 ASN A C 1
ATOM 5450 O O . ASN A 1 710 ? -8.351 -0.216 30.978 1.00 84.06 710 ASN A O 1
ATOM 5454 N N . GLY A 1 711 ? -8.602 1.965 30.483 1.00 78.44 711 GLY A N 1
ATOM 5455 C CA . GLY A 1 711 ? -9.070 1.746 29.113 1.00 78.44 711 GLY A CA 1
ATOM 5456 C C . GLY A 1 711 ? -7.965 1.380 28.114 1.00 78.44 711 GLY A C 1
ATOM 5457 O O . GLY A 1 711 ? -8.276 0.892 27.031 1.00 78.44 711 GLY A O 1
ATOM 5458 N N . TYR A 1 712 ? -6.684 1.562 28.457 1.00 86.38 712 TYR A N 1
ATOM 5459 C CA . TYR A 1 712 ? -5.579 1.165 27.579 1.00 86.38 712 TYR A CA 1
ATOM 5460 C C . TYR A 1 712 ? -5.418 -0.367 27.490 1.00 86.38 712 TYR A C 1
ATOM 5462 O O . TYR A 1 712 ? -5.547 -1.058 28.507 1.00 86.38 712 TYR A O 1
ATOM 5470 N N . PRO A 1 713 ? -5.048 -0.919 26.316 1.00 86.50 713 PRO A N 1
ATOM 5471 C CA . PRO A 1 713 ? -4.800 -2.350 26.137 1.00 86.50 713 PRO A CA 1
ATOM 5472 C C . PRO A 1 713 ? -3.439 -2.758 26.731 1.00 86.50 713 PRO A C 1
ATOM 5474 O O . PRO A 1 713 ? -2.460 -2.984 26.022 1.00 86.50 713 PRO A O 1
ATOM 5477 N N . LYS A 1 714 ? -3.363 -2.844 28.065 1.00 88.81 714 LYS A N 1
ATOM 5478 C CA . LYS A 1 714 ? -2.104 -3.090 28.797 1.00 88.81 714 LYS A CA 1
ATOM 5479 C C . LYS A 1 714 ? -1.448 -4.430 28.451 1.00 88.81 714 LYS A C 1
ATOM 5481 O O . LYS A 1 714 ? -0.225 -4.495 28.462 1.00 88.81 714 LYS A O 1
ATOM 5486 N N . GLU A 1 715 ? -2.224 -5.467 28.122 1.00 87.25 715 GLU A N 1
ATOM 5487 C CA . GLU A 1 715 ? -1.661 -6.756 27.679 1.00 87.25 715 GLU A CA 1
ATOM 5488 C C . GLU A 1 715 ? -0.938 -6.623 26.335 1.00 87.25 715 GLU A C 1
ATOM 5490 O O . GLU A 1 715 ? 0.239 -6.955 26.254 1.00 87.25 715 GLU A O 1
ATOM 5495 N N . ALA A 1 716 ? -1.557 -5.986 25.336 1.00 86.50 716 ALA A N 1
ATOM 5496 C CA . ALA A 1 716 ? -0.908 -5.732 24.048 1.00 86.50 716 ALA A CA 1
ATOM 5497 C C . ALA A 1 716 ? 0.401 -4.931 24.208 1.00 86.50 716 ALA A C 1
ATOM 5499 O O . ALA A 1 716 ? 1.406 -5.207 23.556 1.00 86.50 716 ALA A O 1
ATOM 5500 N N . MET A 1 717 ? 0.434 -3.958 25.126 1.00 91.56 717 MET A N 1
ATOM 5501 C CA . MET A 1 717 ? 1.670 -3.229 25.442 1.00 91.56 717 MET A CA 1
ATOM 5502 C C . MET A 1 717 ? 2.746 -4.138 26.056 1.00 91.56 717 MET A C 1
ATOM 5504 O O . MET A 1 717 ? 3.925 -3.966 25.750 1.00 91.56 717 MET A O 1
ATOM 5508 N N . ARG A 1 718 ? 2.376 -5.111 26.900 1.00 92.31 718 ARG A N 1
ATOM 5509 C CA . ARG A 1 718 ? 3.323 -6.114 27.420 1.00 92.31 718 ARG A CA 1
ATOM 5510 C C . ARG A 1 718 ? 3.850 -7.011 26.314 1.00 92.31 718 ARG A C 1
ATOM 5512 O O . ARG A 1 718 ? 5.050 -7.271 26.294 1.00 92.31 718 ARG A O 1
ATOM 5519 N N . ASP A 1 719 ? 3.000 -7.432 25.386 1.00 90.94 719 ASP A N 1
ATOM 5520 C CA . ASP A 1 719 ? 3.413 -8.264 24.255 1.00 90.94 719 ASP A CA 1
ATOM 5521 C C . ASP A 1 719 ? 4.409 -7.530 23.353 1.00 90.94 719 ASP A C 1
ATOM 5523 O O . ASP A 1 719 ? 5.450 -8.090 23.001 1.00 90.94 719 ASP A O 1
ATOM 5527 N N . ALA A 1 720 ? 4.186 -6.237 23.098 1.00 92.56 720 ALA A N 1
ATOM 5528 C CA . ALA A 1 720 ? 5.150 -5.380 22.409 1.00 92.56 720 ALA A CA 1
ATOM 5529 C C . ALA A 1 720 ? 6.507 -5.312 23.136 1.00 92.56 720 ALA A C 1
ATOM 5531 O O . ALA A 1 720 ? 7.562 -5.490 22.521 1.00 92.56 720 ALA A O 1
ATOM 5532 N N . LEU A 1 721 ? 6.500 -5.103 24.456 1.00 95.19 721 LEU A N 1
ATOM 5533 C CA . LEU A 1 721 ? 7.723 -5.053 25.267 1.00 95.19 721 LEU A CA 1
ATOM 5534 C C . LEU A 1 721 ? 8.455 -6.404 25.291 1.00 95.19 721 LEU A C 1
ATOM 5536 O O . LEU A 1 721 ? 9.685 -6.446 25.223 1.00 95.19 721 LEU A O 1
ATOM 5540 N N . ASN A 1 722 ? 7.710 -7.510 25.348 1.00 93.19 722 ASN A N 1
ATOM 5541 C CA . ASN A 1 722 ? 8.242 -8.871 25.279 1.00 93.19 722 ASN A CA 1
ATOM 5542 C C . ASN A 1 722 ? 8.841 -9.185 23.899 1.00 93.19 722 ASN A C 1
ATOM 5544 O O . ASN A 1 722 ? 9.829 -9.916 23.816 1.00 93.19 722 ASN A O 1
ATOM 5548 N N . ALA A 1 723 ? 8.305 -8.584 22.832 1.00 92.56 723 ALA A N 1
ATOM 5549 C CA . ALA A 1 723 ? 8.864 -8.616 21.480 1.00 92.56 723 ALA A CA 1
ATOM 5550 C C . ALA A 1 723 ? 10.072 -7.671 21.286 1.00 92.56 723 ALA A C 1
ATOM 5552 O O . ALA A 1 723 ? 10.581 -7.534 20.172 1.00 92.56 723 ALA A O 1
ATOM 5553 N N . GLY A 1 724 ? 10.552 -7.023 22.356 1.00 95.19 724 GLY A N 1
ATOM 5554 C CA . GLY A 1 724 ? 11.714 -6.133 22.324 1.00 95.19 724 GLY A CA 1
ATOM 5555 C C . GLY A 1 724 ? 11.420 -4.736 21.776 1.00 95.19 724 GLY A C 1
ATOM 5556 O O . GLY A 1 724 ? 12.355 -4.009 21.446 1.00 95.19 724 GLY A O 1
ATOM 5557 N N . LYS A 1 725 ? 10.145 -4.350 21.671 1.00 96.31 725 LYS A N 1
ATOM 5558 C CA . LYS A 1 725 ? 9.729 -3.042 21.155 1.00 96.31 725 LYS A CA 1
ATOM 5559 C C . LYS A 1 725 ? 9.613 -2.009 22.275 1.00 96.31 725 LYS A C 1
ATOM 5561 O O . LYS A 1 725 ? 9.521 -2.347 23.454 1.00 96.31 725 LYS A O 1
ATOM 5566 N N . VAL A 1 726 ? 9.626 -0.735 21.899 1.00 97.00 726 VAL A N 1
ATOM 5567 C CA . VAL A 1 726 ? 9.428 0.419 22.788 1.00 97.00 726 VAL A CA 1
ATOM 5568 C C . VAL A 1 726 ? 7.999 0.927 22.639 1.00 97.00 726 VAL A C 1
ATOM 5570 O O . VAL A 1 726 ? 7.530 1.082 21.517 1.00 97.00 726 VAL A O 1
ATOM 5573 N N . VAL A 1 727 ? 7.326 1.225 23.753 1.00 96.56 727 VAL A N 1
ATOM 5574 C CA . VAL A 1 727 ? 5.954 1.764 23.762 1.00 96.56 727 VAL A CA 1
ATOM 5575 C C . VAL A 1 727 ? 5.974 3.231 24.190 1.00 96.56 727 VAL A C 1
ATOM 5577 O O . VAL A 1 727 ? 6.492 3.540 25.259 1.00 96.56 727 VAL A O 1
ATOM 5580 N N . THR A 1 728 ? 5.377 4.129 23.409 1.00 96.94 728 THR A N 1
ATOM 5581 C CA . THR A 1 728 ? 5.161 5.540 23.767 1.00 96.94 728 THR A CA 1
ATOM 5582 C C . THR A 1 728 ? 3.668 5.824 23.891 1.00 96.94 728 THR A C 1
ATOM 5584 O O . THR A 1 728 ? 2.916 5.582 22.950 1.00 96.94 728 THR A O 1
ATOM 5587 N N . VAL A 1 729 ? 3.224 6.316 25.050 1.00 96.06 729 VAL A N 1
ATOM 5588 C CA . VAL A 1 729 ? 1.795 6.400 25.395 1.00 96.06 729 VAL A CA 1
ATOM 5589 C C . VAL A 1 729 ? 1.490 7.575 26.340 1.00 96.06 729 VAL A C 1
ATOM 5591 O O . VAL A 1 729 ? 2.216 7.768 27.321 1.00 96.06 729 VAL A O 1
ATOM 5594 N N . PRO A 1 730 ? 0.426 8.365 26.103 1.00 96.25 730 PRO A N 1
ATOM 5595 C CA . PRO A 1 730 ? -0.082 9.327 27.081 1.00 96.25 730 PRO A CA 1
ATOM 5596 C C . PRO A 1 730 ? -0.642 8.631 28.329 1.00 96.25 730 PRO A C 1
ATOM 5598 O O . PRO A 1 730 ? -1.328 7.618 28.233 1.00 96.25 730 PRO A O 1
ATOM 5601 N N . GLN A 1 731 ? -0.413 9.188 29.519 1.00 95.69 731 GLN A N 1
ATOM 5602 C CA . GLN A 1 731 ? -0.872 8.587 30.778 1.00 95.69 731 GLN A CA 1
ATOM 5603 C C . GLN A 1 731 ? -2.402 8.439 30.835 1.00 95.69 731 GLN A C 1
ATOM 5605 O O . GLN A 1 731 ? -2.916 7.429 31.315 1.00 95.69 731 GLN A O 1
ATOM 5610 N N . ASN A 1 732 ? -3.119 9.444 30.325 1.00 92.56 732 ASN A N 1
ATOM 5611 C CA . ASN A 1 732 ? -4.577 9.478 30.265 1.00 92.56 732 ASN A CA 1
ATOM 5612 C C . ASN A 1 732 ? -5.043 9.542 28.803 1.00 92.56 732 ASN A C 1
ATOM 5614 O O . ASN A 1 732 ? -4.283 10.010 27.954 1.00 92.56 732 ASN A O 1
ATOM 5618 N N . PRO A 1 733 ? -6.280 9.123 28.507 1.00 87.12 733 PRO A N 1
ATOM 5619 C CA . PRO A 1 733 ? -6.877 9.305 27.190 1.00 87.12 733 PRO A CA 1
ATOM 5620 C C . PRO A 1 733 ? -7.058 10.792 26.882 1.00 87.12 733 PRO A C 1
ATOM 5622 O O . PRO A 1 733 ? -7.236 11.609 27.791 1.00 87.12 733 PRO A O 1
ATOM 5625 N N . ILE A 1 734 ? -7.040 11.135 25.601 1.00 88.31 734 ILE A N 1
ATOM 5626 C CA . ILE A 1 734 ? -7.172 12.516 25.142 1.00 88.31 734 ILE A CA 1
ATOM 5627 C C . ILE A 1 734 ? -8.636 12.801 24.856 1.00 88.31 734 ILE A C 1
ATOM 5629 O O . ILE A 1 734 ? -9.297 12.026 24.172 1.00 88.31 734 ILE A O 1
ATOM 5633 N N . THR A 1 735 ? -9.148 13.909 25.388 1.00 82.50 735 THR A N 1
ATOM 5634 C CA . THR A 1 735 ? -10.505 14.360 25.068 1.00 82.50 735 THR A CA 1
ATOM 5635 C C . THR A 1 735 ? -10.466 15.320 23.884 1.00 82.50 735 THR A C 1
ATOM 5637 O O . THR A 1 735 ? -9.860 16.385 24.002 1.00 82.50 735 THR A O 1
ATOM 5640 N N . ILE A 1 736 ? -11.122 14.948 22.786 1.00 74.88 736 ILE A N 1
ATOM 5641 C CA . ILE A 1 736 ? -11.315 15.759 21.573 1.00 74.88 736 ILE A CA 1
ATOM 5642 C C . ILE A 1 736 ? -12.827 15.851 21.359 1.00 74.88 736 ILE A C 1
ATOM 5644 O O . ILE A 1 736 ? -13.512 14.833 21.392 1.00 74.88 736 ILE A O 1
ATOM 5648 N N . ASP A 1 737 ? -13.370 17.066 21.283 1.00 70.44 737 ASP A N 1
ATOM 5649 C CA . ASP A 1 737 ? -14.816 17.331 21.145 1.00 70.44 737 ASP A CA 1
ATOM 5650 C C . ASP A 1 737 ? -15.730 16.616 22.159 1.00 70.44 737 ASP A C 1
ATOM 5652 O O . ASP A 1 737 ? -16.898 16.327 21.906 1.00 70.44 737 ASP A O 1
ATOM 5656 N N . GLY A 1 738 ? -15.210 16.360 23.362 1.00 70.44 738 GLY A N 1
ATOM 5657 C CA . GLY A 1 738 ? -15.940 15.674 24.431 1.00 70.44 738 GLY A CA 1
ATOM 5658 C C . GLY A 1 738 ? -15.883 14.147 24.360 1.00 70.44 738 GLY A C 1
ATOM 5659 O O . GLY A 1 738 ? -16.394 13.496 25.273 1.00 70.44 738 GLY A O 1
ATOM 5660 N N . GLU A 1 739 ? -15.221 13.576 23.351 1.00 73.25 739 GLU A N 1
ATOM 5661 C CA . GLU A 1 739 ? -14.961 12.145 23.255 1.00 73.25 739 GLU A CA 1
ATOM 5662 C C . GLU A 1 739 ? -13.551 11.793 23.741 1.00 73.25 739 GLU A C 1
ATOM 5664 O O . GLU A 1 739 ? -12.567 12.456 23.421 1.00 73.25 739 GLU A O 1
ATOM 5669 N N . SER A 1 740 ? -13.454 10.728 24.536 1.00 81.38 740 SER A N 1
ATOM 5670 C CA . SER A 1 740 ? -12.199 10.227 25.089 1.00 81.38 740 SER A CA 1
ATOM 5671 C C . SER A 1 740 ? -11.571 9.200 24.147 1.00 81.38 740 SER A C 1
ATOM 5673 O O . SER A 1 740 ? -12.081 8.087 24.024 1.00 81.38 740 SER A O 1
ATOM 5675 N N . THR A 1 741 ? -10.428 9.537 23.554 1.00 84.06 741 THR A N 1
ATOM 5676 C CA . THR A 1 741 ? -9.726 8.701 22.574 1.00 84.06 741 THR A CA 1
ATOM 5677 C C . THR A 1 741 ? -8.395 8.188 23.125 1.00 84.06 741 THR A C 1
ATOM 5679 O O . THR A 1 741 ? -7.658 8.900 23.811 1.00 84.06 741 THR A O 1
ATOM 5682 N N . TYR A 1 742 ? -8.085 6.927 22.825 1.00 86.44 742 TYR A N 1
ATOM 5683 C CA . TYR A 1 742 ? -6.880 6.230 23.271 1.00 86.44 742 TYR A CA 1
ATOM 5684 C C . TYR A 1 742 ? -5.941 6.032 22.088 1.00 86.44 742 TYR A C 1
ATOM 5686 O O . TYR A 1 742 ? -6.373 5.566 21.035 1.00 86.44 742 TYR A O 1
ATOM 5694 N N . GLY A 1 743 ? -4.652 6.292 22.273 1.00 89.94 743 GLY A N 1
ATOM 5695 C CA . GLY A 1 743 ? -3.657 5.925 21.276 1.00 89.94 743 GLY A CA 1
ATOM 5696 C C . GLY A 1 743 ? -2.265 5.796 21.858 1.00 89.94 743 GLY A C 1
ATOM 5697 O O . GLY A 1 743 ? -1.956 6.354 22.911 1.00 89.94 743 GLY A O 1
ATOM 5698 N N . TYR A 1 744 ? -1.447 5.000 21.188 1.00 93.06 744 TYR A N 1
ATOM 5699 C CA . TYR A 1 744 ? -0.068 4.745 21.571 1.00 93.06 744 TYR A CA 1
ATOM 5700 C C . TYR A 1 744 ? 0.748 4.319 20.356 1.00 93.06 744 TYR A C 1
ATOM 5702 O O . TYR A 1 744 ? 0.216 3.930 19.319 1.00 93.06 744 TYR A O 1
ATOM 5710 N N . VAL A 1 745 ? 2.063 4.406 20.492 1.00 95.19 745 VAL A N 1
ATOM 5711 C CA . VAL A 1 745 ? 3.013 4.088 19.432 1.00 95.19 745 VAL A CA 1
ATOM 5712 C C . VAL A 1 745 ? 3.925 2.972 19.913 1.00 95.19 745 VAL A C 1
ATOM 5714 O O . VAL A 1 745 ? 4.443 3.031 21.027 1.00 95.19 745 VAL A O 1
ATOM 5717 N N . VAL A 1 746 ? 4.133 1.963 19.075 1.00 95.25 746 VAL A N 1
ATOM 5718 C CA . VAL A 1 746 ? 5.102 0.886 19.294 1.00 95.25 746 VAL A CA 1
ATOM 5719 C C . VAL A 1 746 ? 6.189 1.013 18.240 1.00 95.25 746 VAL A C 1
ATOM 5721 O O . VAL A 1 746 ? 5.872 1.082 17.061 1.00 95.25 746 VAL A O 1
ATOM 5724 N N . VAL A 1 747 ? 7.458 1.049 18.641 1.00 96.38 747 VAL A N 1
ATOM 5725 C CA . VAL A 1 747 ? 8.597 1.195 17.721 1.00 96.38 747 VAL A CA 1
ATOM 5726 C C . VAL A 1 747 ? 9.639 0.120 17.984 1.00 96.38 747 VAL A C 1
ATOM 5728 O O . VAL A 1 747 ? 9.964 -0.180 19.135 1.00 96.38 747 VAL A O 1
ATOM 5731 N N . ASP A 1 748 ? 10.199 -0.432 16.914 1.00 95.62 748 ASP A N 1
ATOM 5732 C CA . ASP A 1 748 ? 11.423 -1.216 16.973 1.00 95.62 748 ASP A CA 1
ATOM 5733 C C . ASP A 1 748 ? 12.634 -0.279 17.163 1.00 95.62 748 ASP A C 1
ATOM 5735 O O . ASP A 1 748 ? 12.933 0.534 16.284 1.00 95.62 748 ASP A O 1
ATOM 5739 N N . PRO A 1 749 ? 13.352 -0.345 18.299 1.00 94.31 749 PRO A N 1
ATOM 5740 C CA . PRO A 1 749 ? 14.475 0.554 18.560 1.00 94.31 749 PRO A CA 1
ATOM 5741 C C . PRO A 1 749 ? 15.707 0.285 17.674 1.00 94.31 749 PRO A C 1
ATOM 5743 O O . PRO A 1 749 ? 16.594 1.143 17.588 1.00 94.31 749 PRO A O 1
ATOM 5746 N N . GLU A 1 750 ? 15.799 -0.884 17.038 1.00 92.62 750 GLU A N 1
ATOM 5747 C CA . GLU A 1 750 ? 16.901 -1.253 16.148 1.00 92.62 750 GLU A CA 1
ATOM 5748 C C . GLU A 1 750 ? 16.652 -0.747 14.727 1.00 92.62 750 GLU A C 1
ATOM 5750 O O . GLU A 1 750 ? 17.551 -0.150 14.129 1.00 92.62 750 GLU A O 1
ATOM 5755 N N . THR A 1 751 ? 15.433 -0.919 14.211 1.00 92.62 751 THR A N 1
ATOM 5756 C CA . THR A 1 751 ? 15.107 -0.608 12.809 1.00 92.62 751 THR A CA 1
ATOM 5757 C C . THR A 1 751 ? 14.345 0.697 12.612 1.00 92.62 751 THR A C 1
ATOM 5759 O O . THR A 1 751 ? 14.391 1.253 11.519 1.00 92.62 751 THR A O 1
ATOM 5762 N N . GLY A 1 752 ? 13.679 1.221 13.645 1.00 93.81 752 GLY A N 1
ATOM 5763 C CA . GLY A 1 752 ? 12.807 2.397 13.544 1.00 93.81 752 GLY A CA 1
ATOM 5764 C C . GLY A 1 752 ? 11.434 2.097 12.935 1.00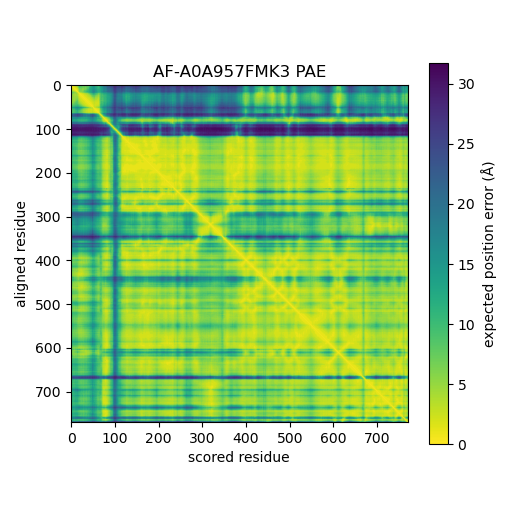 93.81 752 GLY A C 1
ATOM 5765 O O . GLY A 1 752 ? 10.662 3.026 12.711 1.00 93.81 752 GLY A O 1
ATOM 5766 N N . ASP A 1 753 ? 11.136 0.825 12.666 1.00 94.44 753 ASP A N 1
ATOM 5767 C CA . ASP A 1 753 ? 9.824 0.354 12.216 1.00 94.44 753 ASP A CA 1
ATOM 5768 C C . ASP A 1 753 ? 8.773 0.561 13.321 1.00 94.44 753 ASP A C 1
ATOM 5770 O O . ASP A 1 753 ? 9.118 0.632 14.505 1.00 94.44 753 ASP A O 1
ATOM 5774 N N . GLY A 1 754 ? 7.491 0.675 12.962 1.00 93.81 754 GLY A N 1
ATOM 5775 C CA . GLY A 1 754 ? 6.471 1.196 13.873 1.00 93.81 754 GLY A CA 1
ATOM 5776 C C . GLY A 1 754 ? 5.059 0.636 13.699 1.00 93.81 754 GLY A C 1
ATOM 5777 O O . GLY A 1 754 ? 4.647 0.226 12.617 1.00 93.81 754 GLY A O 1
ATOM 5778 N N . ALA A 1 755 ? 4.297 0.658 14.790 1.00 92.75 755 ALA A N 1
ATOM 5779 C CA . ALA A 1 755 ? 2.844 0.539 14.809 1.00 92.75 755 ALA A CA 1
ATOM 5780 C C . ALA A 1 755 ? 2.265 1.774 15.510 1.00 92.75 755 ALA A C 1
ATOM 5782 O O . ALA A 1 755 ? 2.680 2.118 16.621 1.00 92.75 755 ALA A O 1
ATOM 5783 N N . TYR A 1 756 ? 1.316 2.438 14.860 1.00 92.69 756 TYR A N 1
ATOM 5784 C CA . TYR A 1 756 ? 0.713 3.685 15.320 1.00 92.69 756 TYR A CA 1
ATOM 5785 C C . TYR A 1 756 ? -0.766 3.418 15.575 1.00 92.69 756 TYR A C 1
ATOM 5787 O O . TYR A 1 756 ? -1.553 3.304 14.643 1.00 92.69 756 TYR A O 1
ATOM 5795 N N . LEU A 1 757 ? -1.118 3.228 16.846 1.00 90.06 757 LEU A N 1
ATOM 5796 C CA . LEU A 1 757 ? -2.370 2.591 17.240 1.00 90.06 757 LEU A CA 1
ATOM 5797 C C . LEU A 1 757 ? -3.350 3.608 17.814 1.00 90.06 757 LEU A C 1
ATOM 5799 O O . LEU A 1 757 ? -3.033 4.312 18.776 1.00 90.06 757 LEU A O 1
ATOM 5803 N N . LEU A 1 758 ? -4.557 3.634 17.252 1.00 84.19 758 LEU A N 1
ATOM 5804 C CA . LEU A 1 758 ? -5.703 4.402 17.726 1.00 84.19 758 LEU A CA 1
ATOM 5805 C C . LEU A 1 758 ? -6.793 3.424 18.181 1.00 84.19 758 LEU A C 1
ATOM 5807 O O . LEU A 1 758 ? -7.494 2.806 17.378 1.00 84.19 758 LEU A O 1
ATOM 5811 N N . GLY A 1 759 ? -6.915 3.224 19.493 1.00 74.88 759 GLY A N 1
ATOM 5812 C CA . GLY A 1 759 ? -7.700 2.121 20.043 1.00 74.88 759 GLY A CA 1
ATOM 5813 C C . GLY A 1 759 ? -7.165 0.765 19.562 1.00 74.88 759 GLY A C 1
ATOM 5814 O O . GLY A 1 759 ? -6.103 0.336 20.008 1.00 74.88 759 GLY A O 1
ATOM 5815 N N . ARG A 1 760 ? -7.917 0.092 18.679 1.00 61.94 760 ARG A N 1
ATOM 5816 C CA . ARG A 1 760 ? -7.531 -1.182 18.036 1.00 61.94 760 ARG A CA 1
ATOM 5817 C C . ARG A 1 760 ? -7.100 -1.039 16.567 1.00 61.94 760 ARG A C 1
ATOM 5819 O O . ARG A 1 760 ? -6.635 -2.017 16.000 1.00 61.94 760 ARG A O 1
ATOM 5826 N N . ALA A 1 761 ? -7.253 0.139 15.963 1.00 59.56 761 ALA A N 1
ATOM 5827 C CA . ALA A 1 761 ? -6.930 0.375 14.556 1.00 59.56 761 ALA A CA 1
ATOM 5828 C C . ALA A 1 761 ? -5.475 0.844 14.388 1.00 59.56 761 ALA A C 1
ATOM 5830 O O . ALA A 1 761 ? -4.969 1.594 15.230 1.00 59.56 761 ALA A O 1
ATOM 5831 N N . ASN A 1 762 ? -4.824 0.462 13.285 1.00 61.06 762 ASN A N 1
ATOM 5832 C CA . ASN A 1 762 ? -3.529 1.004 12.859 1.00 61.06 762 ASN A CA 1
ATOM 5833 C C . ASN A 1 762 ? -3.756 2.211 11.939 1.00 61.06 762 ASN A C 1
ATOM 5835 O O . ASN A 1 762 ? -3.317 2.225 10.786 1.00 61.06 762 ASN A O 1
ATOM 5839 N N . GLY A 1 763 ? -4.501 3.204 12.432 1.00 78.56 763 GLY A N 1
ATOM 5840 C CA . GLY A 1 763 ? -4.758 4.384 11.629 1.00 78.56 763 GLY A CA 1
ATOM 5841 C C . GLY A 1 763 ? -5.437 5.561 12.320 1.00 78.56 763 GLY A C 1
ATOM 5842 O O . GLY A 1 763 ? -5.191 5.859 13.492 1.00 78.56 763 GLY A O 1
ATOM 5843 N N . GLY A 1 764 ? -6.295 6.247 11.565 1.00 84.25 764 GLY A N 1
ATOM 5844 C CA . GLY A 1 764 ? -6.980 7.460 11.987 1.00 84.25 764 GLY A CA 1
ATOM 5845 C C . GLY A 1 764 ? -8.498 7.322 12.024 1.00 84.25 764 GLY A C 1
ATOM 5846 O O . GLY A 1 764 ? -9.088 6.498 11.324 1.00 84.25 764 GLY A O 1
ATOM 5847 N N . SER A 1 765 ? -9.147 8.166 12.822 1.00 87.31 765 SER A N 1
ATOM 5848 C CA . SER A 1 765 ? -10.606 8.257 12.861 1.00 87.31 765 SER A CA 1
ATOM 5849 C C . SER A 1 765 ? -11.096 9.694 12.856 1.00 87.31 765 SER A C 1
ATOM 5851 O O . SER A 1 765 ? -10.491 10.570 13.475 1.00 87.31 765 SER A O 1
ATOM 5853 N N . LEU A 1 766 ? -12.242 9.913 12.226 1.00 85.94 766 LEU A N 1
ATOM 5854 C CA . LEU A 1 766 ? -12.977 11.169 12.259 1.00 85.94 766 LEU A CA 1
ATOM 5855 C C . LEU A 1 766 ? -14.358 10.924 12.856 1.00 85.94 766 LEU A C 1
ATOM 5857 O O . LEU A 1 766 ? -15.070 10.035 12.389 1.00 85.94 766 LEU A O 1
ATOM 5861 N N . GLN A 1 767 ? -14.733 11.730 13.844 1.00 81.25 767 GLN A N 1
ATOM 5862 C CA . GLN A 1 767 ? -16.103 11.780 14.340 1.00 81.25 767 GLN A CA 1
ATOM 5863 C C . GLN A 1 767 ? -16.942 12.653 13.401 1.00 81.25 767 GLN A C 1
ATOM 5865 O O . GLN A 1 767 ? -16.618 13.814 13.147 1.00 81.25 767 GLN A O 1
ATOM 5870 N N . CYS A 1 768 ? -18.036 12.103 12.888 1.00 74.12 768 CYS A N 1
ATOM 5871 C CA . CYS A 1 768 ? -19.026 12.863 12.142 1.00 74.12 768 CYS A CA 1
ATOM 5872 C C . CYS A 1 768 ? -19.927 13.614 13.132 1.00 74.12 768 CYS A C 1
ATOM 5874 O O . CYS A 1 768 ? -20.422 13.027 14.096 1.00 74.12 768 CYS A O 1
ATOM 5876 N N . LYS A 1 769 ? -20.139 14.913 12.900 1.00 65.12 769 LYS A N 1
ATOM 5877 C CA . LYS A 1 769 ? -21.216 15.664 13.561 1.00 65.12 769 LYS A CA 1
ATOM 5878 C C . LYS A 1 769 ? -22.538 15.395 12.831 1.00 65.12 769 LYS A C 1
ATOM 5880 O O . LYS A 1 769 ? -22.501 15.158 11.624 1.00 65.12 769 LYS A O 1
ATOM 5885 N N . ASP A 1 770 ? -23.638 15.416 13.590 1.00 52.78 770 ASP A N 1
ATOM 5886 C CA . ASP A 1 770 ? -25.017 15.151 13.130 1.00 52.78 770 ASP A CA 1
ATOM 5887 C C . ASP A 1 770 ? -25.414 15.900 11.848 1.00 52.78 770 ASP A C 1
ATOM 5889 O O . ASP A 1 770 ? -25.099 17.114 11.738 1.00 52.78 770 ASP A O 1
#

Nearest PDB structures (foldseek):
  9crn-assembly1_A  TM=6.803E-01  e=7.879E-02  Streptococcus pyogenes NZ131
  1ex0-assembly1_B  TM=2.268E-01  e=6.491E-03  Homo sapiens
  1g0d-assembly1_A  TM=2.226E-01  e=1.624E-02  Pagrus major
  1fie-assembly1_B  TM=2.559E-01  e=5.804E-02  Homo sapiens
  6xr1-assembly1_A  TM=2.451E-01  e=8.127E+00  synthetic construct

Mean predicted aligned error: 8.33 Å

Secondary structure (DSSP, 8-state):
-HHHHHHHHHHHHTTS---HHHHHHHHHHHHHHHHHHHHHHHHHHHHHHTTS-HHHHHHHHHHH--SS------TTS-SEEE--GGGB---SS----S---TT----------SS-PPP-GGGTS--SS----HHHHHHHHHTTT-HHHHHHHHHHH-EE----SBSSHHHHHHHH-EE-HHHHHHHHHHHHHTTT--EEEEEEEEEEEHHHHHHHTT--S-HHHHHHHHHHTT-TT-EEEEETTEEEEEEEEEEEEEEEE--TTTTTSS-SS--EEEEE-SS---EEEE----HHHHSS--HHHHHHHHHHHSEEETTTTEEE---HHHHHHHHHHHHHHHHHH--S-GGGGS-EEEE-----SS--SS-SS-EEEEEEEESS--GGGB-EEEEEEEETTEEEEEEEEEHHHHTTS-EEEEEEESSHHHHHHHHHHS-HHHHHH-GGGHHHHHHHH--GGG-EEEEEEEETTEEEEE---EETT-EEEEEEEEE-SSBB---EEEEEESSSEEEEEEESS---HHHHHHHHHHHHHHHHHHHHHHHTT-HHHHHHHHHHHHHHHHHHHHHHHHHHHHHHHHHHHHHHTEEEEE-SEEEEEEEE--EEEETTEEEEE---EEEEEEEEEEEEEEETT--HHHHHHHHHHHHHHHHHHHHHHHHHHS-S--S-EE-HHHHHHHHHHTTPPEEEEPTT-HHHHHHHHTTS-TTS-HHHHHHHHHTT-EEEEESSPEEETTEEE-EEEEE-TTT--EEEEETTBSEEEEEPP-

Radius of gyration: 29.23 Å; Cα contacts (8 Å, |Δi|>4): 1557; chains: 1; bounding box: 89×66×92 Å

Solvent-accessible surface area (backbone atoms only — not comparable to full-atom values): 40213 Å² total; per-residue (Å²): 107,69,69,56,48,53,54,50,50,51,61,56,52,72,75,47,94,66,40,70,66,41,52,53,36,48,56,47,51,53,54,51,48,56,50,54,50,53,49,50,53,50,46,54,50,49,24,63,77,54,72,60,41,67,67,47,51,49,51,48,48,59,68,70,53,69,60,67,82,78,83,76,77,56,51,83,64,44,34,35,31,64,44,45,58,84,53,33,58,85,76,47,68,58,74,77,84,92,89,73,81,94,78,81,92,66,72,58,77,54,76,47,79,98,69,88,74,78,87,54,72,60,22,49,54,74,46,78,38,23,54,83,45,72,66,48,50,50,50,25,56,76,39,67,50,32,62,30,51,46,48,36,48,49,40,52,62,40,46,68,41,81,51,53,48,37,45,36,11,14,62,36,25,70,46,28,30,38,24,26,34,46,14,42,32,23,32,52,34,31,38,33,20,78,43,77,27,38,24,26,43,32,33,27,34,35,40,36,47,35,73,58,42,24,39,50,69,64,59,35,78,27,68,66,32,51,23,47,44,38,23,24,29,32,32,48,73,39,30,76,39,72,57,99,88,39,74,54,23,39,31,28,53,48,50,29,30,33,33,40,32,18,36,88,87,50,29,27,61,46,80,86,62,57,77,38,81,42,57,48,59,50,47,72,59,52,54,49,75,42,84,37,63,60,61,62,81,71,39,93,66,49,73,65,60,53,50,53,50,46,63,71,58,30,48,75,39,79,92,61,41,23,41,26,47,46,58,57,67,59,54,52,49,51,53,50,50,50,50,52,50,50,60,74,68,54,59,103,56,66,71,75,46,43,62,43,81,42,68,62,70,63,83,59,83,44,56,67,96,58,65,99,50,54,74,78,40,81,29,43,70,36,62,61,84,57,73,74,38,37,23,32,41,36,44,32,36,30,42,96,90,42,82,38,37,77,48,74,46,48,32,32,78,46,54,84,48,44,38,32,41,37,46,47,63,60,42,71,58,28,48,54,39,48,46,72,61,47,46,66,73,53,35,73,74,39,62,92,45,37,65,64,48,42,40,74,50,51,51,28,61,51,30,41,20,21,49,24,40,22,49,60,52,40,79,74,46,77,32,49,72,45,50,24,54,33,64,30,41,41,38,39,35,55,45,49,60,32,40,74,59,76,64,42,76,41,86,44,53,46,55,58,50,38,20,51,29,76,41,66,44,51,60,32,74,60,31,54,52,52,54,50,54,51,50,53,50,49,53,51,52,38,53,50,21,55,77,65,72,33,64,66,57,34,61,70,40,49,47,33,49,51,41,48,50,32,30,49,53,50,48,51,46,46,29,51,44,45,52,51,44,57,54,49,22,60,76,59,46,30,32,73,42,48,37,71,22,38,28,36,25,34,72,37,53,59,69,47,63,58,97,61,44,28,59,38,50,46,79,43,31,39,39,42,30,47,56,33,44,36,27,32,62,33,19,24,74,50,50,59,68,46,35,19,54,46,36,41,51,49,48,49,52,45,32,35,45,38,11,57,44,53,56,66,73,45,96,59,101,61,91,70,37,38,14,18,46,47,47,56,50,51,26,31,75,71,47,39,44,35,30,53,40,58,45,94,42,66,70,64,35,51,60,46,61,69,65,35,48,85,88,55,67,61,64,62,55,50,51,26,28,74,55,60,20,32,39,39,34,48,36,55,65,48,71,57,98,85,44,78,45,49,45,32,36,38,32,35,82,81,54,22,26,28,36,42,24,32,71,91,39,44,24,13,41,32,64,58,77,135